Protein AF-A0A484N0S1-F1 (afdb_monomer_lite)

Organism: NCBI:txid132261

Structure (mmCIF, N/CA/C/O backbone):
data_AF-A0A484N0S1-F1
#
_entry.id   AF-A0A484N0S1-F1
#
loop_
_atom_site.group_PDB
_atom_site.id
_atom_site.type_symbol
_atom_site.label_atom_id
_atom_site.label_alt_id
_atom_site.label_comp_id
_atom_site.label_asym_id
_atom_site.label_entity_id
_atom_site.label_seq_id
_atom_site.pdbx_PDB_ins_code
_atom_site.Cartn_x
_atom_site.Cartn_y
_atom_site.Cartn_z
_atom_site.occupancy
_atom_site.B_iso_or_equiv
_atom_site.auth_seq_id
_atom_site.auth_comp_id
_atom_site.auth_asym_id
_atom_site.auth_atom_id
_atom_site.pdbx_PDB_model_num
ATOM 1 N N . MET A 1 1 ? -60.572 -5.042 1.130 1.00 35.16 1 MET A N 1
ATOM 2 C CA . MET A 1 1 ? -59.957 -5.759 -0.007 1.00 35.16 1 MET A CA 1
ATOM 3 C C . MET A 1 1 ? -59.545 -4.737 -1.060 1.00 35.16 1 MET A C 1
ATOM 5 O O . MET A 1 1 ? -60.266 -4.522 -2.021 1.00 35.16 1 MET A O 1
ATOM 9 N N . LEU A 1 2 ? -58.421 -4.063 -0.826 1.00 28.52 2 LEU A N 1
ATOM 10 C CA . LEU A 1 2 ? -57.696 -3.242 -1.798 1.00 28.52 2 LEU A CA 1
ATOM 11 C C . LEU A 1 2 ? -56.213 -3.493 -1.515 1.00 28.52 2 LEU A C 1
ATOM 13 O O . LEU A 1 2 ? -55.826 -3.569 -0.350 1.00 28.52 2 LEU A O 1
ATOM 17 N N . THR A 1 3 ? -55.429 -3.720 -2.561 1.00 32.03 3 THR A N 1
ATOM 18 C CA . THR A 1 3 ? -54.045 -4.206 -2.485 1.00 32.03 3 THR A CA 1
ATOM 19 C C . THR A 1 3 ? -53.160 -3.449 -3.461 1.00 32.03 3 THR A C 1
ATOM 21 O O . THR A 1 3 ? -53.638 -3.068 -4.527 1.00 32.03 3 THR A O 1
ATOM 24 N N . ALA A 1 4 ? -51.865 -3.418 -3.135 1.00 35.06 4 ALA A N 1
ATOM 25 C CA . ALA A 1 4 ? -50.739 -3.065 -4.000 1.00 35.06 4 ALA A CA 1
ATOM 26 C C . ALA A 1 4 ? -50.532 -1.567 -4.292 1.00 35.06 4 ALA A C 1
ATOM 28 O O . ALA A 1 4 ? -50.816 -1.084 -5.387 1.00 35.06 4 ALA A O 1
ATOM 29 N N . ASP A 1 5 ? -49.875 -0.891 -3.346 1.00 33.44 5 ASP A N 1
ATOM 30 C CA . ASP A 1 5 ? -48.803 0.035 -3.718 1.00 33.44 5 ASP A CA 1
ATOM 31 C C . ASP A 1 5 ? -47.587 -0.770 -4.207 1.00 33.44 5 ASP A C 1
ATOM 33 O O . ASP A 1 5 ? -47.314 -1.872 -3.721 1.00 33.44 5 ASP A O 1
ATOM 37 N N . GLY A 1 6 ? -46.888 -0.255 -5.220 1.00 31.33 6 GLY A N 1
ATOM 38 C CA . GLY A 1 6 ? -45.812 -0.974 -5.902 1.00 31.33 6 GLY A CA 1
ATOM 39 C C . GLY A 1 6 ? -44.418 -0.618 -5.389 1.00 31.33 6 GLY A C 1
ATOM 40 O O . GLY A 1 6 ? -43.901 0.454 -5.701 1.00 31.33 6 GLY A O 1
ATOM 41 N N . GLU A 1 7 ? -43.757 -1.555 -4.711 1.00 33.75 7 GLU A N 1
ATOM 42 C CA . GLU A 1 7 ? -42.317 -1.473 -4.456 1.00 33.75 7 GLU A CA 1
ATOM 43 C C . GLU A 1 7 ? -41.521 -1.933 -5.687 1.00 33.75 7 GLU A C 1
ATOM 45 O O . GLU A 1 7 ? -41.416 -3.124 -5.983 1.00 33.75 7 GLU A O 1
ATOM 50 N N . ASN A 1 8 ? -40.890 -0.987 -6.391 1.00 32.06 8 ASN A N 1
ATOM 51 C CA . ASN A 1 8 ? -39.856 -1.286 -7.388 1.00 32.06 8 ASN A CA 1
ATOM 52 C C . ASN A 1 8 ? -38.530 -1.661 -6.696 1.00 32.06 8 ASN A C 1
ATOM 54 O O . ASN A 1 8 ? -37.524 -0.954 -6.791 1.00 32.06 8 ASN A O 1
ATOM 58 N N . GLY A 1 9 ? -38.527 -2.799 -5.999 1.00 29.77 9 GLY A N 1
ATOM 59 C CA . GLY A 1 9 ? -37.316 -3.419 -5.477 1.00 29.77 9 GLY A CA 1
ATOM 60 C C . GLY A 1 9 ? -36.470 -3.986 -6.616 1.00 29.77 9 GLY A C 1
ATOM 61 O O . GLY A 1 9 ? -36.723 -5.091 -7.094 1.00 29.77 9 GLY A O 1
ATOM 62 N N . VAL A 1 10 ? -35.444 -3.248 -7.051 1.00 32.44 10 VAL A N 1
ATOM 63 C CA . VAL A 1 10 ? -34.430 -3.781 -7.973 1.00 32.44 10 VAL A CA 1
ATOM 64 C C . VAL A 1 10 ? -33.647 -4.865 -7.234 1.00 32.44 10 VAL A C 1
ATOM 66 O O . VAL A 1 10 ? -32.763 -4.565 -6.433 1.00 32.44 10 VAL A O 1
ATOM 69 N N . ALA A 1 11 ? -33.983 -6.130 -7.493 1.00 33.28 11 ALA A N 1
ATOM 70 C CA . ALA A 1 11 ? -33.307 -7.274 -6.894 1.00 33.28 11 ALA A CA 1
ATOM 71 C C . ALA A 1 11 ? -31.812 -7.252 -7.252 1.00 33.28 11 ALA A C 1
ATOM 73 O O . ALA A 1 11 ? -31.423 -7.494 -8.396 1.00 33.28 11 ALA A O 1
ATOM 74 N N . ALA A 1 12 ? -30.965 -6.943 -6.269 1.00 36.75 12 ALA A N 1
ATOM 75 C CA . ALA A 1 12 ? -29.524 -6.912 -6.458 1.00 36.75 12 ALA A CA 1
ATOM 76 C C . ALA A 1 12 ? -29.008 -8.324 -6.770 1.00 36.75 12 ALA A C 1
ATOM 78 O O . ALA A 1 12 ? -29.146 -9.239 -5.955 1.00 36.75 12 ALA A O 1
ATOM 79 N N . HIS A 1 13 ? -28.386 -8.506 -7.938 1.00 43.44 13 HIS A N 1
ATOM 80 C CA . HIS A 1 13 ? -27.721 -9.766 -8.264 1.00 43.44 13 HIS A CA 1
ATOM 81 C C . HIS A 1 13 ? -26.657 -10.089 -7.197 1.00 43.44 13 HIS A C 1
ATOM 83 O O . HIS A 1 13 ? -25.870 -9.204 -6.839 1.00 43.44 13 HIS A O 1
ATOM 89 N N . PRO A 1 14 ? -26.592 -11.333 -6.685 1.00 52.97 14 PRO A N 1
ATOM 90 C CA . PRO A 1 14 ? -25.640 -11.691 -5.642 1.00 52.97 14 PRO A CA 1
ATOM 91 C C . PRO A 1 14 ? -24.204 -11.488 -6.139 1.00 52.97 14 PRO A C 1
ATOM 93 O O . PRO A 1 14 ? -23.797 -12.051 -7.157 1.00 52.97 14 PRO A O 1
ATOM 96 N N . LYS A 1 15 ? -23.422 -10.677 -5.412 1.00 61.97 15 LYS A N 1
ATOM 97 C CA . LYS A 1 15 ? -22.009 -10.427 -5.730 1.00 61.97 15 LYS A CA 1
ATOM 98 C C . LYS A 1 15 ? -21.208 -11.731 -5.648 1.00 61.97 15 LYS A C 1
ATOM 100 O O . LYS A 1 15 ? -20.877 -12.181 -4.550 1.00 61.97 15 LYS A O 1
ATOM 105 N N . LEU A 1 16 ? -20.872 -12.291 -6.810 1.00 76.25 16 LEU A N 1
ATOM 106 C CA . LEU A 1 16 ? -19.982 -13.442 -6.985 1.00 76.25 16 LEU A CA 1
ATOM 107 C C . LEU A 1 16 ? -18.540 -13.056 -6.623 1.00 76.25 16 LEU A C 1
ATOM 109 O O . LEU A 1 16 ? -17.747 -12.652 -7.473 1.00 76.25 16 LEU A O 1
ATOM 113 N N . LEU A 1 17 ? -18.213 -13.158 -5.336 1.00 87.00 17 LEU A N 1
ATOM 114 C CA . LEU A 1 17 ? -16.843 -13.021 -4.853 1.00 87.00 17 LEU A CA 1
ATOM 115 C C . LEU A 1 17 ? -15.998 -14.238 -5.277 1.00 87.00 17 LEU A C 1
ATOM 117 O O . LEU A 1 17 ? -16.516 -15.357 -5.308 1.00 87.00 17 LEU A O 1
ATOM 121 N N . PRO A 1 18 ? -14.692 -14.060 -5.550 1.00 91.25 18 PRO A N 1
ATOM 122 C CA . PRO A 1 18 ? -13.758 -15.178 -5.599 1.00 91.25 18 PRO A CA 1
ATOM 123 C C . PRO A 1 18 ? -13.844 -16.030 -4.326 1.00 91.25 18 PRO A C 1
ATOM 125 O O . PRO A 1 18 ? -13.942 -15.506 -3.220 1.00 91.25 18 PRO A O 1
ATOM 128 N N . LYS A 1 19 ? -13.753 -17.355 -4.455 1.00 91.50 19 LYS A N 1
ATOM 129 C CA . LYS A 1 19 ? -13.682 -18.246 -3.290 1.00 91.50 19 LYS A CA 1
ATOM 130 C C . LYS A 1 19 ? -12.336 -18.124 -2.577 1.00 91.50 19 LYS A C 1
ATOM 132 O O . LYS A 1 19 ? -12.269 -18.290 -1.363 1.00 91.50 19 LYS A O 1
ATOM 137 N N . ARG A 1 20 ? -11.255 -17.868 -3.323 1.00 94.69 20 ARG A N 1
ATOM 138 C CA . ARG A 1 20 ? -9.886 -17.763 -2.794 1.00 94.69 20 ARG A CA 1
ATOM 139 C C . ARG A 1 20 ? -9.115 -16.633 -3.462 1.00 94.69 20 ARG A C 1
ATOM 141 O O . ARG A 1 20 ? -9.211 -16.453 -4.677 1.00 94.69 20 ARG A O 1
ATOM 148 N N . ILE A 1 21 ? -8.292 -15.950 -2.676 1.00 97.06 21 ILE A N 1
ATOM 149 C CA . ILE A 1 21 ? -7.228 -15.051 -3.120 1.00 97.06 21 ILE A CA 1
ATOM 150 C C . ILE A 1 21 ? -5.919 -15.637 -2.584 1.00 97.06 21 ILE A C 1
ATOM 152 O O . ILE A 1 21 ? -5.727 -15.753 -1.378 1.00 97.06 21 ILE A O 1
ATOM 156 N N . ILE A 1 22 ? -5.035 -16.068 -3.479 1.00 98.25 22 ILE A N 1
ATOM 157 C CA . ILE A 1 22 ? -3.785 -16.752 -3.138 1.00 98.25 22 ILE A CA 1
ATOM 158 C C . ILE A 1 22 ? -2.625 -15.804 -3.415 1.00 98.25 22 ILE A C 1
ATOM 160 O O . ILE A 1 22 ? -2.339 -15.478 -4.566 1.00 98.25 22 ILE A O 1
ATOM 164 N N . LEU A 1 23 ? -1.960 -15.367 -2.355 1.00 98.56 23 LEU A N 1
ATOM 165 C CA . LEU A 1 23 ? -0.808 -14.474 -2.404 1.00 98.56 23 LEU A CA 1
ATOM 166 C C . LEU A 1 23 ? 0.464 -15.317 -2.464 1.00 98.56 23 LEU A C 1
ATOM 168 O O . LEU A 1 23 ? 0.637 -16.169 -1.601 1.00 98.56 23 LEU A O 1
ATOM 172 N N . ILE A 1 24 ? 1.345 -15.108 -3.445 1.00 98.38 24 ILE A N 1
ATOM 173 C CA . ILE A 1 24 ? 2.599 -15.869 -3.583 1.00 98.38 24 ILE A CA 1
ATOM 174 C C . ILE A 1 24 ? 3.792 -14.961 -3.896 1.00 98.38 24 ILE A C 1
ATOM 176 O O . ILE A 1 24 ? 3.758 -14.161 -4.839 1.00 98.38 24 ILE A O 1
ATOM 180 N N . ARG A 1 25 ? 4.870 -15.112 -3.117 1.00 98.31 25 ARG A N 1
ATOM 181 C CA . ARG A 1 25 ? 6.158 -14.460 -3.389 1.00 98.31 25 ARG A CA 1
ATOM 182 C C . ARG A 1 25 ? 6.869 -15.170 -4.544 1.00 98.31 25 ARG A C 1
ATOM 184 O O . ARG A 1 25 ? 6.789 -16.389 -4.677 1.00 98.31 25 ARG A O 1
ATOM 191 N N . HIS A 1 26 ? 7.601 -14.420 -5.365 1.00 98.31 26 HIS A N 1
ATOM 192 C CA . HIS A 1 26 ? 8.487 -14.985 -6.389 1.00 98.31 26 HIS A CA 1
ATOM 193 C C . HIS A 1 26 ? 9.460 -16.060 -5.845 1.00 98.31 26 HIS A C 1
ATOM 195 O O . HIS A 1 26 ? 9.826 -16.065 -4.665 1.00 98.31 26 HIS A O 1
ATOM 201 N N . GLY A 1 27 ? 9.913 -16.957 -6.725 1.00 97.50 27 GLY A N 1
ATOM 202 C CA . GLY A 1 27 ? 11.003 -17.897 -6.427 1.00 97.50 27 GLY A CA 1
ATOM 203 C C . GLY A 1 27 ? 12.335 -17.192 -6.163 1.00 97.50 27 GLY A C 1
ATOM 204 O O . GLY A 1 27 ? 12.449 -15.978 -6.350 1.00 97.50 27 GLY A O 1
ATOM 205 N N . GLU A 1 28 ? 13.336 -17.941 -5.713 1.00 97.81 28 GLU A N 1
ATOM 206 C CA . GLU A 1 28 ? 14.693 -17.441 -5.480 1.00 97.81 28 GLU A CA 1
ATOM 207 C C . GLU A 1 28 ? 15.208 -16.678 -6.710 1.00 97.81 28 GLU A C 1
ATOM 209 O O . GLU A 1 28 ? 15.213 -17.177 -7.839 1.00 97.81 28 GLU A O 1
ATOM 214 N N . SER A 1 29 ? 15.596 -15.425 -6.491 1.00 96.81 29 SER A N 1
ATOM 215 C CA . SER A 1 29 ? 16.150 -14.558 -7.526 1.00 96.81 29 SER A CA 1
ATOM 216 C C . SER A 1 29 ? 17.647 -14.376 -7.329 1.00 96.81 29 SER A C 1
ATOM 218 O O . SER A 1 29 ? 18.163 -14.618 -6.239 1.00 96.81 29 SER A O 1
ATOM 220 N N . GLN A 1 30 ? 18.366 -13.945 -8.365 1.00 94.44 30 GLN A N 1
ATOM 221 C CA . GLN A 1 30 ? 19.818 -13.799 -8.241 1.00 94.44 30 GLN A CA 1
ATOM 222 C C . GLN A 1 30 ? 20.206 -12.746 -7.184 1.00 94.44 30 GLN A C 1
ATOM 224 O O . GLN A 1 30 ? 21.197 -12.939 -6.494 1.00 94.44 30 GLN A O 1
ATOM 229 N N . GLY A 1 31 ? 19.363 -11.729 -6.961 1.00 88.88 31 GLY A N 1
ATOM 230 C CA . GLY A 1 31 ? 19.468 -10.786 -5.838 1.00 88.88 31 GLY A CA 1
ATOM 231 C C . GLY A 1 31 ? 18.924 -11.300 -4.492 1.00 88.88 31 GLY A C 1
ATOM 232 O O . GLY A 1 31 ? 18.730 -10.524 -3.567 1.00 88.88 31 GLY A O 1
ATOM 233 N N . ASN A 1 32 ? 18.587 -12.585 -4.366 1.00 90.12 32 ASN A N 1
ATOM 234 C CA . ASN A 1 32 ? 18.449 -13.253 -3.062 1.00 90.12 32 ASN A CA 1
ATOM 235 C C . ASN A 1 32 ? 19.666 -14.126 -2.749 1.00 90.12 32 ASN A C 1
ATOM 237 O O . ASN A 1 32 ? 19.928 -14.397 -1.588 1.00 90.12 32 ASN A O 1
ATOM 241 N N . LYS A 1 33 ? 20.393 -14.558 -3.784 1.00 89.56 33 LYS A N 1
ATOM 242 C CA . LYS A 1 33 ? 21.631 -15.323 -3.655 1.00 89.56 33 LYS A CA 1
ATOM 243 C C . LYS A 1 33 ? 22.867 -14.431 -3.495 1.00 89.56 33 LYS A C 1
ATOM 245 O O . LYS A 1 33 ? 23.847 -14.856 -2.896 1.00 89.56 33 LYS A O 1
ATOM 250 N N . ASP A 1 34 ? 22.837 -13.238 -4.081 1.00 87.94 34 ASP A N 1
ATOM 251 C CA . ASP A 1 34 ? 23.945 -12.286 -4.086 1.00 87.94 34 ASP A CA 1
ATOM 252 C C . ASP A 1 34 ? 23.405 -10.844 -4.128 1.00 87.94 34 ASP A C 1
ATOM 254 O O . ASP A 1 34 ? 22.925 -10.381 -5.168 1.00 87.94 34 ASP A O 1
ATOM 258 N N . ASP A 1 35 ? 23.488 -10.127 -3.001 1.00 83.44 35 ASP A N 1
ATOM 259 C CA . ASP A 1 35 ? 23.082 -8.714 -2.884 1.00 83.44 35 ASP A CA 1
ATOM 260 C C . ASP A 1 35 ? 23.850 -7.813 -3.881 1.00 83.44 35 ASP A C 1
ATOM 262 O O . ASP A 1 35 ? 23.319 -6.791 -4.327 1.00 83.44 35 ASP A O 1
ATOM 266 N N . ALA A 1 36 ? 25.054 -8.204 -4.331 1.00 86.69 36 ALA A N 1
ATOM 267 C CA . ALA A 1 36 ? 25.802 -7.443 -5.332 1.00 86.69 36 ALA A CA 1
ATOM 268 C C . ALA A 1 36 ? 25.098 -7.401 -6.701 1.00 86.69 36 ALA A C 1
ATOM 270 O O . ALA A 1 36 ? 25.385 -6.510 -7.506 1.00 86.69 36 ALA A O 1
ATOM 271 N N . ALA A 1 37 ? 24.125 -8.280 -6.976 1.00 86.81 37 ALA A N 1
ATOM 272 C CA . ALA A 1 37 ? 23.341 -8.242 -8.211 1.00 86.81 37 ALA A CA 1
ATOM 273 C C . ALA A 1 37 ? 22.623 -6.889 -8.419 1.00 86.81 37 ALA A C 1
ATOM 275 O O . ALA A 1 37 ? 22.527 -6.420 -9.559 1.00 86.81 37 ALA A O 1
ATOM 276 N N . TYR A 1 38 ? 22.194 -6.225 -7.336 1.00 86.69 38 TYR A N 1
ATOM 277 C CA . TYR A 1 38 ? 21.531 -4.912 -7.372 1.00 86.69 38 TYR A CA 1
ATOM 278 C C . TYR A 1 38 ? 22.485 -3.727 -7.633 1.00 86.69 38 TYR A C 1
ATOM 280 O O . TYR A 1 38 ? 22.023 -2.607 -7.863 1.00 86.69 38 TYR A O 1
ATOM 288 N N . THR A 1 39 ? 23.807 -3.949 -7.633 1.00 87.12 39 THR A N 1
ATOM 289 C CA . THR A 1 39 ? 24.800 -2.920 -8.008 1.00 87.12 39 THR A CA 1
ATOM 290 C C . THR A 1 39 ? 24.886 -2.728 -9.526 1.00 87.12 39 THR A C 1
ATOM 292 O O . THR A 1 39 ? 25.184 -1.633 -9.998 1.00 87.12 39 THR A O 1
ATOM 295 N N . VAL A 1 40 ? 24.614 -3.789 -10.300 1.00 88.06 40 VAL A N 1
ATOM 296 C CA . VAL A 1 40 ? 24.803 -3.841 -11.764 1.00 88.06 40 VAL A CA 1
ATOM 297 C C . VAL A 1 40 ? 23.509 -4.063 -12.545 1.00 88.06 40 VAL A C 1
ATOM 299 O O . VAL A 1 40 ? 23.412 -3.655 -13.703 1.00 88.06 40 VAL A O 1
ATOM 302 N N . THR A 1 41 ? 22.504 -4.699 -11.938 1.00 89.81 41 THR A N 1
ATOM 303 C CA . THR A 1 41 ? 21.221 -5.009 -12.579 1.00 89.81 41 THR A CA 1
ATOM 304 C C . THR A 1 41 ? 20.093 -4.259 -11.867 1.00 89.81 41 THR A C 1
ATOM 306 O O . THR A 1 41 ? 19.909 -4.463 -10.670 1.00 89.81 41 THR A O 1
ATOM 309 N N . PRO A 1 42 ? 19.296 -3.431 -12.574 1.00 91.62 42 PRO A N 1
ATOM 310 C CA . PRO A 1 42 ? 18.128 -2.776 -11.984 1.00 91.62 42 PRO A CA 1
ATOM 311 C C . PRO A 1 42 ? 17.145 -3.797 -11.405 1.00 91.62 42 PRO A C 1
ATOM 313 O O . PRO A 1 42 ? 16.866 -4.800 -12.067 1.00 91.62 42 PRO A O 1
ATOM 316 N N . ASP A 1 43 ? 16.570 -3.523 -10.230 1.00 91.44 43 ASP A N 1
ATOM 317 C CA . ASP A 1 43 ? 15.778 -4.496 -9.457 1.00 91.44 43 ASP A CA 1
ATOM 318 C C . ASP A 1 43 ? 14.703 -5.220 -10.296 1.00 91.44 43 ASP A C 1
ATOM 320 O O . ASP A 1 43 ? 14.640 -6.452 -10.334 1.00 91.44 43 ASP A O 1
ATOM 324 N N . TYR A 1 44 ? 13.924 -4.473 -11.085 1.00 94.06 44 TYR A N 1
ATOM 325 C CA . TYR A 1 44 ? 12.862 -5.032 -11.932 1.00 94.06 44 TYR A CA 1
ATOM 326 C C . TYR A 1 44 ? 13.342 -6.041 -12.998 1.00 94.06 44 TYR A C 1
ATOM 328 O O . TYR A 1 44 ? 12.522 -6.793 -13.534 1.00 94.06 44 TYR A O 1
ATOM 336 N N . LYS A 1 45 ? 14.645 -6.072 -13.315 1.00 96.25 45 LYS A N 1
ATOM 337 C CA . LYS A 1 45 ? 15.281 -6.996 -14.274 1.00 96.25 45 LYS A CA 1
ATOM 338 C C . LYS A 1 45 ? 15.967 -8.197 -13.624 1.00 96.25 45 LYS A C 1
ATOM 340 O O . LYS A 1 45 ? 16.409 -9.075 -14.362 1.00 96.25 45 LYS A O 1
ATOM 345 N N . ILE A 1 46 ? 16.071 -8.254 -12.294 1.00 95.56 46 ILE A N 1
ATOM 346 C CA . ILE A 1 46 ? 16.752 -9.352 -11.595 1.00 95.56 46 ILE A CA 1
ATOM 347 C C . ILE A 1 46 ? 16.061 -10.690 -11.943 1.00 95.56 46 ILE A C 1
ATOM 349 O O . ILE A 1 46 ? 14.856 -10.835 -11.696 1.00 95.56 46 ILE A O 1
ATOM 353 N N . PRO A 1 47 ? 16.784 -11.666 -12.531 1.00 97.19 47 PRO A N 1
ATOM 354 C CA . PRO A 1 47 ? 16.215 -12.941 -12.956 1.00 97.19 47 PRO A CA 1
ATOM 355 C C . PRO A 1 47 ? 16.066 -13.929 -11.789 1.00 97.19 47 PRO A C 1
ATOM 357 O O . PRO A 1 47 ? 16.651 -13.752 -10.718 1.00 97.19 47 PRO A O 1
ATOM 360 N N . LEU A 1 48 ? 15.305 -15.004 -12.018 1.00 97.69 48 LEU A N 1
ATOM 361 C CA . LEU A 1 48 ? 15.287 -16.169 -11.129 1.00 97.69 48 LEU A CA 1
ATOM 362 C C . LEU A 1 48 ? 16.577 -16.987 -11.240 1.00 97.69 48 LEU A C 1
ATOM 364 O O . LEU A 1 48 ? 17.191 -17.047 -12.307 1.00 97.69 48 LEU A O 1
ATOM 368 N N . THR A 1 49 ? 16.935 -17.673 -10.157 1.00 97.75 49 THR A N 1
ATOM 369 C CA . THR A 1 49 ? 17.947 -18.735 -10.185 1.00 97.75 49 THR A CA 1
ATOM 370 C C . THR A 1 49 ? 17.355 -20.033 -10.753 1.00 97.75 49 THR A C 1
ATOM 372 O O . THR A 1 49 ? 16.145 -20.155 -10.973 1.00 97.75 49 THR A O 1
ATOM 375 N N . ALA A 1 50 ? 18.202 -21.041 -10.983 1.00 97.62 50 ALA A N 1
ATOM 376 C CA . ALA A 1 50 ? 17.740 -22.374 -11.375 1.00 97.62 50 ALA A CA 1
ATOM 377 C C . ALA A 1 50 ? 16.837 -23.019 -10.303 1.00 97.62 50 ALA A C 1
ATOM 379 O O . ALA A 1 50 ? 15.858 -23.680 -10.651 1.00 97.62 50 ALA A O 1
ATOM 380 N N . GLU A 1 51 ? 17.117 -22.773 -9.019 1.00 97.88 51 GLU A N 1
ATOM 381 C CA . GLU A 1 51 ? 16.275 -23.239 -7.915 1.00 97.88 51 GLU A CA 1
ATOM 382 C C . GLU A 1 51 ? 14.964 -22.444 -7.851 1.00 97.88 51 GLU A C 1
ATOM 384 O O . GLU A 1 51 ? 13.896 -23.043 -7.765 1.00 97.88 51 GLU A O 1
ATOM 389 N N . GLY A 1 52 ? 14.993 -21.117 -8.025 1.00 97.50 52 GLY A N 1
ATOM 390 C CA . GLY A 1 52 ? 13.778 -20.293 -8.092 1.00 97.50 52 GLY A CA 1
ATOM 391 C C . GLY A 1 52 ? 12.809 -20.696 -9.211 1.00 97.50 52 GLY A C 1
ATOM 392 O O . GLY A 1 52 ? 11.588 -20.619 -9.049 1.00 97.50 52 GLY A O 1
ATOM 393 N N . ILE A 1 53 ? 13.340 -21.189 -10.333 1.00 98.00 53 ILE A N 1
ATOM 394 C CA . ILE A 1 53 ? 12.564 -21.792 -11.426 1.00 98.00 53 ILE A CA 1
ATOM 395 C C . ILE A 1 53 ? 11.852 -23.076 -10.965 1.00 98.00 53 ILE A C 1
ATOM 397 O O . ILE A 1 53 ? 10.659 -23.244 -11.234 1.00 98.00 53 ILE A O 1
ATOM 401 N N . GLU A 1 54 ? 12.544 -23.971 -10.255 1.00 98.12 54 GLU A N 1
ATOM 402 C CA . GLU A 1 54 ? 11.960 -25.231 -9.777 1.00 98.12 54 GLU A CA 1
ATOM 403 C C . GLU A 1 54 ? 10.989 -25.012 -8.606 1.00 98.12 54 GLU A C 1
ATOM 405 O O . GLU A 1 54 ? 9.896 -25.582 -8.589 1.00 98.12 54 GLU A O 1
ATOM 410 N N . GLN A 1 55 ? 11.308 -24.100 -7.684 1.00 98.25 55 GLN A N 1
ATOM 411 C CA . GLN A 1 55 ? 10.382 -23.584 -6.672 1.00 98.25 55 GLN A CA 1
ATOM 412 C C . GLN A 1 55 ? 9.053 -23.136 -7.303 1.00 98.25 55 GLN A C 1
ATOM 414 O O . GLN A 1 55 ? 7.988 -23.537 -6.828 1.00 98.25 55 GLN A O 1
ATOM 419 N N . GLY A 1 56 ? 9.097 -22.401 -8.423 1.00 98.00 56 GLY A N 1
ATOM 420 C CA . GLY A 1 56 ? 7.906 -21.984 -9.171 1.00 98.00 56 GLY A CA 1
ATOM 421 C C . GLY A 1 56 ? 7.054 -23.156 -9.678 1.00 98.00 56 GLY A C 1
ATOM 422 O O . GLY A 1 56 ? 5.826 -23.135 -9.548 1.00 98.00 56 GLY A O 1
ATOM 423 N N . ARG A 1 57 ? 7.675 -24.228 -10.191 1.00 97.81 57 ARG A N 1
ATOM 424 C CA . ARG A 1 57 ? 6.958 -25.446 -10.635 1.00 97.81 57 ARG A CA 1
ATOM 425 C C . ARG A 1 57 ? 6.327 -26.201 -9.469 1.00 97.81 57 ARG A C 1
ATOM 427 O O . ARG A 1 57 ? 5.160 -26.614 -9.546 1.00 97.81 57 ARG A O 1
ATOM 434 N N . ARG A 1 58 ? 7.074 -26.348 -8.369 1.00 98.25 58 ARG A N 1
ATOM 435 C CA . ARG A 1 58 ? 6.600 -26.970 -7.123 1.00 98.25 58 ARG A CA 1
ATOM 436 C C . ARG A 1 58 ? 5.421 -26.183 -6.540 1.00 98.25 58 ARG A C 1
ATOM 438 O O . ARG A 1 58 ? 4.400 -26.783 -6.196 1.00 98.25 58 ARG A O 1
ATOM 445 N N . ALA A 1 59 ? 5.501 -24.854 -6.509 1.00 97.94 59 ALA A N 1
ATOM 446 C CA . ALA A 1 59 ? 4.428 -23.980 -6.040 1.00 97.94 59 ALA A CA 1
ATOM 447 C C . ALA A 1 59 ? 3.182 -24.018 -6.935 1.00 97.94 59 ALA A C 1
ATOM 449 O O . ALA A 1 59 ? 2.078 -24.184 -6.419 1.00 97.94 59 ALA A O 1
ATOM 450 N N . GLY A 1 60 ? 3.336 -23.972 -8.265 1.00 97.19 60 GLY A N 1
ATOM 451 C CA . GLY A 1 60 ? 2.214 -24.135 -9.199 1.00 97.19 60 GLY A CA 1
ATOM 452 C C . GLY A 1 60 ? 1.467 -25.456 -8.984 1.00 97.19 60 GLY A C 1
ATOM 453 O O . GLY A 1 60 ? 0.237 -25.484 -8.939 1.00 97.19 60 GLY A O 1
ATOM 454 N N . SER A 1 61 ? 2.209 -26.541 -8.745 1.00 97.00 61 SER A N 1
ATOM 455 C CA . SER A 1 61 ? 1.646 -27.863 -8.442 1.00 97.00 61 SER A CA 1
ATOM 456 C C . SER A 1 61 ? 0.921 -27.913 -7.088 1.00 97.00 61 SER A C 1
ATOM 458 O O . SER A 1 61 ? -0.158 -28.505 -6.995 1.00 97.00 61 SER A O 1
ATOM 460 N N . ARG A 1 62 ? 1.469 -27.265 -6.046 1.00 96.94 62 ARG A N 1
ATOM 461 C CA . ARG A 1 62 ? 0.820 -27.121 -4.726 1.00 96.94 62 ARG A CA 1
ATOM 462 C C . ARG A 1 62 ? -0.474 -26.310 -4.826 1.00 96.94 62 ARG A C 1
ATOM 464 O O . ARG A 1 62 ? -1.515 -26.789 -4.388 1.00 96.94 62 ARG A O 1
ATOM 471 N N . ILE A 1 63 ? -0.440 -25.139 -5.464 1.00 96.56 63 ILE A N 1
ATOM 472 C CA . ILE A 1 63 ? -1.613 -24.265 -5.627 1.00 96.56 63 ILE A CA 1
ATOM 473 C C . ILE A 1 63 ? -2.700 -24.963 -6.452 1.00 96.56 63 ILE A C 1
ATOM 475 O O . ILE A 1 63 ? -3.860 -24.972 -6.049 1.00 96.56 63 ILE A O 1
ATOM 479 N N . ARG A 1 64 ? -2.347 -25.648 -7.550 1.00 95.19 64 ARG A N 1
ATOM 480 C CA . ARG A 1 64 ? -3.306 -26.463 -8.319 1.00 95.19 64 ARG A CA 1
ATOM 481 C C . ARG A 1 64 ? -4.005 -27.513 -7.441 1.00 95.19 64 ARG A C 1
ATOM 483 O O . ARG A 1 64 ? -5.199 -27.749 -7.631 1.00 95.19 64 ARG A O 1
ATOM 490 N N . ARG A 1 65 ? -3.295 -28.138 -6.490 1.00 94.31 65 ARG A N 1
ATOM 491 C CA . ARG A 1 65 ? -3.885 -29.097 -5.538 1.00 94.31 65 ARG A CA 1
ATOM 492 C C . ARG A 1 65 ? -4.892 -28.415 -4.608 1.00 94.31 65 ARG A C 1
ATOM 494 O O . ARG A 1 65 ? -5.986 -28.946 -4.463 1.00 94.31 65 ARG A O 1
ATOM 501 N N . VAL A 1 66 ? -4.569 -27.233 -4.073 1.00 93.06 66 VAL A N 1
ATOM 502 C CA . VAL A 1 66 ? -5.500 -26.413 -3.268 1.00 93.06 66 VAL A CA 1
ATOM 503 C C . VAL A 1 66 ? -6.774 -26.086 -4.055 1.00 93.06 66 VAL A C 1
ATOM 505 O O . VAL A 1 66 ? -7.872 -26.275 -3.540 1.00 93.06 66 VAL A O 1
ATOM 508 N N . LEU A 1 67 ? -6.651 -25.675 -5.324 1.00 91.69 67 LEU A N 1
ATOM 509 C CA . LEU A 1 67 ? -7.820 -25.378 -6.167 1.00 91.69 67 LEU A CA 1
ATOM 510 C C . LEU A 1 67 ? -8.644 -26.629 -6.511 1.00 91.69 67 LEU A C 1
ATOM 512 O O . LEU A 1 67 ? -9.865 -26.567 -6.581 1.00 91.69 67 LEU A O 1
ATOM 516 N N . SER A 1 68 ? -7.985 -27.773 -6.722 1.00 87.12 68 SER A N 1
ATOM 517 C CA . SER A 1 68 ? -8.653 -29.020 -7.131 1.00 87.12 68 SER A CA 1
ATOM 518 C C . SER A 1 68 ? -9.252 -29.814 -5.963 1.00 87.12 68 SER A C 1
ATOM 520 O O . SER A 1 68 ? -10.082 -30.688 -6.197 1.00 87.12 68 SER A O 1
ATOM 522 N N . GLY A 1 69 ? -8.844 -29.537 -4.719 1.00 74.81 69 GLY A N 1
ATOM 523 C CA . GLY A 1 69 ? -9.276 -30.284 -3.532 1.00 74.81 69 GLY A CA 1
ATOM 524 C C . GLY A 1 69 ? -10.759 -30.132 -3.177 1.00 74.81 69 GLY A C 1
ATOM 525 O O . GLY A 1 69 ? -11.287 -30.958 -2.444 1.00 74.81 69 GLY A O 1
ATOM 526 N N . GLY A 1 70 ? -11.443 -29.115 -3.715 1.00 65.75 70 GLY A N 1
ATOM 527 C CA . GLY A 1 70 ? -12.870 -28.873 -3.470 1.00 65.75 70 GLY A CA 1
ATOM 528 C C . GLY A 1 70 ? -13.839 -29.742 -4.282 1.00 65.75 70 GLY A C 1
ATOM 529 O O . GLY A 1 70 ? -15.043 -29.605 -4.105 1.00 65.75 70 GLY A O 1
ATOM 530 N N . GLY A 1 71 ? -13.356 -30.586 -5.203 1.00 61.03 71 GLY A N 1
ATOM 531 C CA . GLY A 1 71 ? -14.184 -31.468 -6.047 1.00 61.03 71 GLY A CA 1
ATOM 532 C C . GLY A 1 71 ? -15.032 -30.773 -7.128 1.00 61.03 71 GLY A C 1
ATOM 533 O O . GLY A 1 71 ? -15.404 -31.417 -8.106 1.00 61.03 71 GLY A O 1
ATOM 534 N N . GLY A 1 72 ? -15.307 -29.474 -6.983 1.00 67.06 72 GLY A N 1
ATOM 535 C CA . GLY A 1 72 ? -16.072 -28.667 -7.932 1.00 67.06 72 GLY A CA 1
ATOM 536 C C . GLY A 1 72 ? -15.302 -28.239 -9.184 1.00 67.06 72 GLY A C 1
ATOM 537 O O . GLY A 1 72 ? -14.080 -28.385 -9.300 1.00 67.06 72 GLY A O 1
ATOM 538 N N . ASP A 1 73 ? -16.042 -27.661 -10.130 1.00 83.25 73 ASP A N 1
ATOM 539 C CA . ASP A 1 73 ? -15.450 -26.971 -11.268 1.00 83.25 73 ASP A CA 1
ATOM 540 C C . ASP A 1 73 ? -14.772 -25.682 -10.779 1.00 83.25 73 ASP A C 1
ATOM 542 O O . ASP A 1 73 ? -15.349 -24.938 -9.991 1.00 83.25 73 ASP A O 1
ATOM 546 N N . TRP A 1 74 ? -13.531 -25.423 -11.193 1.00 89.81 74 TRP A N 1
ATOM 547 C CA . TRP A 1 74 ? -12.767 -24.259 -10.735 1.00 89.81 74 TRP A CA 1
ATOM 548 C C . TRP A 1 74 ? -12.165 -23.485 -11.898 1.00 89.81 74 TRP A C 1
ATOM 550 O O . TRP A 1 74 ? -11.872 -24.032 -12.964 1.00 89.81 74 TRP A O 1
ATOM 560 N N . SER A 1 75 ? -11.934 -22.200 -11.678 1.00 90.88 75 SER A N 1
ATOM 561 C CA . SER A 1 75 ? -11.287 -21.296 -12.617 1.00 90.88 75 SER A CA 1
ATOM 562 C C . SER A 1 75 ? -10.283 -20.409 -11.876 1.00 90.88 75 SER A C 1
ATOM 564 O O . SER A 1 75 ? -10.380 -20.204 -10.661 1.00 90.88 75 SER A O 1
ATOM 566 N N . VAL A 1 76 ? -9.255 -19.943 -12.589 1.00 93.38 76 VAL A N 1
ATOM 567 C CA . VAL A 1 76 ? -8.180 -19.128 -12.013 1.00 93.38 76 VAL A CA 1
ATOM 568 C C . VAL A 1 76 ? -7.846 -17.917 -12.878 1.00 93.38 76 VAL A C 1
ATOM 570 O O . VAL A 1 76 ? -7.705 -18.025 -14.099 1.00 93.38 76 VAL A O 1
ATOM 573 N N . TYR A 1 77 ? -7.687 -16.766 -12.230 1.00 95.00 77 TYR A N 1
ATOM 574 C CA . TYR A 1 77 ? -7.187 -15.532 -12.829 1.00 95.00 77 TYR A CA 1
ATOM 575 C C . TYR A 1 77 ? -5.911 -15.087 -12.106 1.00 95.00 77 TYR A C 1
ATOM 577 O O . TYR A 1 77 ? -5.850 -15.115 -10.874 1.00 95.00 77 TYR A O 1
ATOM 585 N N . PHE A 1 78 ? -4.893 -14.672 -12.860 1.00 97.19 78 PHE A N 1
ATOM 586 C CA . PHE A 1 78 ? -3.598 -14.282 -12.299 1.00 97.19 78 PHE A CA 1
ATOM 587 C C . PHE A 1 78 ? -3.376 -12.768 -12.357 1.00 97.19 78 PHE A C 1
ATOM 589 O O . PHE A 1 78 ? -3.468 -12.166 -13.426 1.00 97.19 78 PHE A O 1
ATOM 596 N N . TYR A 1 79 ? -2.985 -12.179 -11.230 1.00 97.88 79 TYR A N 1
ATOM 597 C CA . TYR A 1 79 ? -2.323 -10.875 -11.181 1.00 97.88 79 TYR A CA 1
ATOM 598 C C . TYR A 1 79 ? -0.819 -11.088 -10.980 1.00 97.88 79 TYR A C 1
ATOM 600 O O . TYR A 1 79 ? -0.411 -11.969 -10.222 1.00 97.88 79 TYR A O 1
ATOM 608 N N . VAL A 1 80 ? 0.019 -10.300 -11.652 1.00 98.38 80 VAL A N 1
ATOM 609 C CA . VAL A 1 80 ? 1.482 -10.421 -11.549 1.00 98.38 80 VAL A CA 1
ATOM 610 C C . VAL A 1 80 ? 2.164 -9.060 -11.548 1.00 98.38 80 VAL A C 1
ATOM 612 O O . VAL A 1 80 ? 1.795 -8.166 -12.307 1.00 98.38 80 VAL A O 1
ATOM 615 N N . SER A 1 81 ? 3.171 -8.896 -10.694 1.00 98.38 81 SER A N 1
ATOM 616 C CA . SER A 1 81 ? 4.046 -7.724 -10.734 1.00 98.38 81 SER A CA 1
ATOM 617 C C . SER A 1 81 ? 4.885 -7.703 -12.026 1.00 98.38 81 SER A C 1
ATOM 619 O O . SER A 1 81 ? 5.351 -8.768 -12.445 1.00 98.38 81 SER A O 1
ATOM 621 N N . PRO A 1 82 ? 5.153 -6.528 -12.633 1.00 97.94 82 PRO A N 1
ATOM 622 C CA . PRO A 1 82 ? 5.899 -6.404 -13.895 1.00 97.94 82 PRO A CA 1
ATOM 623 C C . PRO A 1 82 ? 7.367 -6.864 -13.856 1.00 97.94 82 PRO A C 1
ATOM 625 O O . PRO A 1 82 ? 8.015 -6.908 -14.903 1.00 97.94 82 PRO A O 1
ATOM 628 N N . TYR A 1 83 ? 7.916 -7.186 -12.682 1.00 97.62 83 TYR A N 1
ATOM 629 C CA . TYR A 1 83 ? 9.323 -7.560 -12.525 1.00 97.62 83 TYR A CA 1
ATOM 630 C C . TYR A 1 83 ? 9.616 -8.941 -13.135 1.00 97.62 83 TYR A C 1
ATOM 632 O O . TYR A 1 83 ? 8.776 -9.847 -13.102 1.00 97.62 83 TYR A O 1
ATOM 640 N N . GLU A 1 84 ? 10.824 -9.148 -13.667 1.00 97.75 84 GLU A N 1
ATOM 641 C CA . GLU A 1 84 ? 11.134 -10.396 -14.380 1.00 97.75 84 GLU A CA 1
ATOM 642 C C . GLU A 1 84 ? 11.083 -11.622 -13.454 1.00 97.75 84 GLU A C 1
ATOM 644 O O . GLU A 1 84 ? 10.544 -12.654 -13.852 1.00 97.75 84 GLU A O 1
ATOM 649 N N . ARG A 1 85 ? 11.525 -11.509 -12.192 1.00 97.69 85 ARG A N 1
ATOM 650 C CA . ARG A 1 85 ? 11.408 -12.597 -11.200 1.00 97.69 85 ARG A CA 1
ATOM 651 C C . ARG A 1 85 ? 9.964 -13.062 -10.966 1.00 97.69 85 ARG A C 1
ATOM 653 O O . ARG A 1 85 ? 9.704 -14.267 -10.946 1.00 97.69 85 ARG A O 1
ATOM 660 N N . THR A 1 86 ? 8.998 -12.147 -10.862 1.00 98.38 86 THR A N 1
ATOM 661 C CA . THR A 1 86 ? 7.574 -12.490 -10.680 1.00 98.38 86 THR A CA 1
ATOM 662 C C . THR A 1 86 ? 6.953 -13.034 -11.963 1.00 98.38 86 THR A C 1
ATOM 664 O O . THR A 1 86 ? 6.244 -14.040 -11.920 1.00 98.38 86 THR A O 1
ATOM 667 N N . ARG A 1 87 ? 7.279 -12.451 -13.122 1.00 98.38 87 ARG A N 1
ATOM 668 C CA . ARG A 1 87 ? 6.816 -12.933 -14.435 1.00 98.38 87 ARG A CA 1
ATOM 669 C C . ARG A 1 87 ? 7.359 -14.321 -14.772 1.00 98.38 87 ARG A C 1
ATOM 671 O O . ARG A 1 87 ? 6.606 -15.170 -15.248 1.00 98.38 87 ARG A O 1
ATOM 678 N N . SER A 1 88 ? 8.631 -14.582 -14.478 1.00 98.06 88 SER A N 1
ATOM 679 C CA . SER A 1 88 ? 9.249 -15.903 -14.613 1.00 98.06 88 SER A CA 1
ATOM 680 C C . SER A 1 88 ? 8.673 -16.918 -13.623 1.00 98.06 88 SER A C 1
ATOM 682 O O . SER A 1 88 ? 8.388 -18.043 -14.031 1.00 98.06 88 SER A O 1
ATOM 684 N N . THR A 1 89 ? 8.393 -16.521 -12.373 1.00 98.50 89 THR A N 1
ATOM 685 C CA . THR A 1 89 ? 7.722 -17.406 -11.397 1.00 98.50 89 THR A CA 1
ATOM 686 C C . THR A 1 89 ? 6.344 -17.820 -11.919 1.00 98.50 89 THR A C 1
ATOM 688 O O . THR A 1 89 ? 6.042 -19.012 -11.983 1.00 98.50 89 THR A O 1
ATOM 691 N N . LEU A 1 90 ? 5.534 -16.860 -12.392 1.00 98.38 90 LEU A N 1
ATOM 692 C CA . LEU A 1 90 ? 4.228 -17.150 -12.988 1.00 98.38 90 LEU A CA 1
ATOM 693 C C . LEU A 1 90 ? 4.340 -18.054 -14.227 1.00 98.38 90 LEU A C 1
ATOM 695 O O . LEU A 1 90 ? 3.512 -18.946 -14.403 1.00 98.38 90 LEU A O 1
ATOM 699 N N . ARG A 1 91 ? 5.351 -17.850 -15.081 1.00 97.94 91 ARG A N 1
ATOM 700 C CA . ARG A 1 91 ? 5.570 -18.658 -16.293 1.00 97.94 91 ARG A CA 1
ATOM 701 C C . ARG A 1 91 ? 5.764 -20.140 -15.961 1.00 97.94 91 ARG A C 1
ATOM 703 O O . ARG A 1 91 ? 5.181 -20.992 -16.629 1.00 97.94 91 ARG A O 1
ATOM 710 N N . GLU A 1 92 ? 6.530 -20.442 -14.915 1.00 98.06 92 GLU A N 1
ATOM 711 C CA . GLU A 1 92 ? 6.788 -21.818 -14.478 1.00 98.06 92 GLU A CA 1
ATOM 712 C C . GLU A 1 92 ? 5.631 -22.406 -13.660 1.00 98.06 92 GLU A C 1
ATOM 714 O O . GLU A 1 92 ? 5.244 -23.550 -13.905 1.00 98.06 92 GLU A O 1
ATOM 719 N N . MET A 1 93 ? 4.995 -21.616 -12.785 1.00 97.69 93 MET A N 1
ATOM 720 C CA . MET A 1 93 ? 3.750 -22.009 -12.109 1.00 97.69 93 MET A CA 1
ATOM 721 C C . MET A 1 93 ? 2.642 -22.361 -13.108 1.00 97.69 93 MET A C 1
ATOM 723 O O . MET A 1 93 ? 1.949 -23.366 -12.944 1.00 97.69 93 MET A O 1
ATOM 727 N N . GLY A 1 94 ? 2.482 -21.541 -14.152 1.00 94.62 94 GLY A N 1
ATOM 728 C CA . GLY A 1 94 ? 1.436 -21.647 -15.170 1.00 94.62 94 GLY A CA 1
ATOM 729 C C . GLY A 1 94 ? 1.416 -22.996 -15.887 1.00 94.62 94 GLY A C 1
ATOM 730 O O . GLY A 1 94 ? 0.348 -23.457 -16.283 1.00 94.62 94 GLY A O 1
ATOM 731 N N . ARG A 1 95 ? 2.565 -23.684 -15.967 1.00 95.25 95 ARG A N 1
ATOM 732 C CA . ARG A 1 95 ? 2.693 -25.035 -16.545 1.00 95.25 95 ARG A CA 1
ATOM 733 C C . ARG A 1 95 ? 1.840 -26.083 -15.823 1.00 95.25 95 ARG A C 1
ATOM 735 O O . ARG A 1 95 ? 1.449 -27.068 -16.442 1.00 95.25 95 ARG A O 1
ATOM 742 N N . ALA A 1 96 ? 1.534 -25.881 -14.539 1.00 95.12 96 ALA A N 1
ATOM 743 C CA . ALA A 1 96 ? 0.685 -26.787 -13.767 1.00 95.12 96 ALA A CA 1
ATOM 744 C C . ALA A 1 96 ? -0.818 -26.641 -14.090 1.00 95.12 96 ALA A C 1
ATOM 746 O O . ALA A 1 96 ? -1.600 -27.541 -13.772 1.00 95.12 96 ALA A O 1
ATOM 747 N N . PHE A 1 97 ? -1.243 -25.531 -14.706 1.00 93.81 97 PHE A N 1
ATOM 748 C CA . PHE A 1 97 ? -2.654 -25.196 -14.903 1.00 93.81 97 PHE A CA 1
ATOM 749 C C . PHE A 1 97 ? -3.114 -25.521 -16.336 1.00 93.81 97 PHE A C 1
ATOM 751 O O . PHE A 1 97 ? -2.546 -25.005 -17.300 1.00 93.81 97 PHE A O 1
ATOM 758 N N . PRO A 1 98 ? -4.176 -26.330 -16.527 1.00 91.38 98 PRO A N 1
ATOM 759 C CA . PRO A 1 98 ? -4.749 -26.554 -17.854 1.00 91.38 98 PRO A CA 1
ATOM 760 C C . PRO A 1 98 ? -5.247 -25.237 -18.463 1.00 91.38 98 PRO A C 1
ATOM 762 O O . PRO A 1 98 ? -5.974 -24.502 -17.799 1.00 91.38 98 PRO A O 1
ATOM 765 N N . ARG A 1 99 ? -4.947 -24.957 -19.740 1.00 89.19 99 ARG A N 1
ATOM 766 C CA . ARG A 1 99 ? -5.305 -23.675 -20.389 1.00 89.19 99 ARG A CA 1
ATOM 767 C C . ARG A 1 99 ? -6.790 -23.306 -20.261 1.00 89.19 99 ARG A C 1
ATOM 769 O O . ARG A 1 99 ? -7.083 -22.127 -20.097 1.00 89.19 99 ARG A O 1
ATOM 776 N N . LYS A 1 100 ? -7.692 -24.298 -20.280 1.00 87.75 100 LYS A N 1
ATOM 777 C CA . LYS A 1 100 ? -9.149 -24.131 -20.093 1.00 87.75 100 LYS A CA 1
ATOM 778 C C . LYS A 1 100 ? -9.570 -23.647 -18.696 1.00 87.75 100 LYS A C 1
ATOM 780 O O . LYS A 1 100 ? -10.655 -23.114 -18.540 1.00 87.75 100 LYS A O 1
ATOM 785 N N . ARG A 1 101 ? -8.722 -23.844 -17.680 1.00 89.94 101 ARG A N 1
ATOM 786 C CA . ARG A 1 101 ? -8.948 -23.392 -16.297 1.00 89.94 101 ARG A CA 1
ATOM 787 C C . ARG A 1 101 ? -8.485 -21.951 -16.067 1.00 89.94 101 ARG A C 1
ATOM 789 O O . ARG A 1 101 ? -8.880 -21.341 -15.080 1.00 89.94 101 ARG A O 1
ATOM 796 N N . VAL A 1 102 ? -7.633 -21.421 -16.948 1.00 92.19 102 VAL A N 1
ATOM 797 C CA . VAL A 1 102 ? -7.037 -20.086 -16.819 1.00 92.19 102 VAL A CA 1
ATOM 798 C C . VAL A 1 102 ? -7.889 -19.068 -17.569 1.00 92.19 102 VAL A C 1
ATOM 800 O O . VAL A 1 102 ? -7.920 -19.060 -18.800 1.00 92.19 102 VAL A O 1
ATOM 803 N N . ILE A 1 103 ? -8.552 -18.190 -16.823 1.00 91.12 103 ILE A N 1
ATOM 804 C CA . ILE A 1 103 ? -9.418 -17.133 -17.360 1.00 91.12 103 ILE A CA 1
ATOM 805 C C . ILE A 1 103 ? -8.559 -16.073 -18.054 1.00 91.12 103 ILE A C 1
ATOM 807 O O . ILE A 1 103 ? -8.773 -15.739 -19.217 1.00 91.12 103 ILE A O 1
ATOM 811 N N . GLY A 1 104 ? -7.532 -15.593 -17.351 1.00 91.56 104 GLY A N 1
ATOM 812 C CA . GLY A 1 104 ? -6.646 -14.546 -17.834 1.00 91.56 104 GLY A CA 1
ATOM 813 C C . GLY A 1 104 ? -5.449 -14.308 -16.920 1.00 91.56 104 GLY A C 1
ATOM 814 O O . GLY A 1 104 ? -5.321 -14.898 -15.844 1.00 91.56 104 GLY A O 1
ATOM 815 N N . VAL A 1 105 ? -4.567 -13.432 -17.392 1.00 95.06 105 VAL A N 1
ATOM 816 C CA . VAL A 1 105 ? -3.395 -12.928 -16.676 1.00 95.06 105 VAL A CA 1
ATOM 817 C C . VAL A 1 105 ? -3.357 -11.418 -16.876 1.00 95.06 105 VAL A C 1
ATOM 819 O O . VAL A 1 105 ? -3.508 -10.955 -18.009 1.00 95.06 105 VAL A O 1
ATOM 822 N N . ARG A 1 106 ? -3.120 -10.656 -15.808 1.00 95.25 106 ARG A N 1
ATOM 823 C CA . ARG A 1 106 ? -2.924 -9.206 -15.860 1.00 95.25 106 ARG A CA 1
ATOM 824 C C . ARG A 1 106 ? -1.664 -8.800 -15.112 1.00 95.25 106 ARG A C 1
ATOM 826 O O . ARG A 1 106 ? -1.477 -9.137 -13.945 1.00 95.25 106 ARG A O 1
ATOM 833 N N . GLU A 1 107 ? -0.818 -8.043 -15.796 1.00 97.25 107 GLU A N 1
ATOM 834 C CA . GLU A 1 107 ? 0.301 -7.348 -15.170 1.00 97.25 107 GLU A CA 1
ATOM 835 C C . GLU A 1 107 ? -0.225 -6.120 -14.410 1.00 97.25 107 GLU A C 1
ATOM 837 O O . GLU A 1 107 ? -1.100 -5.401 -14.903 1.00 97.25 107 GLU A O 1
ATOM 842 N N . GLU A 1 108 ? 0.263 -5.901 -13.192 1.00 96.81 108 GLU A N 1
ATOM 843 C CA . GLU A 1 108 ? -0.179 -4.815 -12.319 1.00 96.81 108 GLU A CA 1
ATOM 844 C C . GLU A 1 108 ? 1.024 -4.145 -11.640 1.00 96.81 108 GLU A C 1
ATOM 846 O O . GLU A 1 108 ? 1.699 -4.713 -10.779 1.00 96.81 108 GLU A O 1
ATOM 851 N N . CYS A 1 109 ? 1.295 -2.900 -12.031 1.00 96.38 109 CYS A N 1
ATOM 852 C CA . CYS A 1 109 ? 2.459 -2.142 -11.578 1.00 96.38 109 CYS A CA 1
ATOM 853 C C . CYS A 1 109 ? 2.384 -1.710 -10.108 1.00 96.38 109 CYS A C 1
ATOM 855 O O . CYS A 1 109 ? 3.408 -1.330 -9.540 1.00 96.38 109 CYS A O 1
ATOM 857 N N . ARG A 1 110 ? 1.198 -1.736 -9.486 1.00 97.31 110 ARG A N 1
ATOM 858 C CA . ARG A 1 110 ? 1.008 -1.329 -8.083 1.00 97.31 110 ARG A CA 1
ATOM 859 C C . ARG A 1 110 ? 1.400 -2.405 -7.072 1.00 97.31 110 ARG A C 1
ATOM 861 O O . ARG A 1 110 ? 1.777 -2.060 -5.961 1.00 97.31 110 ARG A O 1
ATOM 868 N N . ILE A 1 111 ? 1.409 -3.676 -7.479 1.00 96.88 111 ILE A N 1
ATOM 869 C CA . ILE A 1 111 ? 1.848 -4.820 -6.655 1.00 96.88 111 ILE A CA 1
ATOM 870 C C . ILE A 1 111 ? 3.338 -5.165 -6.863 1.00 96.88 111 ILE A C 1
ATOM 872 O O . ILE A 1 111 ? 3.749 -6.316 -6.703 1.00 96.88 111 ILE A O 1
ATOM 876 N N . ARG A 1 112 ? 4.153 -4.184 -7.273 1.00 96.88 112 ARG A N 1
ATOM 877 C CA . ARG A 1 112 ? 5.626 -4.267 -7.280 1.00 96.88 112 ARG A CA 1
ATOM 878 C C . ARG A 1 112 ? 6.199 -4.143 -5.866 1.00 96.88 112 ARG A C 1
ATOM 880 O O . ARG A 1 112 ? 5.533 -3.583 -4.995 1.00 96.88 112 ARG A O 1
ATOM 887 N N . GLU A 1 113 ? 7.420 -4.642 -5.671 1.00 95.38 113 GLU A N 1
ATOM 888 C CA . GLU A 1 113 ? 8.139 -4.510 -4.396 1.00 95.38 113 GLU A CA 1
ATOM 889 C C . GLU A 1 113 ? 8.351 -3.034 -4.022 1.00 95.38 113 GLU A C 1
ATOM 891 O O . GLU A 1 113 ? 8.185 -2.151 -4.866 1.00 95.38 113 GLU A O 1
ATOM 896 N N . GLN A 1 114 ? 8.682 -2.771 -2.758 1.00 94.81 114 GLN A N 1
ATOM 897 C CA . GLN A 1 114 ? 9.214 -1.475 -2.325 1.00 94.81 114 GLN A CA 1
ATOM 898 C C . GLN A 1 114 ? 10.390 -1.050 -3.211 1.00 94.81 114 GLN A C 1
ATOM 900 O O . GLN A 1 114 ? 11.294 -1.847 -3.457 1.00 94.81 114 GLN A O 1
ATOM 905 N N . ASP A 1 115 ? 10.374 0.193 -3.684 1.00 90.44 115 ASP A N 1
ATOM 906 C CA . ASP A 1 115 ? 11.534 0.779 -4.348 1.00 90.44 115 ASP A CA 1
ATOM 907 C C . ASP A 1 115 ? 12.604 1.147 -3.306 1.00 90.44 115 ASP A C 1
ATOM 909 O O . ASP A 1 115 ? 12.311 1.794 -2.297 1.00 90.44 115 ASP A O 1
ATOM 913 N N . PHE A 1 116 ? 13.843 0.729 -3.555 1.00 85.56 116 PHE A N 1
ATOM 914 C CA . PHE A 1 116 ? 15.010 0.981 -2.703 1.00 85.56 116 PHE A CA 1
ATOM 915 C C . PHE A 1 116 ? 15.966 2.018 -3.325 1.00 85.56 116 PHE A C 1
ATOM 917 O O . PHE A 1 116 ? 17.086 2.183 -2.843 1.00 85.56 116 PHE A O 1
ATOM 924 N N . GLY A 1 117 ? 15.543 2.688 -4.402 1.00 85.75 117 GLY A N 1
ATOM 925 C CA . GLY A 1 117 ? 16.377 3.572 -5.209 1.00 85.75 117 GLY A CA 1
ATOM 926 C C . GLY A 1 117 ? 17.065 2.846 -6.372 1.00 85.75 117 GLY A C 1
ATOM 927 O O . GLY A 1 117 ? 16.976 1.629 -6.541 1.00 85.75 117 GLY A O 1
ATOM 928 N N . ASN A 1 118 ? 17.768 3.620 -7.204 1.00 82.94 118 ASN A N 1
ATOM 929 C CA . ASN A 1 118 ? 18.215 3.195 -8.538 1.00 82.94 118 ASN A CA 1
ATOM 930 C C . ASN A 1 118 ? 19.202 2.008 -8.557 1.00 82.94 118 ASN A C 1
ATOM 932 O O . ASN A 1 118 ? 18.976 1.022 -9.260 1.00 82.94 118 ASN A O 1
ATOM 936 N N . PHE A 1 119 ? 20.314 2.128 -7.827 1.00 79.81 119 PHE A N 1
ATOM 937 C CA . PHE A 1 119 ? 21.360 1.108 -7.717 1.00 79.81 119 PHE A CA 1
ATOM 938 C C . PHE A 1 119 ? 21.819 1.016 -6.265 1.00 79.81 119 PHE A C 1
ATOM 940 O O . PHE A 1 119 ? 22.153 2.024 -5.638 1.00 79.81 119 PHE A O 1
ATOM 947 N N . GLN A 1 120 ? 21.849 -0.202 -5.737 1.00 76.81 120 GLN A N 1
ATOM 948 C CA . GLN A 1 120 ? 22.113 -0.452 -4.326 1.00 76.81 120 GLN A CA 1
ATOM 949 C C . GLN A 1 120 ? 23.604 -0.709 -4.110 1.00 76.81 120 GLN A C 1
ATOM 951 O O . GLN A 1 120 ? 24.104 -1.784 -4.422 1.00 76.81 120 GLN A O 1
ATOM 956 N N . VAL A 1 121 ? 24.326 0.285 -3.585 1.00 79.12 121 VAL A N 1
ATOM 957 C CA . VAL A 1 121 ? 25.728 0.123 -3.160 1.00 79.12 121 VAL A CA 1
ATOM 958 C C . VAL A 1 121 ? 25.751 -0.605 -1.816 1.00 79.12 121 VAL A C 1
ATOM 960 O O . VAL A 1 121 ? 25.177 -0.102 -0.849 1.00 79.12 121 VAL A O 1
ATOM 963 N N . THR A 1 122 ? 26.413 -1.760 -1.752 1.00 76.62 122 THR A N 1
ATOM 964 C CA . THR A 1 122 ? 26.355 -2.712 -0.629 1.00 76.62 122 THR A CA 1
ATOM 965 C C . THR A 1 122 ? 26.649 -2.070 0.730 1.00 76.62 122 THR A C 1
ATOM 967 O O . THR A 1 122 ? 25.868 -2.223 1.670 1.00 76.62 122 THR A O 1
ATOM 970 N N . GLU A 1 123 ? 27.718 -1.278 0.836 1.00 78.62 123 GLU A N 1
ATOM 971 C CA . GLU A 1 123 ? 28.141 -0.636 2.087 1.00 78.62 123 GLU A CA 1
ATOM 972 C C . GLU A 1 123 ? 27.131 0.418 2.557 1.00 78.62 123 GLU A C 1
ATOM 974 O O . GLU A 1 123 ? 26.811 0.492 3.743 1.00 78.62 123 GLU A O 1
ATOM 979 N N . ARG A 1 124 ? 26.569 1.204 1.625 1.00 80.19 124 ARG A N 1
ATOM 980 C CA . ARG A 1 124 ? 25.477 2.139 1.941 1.00 80.19 124 ARG A CA 1
ATOM 981 C C . ARG A 1 124 ? 24.224 1.390 2.366 1.00 80.19 124 ARG A C 1
ATOM 983 O O . ARG A 1 124 ? 23.584 1.802 3.329 1.00 80.19 124 ARG A O 1
ATOM 990 N N . MET A 1 125 ? 23.881 0.300 1.680 1.00 79.56 125 MET A N 1
ATOM 991 C CA . MET A 1 125 ? 22.694 -0.476 2.020 1.00 79.56 125 MET A CA 1
ATOM 992 C C . MET A 1 125 ? 22.790 -1.128 3.392 1.00 79.56 125 MET A C 1
ATOM 994 O O . MET A 1 125 ? 21.763 -1.213 4.057 1.00 79.56 125 MET A O 1
ATOM 998 N N . LYS A 1 126 ? 23.982 -1.515 3.858 1.00 82.44 126 LYS A N 1
ATOM 999 C CA . LYS A 1 126 ? 24.159 -1.992 5.234 1.00 82.44 126 LYS A CA 1
ATOM 1000 C C . LYS A 1 126 ? 23.773 -0.914 6.258 1.00 82.44 126 LYS A C 1
ATOM 1002 O O . LYS A 1 126 ? 22.875 -1.142 7.061 1.00 82.44 126 LYS A O 1
ATOM 1007 N N . VAL A 1 127 ? 24.339 0.291 6.143 1.00 84.75 127 VAL A N 1
ATOM 1008 C CA . VAL A 1 127 ? 24.019 1.430 7.032 1.00 84.75 127 VAL A CA 1
ATOM 1009 C C . VAL A 1 127 ? 22.533 1.820 6.956 1.00 84.75 127 VAL A C 1
ATOM 1011 O O . VAL A 1 127 ? 21.905 2.126 7.969 1.00 84.75 127 VAL A O 1
ATOM 1014 N N . ILE A 1 128 ? 21.939 1.781 5.761 1.00 85.25 128 ILE A N 1
ATOM 1015 C CA . ILE A 1 128 ? 20.511 2.058 5.546 1.00 85.25 128 ILE A CA 1
ATOM 1016 C C . ILE A 1 128 ? 19.625 0.978 6.198 1.00 85.25 128 ILE A C 1
ATOM 1018 O O . ILE A 1 128 ? 18.631 1.328 6.832 1.00 85.25 128 ILE A O 1
ATOM 1022 N N . LYS A 1 129 ? 19.980 -0.315 6.091 1.00 80.19 129 LYS A N 1
ATOM 1023 C CA . LYS A 1 129 ? 19.278 -1.427 6.766 1.00 80.19 129 LYS A CA 1
ATOM 1024 C C . LYS A 1 129 ? 19.321 -1.246 8.297 1.00 80.19 129 LYS A C 1
ATOM 1026 O O . LYS A 1 129 ? 18.266 -1.258 8.922 1.00 80.19 129 LYS A O 1
ATOM 1031 N N . GLU A 1 130 ? 20.494 -0.956 8.866 1.00 85.38 130 GLU A N 1
ATOM 1032 C CA . GLU A 1 130 ? 20.675 -0.682 10.306 1.00 85.38 130 GLU A CA 1
ATOM 1033 C C . GLU A 1 130 ? 19.880 0.553 10.781 1.00 85.38 130 GLU A C 1
ATOM 1035 O O . GLU A 1 130 ? 19.276 0.546 11.853 1.00 85.38 130 GLU A O 1
ATOM 1040 N N . THR A 1 131 ? 19.841 1.623 9.978 1.00 87.31 131 THR A N 1
ATOM 1041 C CA . THR A 1 131 ? 19.057 2.832 10.300 1.00 87.31 131 THR A CA 1
ATOM 1042 C C . THR A 1 131 ? 17.553 2.547 10.259 1.00 87.31 131 THR A C 1
ATOM 1044 O O . THR A 1 131 ? 16.805 3.037 11.102 1.00 87.31 131 THR A O 1
ATOM 1047 N N . ARG A 1 132 ? 17.102 1.731 9.300 1.00 87.06 132 ARG A N 1
ATOM 1048 C CA . ARG A 1 132 ? 15.698 1.327 9.167 1.00 87.06 132 ARG A CA 1
ATOM 1049 C C . ARG A 1 132 ? 15.207 0.508 10.355 1.00 87.06 132 ARG A C 1
ATOM 1051 O O . ARG A 1 132 ? 14.073 0.706 10.776 1.00 87.06 132 ARG A O 1
ATOM 1058 N N . GLU A 1 133 ? 16.017 -0.414 10.868 1.00 82.50 133 GLU A N 1
ATOM 1059 C CA . GLU A 1 133 ? 15.635 -1.223 12.033 1.00 82.50 133 GLU A CA 1
ATOM 1060 C C . GLU A 1 133 ? 15.416 -0.357 13.275 1.00 82.50 133 GLU A C 1
ATOM 1062 O O . GLU A 1 133 ? 14.453 -0.583 13.998 1.00 82.50 133 GLU A O 1
ATOM 1067 N N . LYS A 1 134 ? 16.219 0.698 13.457 1.00 85.75 134 LYS A N 1
ATOM 1068 C CA . LYS A 1 134 ? 16.046 1.671 14.549 1.00 85.75 134 LYS A CA 1
ATOM 1069 C C . LYS A 1 134 ? 14.852 2.614 14.367 1.00 85.75 134 LYS A C 1
ATOM 1071 O O . LYS A 1 134 ? 14.317 3.094 15.354 1.00 85.75 134 LYS A O 1
ATOM 1076 N N . PHE A 1 135 ? 14.463 2.920 13.127 1.00 87.69 135 PHE A N 1
ATOM 1077 C CA . PHE A 1 135 ? 13.381 3.871 12.826 1.00 87.69 135 PHE A CA 1
ATOM 1078 C C . PHE A 1 135 ? 11.984 3.225 12.756 1.00 87.69 135 PHE A C 1
ATOM 1080 O O . PHE A 1 135 ? 10.977 3.923 12.834 1.00 87.69 135 PHE A O 1
ATOM 1087 N N . GLY A 1 136 ? 11.907 1.911 12.544 1.00 85.38 136 GLY A N 1
ATOM 1088 C CA . GLY A 1 136 ? 10.658 1.210 12.241 1.00 85.38 136 GLY A CA 1
ATOM 1089 C C . GLY A 1 136 ? 10.512 0.902 10.748 1.00 85.38 136 GLY A C 1
ATOM 1090 O O . GLY A 1 136 ? 10.874 1.673 9.851 1.00 85.38 136 GLY A O 1
ATOM 1091 N N . ARG A 1 137 ? 9.984 -0.284 10.446 1.00 86.88 137 ARG A N 1
ATOM 1092 C CA . ARG A 1 137 ? 9.997 -0.891 9.103 1.00 86.88 137 ARG A CA 1
ATOM 1093 C C . ARG A 1 137 ? 8.963 -0.276 8.160 1.00 86.88 137 ARG A C 1
ATOM 1095 O O . ARG A 1 137 ? 9.160 -0.385 6.941 1.00 86.88 137 ARG A O 1
ATOM 1102 N N . PHE A 1 138 ? 7.882 0.293 8.702 1.00 93.25 138 PHE A N 1
ATOM 1103 C CA . PHE A 1 138 ? 6.729 0.794 7.954 1.00 93.25 138 PHE A CA 1
ATOM 1104 C C . PHE A 1 138 ? 6.929 2.220 7.423 1.00 93.25 138 PHE A C 1
ATOM 1106 O O . PHE A 1 138 ? 6.776 2.460 6.221 1.00 93.25 138 PHE A O 1
ATOM 1113 N N . PHE A 1 139 ? 7.312 3.154 8.299 1.00 93.88 139 PHE A N 1
ATOM 1114 C CA . PHE A 1 139 ? 7.450 4.574 7.954 1.00 93.88 139 PHE A CA 1
ATOM 1115 C C . PHE A 1 139 ? 8.819 4.950 7.371 1.00 93.88 139 PHE A C 1
ATOM 1117 O O . PHE A 1 139 ? 8.916 5.968 6.686 1.00 93.88 139 PHE A O 1
ATOM 1124 N N . TYR A 1 140 ? 9.866 4.138 7.568 1.00 93.00 140 TYR A N 1
ATOM 1125 C CA . TYR A 1 140 ? 11.182 4.417 6.986 1.00 93.00 140 TYR A CA 1
ATOM 1126 C C . TYR A 1 140 ? 11.122 4.488 5.453 1.00 93.00 140 TYR A C 1
ATOM 1128 O O . TYR A 1 140 ? 10.779 3.504 4.786 1.00 93.00 140 TYR A O 1
ATOM 1136 N N . ARG A 1 141 ? 11.498 5.641 4.889 1.00 92.88 141 ARG A N 1
ATOM 1137 C CA . ARG A 1 141 ? 11.623 5.859 3.442 1.00 92.88 141 ARG A CA 1
ATOM 1138 C C . ARG A 1 141 ? 13.082 5.722 3.012 1.00 92.88 141 ARG A C 1
ATOM 1140 O O . ARG A 1 141 ? 13.955 6.409 3.535 1.00 92.88 141 ARG A O 1
ATOM 1147 N N . PHE A 1 142 ? 13.332 4.873 2.019 1.00 89.06 142 PHE A N 1
ATOM 1148 C CA . PHE A 1 142 ? 14.666 4.720 1.439 1.00 89.06 142 PHE A CA 1
ATOM 1149 C C . PHE A 1 142 ? 15.090 5.976 0.649 1.00 89.06 142 PHE A C 1
ATOM 1151 O O . PHE A 1 142 ? 14.246 6.591 -0.008 1.00 89.06 142 PHE A O 1
ATOM 1158 N N . PRO A 1 143 ? 16.382 6.364 0.658 1.00 87.06 143 PRO A N 1
ATOM 1159 C CA . PRO A 1 143 ? 16.891 7.429 -0.206 1.00 87.06 143 PRO A CA 1
ATOM 1160 C C . PRO A 1 143 ? 16.620 7.120 -1.685 1.00 87.06 143 PRO A C 1
ATOM 1162 O O . PRO A 1 143 ? 16.946 6.034 -2.152 1.00 87.06 143 PRO A O 1
ATOM 1165 N N . GLU A 1 144 ? 16.015 8.064 -2.413 1.00 86.25 144 GLU A N 1
ATOM 1166 C CA . GLU A 1 144 ? 15.517 7.878 -3.795 1.00 86.25 144 GLU A CA 1
ATOM 1167 C C . GLU A 1 144 ? 14.483 6.743 -3.984 1.00 86.25 144 GLU A C 1
ATOM 1169 O O . GLU A 1 144 ? 14.145 6.415 -5.120 1.00 86.25 144 GLU A O 1
ATOM 1174 N N . GLY A 1 145 ? 13.957 6.166 -2.899 1.00 90.94 145 GLY A N 1
ATOM 1175 C CA . GLY A 1 145 ? 13.012 5.050 -2.911 1.00 90.94 145 GLY A CA 1
ATOM 1176 C C . GLY A 1 145 ? 11.688 5.358 -2.207 1.00 90.94 145 GLY A C 1
ATOM 1177 O O . GLY A 1 145 ? 11.261 6.506 -2.068 1.00 90.94 145 GLY A O 1
ATOM 1178 N N . GLU A 1 146 ? 11.022 4.300 -1.757 1.00 94.25 146 GLU A N 1
ATOM 1179 C CA . GLU A 1 146 ? 9.683 4.318 -1.160 1.00 94.25 146 GLU A CA 1
ATOM 1180 C C . GLU A 1 146 ? 9.730 3.892 0.321 1.00 94.25 146 GLU A C 1
ATOM 1182 O O . GLU A 1 146 ? 10.640 3.188 0.753 1.00 94.25 146 GLU A O 1
ATOM 1187 N N . SER A 1 147 ? 8.732 4.271 1.120 1.00 95.06 147 SER A N 1
ATOM 1188 C CA . SER A 1 147 ? 8.423 3.662 2.429 1.00 95.06 147 SER A CA 1
ATOM 1189 C C . SER A 1 147 ? 7.400 2.523 2.291 1.00 95.06 147 SER A C 1
ATOM 1191 O O . SER A 1 147 ? 6.815 2.333 1.220 1.00 95.06 147 SER A O 1
ATOM 1193 N N . ALA A 1 148 ? 7.126 1.765 3.360 1.00 94.88 148 ALA A N 1
ATOM 1194 C CA . ALA A 1 148 ? 6.017 0.805 3.323 1.00 94.88 148 ALA A CA 1
ATOM 1195 C C . ALA A 1 148 ? 4.648 1.510 3.316 1.00 94.88 148 ALA A C 1
ATOM 1197 O O . ALA A 1 148 ? 3.703 0.977 2.736 1.00 94.88 148 ALA A O 1
ATOM 1198 N N . ALA A 1 149 ? 4.553 2.724 3.870 1.00 96.38 149 ALA A N 1
ATOM 1199 C CA . ALA A 1 149 ? 3.380 3.587 3.725 1.00 96.38 149 ALA A CA 1
ATOM 1200 C C . ALA A 1 149 ? 3.134 3.977 2.248 1.00 96.38 149 ALA A C 1
ATOM 1202 O O . ALA A 1 149 ? 2.024 3.818 1.742 1.00 96.38 149 ALA A O 1
ATOM 1203 N N . ASP A 1 150 ? 4.184 4.333 1.496 1.00 97.00 150 ASP A N 1
ATOM 1204 C CA . ASP A 1 150 ? 4.087 4.578 0.042 1.00 97.00 150 ASP A CA 1
ATOM 1205 C C . ASP A 1 150 ? 3.658 3.310 -0.739 1.00 97.00 150 ASP A C 1
ATOM 1207 O O . ASP A 1 150 ? 3.023 3.379 -1.800 1.00 97.00 150 ASP A O 1
ATOM 1211 N N . VAL A 1 151 ? 3.983 2.118 -0.216 1.00 96.88 151 VAL A N 1
ATOM 1212 C CA . VAL A 1 151 ? 3.485 0.829 -0.733 1.00 96.88 151 VAL A CA 1
ATOM 1213 C C . VAL A 1 151 ? 2.003 0.641 -0.394 1.00 96.88 151 VAL A C 1
ATOM 1215 O O . VAL A 1 151 ? 1.227 0.231 -1.262 1.00 96.88 151 VAL A O 1
ATOM 1218 N N . PHE A 1 152 ? 1.586 0.989 0.822 1.00 97.00 152 PHE A N 1
ATOM 1219 C CA . PHE A 1 152 ? 0.200 0.900 1.285 1.00 97.00 152 PHE A CA 1
ATOM 1220 C C . PHE A 1 152 ? -0.744 1.766 0.449 1.00 97.00 152 PHE A C 1
ATOM 1222 O O . PHE A 1 152 ? -1.812 1.287 0.056 1.00 97.00 152 PHE A O 1
ATOM 1229 N N . ASP A 1 153 ? -0.346 2.979 0.075 1.00 96.25 153 ASP A N 1
ATOM 1230 C CA . ASP A 1 153 ? -1.184 3.876 -0.730 1.00 96.25 153 ASP A CA 1
ATOM 1231 C C . ASP A 1 153 ? -1.373 3.377 -2.168 1.00 96.25 153 ASP A C 1
ATOM 1233 O O . ASP A 1 153 ? -2.506 3.272 -2.661 1.00 96.25 153 ASP A O 1
ATOM 1237 N N . ARG A 1 154 ? -0.299 2.953 -2.850 1.00 96.06 154 ARG A N 1
ATOM 1238 C CA . ARG A 1 154 ? -0.452 2.392 -4.206 1.00 96.06 154 ARG A CA 1
ATOM 1239 C C . ARG A 1 154 ? -1.252 1.089 -4.202 1.00 96.06 154 ARG A C 1
ATOM 1241 O O . ARG A 1 154 ? -2.070 0.891 -5.105 1.00 96.06 154 ARG A O 1
ATOM 1248 N N . VAL A 1 155 ? -1.067 0.234 -3.191 1.00 96.25 155 VAL A N 1
ATOM 1249 C CA . VAL A 1 155 ? -1.836 -1.008 -3.021 1.00 96.25 155 VAL A CA 1
ATOM 1250 C C . VAL A 1 155 ? -3.300 -0.679 -2.716 1.00 96.25 155 VAL A C 1
ATOM 1252 O O . VAL A 1 155 ? -4.184 -1.300 -3.300 1.00 96.25 155 VAL A O 1
ATOM 1255 N N . SER A 1 156 ? -3.585 0.365 -1.935 1.00 94.75 156 SER A N 1
ATOM 1256 C CA . SER A 1 156 ? -4.951 0.862 -1.708 1.00 94.75 156 SER A C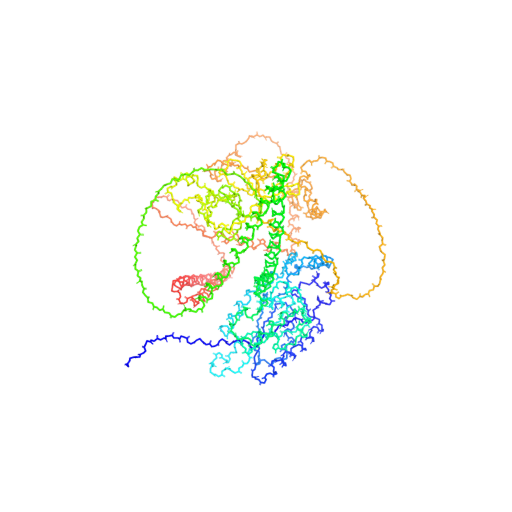A 1
ATOM 1257 C C . SER A 1 156 ? -5.662 1.203 -3.023 1.00 94.75 156 SER A C 1
ATOM 1259 O O . SER A 1 156 ? -6.776 0.734 -3.251 1.00 94.75 156 SER A O 1
ATOM 1261 N N . SER A 1 157 ? -5.000 1.911 -3.945 1.00 94.88 157 SER A N 1
ATOM 1262 C CA . SER A 1 157 ? -5.591 2.202 -5.266 1.00 94.88 157 SER A CA 1
ATOM 1263 C C . SER A 1 157 ? -5.797 0.944 -6.134 1.00 94.88 157 SER A C 1
ATOM 1265 O O . SER A 1 157 ? -6.687 0.904 -6.992 1.00 94.88 157 SER A O 1
ATOM 1267 N N . PHE A 1 158 ? -4.990 -0.109 -5.937 1.00 95.50 158 PHE A N 1
ATOM 1268 C CA . PHE A 1 158 ? -5.200 -1.393 -6.611 1.00 95.50 158 PHE A CA 1
ATOM 1269 C C . PHE A 1 158 ? -6.486 -2.077 -6.137 1.00 95.50 158 PHE A C 1
ATOM 1271 O O . PHE A 1 158 ? -7.216 -2.602 -6.979 1.00 95.50 158 PHE A O 1
ATOM 1278 N N . PHE A 1 159 ? -6.820 -2.004 -4.843 1.00 94.50 159 PHE A N 1
ATOM 1279 C CA . PHE A 1 159 ? -8.067 -2.575 -4.319 1.00 94.50 159 PHE A CA 1
ATOM 1280 C C . PHE A 1 159 ? -9.293 -1.996 -5.036 1.00 94.50 159 PHE A C 1
ATOM 1282 O O . PHE A 1 159 ? -10.174 -2.757 -5.418 1.00 94.50 159 PHE A O 1
ATOM 1289 N N . GLU A 1 160 ? -9.339 -0.689 -5.313 1.00 91.25 160 GLU A N 1
ATOM 1290 C CA . GLU A 1 160 ? -10.438 -0.089 -6.091 1.00 91.25 160 GLU A CA 1
ATOM 1291 C C . GLU A 1 160 ? -10.594 -0.718 -7.482 1.00 91.25 160 GLU A C 1
ATOM 1293 O O . GLU A 1 160 ? -11.705 -0.901 -7.979 1.00 91.25 160 GLU A O 1
ATOM 1298 N N . SER A 1 161 ? -9.474 -1.055 -8.128 1.00 90.81 161 SER A N 1
ATOM 1299 C CA . SER A 1 161 ? -9.476 -1.704 -9.444 1.00 90.81 161 SER A CA 1
ATOM 1300 C C . SER A 1 161 ? -9.917 -3.163 -9.347 1.00 90.81 161 SER A C 1
ATOM 1302 O O . SER A 1 161 ? -10.708 -3.609 -10.173 1.00 90.81 161 SER A O 1
ATOM 1304 N N . LEU A 1 162 ? -9.449 -3.877 -8.321 1.00 91.94 162 LEU A N 1
ATOM 1305 C CA . LEU A 1 162 ? -9.821 -5.259 -8.032 1.00 91.94 162 LEU A CA 1
ATOM 1306 C C . LEU A 1 162 ? -11.322 -5.386 -7.735 1.00 91.94 162 LEU A C 1
ATOM 1308 O O . LEU A 1 162 ? -11.999 -6.202 -8.356 1.00 91.94 162 LEU A O 1
ATOM 1312 N N . TRP A 1 163 ? -11.863 -4.537 -6.855 1.00 89.56 163 TRP A N 1
ATOM 1313 C CA . TRP A 1 163 ? -13.293 -4.507 -6.544 1.00 89.56 163 TRP A CA 1
ATOM 1314 C C . TRP A 1 163 ? -14.140 -4.169 -7.771 1.00 89.56 163 TRP A C 1
ATOM 1316 O O . TRP A 1 163 ? -15.145 -4.831 -8.003 1.00 89.56 163 TRP A O 1
ATOM 1326 N N . ARG A 1 164 ? -13.709 -3.216 -8.613 1.00 88.19 164 ARG A N 1
ATOM 1327 C CA . ARG A 1 164 ? -14.388 -2.919 -9.887 1.00 88.19 164 ARG A CA 1
ATOM 1328 C C . ARG A 1 164 ? -14.338 -4.088 -10.872 1.00 88.19 164 ARG A C 1
ATOM 1330 O O . ARG A 1 164 ? -15.326 -4.316 -11.560 1.00 88.19 164 ARG A O 1
ATOM 1337 N N . ASP A 1 165 ? -13.232 -4.824 -10.966 1.00 86.25 165 ASP A N 1
ATOM 1338 C CA . ASP A 1 165 ? -13.139 -5.985 -11.861 1.00 86.25 165 ASP A CA 1
ATOM 1339 C C . ASP A 1 165 ? -14.009 -7.166 -11.375 1.00 86.25 165 ASP A C 1
ATOM 1341 O O . ASP A 1 165 ? -14.592 -7.866 -12.208 1.00 86.25 165 ASP A O 1
ATOM 1345 N N . ILE A 1 166 ? -14.159 -7.338 -10.052 1.00 85.31 166 ILE A N 1
ATOM 1346 C CA . ILE A 1 166 ? -15.094 -8.290 -9.423 1.00 85.31 166 ILE A CA 1
ATOM 1347 C C . ILE A 1 166 ? -16.553 -7.861 -9.661 1.00 85.31 166 ILE A C 1
ATOM 1349 O O . ILE A 1 166 ? -17.331 -8.634 -10.216 1.00 85.31 166 ILE A O 1
ATOM 1353 N N . ASP A 1 167 ? -16.918 -6.627 -9.298 1.00 82.62 167 ASP A N 1
ATOM 1354 C CA . ASP A 1 167 ? -18.294 -6.112 -9.398 1.00 82.62 167 ASP A CA 1
ATOM 1355 C C . ASP A 1 167 ? -18.795 -6.054 -10.851 1.00 82.62 167 ASP A C 1
ATOM 1357 O O . ASP A 1 167 ? -19.954 -6.360 -11.121 1.00 82.62 167 ASP A O 1
ATOM 1361 N N . MET A 1 168 ? -17.916 -5.726 -11.806 1.00 81.44 168 MET A N 1
ATOM 1362 C CA . MET A 1 168 ? -18.224 -5.728 -13.244 1.00 81.44 168 MET A CA 1
ATOM 1363 C C . MET A 1 168 ? -18.127 -7.125 -13.887 1.00 81.44 168 MET A C 1
ATOM 1365 O O . MET A 1 168 ? -18.167 -7.222 -15.113 1.00 81.44 168 MET A O 1
ATOM 1369 N N . GLN A 1 169 ? -17.935 -8.190 -13.097 1.00 74.88 169 GLN A N 1
ATOM 1370 C CA . GLN A 1 169 ? -17.839 -9.590 -13.541 1.00 74.88 169 GLN A CA 1
ATOM 1371 C C . GLN A 1 169 ? -16.791 -9.853 -14.647 1.00 74.88 169 GLN A C 1
ATOM 1373 O O . GLN A 1 169 ? -16.834 -10.858 -15.357 1.00 74.88 169 GLN A O 1
ATOM 1378 N N . ARG A 1 170 ? -15.771 -8.990 -14.759 1.00 76.31 170 ARG A N 1
ATOM 1379 C CA . ARG A 1 170 ? -14.702 -9.083 -15.778 1.00 76.31 170 ARG A CA 1
ATOM 1380 C C . ARG A 1 170 ? -13.794 -10.297 -15.600 1.00 76.31 170 ARG A C 1
ATOM 1382 O O . ARG A 1 170 ? -13.028 -10.632 -16.498 1.00 76.31 170 ARG A O 1
ATOM 1389 N N . LEU A 1 171 ? -13.866 -10.914 -14.427 1.00 75.69 171 LEU A N 1
ATOM 1390 C CA . LEU A 1 171 ? -13.096 -12.082 -14.021 1.00 75.69 171 LEU A CA 1
ATOM 1391 C C . LEU A 1 171 ? -13.833 -13.403 -14.318 1.00 75.69 171 LEU A C 1
ATOM 1393 O O . LEU A 1 171 ? -13.379 -14.447 -13.869 1.00 75.69 171 LEU A O 1
ATOM 1397 N N . GLN A 1 172 ? -14.948 -13.379 -15.059 1.00 69.88 172 GLN A N 1
ATOM 1398 C CA . GLN A 1 172 ? -15.625 -14.576 -15.577 1.00 69.88 172 GLN A CA 1
ATOM 1399 C C . GLN A 1 172 ? -15.057 -15.016 -16.937 1.00 69.88 172 GLN A C 1
ATOM 1401 O O . GLN A 1 172 ? -14.490 -14.215 -17.684 1.00 69.88 172 GLN A O 1
ATOM 1406 N N . GLY A 1 173 ? -15.210 -16.301 -17.272 1.00 62.03 173 GLY A N 1
ATOM 1407 C CA . GLY A 1 173 ? -14.773 -16.852 -18.557 1.00 62.03 173 GLY A CA 1
ATOM 1408 C C . GLY A 1 173 ? -15.599 -16.343 -19.744 1.00 62.03 173 GLY A C 1
ATOM 1409 O O . GLY A 1 173 ? -16.783 -16.047 -19.609 1.00 62.03 173 GLY A O 1
ATOM 1410 N N . ALA A 1 174 ? -14.996 -16.302 -20.937 1.00 54.91 174 ALA A N 1
ATOM 1411 C CA . ALA A 1 174 ? -15.675 -15.856 -22.161 1.00 54.91 174 ALA A CA 1
ATOM 1412 C C . ALA A 1 174 ? -16.922 -16.697 -22.518 1.00 54.91 174 ALA A C 1
ATOM 1414 O O . ALA A 1 174 ? -17.858 -16.177 -23.114 1.00 54.91 174 ALA A O 1
ATOM 1415 N N . GLU A 1 175 ? -16.951 -17.972 -22.116 1.00 52.62 175 GLU A N 1
ATOM 1416 C CA . GLU A 1 175 ? -18.110 -18.864 -22.267 1.00 52.62 175 GLU A CA 1
ATOM 1417 C C . GLU A 1 175 ? -19.252 -18.489 -21.296 1.00 52.62 175 GLU A C 1
ATOM 1419 O O . GLU A 1 175 ? -20.416 -18.486 -21.684 1.00 52.62 175 GLU A O 1
ATOM 1424 N N . GLN A 1 176 ? -18.932 -18.064 -20.065 1.00 54.59 176 GLN A N 1
ATOM 1425 C CA . GLN A 1 176 ? -19.919 -17.620 -19.064 1.00 54.59 176 GLN A CA 1
ATOM 1426 C C . GLN A 1 176 ? -20.554 -16.265 -19.423 1.00 54.59 176 GLN A C 1
ATOM 1428 O O . GLN A 1 176 ? -21.699 -16.007 -19.067 1.00 54.59 176 GLN A O 1
ATOM 1433 N N . GLN A 1 177 ? -19.846 -15.416 -20.176 1.00 53.84 177 GLN A N 1
ATOM 1434 C CA . GLN A 1 177 ? -20.387 -14.146 -20.682 1.00 53.84 177 GLN A CA 1
ATOM 1435 C C . GLN A 1 177 ? -21.429 -14.326 -21.802 1.00 53.84 177 GLN A C 1
ATOM 1437 O O . GLN A 1 177 ? -22.135 -13.370 -22.120 1.00 53.84 177 GLN A O 1
ATOM 1442 N N . GLN A 1 178 ? -21.521 -15.512 -22.416 1.00 51.19 178 GLN A N 1
ATOM 1443 C CA . GLN A 1 178 ? -22.479 -15.799 -23.493 1.00 51.19 178 GLN A CA 1
ATOM 1444 C C . GLN A 1 178 ? -23.763 -16.479 -22.996 1.00 51.19 178 GLN A C 1
ATOM 1446 O O . GLN A 1 178 ? -24.807 -16.292 -23.617 1.00 51.19 178 GLN A O 1
ATOM 1451 N N . ASP A 1 179 ? -23.715 -17.200 -21.871 1.00 48.91 179 ASP A N 1
ATOM 1452 C CA . ASP A 1 179 ? -24.897 -17.781 -21.223 1.00 48.91 179 ASP A CA 1
ATOM 1453 C C . ASP A 1 179 ? -24.831 -17.630 -19.684 1.00 48.91 179 ASP A C 1
ATOM 1455 O O . ASP A 1 179 ? -24.213 -18.451 -18.994 1.00 48.91 179 ASP A O 1
ATOM 1459 N N . PRO A 1 180 ? -25.496 -16.599 -19.121 1.00 50.06 180 PRO A N 1
ATOM 1460 C CA . PRO A 1 180 ? -25.557 -16.373 -17.676 1.00 50.06 180 PRO A CA 1
ATOM 1461 C C . PRO A 1 180 ? -26.286 -17.469 -16.882 1.00 50.06 180 PRO A C 1
ATOM 1463 O O . PRO A 1 180 ? -26.110 -17.542 -15.666 1.00 50.06 180 PRO A O 1
ATOM 1466 N N . MET A 1 181 ? -27.105 -18.308 -17.530 1.00 45.09 181 MET A N 1
ATOM 1467 C CA . MET A 1 181 ? -27.853 -19.393 -16.880 1.00 45.09 181 MET A CA 1
ATOM 1468 C C . MET A 1 181 ? -27.088 -20.723 -16.884 1.00 45.09 181 MET A C 1
ATOM 1470 O O . MET A 1 181 ? -27.260 -21.523 -15.966 1.00 45.09 181 MET A O 1
ATOM 1474 N N . ALA A 1 182 ? -26.203 -20.956 -17.856 1.00 43.59 182 ALA A N 1
ATOM 1475 C CA . ALA A 1 182 ? -25.385 -22.174 -17.916 1.00 43.59 182 ALA A CA 1
ATOM 1476 C C . ALA A 1 182 ? -24.161 -22.168 -16.969 1.00 43.59 182 ALA A C 1
ATOM 1478 O O . ALA A 1 182 ? -23.523 -23.204 -16.779 1.00 43.59 182 ALA A O 1
ATOM 1479 N N . GLY A 1 183 ? -23.796 -21.012 -16.397 1.00 42.44 183 GLY A N 1
ATOM 1480 C CA . GLY A 1 183 ? -22.455 -20.770 -15.840 1.00 42.44 183 GLY A CA 1
ATOM 1481 C C . GLY A 1 183 ? -22.292 -20.701 -14.313 1.00 42.44 183 GLY A C 1
ATOM 1482 O O . GLY A 1 183 ? -21.170 -20.467 -13.859 1.00 42.44 183 GLY A O 1
ATOM 1483 N N . ALA A 1 184 ? -23.349 -20.884 -13.514 1.00 44.03 184 ALA A N 1
ATOM 1484 C CA . ALA A 1 184 ? -23.367 -20.546 -12.077 1.00 44.03 184 ALA A CA 1
ATOM 1485 C C . ALA A 1 184 ? -22.534 -21.453 -11.131 1.00 44.03 184 ALA A C 1
ATOM 1487 O O . ALA A 1 184 ? -22.548 -21.243 -9.921 1.00 44.03 184 ALA A O 1
ATOM 1488 N N . ALA A 1 185 ? -21.824 -22.463 -11.647 1.00 50.84 185 ALA A N 1
ATOM 1489 C CA . ALA A 1 185 ? -21.291 -23.586 -10.858 1.00 50.84 185 ALA A CA 1
ATOM 1490 C C . ALA A 1 185 ? -19.748 -23.652 -10.719 1.00 50.84 185 ALA A C 1
ATOM 1492 O O . ALA A 1 185 ? -19.222 -24.678 -10.289 1.00 50.84 185 ALA A O 1
ATOM 1493 N N . GLY A 1 186 ? -19.013 -22.598 -11.100 1.00 64.62 186 GLY A N 1
ATOM 1494 C CA . GLY A 1 186 ? -17.541 -22.581 -11.084 1.00 64.62 186 GLY A CA 1
ATOM 1495 C C . GLY A 1 186 ? -16.924 -21.765 -9.939 1.00 64.62 186 GLY A C 1
ATOM 1496 O O . GLY A 1 186 ? -17.191 -20.571 -9.814 1.00 64.62 186 GLY A O 1
ATOM 1497 N N . GLU A 1 187 ? -16.030 -22.366 -9.148 1.00 85.69 187 GLU A N 1
ATOM 1498 C CA . GLU A 1 187 ? -15.229 -21.667 -8.133 1.00 85.69 187 GLU A CA 1
ATOM 1499 C C . GLU A 1 187 ? -14.212 -20.719 -8.796 1.00 85.69 187 GLU A C 1
ATOM 1501 O O . GLU A 1 187 ? -13.191 -21.170 -9.322 1.00 85.69 187 GLU A O 1
ATOM 1506 N N . LEU A 1 188 ? -14.442 -19.404 -8.726 1.00 89.06 188 LEU A N 1
ATOM 1507 C CA . LEU A 1 188 ? -13.452 -18.394 -9.118 1.00 89.06 188 LEU A CA 1
ATOM 1508 C C . LEU A 1 188 ? -12.340 -18.291 -8.065 1.00 89.06 188 LEU A C 1
ATOM 1510 O O . LEU A 1 188 ? -12.614 -18.112 -6.878 1.00 89.06 188 LEU A O 1
ATOM 1514 N N . ASN A 1 189 ? -11.079 -18.339 -8.493 1.00 93.56 189 ASN A N 1
ATOM 1515 C CA . ASN A 1 189 ? -9.914 -18.156 -7.627 1.00 93.56 189 ASN A CA 1
ATOM 1516 C C . ASN A 1 189 ? -8.962 -17.115 -8.232 1.00 93.56 189 ASN A C 1
ATOM 1518 O O . ASN A 1 189 ? -8.698 -17.126 -9.435 1.00 93.56 189 ASN A O 1
ATOM 1522 N N . LEU A 1 190 ? -8.411 -16.234 -7.400 1.00 95.81 190 LEU A N 1
ATOM 1523 C CA . LEU A 1 190 ? -7.384 -15.273 -7.801 1.00 95.81 190 LEU A CA 1
ATOM 1524 C C . LEU A 1 190 ? -6.022 -15.724 -7.277 1.00 95.81 190 LEU A C 1
ATOM 1526 O O . LEU A 1 190 ? -5.914 -16.173 -6.138 1.00 95.81 190 LEU A O 1
ATOM 1530 N N . VAL A 1 191 ? -4.977 -15.579 -8.088 1.00 98.00 191 VAL A N 1
ATOM 1531 C CA . VAL A 1 191 ? -3.586 -15.816 -7.675 1.00 98.00 191 VAL A CA 1
ATOM 1532 C C . VAL A 1 191 ? -2.774 -14.557 -7.962 1.00 98.00 191 VAL A C 1
ATOM 1534 O O . VAL A 1 191 ? -2.766 -14.071 -9.092 1.00 98.00 191 VAL A O 1
ATOM 1537 N N . MET A 1 192 ? -2.087 -14.026 -6.954 1.00 98.19 192 MET A N 1
ATOM 1538 C CA . MET A 1 192 ? -1.267 -12.822 -7.054 1.00 98.19 192 MET A CA 1
ATOM 1539 C C . MET A 1 192 ? 0.212 -13.163 -6.880 1.00 98.19 192 MET A C 1
ATOM 1541 O O . MET A 1 192 ? 0.648 -13.494 -5.779 1.00 98.19 192 MET A O 1
ATOM 1545 N N . VAL A 1 193 ? 0.984 -13.047 -7.963 1.00 98.62 193 VAL A N 1
ATOM 1546 C CA . VAL A 1 193 ? 2.434 -13.283 -7.971 1.00 98.62 193 VAL A CA 1
ATOM 1547 C C . VAL A 1 193 ? 3.171 -11.956 -7.787 1.00 98.62 193 VAL A C 1
ATOM 1549 O O . VAL A 1 193 ? 3.218 -11.117 -8.692 1.00 98.62 193 VAL A O 1
ATOM 1552 N N . SER A 1 194 ? 3.719 -11.753 -6.592 1.00 98.38 194 SER A N 1
ATOM 1553 C CA . SER A 1 194 ? 4.275 -10.476 -6.131 1.00 98.38 194 SER A CA 1
ATOM 1554 C C . SER A 1 194 ? 5.504 -10.718 -5.230 1.00 98.38 194 SER A C 1
ATOM 1556 O O . SER A 1 194 ? 6.248 -11.685 -5.423 1.00 98.38 194 SER A O 1
ATOM 1558 N N . HIS A 1 195 ? 5.764 -9.810 -4.292 1.00 97.62 195 HIS A N 1
ATOM 1559 C CA . HIS A 1 195 ? 6.997 -9.701 -3.517 1.00 97.62 195 HIS A CA 1
ATOM 1560 C C . HIS A 1 195 ? 6.715 -9.621 -2.012 1.00 97.62 195 HIS A C 1
ATOM 1562 O O . HIS A 1 195 ? 5.561 -9.627 -1.583 1.00 97.62 195 HIS A O 1
ATOM 1568 N N . GLY A 1 196 ? 7.770 -9.599 -1.202 1.00 95.00 196 GLY A N 1
ATOM 1569 C CA . GLY A 1 196 ? 7.677 -9.848 0.233 1.00 95.00 196 GLY A CA 1
ATOM 1570 C C . GLY A 1 196 ? 6.932 -8.758 1.002 1.00 95.00 196 GLY A C 1
ATOM 1571 O O . GLY A 1 196 ? 5.971 -9.045 1.723 1.00 95.00 196 GLY A O 1
ATOM 1572 N N . LEU A 1 197 ? 7.334 -7.493 0.831 1.00 95.12 197 LEU A N 1
ATOM 1573 C CA . LEU A 1 197 ? 6.661 -6.381 1.506 1.00 95.12 197 LEU A CA 1
ATOM 1574 C C . LEU A 1 197 ? 5.282 -6.128 0.893 1.00 95.12 197 LEU A C 1
ATOM 1576 O O . LEU A 1 197 ? 4.303 -6.007 1.626 1.00 95.12 197 LEU A O 1
ATOM 1580 N N . ALA A 1 198 ? 5.198 -6.110 -0.440 1.00 97.00 198 ALA A N 1
ATOM 1581 C CA . ALA A 1 198 ? 3.956 -5.850 -1.169 1.00 97.00 198 ALA A CA 1
ATOM 1582 C C . ALA A 1 198 ? 2.797 -6.777 -0.743 1.00 97.00 198 ALA A C 1
ATOM 1584 O O . ALA A 1 198 ? 1.668 -6.312 -0.583 1.00 97.00 198 ALA A O 1
ATOM 1585 N N . LEU A 1 199 ? 3.066 -8.066 -0.496 1.00 97.62 199 LEU A N 1
ATOM 1586 C CA . LEU A 1 199 ? 2.047 -9.016 -0.035 1.00 97.62 199 LEU A CA 1
ATOM 1587 C C . LEU A 1 199 ? 1.677 -8.848 1.445 1.00 97.62 199 LEU A C 1
ATOM 1589 O O . LEU A 1 199 ? 0.503 -8.992 1.788 1.00 97.62 199 LEU A O 1
ATOM 1593 N N . ARG A 1 200 ? 2.627 -8.490 2.321 1.00 96.94 200 ARG A N 1
ATOM 1594 C CA . ARG A 1 200 ? 2.311 -8.142 3.720 1.00 96.94 200 ARG A CA 1
ATOM 1595 C C . ARG A 1 200 ? 1.452 -6.880 3.801 1.00 96.94 200 ARG A C 1
ATOM 1597 O O . ARG A 1 200 ? 0.455 -6.869 4.515 1.00 96.94 200 ARG A O 1
ATOM 1604 N N . VAL A 1 201 ? 1.776 -5.864 3.000 1.00 97.25 201 VAL A N 1
ATOM 1605 C CA . VAL A 1 201 ? 0.996 -4.623 2.880 1.00 97.25 201 VAL A CA 1
ATOM 1606 C C . VAL A 1 201 ? -0.396 -4.893 2.295 1.00 97.25 201 VAL A C 1
ATOM 1608 O O . VAL A 1 201 ? -1.379 -4.314 2.757 1.00 97.25 201 VAL A O 1
ATOM 1611 N N . PHE A 1 202 ? -0.519 -5.814 1.332 1.00 97.69 202 PHE A N 1
ATOM 1612 C CA . PHE A 1 202 ? -1.822 -6.266 0.837 1.00 97.69 202 PHE A CA 1
ATOM 1613 C C . PHE A 1 202 ? -2.676 -6.880 1.958 1.00 97.69 202 PHE A C 1
ATOM 1615 O O . PHE A 1 202 ? -3.833 -6.490 2.111 1.00 97.69 202 PHE A O 1
ATOM 1622 N N . MET A 1 203 ? -2.120 -7.789 2.770 1.00 97.00 203 MET A N 1
ATOM 1623 C CA . MET A 1 203 ? -2.849 -8.390 3.900 1.00 97.00 203 MET A CA 1
ATOM 1624 C C . MET A 1 203 ? -3.231 -7.345 4.956 1.00 97.00 203 MET A C 1
ATOM 1626 O O . MET A 1 203 ? -4.395 -7.290 5.343 1.00 97.00 203 MET A O 1
ATOM 1630 N N . MET A 1 204 ? -2.307 -6.455 5.334 1.00 95.31 204 MET A N 1
ATOM 1631 C CA . MET A 1 204 ? -2.575 -5.327 6.238 1.00 95.31 204 MET A CA 1
ATOM 1632 C C . MET A 1 204 ? -3.746 -4.468 5.737 1.00 95.31 204 MET A C 1
ATOM 1634 O O . MET A 1 204 ? -4.701 -4.219 6.474 1.00 95.31 204 MET A O 1
ATOM 1638 N N . LYS A 1 205 ? -3.737 -4.071 4.454 1.00 95.00 205 LYS A N 1
ATOM 1639 C CA . LYS A 1 205 ? -4.821 -3.273 3.861 1.00 95.00 205 LYS A CA 1
ATOM 1640 C C . LYS A 1 205 ? -6.148 -4.030 3.789 1.00 95.00 205 LYS A C 1
ATOM 1642 O O . LYS A 1 205 ? -7.211 -3.404 3.897 1.00 95.00 205 LYS A O 1
ATOM 1647 N N . TRP A 1 206 ? -6.103 -5.348 3.593 1.00 94.12 206 TRP A N 1
ATOM 1648 C CA . TRP A 1 206 ? -7.289 -6.197 3.536 1.00 94.12 206 TRP A CA 1
ATOM 1649 C C . TRP A 1 206 ? -7.939 -6.346 4.911 1.00 94.12 206 TRP A C 1
ATOM 1651 O O . TRP A 1 206 ? -9.099 -5.969 5.070 1.00 94.12 206 TRP A O 1
ATOM 1661 N N . PHE A 1 207 ? -7.178 -6.824 5.895 1.00 93.31 207 PHE A N 1
ATOM 1662 C CA . PHE A 1 207 ? -7.658 -7.158 7.239 1.00 93.31 207 PHE A CA 1
ATOM 1663 C C . PHE A 1 207 ? -7.718 -5.973 8.213 1.00 93.31 207 PHE A C 1
ATOM 1665 O O . PHE A 1 207 ? -8.222 -6.136 9.316 1.00 93.31 207 PHE A O 1
ATOM 1672 N N . LYS A 1 208 ? -7.269 -4.779 7.796 1.00 91.62 208 LYS A N 1
ATOM 1673 C CA . LYS A 1 208 ? -7.229 -3.552 8.622 1.00 91.62 208 LYS A CA 1
ATOM 1674 C C . LYS A 1 208 ? -6.299 -3.672 9.831 1.00 91.62 208 LYS A C 1
ATOM 1676 O O . LYS A 1 208 ? -6.569 -3.098 10.878 1.00 91.62 208 LYS A O 1
ATOM 1681 N N . TRP A 1 209 ? -5.202 -4.408 9.667 1.00 92.12 209 TRP A N 1
ATOM 1682 C CA . TRP A 1 209 ? -4.190 -4.541 10.709 1.00 92.12 209 TRP A CA 1
ATOM 1683 C C . TRP A 1 209 ? -3.482 -3.210 10.980 1.00 92.12 209 TRP A C 1
ATOM 1685 O O . TRP A 1 209 ? -3.264 -2.417 10.056 1.00 92.12 209 TRP A O 1
ATOM 1695 N N . THR A 1 210 ? -3.118 -2.991 12.243 1.00 91.44 210 THR A N 1
ATOM 1696 C CA . THR A 1 210 ? -2.379 -1.802 12.692 1.00 91.44 210 THR A CA 1
ATOM 1697 C C . THR A 1 210 ? -0.940 -1.805 12.163 1.00 91.44 210 THR A C 1
ATOM 1699 O O . THR A 1 210 ? -0.458 -2.802 11.614 1.00 91.44 210 THR A O 1
ATOM 1702 N N . VAL A 1 211 ? -0.232 -0.679 12.309 1.00 92.19 211 VAL A N 1
ATOM 1703 C CA . VAL A 1 211 ? 1.183 -0.586 11.910 1.00 92.19 211 VAL A CA 1
ATOM 1704 C C . VAL A 1 211 ? 2.033 -1.564 12.723 1.00 92.19 211 VAL A C 1
ATOM 1706 O O . VAL A 1 211 ? 2.762 -2.355 12.134 1.00 92.19 211 VAL A O 1
ATOM 1709 N N . GLU A 1 212 ? 1.868 -1.601 14.045 1.00 90.50 212 GLU A N 1
ATOM 1710 C CA . GLU A 1 212 ? 2.562 -2.540 14.938 1.00 90.50 212 GLU A CA 1
ATOM 1711 C C . GLU A 1 212 ? 2.300 -4.006 14.571 1.00 90.50 212 GLU A C 1
ATOM 1713 O O . GLU A 1 212 ? 3.229 -4.809 14.473 1.00 90.50 212 GLU A O 1
ATOM 1718 N N . GLN A 1 213 ? 1.033 -4.359 14.313 1.00 91.44 213 GLN A N 1
ATOM 1719 C CA . GLN A 1 213 ? 0.652 -5.693 13.847 1.00 91.44 213 GLN A CA 1
ATOM 1720 C C . GLN A 1 213 ? 1.360 -6.050 12.535 1.00 91.44 213 GLN A C 1
ATOM 1722 O O . GLN A 1 213 ? 1.785 -7.189 12.360 1.00 91.44 213 GLN A O 1
ATOM 1727 N N . PHE A 1 214 ? 1.523 -5.089 11.620 1.00 93.38 214 PHE A N 1
ATOM 1728 C CA . PHE A 1 214 ? 2.283 -5.276 10.385 1.00 93.38 214 PHE A CA 1
ATOM 1729 C C . PHE A 1 214 ? 3.797 -5.412 10.621 1.00 93.38 214 PHE A C 1
ATOM 1731 O O . PHE A 1 214 ? 4.445 -6.207 9.932 1.00 93.38 214 PHE A O 1
ATOM 1738 N N . GLU A 1 215 ? 4.376 -4.667 11.565 1.00 90.88 215 GLU A N 1
ATOM 1739 C CA . GLU A 1 215 ? 5.821 -4.695 11.831 1.00 90.88 215 GLU A CA 1
ATOM 1740 C C . GLU A 1 215 ? 6.277 -6.069 12.340 1.00 90.88 215 GLU A C 1
ATOM 1742 O O . GLU A 1 215 ? 7.327 -6.552 11.896 1.00 90.88 215 GLU A O 1
ATOM 1747 N N . ARG A 1 216 ? 5.430 -6.729 13.149 1.00 91.62 216 ARG A N 1
ATOM 1748 C CA . ARG A 1 216 ? 5.594 -8.115 13.631 1.00 91.62 216 ARG A CA 1
ATOM 1749 C C . ARG A 1 216 ? 5.546 -9.178 12.525 1.00 91.62 216 ARG A C 1
ATOM 1751 O O . ARG A 1 216 ? 6.039 -10.283 12.728 1.00 91.62 216 ARG A O 1
ATOM 1758 N N . LEU A 1 217 ? 4.988 -8.883 11.344 1.00 93.25 217 LEU A N 1
ATOM 1759 C CA . LEU A 1 217 ? 4.815 -9.893 10.293 1.00 93.25 217 LEU A CA 1
ATOM 1760 C C . LEU A 1 217 ? 6.143 -10.331 9.664 1.00 93.25 217 LEU A C 1
ATOM 1762 O O . LEU A 1 217 ? 6.854 -9.539 9.025 1.00 93.25 217 LEU A O 1
ATOM 1766 N N . ASN A 1 218 ? 6.381 -11.639 9.699 1.00 92.62 218 ASN A N 1
ATOM 1767 C CA . ASN A 1 218 ? 7.482 -12.299 9.011 1.00 92.62 218 ASN A CA 1
ATOM 1768 C C . ASN A 1 218 ? 7.258 -12.323 7.498 1.00 92.62 218 ASN A C 1
ATOM 1770 O O . ASN A 1 218 ? 6.143 -12.513 6.988 1.00 92.62 218 ASN A O 1
ATOM 1774 N N . ASN A 1 219 ? 8.352 -12.113 6.767 1.00 89.25 219 ASN A N 1
ATOM 1775 C CA . ASN A 1 219 ? 8.341 -12.077 5.313 1.00 89.25 219 ASN A CA 1
ATOM 1776 C C . ASN A 1 219 ? 7.990 -13.458 4.737 1.00 89.25 219 ASN A C 1
ATOM 1778 O O . ASN A 1 219 ? 8.350 -14.476 5.316 1.00 89.25 219 ASN A O 1
ATOM 1782 N N . LEU A 1 220 ? 7.315 -13.503 3.587 1.00 94.25 220 LEU A N 1
ATOM 1783 C CA . LEU A 1 220 ? 7.058 -14.775 2.906 1.00 94.25 220 LEU A CA 1
ATOM 1784 C C . LEU A 1 220 ? 8.386 -15.353 2.389 1.00 94.25 220 LEU A C 1
ATOM 1786 O O . LEU A 1 220 ? 9.176 -14.619 1.789 1.00 94.25 220 LEU A O 1
ATOM 1790 N N . GLY A 1 221 ? 8.613 -16.655 2.545 1.00 95.19 221 GLY A N 1
ATOM 1791 C CA . GLY A 1 221 ? 9.701 -17.380 1.886 1.00 95.19 221 GLY A CA 1
ATOM 1792 C C . GLY A 1 221 ? 9.563 -17.391 0.356 1.00 95.19 221 GLY A C 1
ATOM 1793 O O . GLY A 1 221 ? 8.508 -17.075 -0.205 1.00 95.19 221 GLY A O 1
ATOM 1794 N N . ASN A 1 222 ? 10.629 -17.748 -0.363 1.00 96.94 222 ASN A N 1
ATOM 1795 C CA . ASN A 1 222 ? 10.578 -17.831 -1.824 1.00 96.94 222 ASN A CA 1
ATOM 1796 C C . ASN A 1 222 ? 9.586 -18.913 -2.287 1.00 96.94 222 ASN A C 1
ATOM 1798 O O . ASN A 1 222 ? 9.656 -20.062 -1.854 1.00 96.94 222 ASN A O 1
ATOM 1802 N N . CYS A 1 223 ? 8.642 -18.542 -3.161 1.00 97.75 223 CYS A N 1
ATOM 1803 C CA . CYS A 1 223 ? 7.503 -19.389 -3.547 1.00 97.75 223 CYS A CA 1
ATOM 1804 C C . CYS A 1 223 ? 6.630 -19.912 -2.381 1.00 97.75 223 CYS A C 1
ATOM 1806 O O . CYS A 1 223 ? 5.825 -20.833 -2.575 1.00 97.75 223 CYS A O 1
ATOM 1808 N N . GLU A 1 224 ? 6.725 -19.317 -1.186 1.00 97.12 224 GLU A N 1
ATOM 1809 C CA . GLU A 1 224 ? 5.688 -19.446 -0.162 1.00 97.12 224 GLU A CA 1
ATOM 1810 C C . GLU A 1 224 ? 4.416 -18.749 -0.655 1.00 97.12 224 GLU A C 1
ATOM 1812 O O . GLU A 1 224 ? 4.471 -17.690 -1.294 1.00 97.12 224 GLU A O 1
ATOM 1817 N N . PHE A 1 225 ? 3.262 -19.345 -0.354 1.00 97.69 225 PHE A N 1
ATOM 1818 C CA . PHE A 1 225 ? 1.971 -18.750 -0.644 1.00 97.69 225 PHE A CA 1
ATOM 1819 C C . PHE A 1 225 ? 1.036 -18.805 0.559 1.00 97.69 225 PHE A C 1
ATOM 1821 O O . PHE A 1 225 ? 0.982 -19.810 1.266 1.00 97.69 225 PHE A O 1
ATOM 1828 N N . ARG A 1 226 ? 0.248 -17.742 0.733 1.00 97.69 226 ARG A N 1
ATOM 1829 C CA . ARG A 1 226 ? -0.800 -17.634 1.751 1.00 97.69 226 ARG A CA 1
ATOM 1830 C C . ARG A 1 226 ? -2.152 -17.520 1.049 1.00 97.69 226 ARG A C 1
ATOM 1832 O O . ARG A 1 226 ? -2.371 -16.663 0.195 1.00 97.69 226 ARG A O 1
ATOM 1839 N N . VAL A 1 227 ? -3.041 -18.454 1.366 1.00 97.75 227 VAL A N 1
ATOM 1840 C CA . VAL A 1 227 ? -4.419 -18.540 0.860 1.00 97.75 227 VAL A CA 1
ATOM 1841 C C . VAL A 1 227 ? -5.343 -17.748 1.779 1.00 97.75 227 VAL A C 1
ATOM 1843 O O . VAL A 1 227 ? -5.507 -18.117 2.934 1.00 97.75 227 VAL A O 1
ATOM 1846 N N . MET A 1 228 ? -5.976 -16.702 1.267 1.00 97.44 228 MET A N 1
ATOM 1847 C CA . MET A 1 228 ? -7.134 -16.068 1.895 1.00 97.44 228 MET A CA 1
ATOM 1848 C C . MET A 1 228 ? -8.375 -16.710 1.274 1.00 97.44 228 MET A C 1
ATOM 1850 O O . MET A 1 228 ? -8.572 -16.607 0.060 1.00 97.44 228 MET A O 1
ATOM 1854 N N . GLN A 1 229 ? -9.194 -17.402 2.060 1.00 95.06 229 GLN A N 1
ATOM 1855 C CA . GLN A 1 229 ? -10.392 -18.085 1.563 1.00 95.06 229 GLN A CA 1
ATOM 1856 C C . GLN A 1 229 ? -11.651 -17.441 2.148 1.00 95.06 229 GLN A C 1
ATOM 1858 O O . GLN A 1 229 ? -11.663 -17.013 3.300 1.00 95.06 229 GLN A O 1
ATOM 1863 N N . LEU A 1 230 ? -12.701 -17.362 1.332 1.00 92.06 230 LEU A N 1
ATOM 1864 C CA . LEU A 1 230 ? -14.019 -16.906 1.751 1.00 92.06 230 LEU A CA 1
ATOM 1865 C C . LEU A 1 230 ? -14.608 -17.922 2.747 1.00 92.06 230 LEU A C 1
ATOM 1867 O O . LEU A 1 230 ? -14.765 -19.101 2.413 1.00 92.06 230 LEU A O 1
ATOM 1871 N N . GLY A 1 231 ? -14.873 -17.466 3.968 1.00 89.12 231 GLY A N 1
ATOM 1872 C CA . GLY A 1 231 ? -15.506 -18.227 5.041 1.00 89.12 231 GLY A CA 1
ATOM 1873 C C . GLY A 1 231 ? -16.997 -18.460 4.797 1.00 89.12 231 GLY A C 1
ATOM 1874 O O . GLY A 1 231 ? -17.592 -17.890 3.879 1.00 89.12 231 GLY A O 1
ATOM 1875 N N . SER A 1 232 ? -17.623 -19.289 5.635 1.00 86.75 232 SER A N 1
ATOM 1876 C CA . SER A 1 232 ? -19.050 -19.631 5.500 1.00 86.75 232 SER A CA 1
ATOM 1877 C C . SER A 1 232 ? -19.968 -18.420 5.678 1.00 86.75 232 SER A C 1
ATOM 1879 O O . SER A 1 232 ? -21.004 -18.336 5.021 1.00 86.75 232 SER A O 1
ATOM 1881 N N . GLY A 1 233 ? -19.569 -17.471 6.527 1.00 81.12 233 GLY A N 1
ATOM 1882 C CA . GLY A 1 233 ? -20.302 -16.233 6.761 1.00 81.12 233 GLY A CA 1
ATOM 1883 C C . GLY A 1 233 ? -20.132 -15.169 5.669 1.00 81.12 233 GLY A C 1
ATOM 1884 O O . GLY A 1 233 ? -20.931 -14.240 5.623 1.00 81.12 233 GLY A O 1
ATOM 1885 N N . GLY A 1 234 ? -19.182 -15.326 4.735 1.00 85.94 234 GLY A N 1
ATOM 1886 C CA . GLY A 1 234 ? -19.043 -14.464 3.552 1.00 85.94 234 GLY A CA 1
ATOM 1887 C C . GLY A 1 234 ? -17.957 -13.382 3.610 1.00 85.94 234 GLY A C 1
ATOM 1888 O O . GLY A 1 234 ? -17.920 -12.544 2.708 1.00 85.94 234 GLY A O 1
ATOM 1889 N N . ASP A 1 235 ? -17.073 -13.423 4.609 1.00 89.00 235 ASP A N 1
ATOM 1890 C CA . ASP A 1 235 ? -15.829 -12.643 4.673 1.00 89.00 235 ASP A CA 1
ATOM 1891 C C . ASP A 1 235 ? -14.589 -13.519 4.427 1.00 89.00 235 ASP A C 1
ATOM 1893 O O . ASP A 1 235 ? -14.648 -14.746 4.486 1.00 89.00 235 ASP A O 1
ATOM 1897 N N . TYR A 1 236 ? -13.454 -12.905 4.081 1.00 93.56 236 TYR A N 1
ATOM 1898 C CA . TYR A 1 236 ? -12.203 -13.638 3.846 1.00 93.56 236 TYR A CA 1
ATOM 1899 C C . TYR A 1 236 ? -11.419 -13.848 5.141 1.00 93.56 236 TYR A C 1
ATOM 1901 O O . TYR A 1 236 ? -11.309 -12.937 5.959 1.00 93.56 236 TYR A O 1
ATOM 1909 N N . SER A 1 237 ? -10.792 -15.017 5.262 1.00 95.44 237 SER A N 1
ATOM 1910 C CA . SER A 1 237 ? -9.940 -15.390 6.391 1.00 95.44 237 SER A CA 1
ATOM 1911 C C . SER A 1 237 ? -8.768 -16.279 5.951 1.00 95.44 237 SER A C 1
ATOM 1913 O O . SER A 1 237 ? -8.861 -17.036 4.978 1.00 95.44 237 SER A O 1
ATOM 1915 N N . LEU A 1 238 ? -7.652 -16.182 6.678 1.00 96.69 238 LEU A N 1
ATOM 1916 C CA . LEU A 1 238 ? -6.515 -17.105 6.610 1.00 96.69 238 LEU A CA 1
ATOM 1917 C C . LEU A 1 238 ? -6.801 -18.433 7.343 1.00 96.69 238 LEU A C 1
ATOM 1919 O O . LEU A 1 238 ? -6.422 -19.497 6.850 1.00 96.69 238 LEU A O 1
ATOM 1923 N N . ALA A 1 239 ? -7.529 -18.392 8.464 1.00 95.19 239 ALA A N 1
ATOM 1924 C CA . ALA A 1 239 ? -7.818 -19.545 9.330 1.00 95.19 239 ALA A CA 1
ATOM 1925 C C . ALA A 1 239 ? -8.703 -20.626 8.671 1.00 95.19 239 ALA A C 1
ATOM 1927 O O . ALA A 1 239 ? -8.818 -21.739 9.170 1.00 95.19 239 ALA A O 1
ATOM 1928 N N . VAL A 1 240 ? -9.325 -20.317 7.528 1.00 93.38 240 VAL A N 1
ATOM 1929 C CA . VAL A 1 240 ? -10.098 -21.281 6.724 1.00 93.38 240 VAL A CA 1
ATOM 1930 C C . VAL A 1 240 ? -9.190 -22.303 6.014 1.00 93.38 240 VAL A C 1
ATOM 1932 O O . VAL A 1 240 ? -9.655 -23.383 5.647 1.00 93.38 240 VAL A O 1
ATOM 1935 N N . HIS A 1 241 ? -7.915 -21.970 5.779 1.00 93.38 241 HIS A N 1
ATOM 1936 C CA . HIS A 1 241 ? -6.959 -22.838 5.077 1.00 93.38 241 HIS A CA 1
ATOM 1937 C C . HIS A 1 241 ? -5.718 -23.183 5.913 1.00 93.38 241 HIS A C 1
ATOM 1939 O O . HIS A 1 241 ? -5.192 -24.284 5.758 1.00 93.38 241 HIS A O 1
ATOM 1945 N N . HIS A 1 242 ? -5.231 -22.263 6.750 1.00 96.12 242 HIS A N 1
ATOM 1946 C CA . HIS A 1 242 ? -3.968 -22.422 7.487 1.00 96.12 242 HIS A CA 1
ATOM 1947 C C . HIS A 1 242 ? -4.210 -22.654 8.969 1.00 96.12 242 HIS A C 1
ATOM 1949 O O . HIS A 1 242 ? -5.196 -22.162 9.525 1.00 96.12 242 HIS A O 1
ATOM 1955 N N . SER A 1 243 ? -3.293 -23.366 9.616 1.00 96.38 243 SER A N 1
ATOM 1956 C CA . SER A 1 243 ? -3.385 -23.609 11.053 1.00 96.38 243 SER A CA 1
ATOM 1957 C C . SER A 1 243 ? -2.960 -22.377 11.876 1.00 96.38 243 SER A C 1
ATOM 1959 O O . SER A 1 243 ? -2.226 -21.508 11.386 1.00 96.38 243 SER A O 1
ATOM 1961 N N . PRO A 1 244 ? -3.378 -22.285 13.153 1.00 95.00 244 PRO A N 1
ATOM 1962 C CA . PRO A 1 244 ? -2.871 -21.274 14.077 1.00 95.00 244 PRO A CA 1
ATOM 1963 C C . PRO A 1 244 ? -1.341 -21.283 14.209 1.00 95.00 244 PRO A C 1
ATOM 1965 O O . PRO A 1 244 ? -0.737 -20.229 14.367 1.00 95.00 244 PRO A O 1
ATOM 1968 N N . GLU A 1 245 ? -0.697 -22.445 14.103 1.00 96.38 245 GLU A N 1
ATOM 1969 C CA . GLU A 1 245 ? 0.760 -22.615 14.190 1.00 96.38 245 GLU A CA 1
ATOM 1970 C C . GLU A 1 245 ? 1.465 -21.969 12.995 1.00 96.38 245 GLU A C 1
ATOM 1972 O O . GLU A 1 245 ? 2.434 -21.235 13.189 1.00 96.38 245 GLU A O 1
ATOM 1977 N N . GLU A 1 246 ? 0.946 -22.175 11.780 1.00 95.62 246 GLU A N 1
ATOM 1978 C CA . GLU A 1 246 ? 1.442 -21.505 10.571 1.00 95.62 246 GLU A CA 1
ATOM 1979 C C . GLU A 1 246 ? 1.298 -19.981 10.698 1.00 95.62 246 GLU A C 1
ATOM 1981 O O . GLU A 1 246 ? 2.239 -19.239 10.417 1.00 95.62 246 GLU A O 1
ATOM 1986 N N . MET A 1 247 ? 0.156 -19.504 11.207 1.00 96.50 247 MET A N 1
ATOM 1987 C CA . MET A 1 247 ? -0.076 -18.072 11.419 1.00 96.50 247 MET A CA 1
ATOM 1988 C C . MET A 1 247 ? 0.843 -17.462 12.492 1.00 96.50 247 MET A C 1
ATOM 1990 O O . MET A 1 247 ? 1.384 -16.379 12.261 1.00 96.50 247 MET A O 1
ATOM 1994 N N . ARG A 1 248 ? 1.103 -18.154 13.613 1.00 95.88 248 ARG A N 1
ATOM 1995 C CA . ARG A 1 248 ? 2.093 -17.711 14.620 1.00 95.88 248 ARG A CA 1
ATOM 1996 C C . ARG A 1 248 ? 3.501 -17.641 14.025 1.00 95.88 248 ARG A C 1
ATOM 1998 O O . ARG A 1 248 ? 4.190 -16.647 14.225 1.00 95.88 248 ARG A O 1
ATOM 2005 N N . ALA A 1 249 ? 3.911 -18.640 13.238 1.00 95.12 249 ALA A N 1
ATOM 2006 C CA . ALA A 1 249 ? 5.213 -18.643 12.560 1.00 95.12 249 ALA A CA 1
ATOM 2007 C C . ALA A 1 249 ? 5.374 -17.473 11.563 1.00 95.12 249 ALA A C 1
ATOM 2009 O O . ALA A 1 249 ? 6.487 -17.020 11.287 1.00 95.12 249 ALA A O 1
ATOM 2010 N N . TRP A 1 250 ? 4.266 -16.930 11.053 1.00 95.88 250 TRP A N 1
ATOM 2011 C CA . TRP A 1 250 ? 4.246 -15.725 10.223 1.00 95.88 250 TRP A CA 1
ATOM 2012 C C . TRP A 1 250 ? 4.245 -14.402 11.001 1.00 95.88 250 TRP A C 1
ATOM 2014 O O . TRP A 1 250 ? 4.191 -13.346 10.365 1.00 95.88 250 TRP A O 1
ATOM 2024 N N . GLY A 1 251 ? 4.307 -14.436 12.333 1.00 94.44 251 GLY A N 1
ATOM 2025 C CA . GLY A 1 251 ? 4.305 -13.248 13.189 1.00 94.44 251 GLY A CA 1
ATOM 2026 C C . GLY A 1 251 ? 2.919 -12.646 13.445 1.00 94.44 251 GLY A C 1
ATOM 2027 O O . GLY A 1 251 ? 2.833 -11.486 13.842 1.00 94.44 251 GLY A O 1
ATOM 2028 N N . LEU A 1 252 ? 1.828 -13.392 13.213 1.00 95.44 252 LEU A N 1
ATOM 2029 C CA . LEU A 1 252 ? 0.501 -12.958 13.662 1.00 95.44 252 LEU A CA 1
ATOM 2030 C C . LEU A 1 252 ? 0.407 -13.141 15.184 1.00 95.44 252 LEU A C 1
ATOM 2032 O O . LEU A 1 252 ? 0.648 -14.239 15.691 1.00 95.44 252 LEU A O 1
ATOM 2036 N N . SER A 1 253 ? 0.033 -12.079 15.901 1.00 93.19 253 SER A N 1
ATOM 2037 C CA . SER A 1 253 ? -0.205 -12.141 17.347 1.00 93.19 253 SER A CA 1
ATOM 2038 C C . SER A 1 253 ? -1.523 -12.880 17.670 1.00 93.19 253 SER A C 1
ATOM 2040 O O . SER A 1 253 ? -2.344 -13.088 16.764 1.00 93.19 253 SER A O 1
ATOM 2042 N N . PRO A 1 254 ? -1.740 -13.337 18.920 1.00 91.94 254 PRO A N 1
ATOM 2043 C CA . PRO A 1 254 ? -2.921 -14.124 19.293 1.00 91.94 254 PRO A CA 1
ATOM 2044 C C . PRO A 1 254 ? -4.251 -13.471 18.891 1.00 91.94 254 PRO A C 1
ATOM 2046 O O . PRO A 1 254 ? -5.127 -14.145 18.350 1.00 91.94 254 PRO A O 1
ATOM 2049 N N . GLU A 1 255 ? -4.354 -12.154 19.044 1.00 88.31 255 GLU A N 1
ATOM 2050 C CA . GLU A 1 255 ? -5.530 -11.334 18.712 1.00 88.31 255 GLU A CA 1
ATOM 2051 C C . GLU A 1 255 ? -5.789 -11.330 17.195 1.00 88.31 255 GLU A C 1
ATOM 2053 O O . GLU A 1 255 ? -6.924 -11.476 16.739 1.00 88.31 255 GLU A O 1
ATOM 2058 N N . MET A 1 256 ? -4.725 -11.252 16.383 1.00 92.31 256 MET A N 1
ATOM 2059 C CA . MET A 1 256 ? -4.823 -11.361 14.921 1.00 92.31 256 MET A CA 1
ATOM 2060 C C . MET A 1 256 ? -5.317 -12.751 14.507 1.00 92.31 256 MET A C 1
ATOM 2062 O O . MET A 1 256 ? -6.110 -12.877 13.577 1.00 92.31 256 MET A O 1
ATOM 2066 N N . ILE A 1 257 ? -4.874 -13.809 15.190 1.00 94.19 257 ILE A N 1
ATOM 2067 C CA . ILE A 1 257 ? -5.325 -15.184 14.927 1.00 94.19 257 ILE A CA 1
ATOM 2068 C C . ILE A 1 257 ? -6.788 -15.368 15.348 1.00 94.19 257 ILE A C 1
ATOM 2070 O O . ILE A 1 257 ? -7.545 -16.049 14.648 1.00 94.19 257 ILE A O 1
ATOM 2074 N N . GLN A 1 258 ? -7.210 -14.734 16.443 1.00 90.38 258 GLN A N 1
ATOM 2075 C CA . GLN A 1 258 ? -8.597 -14.739 16.903 1.00 90.38 258 GLN A CA 1
ATOM 2076 C C . GLN A 1 258 ? -9.519 -14.014 15.908 1.00 90.38 258 GLN A C 1
ATOM 2078 O O . GLN A 1 258 ? -10.537 -14.584 15.514 1.00 90.38 258 GLN A O 1
ATOM 2083 N N . ASP A 1 259 ? -9.113 -12.846 15.394 1.00 89.69 259 ASP A N 1
ATOM 2084 C CA . ASP A 1 259 ? -9.771 -12.141 14.280 1.00 89.69 259 ASP A CA 1
ATOM 2085 C C . ASP A 1 259 ? -9.912 -13.028 13.037 1.00 89.69 259 ASP A C 1
ATOM 2087 O O . ASP A 1 259 ? -11.011 -13.171 12.499 1.00 89.69 259 ASP A O 1
ATOM 2091 N N . GLN A 1 260 ? -8.839 -13.693 12.601 1.00 93.62 260 GLN A N 1
ATOM 2092 C CA . GLN A 1 260 ? -8.918 -14.590 11.446 1.00 93.62 260 GLN A CA 1
ATOM 2093 C C . GLN A 1 260 ? -9.849 -15.783 11.705 1.00 93.62 260 GLN A C 1
ATOM 2095 O O . GLN A 1 260 ? -10.607 -16.173 10.813 1.00 93.62 260 GLN A O 1
ATOM 2100 N N . THR A 1 261 ? -9.837 -16.343 12.914 1.00 92.06 261 THR A N 1
ATOM 2101 C CA . THR A 1 261 ? -10.711 -17.462 13.301 1.00 92.06 261 THR A CA 1
ATOM 2102 C C . THR A 1 261 ? -12.179 -17.036 13.332 1.00 92.06 261 THR A C 1
ATOM 2104 O O . THR A 1 261 ? -13.033 -17.750 12.812 1.00 92.06 261 THR A O 1
ATOM 2107 N N . TRP A 1 262 ? -12.476 -15.840 13.844 1.00 88.69 262 TRP A N 1
ATOM 2108 C CA . TRP A 1 262 ? -13.813 -15.247 13.819 1.00 88.69 262 TRP A CA 1
ATOM 2109 C C . TRP A 1 262 ? -14.287 -14.976 12.382 1.00 88.69 262 TRP A C 1
ATOM 2111 O O . TRP A 1 262 ? -15.346 -15.460 11.981 1.00 88.69 262 TRP A O 1
ATOM 2121 N N . ARG A 1 263 ? -13.466 -14.325 11.543 1.00 89.56 263 ARG A N 1
ATOM 2122 C CA . ARG A 1 263 ? -13.768 -14.060 10.116 1.00 89.56 263 ARG A CA 1
ATOM 2123 C C . ARG A 1 263 ? -14.052 -15.317 9.287 1.00 89.56 263 ARG A C 1
ATOM 2125 O O . ARG A 1 263 ? -14.681 -15.221 8.237 1.00 89.56 263 ARG A O 1
ATOM 2132 N N . ALA A 1 264 ? -13.595 -16.495 9.719 1.00 90.12 264 ALA A N 1
ATOM 2133 C CA . ALA A 1 264 ? -13.875 -17.756 9.030 1.00 90.12 264 ALA A CA 1
ATOM 2134 C C . ALA A 1 264 ? -15.368 -18.150 9.069 1.00 90.12 264 ALA A C 1
ATOM 2136 O O . ALA A 1 264 ? -15.832 -18.864 8.173 1.00 90.12 264 ALA A O 1
ATOM 2137 N N . SER A 1 265 ? -16.114 -17.683 10.077 1.00 86.38 265 SER A N 1
ATOM 2138 C CA . SER A 1 265 ? -17.526 -18.019 10.315 1.00 86.38 265 SER A CA 1
ATOM 2139 C C . SER A 1 265 ? -18.456 -16.807 10.488 1.00 86.38 265 SER A C 1
ATOM 2141 O O . SER A 1 265 ? -19.670 -16.969 10.354 1.00 86.38 265 SER A O 1
ATOM 2143 N N . ALA A 1 266 ? -17.922 -15.608 10.745 1.00 79.44 266 ALA A N 1
ATOM 2144 C CA . ALA A 1 266 ? -18.694 -14.394 11.015 1.00 79.44 266 ALA A CA 1
ATOM 2145 C C . ALA A 1 266 ? -19.592 -13.960 9.832 1.00 79.44 266 ALA A C 1
ATOM 2147 O O . ALA A 1 266 ? -19.127 -13.926 8.689 1.00 79.44 266 ALA A O 1
ATOM 2148 N N . PRO A 1 267 ? -20.877 -13.625 10.076 1.00 75.25 267 PRO A N 1
ATOM 2149 C CA . PRO A 1 267 ? -21.830 -13.286 9.024 1.00 75.25 267 PRO A CA 1
ATOM 2150 C C . PRO A 1 267 ? -21.538 -11.917 8.397 1.00 75.25 267 PRO A C 1
ATOM 2152 O O . PRO A 1 267 ? -21.423 -10.905 9.085 1.00 75.25 267 PRO A O 1
ATOM 2155 N N . ARG A 1 268 ? -21.495 -11.885 7.063 1.00 65.62 268 ARG A N 1
ATOM 2156 C CA . ARG A 1 268 ? -21.139 -10.726 6.235 1.00 65.62 268 ARG A CA 1
ATOM 2157 C C . ARG A 1 268 ? -21.851 -9.443 6.669 1.00 65.62 268 ARG A C 1
ATOM 2159 O O . ARG A 1 268 ? -23.075 -9.348 6.598 1.00 65.62 268 ARG A O 1
ATOM 2166 N N . GLY A 1 269 ? -21.063 -8.433 7.030 1.00 59.44 269 GLY A N 1
ATOM 2167 C CA . GLY A 1 269 ? -21.567 -7.147 7.523 1.00 59.44 269 GLY A CA 1
ATOM 2168 C C . GLY A 1 269 ? -21.647 -7.035 9.049 1.00 59.44 269 GLY A C 1
ATOM 2169 O O . GLY A 1 269 ? -22.044 -5.983 9.544 1.00 59.44 269 GLY A O 1
ATOM 2170 N N . SER A 1 270 ? -21.232 -8.057 9.807 1.00 60.88 270 SER A N 1
ATOM 2171 C CA . SER A 1 270 ? -20.871 -7.871 11.214 1.00 60.88 270 SER A CA 1
ATOM 2172 C C . SER A 1 270 ? -19.672 -6.925 11.314 1.00 60.88 270 SER A C 1
ATOM 2174 O O . SER A 1 270 ? -18.576 -7.259 10.861 1.00 60.88 270 SER A O 1
ATOM 2176 N N . TRP A 1 271 ? -19.884 -5.745 11.892 1.00 50.28 271 TRP A N 1
ATOM 2177 C CA . TRP A 1 271 ? -18.829 -4.761 12.123 1.00 50.28 271 TRP A CA 1
ATOM 2178 C C . TRP A 1 271 ? -17.790 -5.272 13.133 1.00 50.28 271 TRP A C 1
ATOM 2180 O O . TRP A 1 271 ? -18.089 -6.129 13.969 1.00 50.28 271 TRP A O 1
ATOM 2190 N N . ASN A 1 272 ? -16.575 -4.711 13.069 1.00 51.19 272 ASN A N 1
ATOM 2191 C CA . ASN A 1 272 ? -15.469 -5.029 13.984 1.00 51.19 272 ASN A CA 1
ATOM 2192 C C . ASN A 1 272 ? -15.810 -4.769 15.470 1.00 51.19 272 ASN A C 1
ATOM 2194 O O . ASN A 1 272 ? -15.090 -5.258 16.323 1.00 51.19 272 ASN A O 1
ATOM 2198 N N . GLU A 1 273 ? -16.912 -4.082 15.791 1.00 46.78 273 GLU A N 1
ATOM 2199 C CA . GLU A 1 273 ? -17.475 -3.949 17.150 1.00 46.78 273 GLU A CA 1
ATOM 2200 C C . GLU A 1 273 ? -17.740 -5.305 17.838 1.00 46.78 273 GLU A C 1
ATOM 2202 O O . GLU A 1 273 ? -17.798 -5.380 19.059 1.00 46.78 273 GLU A O 1
ATOM 2207 N N . LYS A 1 274 ? -17.891 -6.396 17.068 1.00 45.66 274 LYS A N 1
ATOM 2208 C CA . LYS A 1 274 ? -18.017 -7.770 17.596 1.00 45.66 274 LYS A CA 1
ATOM 2209 C C . LYS A 1 274 ? -16.691 -8.547 17.662 1.00 45.66 274 LYS A C 1
ATOM 2211 O O . LYS A 1 274 ? -16.710 -9.733 17.988 1.00 45.66 274 LYS A O 1
ATOM 2216 N N . CYS A 1 275 ? -15.568 -7.890 17.374 1.00 49.69 275 CYS A N 1
ATOM 2217 C CA . CYS A 1 275 ? -14.224 -8.304 17.775 1.00 49.69 275 CYS A CA 1
ATOM 2218 C C . CYS A 1 275 ? -13.819 -7.433 18.978 1.00 49.69 275 CYS A C 1
ATOM 2220 O O . CYS A 1 275 ? -13.400 -6.301 18.735 1.00 49.69 275 CYS A O 1
ATOM 2222 N N . PRO A 1 276 ? -13.924 -7.926 20.231 1.00 45.72 276 PRO A N 1
ATOM 2223 C CA . PRO A 1 276 ? -13.646 -7.143 21.444 1.00 45.72 276 PRO A CA 1
ATOM 2224 C C . PRO A 1 276 ? -12.391 -6.255 21.332 1.00 45.72 276 PRO A C 1
ATOM 2226 O O . PRO A 1 276 ? -12.461 -5.032 21.376 1.00 45.72 276 PRO A O 1
ATOM 2229 N N . TRP A 1 277 ? -11.274 -6.875 20.952 1.00 52.44 277 TRP A N 1
ATOM 2230 C CA . TRP A 1 277 ? -9.944 -6.268 20.854 1.00 52.44 277 TRP A CA 1
ATOM 2231 C C . TRP A 1 277 ? -9.757 -5.145 19.813 1.00 52.44 277 TRP A C 1
ATOM 2233 O O . TRP A 1 277 ? -8.666 -4.585 19.753 1.00 52.44 277 TRP A O 1
ATOM 2243 N N . TYR A 1 278 ? -10.722 -4.827 18.935 1.00 48.69 278 TYR A N 1
ATOM 2244 C CA . TYR A 1 278 ? -10.517 -3.742 17.951 1.00 48.69 278 TYR A CA 1
ATOM 2245 C C . TYR A 1 278 ? -10.812 -2.345 18.519 1.00 48.69 278 TYR A C 1
ATOM 2247 O O . TYR A 1 278 ? -10.267 -1.369 18.009 1.00 48.69 278 TYR A O 1
ATOM 2255 N N . LEU A 1 279 ? -11.660 -2.229 19.546 1.00 53.94 279 LEU A N 1
ATOM 2256 C CA . LEU A 1 279 ? -11.903 -0.955 20.237 1.00 53.94 279 LEU A CA 1
ATOM 2257 C C . LEU A 1 279 ? -10.893 -0.764 21.376 1.00 53.94 279 LEU A C 1
ATOM 2259 O O . LEU A 1 279 ? -10.223 0.269 21.418 1.00 53.94 279 LEU A O 1
ATOM 2263 N N . ASP A 1 280 ? -10.707 -1.813 22.180 1.00 55.09 280 ASP A N 1
ATOM 2264 C CA . ASP A 1 280 ? -9.829 -1.890 23.361 1.00 55.09 280 ASP A CA 1
ATOM 2265 C C . ASP A 1 280 ? -8.324 -1.687 23.066 1.00 55.09 280 ASP A C 1
ATOM 2267 O O . ASP A 1 280 ? -7.510 -1.629 23.981 1.00 55.09 280 ASP A O 1
ATOM 2271 N N . ALA A 1 281 ? -7.932 -1.631 21.787 1.00 54.59 281 ALA A N 1
ATOM 2272 C CA . ALA A 1 281 ? -6.553 -1.405 21.341 1.00 54.59 281 ALA A CA 1
ATOM 2273 C C . ALA A 1 281 ? -6.280 0.031 20.842 1.00 54.59 281 ALA A C 1
ATOM 2275 O O . ALA A 1 281 ? -5.161 0.330 20.430 1.00 54.59 281 ALA A O 1
ATOM 2276 N N . PHE A 1 282 ? -7.297 0.899 20.799 1.00 56.72 282 PHE A N 1
ATOM 2277 C CA . PHE A 1 282 ? -7.182 2.294 20.334 1.00 56.72 282 PHE A CA 1
ATOM 2278 C C . PHE A 1 282 ? -7.718 3.301 21.338 1.00 56.72 282 PHE A C 1
ATOM 2280 O O . PHE A 1 282 ? -7.218 4.421 21.428 1.00 56.72 282 PHE A O 1
ATOM 2287 N N . PHE A 1 283 ? -8.755 2.906 22.061 1.00 63.94 283 PHE A N 1
ATOM 2288 C CA . PHE A 1 283 ? -9.010 3.445 23.374 1.00 63.94 283 PHE A CA 1
ATOM 2289 C C . PHE A 1 283 ? -8.307 2.488 24.314 1.00 63.94 283 PHE A C 1
ATOM 2291 O O . PHE A 1 283 ? -8.577 1.288 24.242 1.00 63.94 283 PHE A O 1
ATOM 2298 N N . ASP A 1 284 ? -7.452 3.001 25.199 1.00 49.59 284 ASP A N 1
ATOM 2299 C CA . ASP A 1 284 ? -7.247 2.287 26.449 1.00 49.59 284 ASP A CA 1
ATOM 2300 C C . ASP A 1 284 ? -8.635 1.947 26.971 1.00 49.59 284 ASP A C 1
ATOM 2302 O O . ASP A 1 284 ? -9.520 2.816 27.021 1.00 49.59 284 ASP A O 1
ATOM 2306 N N . THR A 1 285 ? -8.830 0.708 27.406 1.00 42.50 285 THR A N 1
ATOM 2307 C CA . THR A 1 285 ? -9.852 0.476 28.407 1.00 42.50 285 THR A CA 1
ATOM 2308 C C . THR A 1 285 ? -9.404 1.209 29.674 1.00 42.50 285 THR A C 1
ATOM 2310 O O . THR A 1 285 ? -8.987 0.602 30.658 1.00 42.50 285 THR A O 1
ATOM 2313 N N . HIS A 1 286 ? -9.703 2.511 29.718 1.00 40.38 286 HIS A N 1
ATOM 2314 C CA . HIS A 1 286 ? -10.760 2.924 30.621 1.00 40.38 286 HIS A CA 1
ATOM 2315 C C . HIS A 1 286 ? -11.886 1.882 30.527 1.00 40.38 286 HIS A C 1
ATOM 2317 O O . HIS A 1 286 ? -12.906 2.061 29.863 1.00 40.38 286 HIS A O 1
ATOM 2323 N N . HIS A 1 287 ? -11.715 0.807 31.295 1.00 35.19 287 HIS A N 1
ATOM 2324 C CA . HIS A 1 287 ? -12.690 0.502 32.312 1.00 35.19 287 HIS A CA 1
ATOM 2325 C C . HIS A 1 287 ? -13.022 1.834 33.016 1.00 35.19 287 HIS A C 1
ATOM 2327 O O . HIS A 1 287 ? -12.488 2.154 34.070 1.00 35.19 287 HIS A O 1
ATOM 2333 N N . ALA A 1 288 ? -13.906 2.628 32.392 1.00 38.56 288 ALA A N 1
ATOM 2334 C CA . ALA A 1 288 ? -15.051 3.153 33.106 1.00 38.56 288 ALA A CA 1
ATOM 2335 C C . ALA A 1 288 ? -15.614 1.905 33.788 1.00 38.56 288 ALA A C 1
ATOM 2337 O O . ALA A 1 288 ? -16.085 1.028 33.058 1.00 38.56 288 ALA A O 1
ATOM 2338 N N . PRO A 1 289 ? -15.356 1.709 35.093 1.00 36.44 289 PRO A N 1
ATOM 2339 C CA . PRO A 1 289 ? -15.335 0.361 35.626 1.00 36.44 289 PRO A CA 1
ATOM 2340 C C . PRO A 1 289 ? -16.694 -0.280 35.421 1.00 36.44 289 PRO A C 1
ATOM 2342 O O . PRO A 1 289 ? -17.703 0.296 35.833 1.00 36.44 289 PRO A O 1
ATOM 2345 N N . GLU A 1 290 ? -16.724 -1.440 34.760 1.00 36.72 290 GLU A N 1
ATOM 2346 C CA . GLU A 1 290 ? -17.941 -2.237 34.637 1.00 36.72 290 GLU A CA 1
ATOM 2347 C C . GLU A 1 290 ? -18.263 -2.804 36.025 1.00 36.72 290 GLU A C 1
ATOM 2349 O O . GLU A 1 290 ? -17.899 -3.919 36.380 1.00 36.72 290 GLU A O 1
ATOM 2354 N N . GLU A 1 291 ? -18.886 -1.945 36.832 1.00 45.38 291 GLU A N 1
ATOM 2355 C CA . GLU A 1 291 ? -19.576 -2.225 38.088 1.00 45.38 291 GLU A CA 1
ATOM 2356 C C . GLU A 1 291 ? -18.769 -3.042 39.117 1.00 45.38 291 GLU A C 1
ATOM 2358 O O . GLU A 1 291 ? -19.301 -3.935 39.770 1.00 45.38 291 GLU A O 1
ATOM 2363 N N . GLN A 1 292 ? -17.494 -2.677 39.317 1.00 36.53 292 GLN A N 1
ATOM 2364 C CA . GLN A 1 292 ? -16.696 -3.095 40.487 1.00 36.53 292 GLN A CA 1
ATOM 2365 C C . GLN A 1 292 ? -16.337 -1.938 41.440 1.00 36.53 292 GLN A C 1
ATOM 2367 O O . GLN A 1 292 ? -16.308 -2.145 42.650 1.00 36.53 292 GLN A O 1
ATOM 2372 N N . PHE A 1 293 ? -16.224 -0.696 40.948 1.00 37.09 293 PHE A N 1
ATOM 2373 C CA . PHE A 1 293 ? -16.120 0.520 41.783 1.00 37.09 293 PHE A CA 1
ATOM 2374 C C . PHE A 1 293 ? -17.493 0.932 42.330 1.00 37.09 293 PHE A C 1
ATOM 2376 O O . PHE A 1 293 ? -18.036 2.003 42.053 1.00 37.09 293 PHE A O 1
ATOM 2383 N N . GLN A 1 294 ? -18.117 0.007 43.046 1.00 44.59 294 GLN A N 1
ATOM 2384 C CA . GLN A 1 294 ? -19.271 0.304 43.871 1.00 44.59 294 GLN A CA 1
ATOM 2385 C C . GLN A 1 294 ? -19.243 -0.415 45.209 1.00 44.59 294 GLN A C 1
ATOM 2387 O O . GLN A 1 294 ? -20.032 -0.013 46.049 1.00 44.59 294 GLN A O 1
ATOM 2392 N N . ASP A 1 295 ? -18.385 -1.408 45.443 1.00 46.88 295 ASP A N 1
ATOM 2393 C CA . ASP A 1 295 ? -18.274 -2.015 46.774 1.00 46.88 295 ASP A CA 1
ATOM 2394 C C . ASP A 1 295 ? -17.011 -1.532 47.507 1.00 46.88 295 ASP A C 1
ATOM 2396 O O . ASP A 1 295 ? -17.162 -1.059 48.626 1.00 46.88 295 ASP A O 1
ATOM 2400 N N . ASP A 1 296 ? -15.839 -1.455 46.861 1.00 50.47 296 ASP A N 1
ATOM 2401 C CA . ASP A 1 296 ? -14.609 -0.927 47.494 1.00 50.47 296 ASP A CA 1
ATOM 2402 C C . ASP A 1 296 ? -14.787 0.521 48.016 1.00 50.47 296 ASP A C 1
ATOM 2404 O O . ASP A 1 296 ? -14.637 0.769 49.211 1.00 50.47 296 ASP A O 1
ATOM 2408 N N . ASP A 1 297 ? -15.243 1.460 47.169 1.00 56.59 297 ASP A N 1
ATOM 2409 C CA . ASP A 1 297 ? -15.530 2.852 47.580 1.00 56.59 297 ASP A CA 1
ATOM 2410 C C . ASP A 1 297 ? -16.614 2.945 48.679 1.00 56.59 297 ASP A C 1
ATOM 2412 O O . ASP A 1 297 ? -16.646 3.913 49.438 1.00 56.59 297 ASP A O 1
ATOM 2416 N N . LYS A 1 298 ? -17.537 1.970 48.765 1.00 60.81 298 LYS A N 1
ATOM 2417 C CA . LYS A 1 298 ? -18.570 1.936 49.819 1.00 60.81 298 LYS A CA 1
ATOM 2418 C C . LYS A 1 298 ? -18.030 1.361 51.126 1.00 60.81 298 LYS A C 1
ATOM 2420 O O . LYS A 1 298 ? -18.469 1.813 52.180 1.00 60.81 298 LYS A O 1
ATOM 2425 N N . GLU A 1 299 ? -17.148 0.365 51.075 1.00 66.62 299 GLU A N 1
ATOM 2426 C CA . GLU A 1 299 ? -16.504 -0.186 52.269 1.00 66.62 299 GLU A CA 1
ATOM 2427 C C . GLU A 1 299 ? -15.550 0.849 52.877 1.00 66.62 299 GLU A C 1
ATOM 2429 O O . GLU A 1 299 ? -15.665 1.126 54.071 1.00 66.62 299 GLU A O 1
ATOM 2434 N N . GLU A 1 300 ? -14.709 1.513 52.075 1.00 71.44 300 GLU A N 1
ATOM 2435 C CA . GLU A 1 300 ? -13.831 2.587 52.568 1.00 71.44 300 GLU A CA 1
ATOM 2436 C C . GLU A 1 300 ? -14.638 3.738 53.196 1.00 71.44 300 GLU A C 1
ATOM 2438 O O . GLU A 1 300 ? -14.396 4.118 54.344 1.00 71.44 300 GLU A O 1
ATOM 2443 N N . GLU A 1 301 ? -15.669 4.240 52.511 1.00 75.00 301 GLU A N 1
ATOM 2444 C CA . GLU A 1 301 ? -16.521 5.312 53.039 1.00 75.00 301 GLU A CA 1
ATOM 2445 C C . GLU A 1 301 ? -17.298 4.900 54.303 1.00 75.00 301 GLU A C 1
ATOM 2447 O O . GLU A 1 301 ? -17.443 5.709 55.218 1.00 75.00 301 GLU A O 1
ATOM 2452 N N . ALA A 1 302 ? -17.752 3.644 54.402 1.00 78.06 302 ALA A N 1
ATOM 2453 C CA . ALA A 1 302 ? -18.404 3.129 55.607 1.00 78.06 302 ALA A CA 1
ATOM 2454 C C . ALA A 1 302 ? -17.427 2.978 56.787 1.00 78.06 302 ALA A C 1
ATOM 2456 O O . ALA A 1 302 ? -17.808 3.252 57.925 1.00 78.06 302 ALA A O 1
ATOM 2457 N N . THR A 1 303 ? -16.169 2.594 56.537 1.00 82.75 303 THR A N 1
ATOM 2458 C CA . THR A 1 303 ? -15.138 2.557 57.591 1.00 82.75 303 THR A CA 1
ATOM 2459 C C . THR A 1 303 ? -14.778 3.955 58.095 1.00 82.75 303 THR A C 1
ATOM 2461 O O . THR A 1 303 ? -14.650 4.144 59.303 1.00 82.75 303 THR A O 1
ATOM 2464 N N . LEU A 1 304 ? -14.722 4.952 57.204 1.00 84.38 304 LEU A N 1
ATOM 2465 C CA . LEU A 1 304 ? -14.544 6.362 57.569 1.00 84.38 304 LEU A CA 1
ATOM 2466 C C . LEU A 1 304 ? -15.757 6.918 58.341 1.00 84.38 304 LEU A C 1
ATOM 2468 O O . LEU A 1 304 ? -15.582 7.687 59.285 1.00 84.38 304 LEU A O 1
ATOM 2472 N N . GLU A 1 305 ? -16.981 6.511 57.982 1.00 86.19 305 GLU A N 1
ATOM 2473 C CA . GLU A 1 305 ? -18.210 6.844 58.722 1.00 86.19 305 GLU A CA 1
ATOM 2474 C C . GLU A 1 305 ? -18.150 6.290 60.164 1.00 86.19 305 GLU A C 1
ATOM 2476 O O . GLU A 1 305 ? -18.424 7.026 61.114 1.00 86.19 305 GLU A O 1
ATOM 2481 N N . GLU A 1 306 ? -17.728 5.031 60.349 1.00 86.94 306 GLU A N 1
ATOM 2482 C CA . GLU A 1 306 ? -17.590 4.398 61.674 1.00 86.94 306 GLU A CA 1
ATOM 2483 C C . GLU A 1 306 ? -16.443 4.997 62.514 1.00 86.94 306 GLU A C 1
ATOM 2485 O O . GLU A 1 306 ? -16.613 5.200 63.722 1.00 86.94 306 GLU A O 1
ATOM 2490 N N . GLU A 1 307 ? -15.302 5.331 61.897 1.00 88.38 307 GLU A N 1
ATOM 2491 C CA . GLU A 1 307 ? -14.158 5.967 62.569 1.00 88.38 307 GLU A CA 1
ATOM 2492 C C . GLU A 1 307 ? -14.508 7.381 63.067 1.00 88.38 307 GLU A C 1
ATOM 2494 O O . GLU A 1 307 ? -14.279 7.697 64.238 1.00 88.38 307 GLU A O 1
ATOM 2499 N N . LEU A 1 308 ? -15.165 8.201 62.237 1.00 88.31 308 LEU A N 1
ATOM 2500 C CA . LEU A 1 308 ? -15.645 9.528 62.641 1.00 88.31 308 LEU A CA 1
ATOM 2501 C C . LEU A 1 308 ? -16.734 9.444 63.724 1.00 88.31 308 LEU A C 1
ATOM 2503 O O . LEU A 1 308 ? -16.729 10.244 64.661 1.00 88.31 308 LEU A O 1
ATOM 2507 N N . GLU A 1 309 ? -17.638 8.459 63.666 1.00 90.00 309 GLU A N 1
ATOM 2508 C CA . GLU A 1 309 ? -18.611 8.223 64.742 1.00 90.00 309 GLU A CA 1
ATOM 2509 C C . GLU A 1 309 ? -17.964 7.741 66.049 1.00 90.00 309 GLU A C 1
ATOM 2511 O O . GLU A 1 309 ? -18.502 7.991 67.132 1.00 90.00 309 GLU A O 1
ATOM 2516 N N . LEU A 1 310 ? -16.836 7.027 65.993 1.00 90.62 310 LEU A N 1
ATOM 2517 C CA . LEU A 1 310 ? -16.058 6.665 67.180 1.00 90.62 310 LEU A CA 1
ATOM 2518 C C . LEU A 1 310 ? -15.366 7.898 67.776 1.00 90.62 310 LEU A C 1
ATOM 2520 O O . LEU A 1 310 ? -15.567 8.183 68.957 1.00 90.62 310 LEU A O 1
ATOM 2524 N N . GLN A 1 311 ? -14.656 8.674 66.954 1.00 91.38 311 GLN A N 1
ATOM 2525 C CA . GLN A 1 311 ? -13.995 9.912 67.373 1.00 91.38 311 GLN A CA 1
ATOM 2526 C C . GLN A 1 311 ? -14.993 10.902 67.995 1.00 91.38 311 GLN A C 1
ATOM 2528 O O . GLN A 1 311 ? -14.743 11.445 69.073 1.00 91.38 311 GLN A O 1
ATOM 2533 N N . LEU A 1 312 ? -16.166 11.082 67.377 1.00 93.12 312 LEU A N 1
ATOM 2534 C CA . LEU A 1 312 ? -17.224 11.951 67.892 1.00 93.12 312 LEU A CA 1
ATOM 2535 C C . LEU A 1 312 ? -17.727 11.508 69.277 1.00 93.12 312 LEU A C 1
ATOM 2537 O O . LEU A 1 312 ? -18.045 12.354 70.116 1.00 93.12 312 LEU A O 1
ATOM 2541 N N . ARG A 1 313 ? -17.791 10.196 69.549 1.00 91.06 313 ARG A N 1
ATOM 2542 C CA . ARG A 1 313 ? -18.157 9.664 70.874 1.00 91.06 313 ARG A CA 1
ATOM 2543 C C . ARG A 1 313 ? -17.075 9.956 71.912 1.00 91.06 313 ARG A C 1
ATOM 2545 O O . ARG A 1 313 ? -17.401 10.482 72.973 1.00 91.06 313 ARG A O 1
ATOM 2552 N N . GLU A 1 314 ? -15.810 9.689 71.594 1.00 90.94 314 GLU A N 1
ATOM 2553 C CA . GLU A 1 314 ? -14.678 9.936 72.502 1.00 90.94 314 GLU A CA 1
ATOM 2554 C C . GLU A 1 314 ? -14.526 11.423 72.856 1.00 90.94 314 GLU A C 1
ATOM 2556 O O . GLU A 1 314 ? -14.310 11.772 74.021 1.00 90.94 314 GLU A O 1
ATOM 2561 N N . GLN A 1 315 ? -14.711 12.317 71.880 1.00 91.75 315 GLN A N 1
ATOM 2562 C CA . GLN A 1 315 ? -14.693 13.762 72.108 1.00 91.75 315 GLN A CA 1
ATOM 2563 C C . GLN A 1 315 ? -15.896 14.238 72.942 1.00 91.75 315 GLN A C 1
ATOM 2565 O O . GLN A 1 315 ? -15.725 15.067 73.835 1.00 91.75 315 GLN A O 1
ATOM 2570 N N . ASN A 1 316 ? -17.098 13.690 72.726 1.00 91.25 316 ASN A N 1
ATOM 2571 C CA . ASN A 1 316 ? -18.282 14.024 73.531 1.00 91.25 316 ASN A CA 1
ATOM 2572 C C . ASN A 1 316 ? -18.214 13.494 74.974 1.00 91.25 316 ASN A C 1
ATOM 2574 O O . ASN A 1 316 ? -18.706 14.154 75.894 1.00 91.25 316 ASN A O 1
ATOM 2578 N N . ASP A 1 317 ? -17.610 12.326 75.198 1.00 90.75 317 ASP A N 1
ATOM 2579 C CA . ASP A 1 317 ? -17.336 11.825 76.549 1.00 90.75 317 ASP A CA 1
ATOM 2580 C C . ASP A 1 317 ? -16.252 12.684 77.231 1.00 90.75 317 ASP A C 1
ATOM 2582 O O . ASP A 1 317 ? -16.445 13.123 78.364 1.00 90.75 317 ASP A O 1
ATOM 2586 N N . SER A 1 318 ? -15.197 13.072 76.506 1.00 90.38 318 SER A N 1
ATOM 2587 C CA . SER A 1 318 ? -14.167 14.002 77.002 1.00 90.38 318 SER A CA 1
ATOM 2588 C C . SER A 1 318 ? -14.731 15.393 77.345 1.00 90.38 318 SER A C 1
ATOM 2590 O O . SER A 1 318 ? -14.364 15.978 78.365 1.00 90.38 318 SER A O 1
ATOM 2592 N N . LEU A 1 319 ? -15.675 15.918 76.550 1.00 91.00 319 LEU A N 1
ATOM 2593 C CA . LEU A 1 319 ? -16.413 17.147 76.877 1.00 91.00 319 LEU A CA 1
ATOM 2594 C C . LEU A 1 319 ? -17.262 16.994 78.141 1.00 91.00 319 LEU A C 1
ATOM 2596 O O . LEU A 1 319 ? -17.393 17.958 78.899 1.00 91.00 319 LEU A O 1
ATOM 2600 N N . ARG A 1 320 ? -17.840 15.813 78.390 1.00 89.25 320 ARG A N 1
ATOM 2601 C CA . ARG A 1 320 ? -18.617 15.544 79.608 1.00 89.25 320 ARG A CA 1
ATOM 2602 C C . ARG A 1 320 ? -17.722 15.587 80.842 1.00 89.25 320 ARG A C 1
ATOM 2604 O O . ARG A 1 320 ? -18.057 16.300 81.786 1.00 89.25 320 ARG A O 1
ATOM 2611 N N . ASP A 1 321 ? -16.571 14.923 80.787 1.00 88.06 321 ASP A N 1
ATOM 2612 C CA . ASP A 1 321 ? -15.586 14.895 81.872 1.00 88.06 321 ASP A CA 1
ATOM 2613 C C . ASP A 1 321 ? -15.011 16.298 82.154 1.00 88.06 321 ASP A C 1
ATOM 2615 O O . ASP A 1 321 ? -14.927 16.721 83.310 1.00 88.06 321 ASP A O 1
ATOM 2619 N N . LEU A 1 322 ? -14.697 17.075 81.107 1.00 86.25 322 LEU A N 1
ATOM 2620 C CA . LEU A 1 322 ? -14.280 18.479 81.241 1.00 86.25 322 LEU A CA 1
ATOM 2621 C C . LEU A 1 322 ? -15.389 19.365 81.825 1.00 86.25 322 LEU A C 1
ATOM 2623 O O . LEU A 1 322 ? -15.110 20.231 82.653 1.00 86.25 322 LEU A O 1
ATOM 2627 N N . THR A 1 323 ? -16.648 19.137 81.446 1.00 85.94 323 THR A N 1
ATOM 2628 C CA . THR A 1 323 ? -17.800 19.873 81.995 1.00 85.94 323 THR A CA 1
ATOM 2629 C C . THR A 1 323 ? -18.026 19.535 83.473 1.00 85.94 323 THR A C 1
ATOM 2631 O O . THR A 1 323 ? -18.335 20.426 84.266 1.00 85.94 323 THR A O 1
ATOM 2634 N N . GLU A 1 324 ? -17.818 18.280 83.886 1.00 86.75 324 GLU A N 1
ATOM 2635 C CA . GLU A 1 324 ? -17.859 17.876 85.297 1.00 86.75 324 GLU A CA 1
ATOM 2636 C C . GLU A 1 324 ? -16.695 18.495 86.096 1.00 86.75 324 GLU A C 1
ATOM 2638 O O . GLU A 1 324 ? -16.916 19.050 87.179 1.00 86.75 324 GLU A O 1
ATOM 2643 N N . ALA A 1 325 ? -15.481 18.519 85.534 1.00 84.19 325 ALA A N 1
ATOM 2644 C CA . ALA A 1 325 ? -14.326 19.185 86.138 1.00 84.19 325 ALA A CA 1
ATOM 2645 C C . ALA A 1 325 ? -14.543 20.704 86.305 1.00 84.19 325 ALA A C 1
ATOM 2647 O O . ALA A 1 325 ? -14.330 21.245 87.393 1.00 84.19 325 ALA A O 1
ATOM 2648 N N . LEU A 1 326 ? -15.053 21.385 85.274 1.00 84.38 326 LEU A N 1
ATOM 2649 C CA . LEU A 1 326 ? -15.407 22.811 85.310 1.00 84.38 326 LEU A CA 1
ATOM 2650 C C . LEU A 1 326 ? -16.574 23.118 86.260 1.00 84.38 326 LEU A C 1
ATOM 2652 O O . LEU A 1 326 ? -16.640 24.215 86.811 1.00 84.38 326 LEU A O 1
ATOM 2656 N N . SER A 1 327 ? -17.468 22.157 86.521 1.00 83.25 327 SER A N 1
ATOM 2657 C CA . SER A 1 327 ? -18.494 22.308 87.565 1.00 83.25 327 SER A CA 1
ATOM 2658 C C . SER A 1 327 ? -17.902 22.329 88.985 1.00 83.25 327 SER A C 1
ATOM 2660 O O . SER A 1 327 ? -18.506 22.900 89.895 1.00 83.25 327 SER A O 1
ATOM 2662 N N . SER A 1 328 ? -16.704 21.755 89.162 1.00 82.94 328 SER A N 1
ATOM 2663 C CA . SER A 1 328 ? -15.965 21.724 90.431 1.00 82.94 328 SER A CA 1
ATOM 2664 C C . SER A 1 328 ? -15.003 22.907 90.599 1.00 82.94 328 SER A C 1
ATOM 2666 O O . SER A 1 328 ? -14.846 23.395 91.718 1.00 82.94 328 SER A O 1
ATOM 2668 N N . ASP A 1 329 ? -14.395 23.398 89.511 1.00 83.31 329 ASP A N 1
ATOM 2669 C CA . ASP A 1 329 ? -13.617 24.647 89.485 1.00 83.31 329 ASP A CA 1
ATOM 2670 C C . ASP A 1 329 ? -13.983 25.529 88.270 1.00 83.31 329 ASP A C 1
ATOM 2672 O O . ASP A 1 329 ? -13.330 25.462 87.224 1.00 83.31 329 ASP A O 1
ATOM 2676 N N . PRO A 1 330 ? -14.992 26.413 88.409 1.00 79.31 330 PRO A N 1
ATOM 2677 C CA . PRO A 1 330 ? -15.443 27.289 87.324 1.00 79.31 330 PRO A CA 1
ATOM 2678 C C . PRO A 1 330 ? -14.466 28.415 86.949 1.00 79.31 330 PRO A C 1
ATOM 2680 O O . PRO A 1 330 ? -14.790 29.234 86.091 1.00 79.31 330 PRO A O 1
ATOM 2683 N N . SER A 1 331 ? -13.319 28.529 87.632 1.00 81.69 331 SER A N 1
ATOM 2684 C CA . SER A 1 331 ? -12.360 29.633 87.447 1.00 81.69 331 SER A CA 1
ATOM 2685 C C . SER A 1 331 ? -11.135 29.229 86.622 1.00 81.69 331 SER A C 1
ATOM 2687 O O . SER A 1 331 ? -10.258 30.061 86.375 1.00 81.69 331 SER A O 1
ATOM 2689 N N . ASN A 1 332 ? -11.041 27.957 86.228 1.00 84.38 332 ASN A N 1
ATOM 2690 C CA . ASN A 1 332 ? -9.866 27.403 85.573 1.00 84.38 332 ASN A CA 1
ATOM 2691 C C . ASN A 1 332 ? -9.841 27.744 84.072 1.00 84.38 332 ASN A C 1
ATOM 2693 O O . ASN A 1 332 ? -10.453 27.069 83.245 1.00 84.38 332 ASN A O 1
ATOM 2697 N N . LEU A 1 333 ? -9.094 28.797 83.732 1.00 80.50 333 LEU A N 1
ATOM 2698 C CA . LEU A 1 333 ? -8.960 29.310 82.365 1.00 80.50 333 LEU A CA 1
ATOM 2699 C C . LEU A 1 333 ? -8.367 28.293 81.373 1.00 80.50 333 LEU A C 1
ATOM 2701 O O . LEU A 1 333 ? -8.708 28.348 80.195 1.00 80.50 333 LEU A O 1
ATOM 2705 N N . GLU A 1 334 ? -7.515 27.363 81.821 1.00 82.38 334 GLU A N 1
ATOM 2706 C CA . GLU A 1 334 ? -6.941 26.335 80.938 1.00 82.38 334 GLU A CA 1
ATOM 2707 C C . GLU A 1 334 ? -8.002 25.298 80.544 1.00 82.38 334 GLU A C 1
ATOM 2709 O O . GLU A 1 334 ? -8.121 24.957 79.369 1.00 82.38 334 GLU A O 1
ATOM 2714 N N . LEU A 1 335 ? -8.837 24.861 81.495 1.00 84.44 335 LEU A N 1
ATOM 2715 C CA . LEU A 1 335 ? -9.942 23.936 81.212 1.00 84.44 335 LEU A CA 1
ATOM 2716 C C . LEU A 1 335 ? -11.020 24.565 80.317 1.00 84.44 335 LEU A C 1
ATOM 2718 O O . LEU A 1 335 ? -11.580 23.865 79.478 1.00 84.44 335 LEU A O 1
ATOM 2722 N N . ILE A 1 336 ? -11.285 25.870 80.456 1.00 84.12 336 ILE A N 1
ATOM 2723 C CA . ILE A 1 336 ? -12.209 26.601 79.570 1.00 84.12 336 ILE A CA 1
ATOM 2724 C C . ILE A 1 336 ? -11.650 26.649 78.138 1.00 84.12 336 ILE A C 1
ATOM 2726 O O . ILE A 1 336 ? -12.367 26.308 77.204 1.00 84.12 336 ILE A O 1
ATOM 2730 N N . SER A 1 337 ? -10.365 26.985 77.964 1.00 87.44 337 SER A N 1
ATOM 2731 C CA . SER A 1 337 ? -9.717 27.017 76.640 1.00 87.44 337 SER A CA 1
ATOM 2732 C C . SER A 1 337 ? -9.771 25.654 75.940 1.00 87.44 337 SER A C 1
ATOM 2734 O O . SER A 1 337 ? -10.127 25.573 74.769 1.00 87.44 337 SER A O 1
ATOM 2736 N N . VAL A 1 338 ? -9.477 24.569 76.668 1.00 87.44 338 VAL A N 1
ATOM 2737 C CA . VAL A 1 338 ? -9.541 23.200 76.124 1.00 87.44 338 VAL A CA 1
ATOM 2738 C C . VAL A 1 338 ? -10.986 22.781 75.817 1.00 87.44 338 VAL A C 1
ATOM 2740 O O . VAL A 1 338 ? -11.219 22.077 74.837 1.00 87.44 338 VAL A O 1
ATOM 2743 N N . GLN A 1 339 ? -11.971 23.225 76.606 1.00 87.69 339 GLN A N 1
ATOM 2744 C CA . GLN A 1 339 ? -13.386 22.983 76.309 1.00 87.69 339 GLN A CA 1
ATOM 2745 C C . GLN A 1 339 ? -13.825 23.703 75.022 1.00 87.69 339 GLN A C 1
ATOM 2747 O O . GLN A 1 339 ? -14.520 23.098 74.208 1.00 87.69 339 GLN A O 1
ATOM 2752 N N . GLU A 1 340 ? -13.412 24.956 74.809 1.00 87.56 340 GLU A N 1
ATOM 2753 C CA . GLU A 1 340 ? -13.719 25.719 73.588 1.00 87.56 340 GLU A CA 1
ATOM 2754 C C . GLU A 1 340 ? -13.083 25.083 72.337 1.00 87.56 340 GLU A C 1
ATOM 2756 O O . GLU A 1 340 ? -13.775 24.882 71.336 1.00 87.56 340 GLU A O 1
ATOM 2761 N N . GLU A 1 341 ? -11.808 24.683 72.408 1.00 89.12 341 GLU A N 1
ATOM 2762 C CA . GLU A 1 341 ? -11.119 23.956 71.328 1.00 89.12 341 GLU A CA 1
ATOM 2763 C C . GLU A 1 341 ? -11.794 22.610 71.011 1.00 89.12 341 GLU A C 1
ATOM 2765 O O . GLU A 1 341 ? -12.006 22.271 69.844 1.00 89.12 341 GLU A O 1
ATOM 2770 N N . LEU A 1 342 ? -12.188 21.850 72.038 1.00 90.06 342 LEU A N 1
ATOM 2771 C CA . LEU A 1 342 ? -12.817 20.542 71.852 1.00 90.06 342 LEU A CA 1
ATOM 2772 C C . LEU A 1 342 ? -14.259 20.655 71.320 1.00 90.06 342 LEU A C 1
ATOM 2774 O O . LEU A 1 342 ? -14.659 19.826 70.505 1.00 90.06 342 LEU A O 1
ATOM 2778 N N . ILE A 1 343 ? -15.018 21.695 71.695 1.00 89.69 343 ILE A N 1
ATOM 2779 C CA . ILE A 1 343 ? -16.328 22.008 71.087 1.00 89.69 343 ILE A CA 1
ATOM 2780 C C . ILE A 1 343 ? -16.172 22.314 69.591 1.00 89.69 343 ILE A C 1
ATOM 2782 O O . ILE A 1 343 ? -16.966 21.833 68.781 1.00 89.69 343 ILE A O 1
ATOM 2786 N N . GLN A 1 344 ? -15.150 23.088 69.214 1.00 87.62 344 GLN A N 1
ATOM 2787 C CA . GLN A 1 344 ? -14.885 23.406 67.811 1.00 87.62 344 GLN A CA 1
ATOM 2788 C C . GLN A 1 344 ? -14.486 22.150 67.015 1.00 87.62 344 GLN A C 1
ATOM 2790 O O . GLN A 1 344 ? -15.015 21.934 65.926 1.00 87.62 344 GLN A O 1
ATOM 2795 N N . SER A 1 345 ? -13.648 21.274 67.582 1.00 88.50 345 SER A N 1
ATOM 2796 C CA . SER A 1 345 ? -13.278 20.004 66.938 1.00 88.50 345 SER A CA 1
ATOM 2797 C C . SER A 1 345 ? -14.466 19.043 66.781 1.00 88.50 345 SER A C 1
ATOM 2799 O O . SER A 1 345 ? -14.630 18.463 65.710 1.00 88.50 345 SER A O 1
ATOM 2801 N N . VAL A 1 346 ? -15.341 18.926 67.791 1.00 91.00 346 VAL A N 1
ATOM 2802 C CA . VAL A 1 346 ? -16.590 18.143 67.688 1.00 91.00 346 VAL A CA 1
ATOM 2803 C C . VAL A 1 346 ? -17.445 18.637 66.524 1.00 91.00 346 VAL A C 1
ATOM 2805 O O . VAL A 1 346 ? -17.923 17.833 65.727 1.00 91.00 346 VAL A O 1
ATOM 2808 N N . LYS A 1 347 ? -17.592 19.957 66.382 1.00 90.19 347 LYS A N 1
ATOM 2809 C CA . LYS A 1 347 ? -18.372 20.561 65.301 1.00 90.19 347 LYS A CA 1
ATOM 2810 C C . LYS A 1 347 ? -17.795 20.246 63.911 1.00 90.19 347 LYS A C 1
ATOM 2812 O O . LYS A 1 347 ? -18.555 19.956 62.992 1.00 90.19 347 LYS A O 1
ATOM 2817 N N . GLU A 1 348 ? -16.473 20.268 63.755 1.00 88.62 348 GLU A N 1
ATOM 2818 C CA . GLU A 1 348 ? -15.799 19.911 62.495 1.00 88.62 348 GLU A CA 1
ATOM 2819 C C . GLU A 1 348 ? -16.011 18.430 62.127 1.00 88.62 348 GLU A C 1
ATOM 2821 O O . GLU A 1 348 ? -16.273 18.110 60.965 1.00 88.62 348 GLU A O 1
ATOM 2826 N N . VAL A 1 349 ? -15.983 17.529 63.118 1.00 89.31 349 VAL A N 1
ATOM 2827 C CA . VAL A 1 349 ? -16.296 16.099 62.932 1.00 89.31 349 VAL A CA 1
ATOM 2828 C C . VAL A 1 349 ? -17.777 15.890 62.575 1.00 89.31 349 VAL A C 1
ATOM 2830 O O . VAL A 1 349 ? -18.082 15.102 61.677 1.00 89.31 349 VAL A O 1
ATOM 2833 N N . GLU A 1 350 ? -18.705 16.617 63.209 1.00 88.38 350 GLU A N 1
ATOM 2834 C CA . GLU A 1 350 ? -20.138 16.581 62.869 1.00 88.38 350 GLU A CA 1
ATOM 2835 C C . GLU A 1 350 ? -20.418 17.074 61.440 1.00 88.38 350 GLU A C 1
ATOM 2837 O O . GLU A 1 350 ? -21.193 16.443 60.715 1.00 88.38 350 GLU A O 1
ATOM 2842 N N . GLU A 1 351 ? -19.779 18.167 61.006 1.00 87.56 351 GLU A N 1
ATOM 2843 C CA . GLU A 1 351 ? -19.908 18.697 59.641 1.00 87.56 351 GLU A CA 1
ATOM 2844 C C . GLU A 1 351 ? -19.344 17.710 58.598 1.00 87.56 351 GLU A C 1
ATOM 2846 O O . GLU A 1 351 ? -20.009 17.431 57.593 1.00 87.56 351 GLU A O 1
ATOM 2851 N N . GLY A 1 352 ? -18.183 17.096 58.859 1.00 83.81 352 GLY A N 1
ATOM 2852 C CA . GLY A 1 352 ? -17.608 16.050 58.001 1.00 83.81 352 GLY A CA 1
ATOM 2853 C C . GLY A 1 352 ? -18.506 14.812 57.869 1.00 83.81 352 GLY A C 1
ATOM 2854 O O . GLY A 1 352 ? -18.787 14.354 56.756 1.00 83.81 352 GLY A O 1
ATOM 2855 N N . LEU A 1 353 ? -19.037 14.314 58.990 1.00 89.12 353 LEU A N 1
ATOM 2856 C CA . LEU A 1 353 ? -19.955 13.170 59.020 1.00 89.12 353 LEU A CA 1
ATOM 2857 C C . LEU A 1 353 ? -21.280 13.469 58.293 1.00 89.12 353 LEU A C 1
ATOM 2859 O O . LEU A 1 353 ? -21.837 12.596 57.617 1.00 89.12 353 LEU A O 1
ATOM 2863 N N . LEU A 1 354 ? -21.785 14.704 58.393 1.00 85.88 354 LEU A N 1
ATOM 2864 C CA . LEU A 1 354 ? -22.984 15.151 57.679 1.00 85.88 354 LEU A CA 1
ATOM 2865 C C . LEU A 1 354 ? -22.759 15.176 56.162 1.00 85.88 354 LEU A C 1
ATOM 2867 O O . LEU A 1 354 ? -23.631 14.720 55.416 1.00 85.88 354 LEU A O 1
ATOM 2871 N N . HIS A 1 355 ? -21.597 15.647 55.699 1.00 81.75 355 HIS A N 1
ATOM 2872 C CA . HIS A 1 355 ? -21.248 15.651 54.276 1.00 81.75 355 HIS A CA 1
ATOM 2873 C C . HIS A 1 355 ? -21.179 14.237 53.676 1.00 81.75 355 HIS A C 1
ATOM 2875 O O . HIS A 1 355 ? -21.766 14.010 52.613 1.00 81.75 355 HIS A O 1
ATOM 2881 N N . LEU A 1 356 ? -20.552 13.278 54.368 1.00 84.31 356 LEU A N 1
ATOM 2882 C CA . LEU A 1 356 ? -20.504 11.868 53.945 1.00 84.31 356 LEU A CA 1
ATOM 2883 C C . LEU A 1 356 ? -21.917 11.268 53.833 1.00 84.31 356 LEU A C 1
ATOM 2885 O O . LEU A 1 356 ? -22.333 10.797 52.768 1.00 84.31 356 LEU A O 1
ATOM 2889 N N . LYS A 1 357 ? -22.727 11.398 54.892 1.00 86.25 357 LYS A N 1
ATOM 2890 C CA . LYS A 1 357 ? -24.118 10.905 54.911 1.00 86.25 357 LYS A CA 1
ATOM 2891 C C . LYS A 1 357 ? -24.985 11.545 53.822 1.00 86.25 357 LYS A C 1
ATOM 2893 O O . LYS A 1 357 ? -25.808 10.863 53.204 1.00 86.25 357 LYS A O 1
ATOM 2898 N N . GLN A 1 358 ? -24.783 12.829 53.524 1.00 82.19 358 GLN A N 1
ATOM 2899 C CA . GLN A 1 358 ? -25.469 13.513 52.426 1.00 82.19 358 GLN A CA 1
ATOM 2900 C C . GLN A 1 358 ? -25.045 12.966 51.050 1.00 82.19 358 GLN A C 1
ATOM 2902 O O . GLN A 1 358 ? -25.907 12.702 50.207 1.00 82.19 358 GLN A O 1
ATOM 2907 N N . ALA A 1 359 ? -23.745 12.756 50.818 1.00 78.12 359 ALA A N 1
ATOM 2908 C CA . ALA A 1 359 ? -23.217 12.212 49.563 1.00 78.12 359 ALA A CA 1
ATOM 2909 C C . ALA A 1 359 ? -23.697 10.773 49.297 1.00 78.12 359 ALA A C 1
ATOM 2911 O O . ALA A 1 359 ? -23.983 10.400 48.152 1.00 78.12 359 ALA A O 1
ATOM 2912 N N . ARG A 1 360 ? -23.832 9.964 50.352 1.00 84.12 360 ARG A N 1
ATOM 2913 C CA . ARG A 1 360 ? -24.440 8.627 50.309 1.00 84.12 360 ARG A CA 1
ATOM 2914 C C . ARG A 1 360 ? -25.919 8.668 49.925 1.00 84.12 360 ARG A C 1
ATOM 2916 O O . ARG A 1 360 ? -26.301 8.060 48.925 1.00 84.12 360 ARG A O 1
ATOM 2923 N N . LEU A 1 361 ? -26.737 9.443 50.641 1.00 81.56 361 LEU A N 1
ATOM 2924 C CA . LEU A 1 361 ? -28.173 9.568 50.349 1.00 81.56 361 LEU A CA 1
ATOM 2925 C C . LEU A 1 361 ? -28.435 10.070 48.919 1.00 81.56 361 LEU A C 1
ATOM 2927 O O . LEU A 1 361 ? -29.332 9.573 48.238 1.00 81.56 361 LEU A O 1
ATOM 2931 N N . LEU A 1 362 ? -27.622 11.006 48.416 1.00 75.56 362 LEU A N 1
ATOM 2932 C CA . LEU A 1 362 ? -27.716 11.479 47.031 1.00 75.56 362 LEU A CA 1
ATOM 2933 C C . LEU A 1 362 ? -27.408 10.376 46.001 1.00 75.56 362 LEU A C 1
ATOM 2935 O O . LEU A 1 362 ? -28.046 10.342 44.945 1.00 75.56 362 LEU A O 1
ATOM 2939 N N . ARG A 1 363 ? -26.481 9.449 46.281 1.00 75.69 363 ARG A N 1
ATOM 2940 C CA . ARG A 1 363 ? -26.230 8.277 45.419 1.00 75.69 363 ARG A CA 1
ATOM 2941 C C . ARG A 1 363 ? -27.384 7.276 45.465 1.00 75.69 363 ARG A C 1
ATOM 2943 O O . ARG A 1 363 ? -27.843 6.861 44.402 1.00 75.69 363 ARG A O 1
ATOM 2950 N N . GLU A 1 364 ? -27.909 6.956 46.647 1.00 77.31 364 GLU A N 1
ATOM 2951 C CA . GLU A 1 364 ? -29.059 6.049 46.818 1.00 77.31 364 GLU A CA 1
ATOM 2952 C C . GLU A 1 364 ? -30.324 6.577 46.099 1.00 77.31 364 GLU A C 1
ATOM 2954 O O . GLU A 1 364 ? -31.020 5.833 45.396 1.00 77.31 364 GLU A O 1
ATOM 2959 N N . VAL A 1 365 ? -30.578 7.890 46.172 1.00 77.44 365 VAL A N 1
ATOM 2960 C CA . VAL A 1 365 ? -31.658 8.561 45.424 1.00 77.44 365 VAL A CA 1
ATOM 2961 C C . VAL A 1 365 ? -31.416 8.505 43.911 1.00 77.44 365 VAL A C 1
ATOM 2963 O O . VAL A 1 365 ? -32.324 8.147 43.159 1.00 77.44 365 VAL A O 1
ATOM 2966 N N . ASN A 1 366 ? -30.198 8.787 43.437 1.00 69.69 366 ASN A N 1
ATOM 2967 C CA . ASN A 1 366 ? -29.872 8.711 42.007 1.00 69.69 366 ASN A CA 1
ATOM 2968 C C . ASN A 1 366 ? -29.980 7.281 41.444 1.00 69.69 366 ASN A C 1
ATOM 2970 O O . ASN A 1 366 ? -30.460 7.102 40.321 1.00 69.69 366 ASN A O 1
ATOM 2974 N N . ALA A 1 367 ? -29.598 6.258 42.214 1.00 72.06 367 ALA A N 1
ATOM 2975 C CA . ALA A 1 367 ? -29.795 4.854 41.850 1.00 72.06 367 ALA A CA 1
ATOM 2976 C C . ALA A 1 367 ? -31.292 4.506 41.738 1.00 72.06 367 ALA A C 1
ATOM 2978 O O . ALA A 1 367 ? -31.723 3.902 40.752 1.00 72.06 367 ALA A O 1
ATOM 2979 N N . SER A 1 368 ? -32.107 4.983 42.683 1.00 73.19 368 SER A N 1
ATOM 2980 C CA . SER A 1 368 ? -33.569 4.812 42.674 1.00 73.19 368 SER A CA 1
ATOM 2981 C C . SER A 1 368 ? -34.241 5.496 41.468 1.00 73.19 368 SER A C 1
ATOM 2983 O O . SER A 1 368 ? -35.162 4.945 40.858 1.00 73.19 368 SER A O 1
ATOM 2985 N N . ILE A 1 369 ? -33.744 6.671 41.059 1.00 71.06 369 ILE A N 1
ATOM 2986 C CA . ILE A 1 369 ? -34.204 7.400 39.861 1.00 71.06 369 ILE A CA 1
ATOM 2987 C C . ILE A 1 369 ? -33.774 6.695 38.560 1.00 71.06 369 ILE A C 1
ATOM 2989 O O . ILE A 1 369 ? -34.513 6.720 37.574 1.00 71.06 369 ILE A O 1
ATOM 2993 N N . LYS A 1 370 ? -32.607 6.037 38.528 1.00 57.41 370 LYS A N 1
ATOM 2994 C CA . LYS A 1 370 ? -32.191 5.213 37.376 1.00 57.41 370 LYS A CA 1
ATOM 2995 C C . LYS A 1 370 ? -33.039 3.942 37.252 1.00 57.41 370 LYS A C 1
ATOM 2997 O O . LYS A 1 370 ? -33.505 3.641 36.157 1.00 57.41 370 LYS A O 1
ATOM 3002 N N . CYS A 1 371 ? -33.306 3.249 38.361 1.00 47.53 371 CYS A N 1
ATOM 3003 C CA . CYS A 1 371 ? -34.120 2.027 38.385 1.00 47.53 371 CYS A CA 1
ATOM 3004 C C . CYS A 1 371 ? -35.590 2.273 37.984 1.00 47.53 371 CYS A C 1
ATOM 3006 O O . CYS A 1 371 ? -36.211 1.445 37.326 1.00 47.53 371 CYS A O 1
ATOM 3008 N N . SER A 1 372 ? -36.144 3.447 38.297 1.00 49.16 372 SER A N 1
ATOM 3009 C CA . SER A 1 372 ? -37.502 3.819 37.866 1.00 49.16 372 SER A CA 1
ATOM 3010 C C . SER A 1 372 ? -37.608 4.218 36.385 1.00 49.16 372 SER A C 1
ATOM 3012 O O . SER A 1 372 ? -38.712 4.234 35.848 1.00 49.16 372 SER A O 1
ATOM 3014 N N . LYS A 1 373 ? -36.489 4.480 35.690 1.00 43.84 373 LYS A N 1
ATOM 3015 C CA . LYS A 1 373 ? -36.470 4.783 34.244 1.00 43.84 373 LYS A CA 1
ATOM 3016 C C . LYS A 1 373 ? -36.308 3.561 33.334 1.00 43.84 373 LYS A C 1
ATOM 3018 O O . LYS A 1 373 ? -36.546 3.688 32.139 1.00 43.84 373 LYS A O 1
ATOM 3023 N N . SER A 1 374 ? -35.954 2.387 33.860 1.00 36.62 374 SER A N 1
ATOM 3024 C CA . SER A 1 374 ? -35.865 1.144 33.072 1.00 36.62 374 SER A CA 1
ATOM 3025 C C . SER A 1 374 ? -37.199 0.391 32.931 1.00 36.62 374 SER A C 1
ATOM 3027 O O . SER A 1 374 ? -37.240 -0.654 32.286 1.00 36.62 374 SER A O 1
ATOM 3029 N N . PHE A 1 375 ? -38.299 0.926 33.481 1.00 34.72 375 PHE A N 1
ATOM 3030 C CA . PHE A 1 375 ? -39.640 0.325 33.439 1.00 34.72 375 PHE A CA 1
ATOM 3031 C C . PHE A 1 375 ? -40.753 1.307 33.010 1.00 34.72 375 PHE A C 1
ATOM 3033 O O . PHE A 1 375 ? -41.801 1.356 33.646 1.00 34.72 375 PHE A O 1
ATOM 3040 N N . SER A 1 376 ? -40.573 2.052 31.908 1.00 32.28 376 SER A N 1
ATOM 3041 C CA . SER A 1 376 ? -41.708 2.605 31.131 1.00 32.28 376 SER A CA 1
ATOM 3042 C C . SER A 1 376 ? -41.297 3.244 29.789 1.00 32.28 376 SER A C 1
ATOM 3044 O O . SER A 1 376 ? -41.234 4.467 29.679 1.00 32.28 376 SER A O 1
ATOM 3046 N N . GLU A 1 377 ? -41.119 2.437 28.741 1.00 34.25 377 GLU A N 1
ATOM 3047 C CA . GLU A 1 377 ? -41.316 2.886 27.349 1.00 34.25 377 GLU A CA 1
ATOM 3048 C C . GLU A 1 377 ? -42.498 2.124 26.733 1.00 34.25 377 GLU A C 1
ATOM 3050 O O . GLU A 1 377 ? -42.318 1.256 25.890 1.00 34.25 377 GLU A O 1
ATOM 3055 N N . ASP A 1 378 ? -43.716 2.422 27.206 1.00 31.58 378 ASP A N 1
ATOM 3056 C CA . ASP A 1 378 ? -44.965 2.077 26.505 1.00 31.58 378 ASP A CA 1
ATOM 3057 C C . ASP A 1 378 ? -46.177 2.824 27.111 1.00 31.58 378 ASP A C 1
ATOM 3059 O O . ASP A 1 378 ? -46.957 2.272 27.885 1.00 31.58 378 ASP A O 1
ATOM 3063 N N . ALA A 1 379 ? -46.332 4.115 26.784 1.00 29.69 379 ALA A N 1
ATOM 3064 C CA . ALA A 1 379 ? -47.619 4.827 26.845 1.00 29.69 379 ALA A CA 1
ATOM 3065 C C . ALA A 1 379 ? -47.555 6.187 26.125 1.00 29.69 379 ALA A C 1
ATOM 3067 O O . ALA A 1 379 ? -46.849 7.105 26.536 1.00 29.69 379 ALA A O 1
ATOM 3068 N N . VAL A 1 380 ? -48.372 6.346 25.084 1.00 34.12 380 VAL A N 1
ATOM 3069 C CA . VAL A 1 380 ? -48.798 7.663 24.582 1.00 34.12 380 VAL A CA 1
ATOM 3070 C C . VAL A 1 380 ? -49.899 8.189 25.512 1.00 34.12 380 VAL A C 1
ATOM 3072 O O . VAL A 1 380 ? -50.749 7.386 25.886 1.00 34.12 380 VAL A O 1
ATOM 3075 N N . VAL A 1 381 ? -49.925 9.497 25.824 1.00 28.81 381 VAL A N 1
ATOM 3076 C CA . VAL A 1 381 ? -51.118 10.395 25.822 1.00 28.81 381 VAL A CA 1
ATOM 3077 C C . VAL A 1 381 ? -50.898 11.682 26.648 1.00 28.81 381 VAL A C 1
ATOM 3079 O O . VAL A 1 381 ? -50.644 11.641 27.843 1.00 28.81 381 VAL A O 1
ATOM 3082 N N . GLU A 1 382 ? -51.072 12.802 25.940 1.00 26.86 382 GLU A N 1
ATOM 3083 C CA . GLU A 1 382 ? -51.578 14.139 26.319 1.00 26.86 382 GLU A CA 1
ATOM 3084 C C . GLU A 1 382 ? -50.989 15.017 27.449 1.00 26.86 382 GLU A C 1
ATOM 3086 O O . GLU A 1 382 ? -50.572 14.621 28.531 1.00 26.86 382 GLU A O 1
ATOM 3091 N N . SER A 1 383 ? -51.039 16.309 27.116 1.00 34.16 383 SER A N 1
ATOM 3092 C CA . SER A 1 383 ? -50.751 17.516 27.887 1.00 34.16 383 SER A CA 1
ATOM 3093 C C . SER A 1 383 ? -51.734 17.806 29.022 1.00 34.16 383 SER A C 1
ATOM 3095 O O . SER A 1 383 ? -52.926 17.557 28.859 1.00 34.16 383 SER A O 1
ATOM 3097 N N . LEU A 1 384 ? -51.292 18.584 30.018 1.00 28.06 384 LEU A N 1
ATOM 3098 C CA . LEU A 1 384 ? -52.128 19.618 30.645 1.00 28.06 384 LEU A CA 1
ATOM 3099 C C . LEU A 1 384 ? -51.296 20.855 31.033 1.00 28.06 384 LEU A C 1
ATOM 3101 O O . LEU A 1 384 ? -50.217 20.735 31.608 1.00 28.06 384 LEU A O 1
ATOM 3105 N N . ASP A 1 385 ? -51.825 22.041 30.725 1.00 28.64 385 ASP A N 1
ATOM 3106 C CA . ASP A 1 385 ? -51.354 23.332 31.242 1.00 28.64 385 ASP A CA 1
ATOM 3107 C C . ASP A 1 385 ? -51.655 23.470 32.745 1.00 28.64 385 ASP A C 1
ATOM 3109 O O . ASP A 1 385 ? -52.715 23.053 33.205 1.00 28.64 385 ASP A O 1
ATOM 3113 N N . THR A 1 386 ? -50.823 24.210 33.484 1.00 27.53 386 THR A N 1
ATOM 3114 C CA . THR A 1 386 ? -51.282 25.448 34.155 1.00 27.53 386 THR A CA 1
ATOM 3115 C C . THR A 1 386 ? -50.103 26.348 34.519 1.00 27.53 386 THR A C 1
ATOM 3117 O O . THR A 1 386 ? -49.025 25.887 34.879 1.00 27.53 386 THR A O 1
ATOM 3120 N N . LYS A 1 387 ? -50.329 27.657 34.404 1.00 28.28 387 LYS A N 1
ATOM 3121 C CA . LYS A 1 387 ? -49.437 28.718 34.886 1.00 28.28 387 LYS A CA 1
ATOM 3122 C C . LYS A 1 387 ? -49.744 28.986 36.356 1.00 28.28 387 LYS A C 1
ATOM 3124 O O . LYS A 1 387 ? -50.918 28.925 36.698 1.00 28.28 387 LYS A O 1
ATOM 3129 N N . ASP A 1 388 ? -48.763 29.451 37.128 1.00 28.72 388 ASP A N 1
ATOM 3130 C CA . ASP A 1 388 ? -49.020 30.501 38.122 1.00 28.72 388 ASP A CA 1
ATOM 3131 C C . ASP A 1 388 ? -47.754 31.270 38.549 1.00 28.72 388 ASP A C 1
ATOM 3133 O O . ASP A 1 388 ? -46.662 30.714 38.610 1.00 28.72 388 ASP A O 1
ATOM 3137 N N . ALA A 1 389 ? -47.971 32.558 38.841 1.00 27.36 389 ALA A N 1
ATOM 3138 C CA . ALA A 1 389 ? -47.146 33.510 39.603 1.00 27.36 389 ALA A CA 1
ATOM 3139 C C . ALA A 1 389 ? -45.659 33.762 39.231 1.00 27.36 389 ALA A C 1
ATOM 3141 O O . ALA A 1 389 ? -44.739 33.075 39.668 1.00 27.36 389 ALA A O 1
ATOM 3142 N N . GLU A 1 390 ? -45.420 34.911 38.584 1.00 24.61 390 GLU A N 1
ATOM 3143 C CA . GLU A 1 390 ? -44.193 35.702 38.775 1.00 24.61 390 GLU A CA 1
ATOM 3144 C C . GLU A 1 390 ? -44.238 36.514 40.094 1.00 24.61 390 GLU A C 1
ATOM 3146 O O . GLU A 1 390 ? -45.306 36.737 40.662 1.00 24.61 390 GLU A O 1
ATOM 3151 N N . ALA A 1 391 ? -43.073 37.071 40.459 1.00 26.89 391 ALA A N 1
ATOM 3152 C CA . ALA A 1 391 ? -42.834 38.200 41.373 1.00 26.89 391 ALA A CA 1
ATOM 3153 C C . ALA A 1 391 ? -42.856 37.954 42.900 1.00 26.89 391 ALA A C 1
ATOM 3155 O O . ALA A 1 391 ? -43.901 37.984 43.544 1.00 26.89 391 ALA A O 1
ATOM 3156 N N . LEU A 1 392 ? -41.660 37.987 43.508 1.00 26.42 392 LEU A N 1
ATOM 3157 C CA . LEU A 1 392 ? -41.163 39.248 44.091 1.00 26.42 392 LEU A CA 1
ATOM 3158 C C . LEU A 1 392 ? -39.643 39.238 44.369 1.00 26.42 392 LEU A C 1
ATOM 3160 O O . LEU A 1 392 ? -39.111 38.338 45.010 1.00 26.42 392 LEU A O 1
ATOM 3164 N N . SER A 1 393 ? -38.971 40.291 43.891 1.00 24.12 393 SER A N 1
ATOM 3165 C CA . SER A 1 393 ? -37.725 40.860 44.440 1.00 24.12 393 SER A CA 1
ATOM 3166 C C . SER A 1 393 ? -37.944 41.282 45.910 1.00 24.12 393 SER A C 1
ATOM 3168 O O . SER A 1 393 ? -39.089 41.422 46.328 1.00 24.12 393 SER A O 1
ATOM 3170 N N . ASP A 1 394 ? -36.977 41.559 46.782 1.00 24.11 394 ASP A N 1
ATOM 3171 C CA . ASP A 1 394 ? -35.683 42.264 46.701 1.00 24.11 394 ASP A CA 1
ATOM 3172 C C . ASP A 1 394 ? -35.065 42.090 48.124 1.00 24.11 394 ASP A C 1
ATOM 3174 O O . ASP A 1 394 ? -35.830 41.970 49.083 1.00 24.11 394 ASP A O 1
ATOM 3178 N N . VAL A 1 395 ? -33.766 41.917 48.384 1.00 26.97 395 VAL A N 1
ATOM 3179 C CA . VAL A 1 395 ? -32.697 42.930 48.584 1.00 26.97 395 VAL A CA 1
ATOM 3180 C C . VAL A 1 395 ? -31.458 42.087 48.976 1.00 26.97 395 VAL A C 1
ATOM 3182 O O . VAL A 1 395 ? -31.587 41.197 49.812 1.00 26.97 395 VAL A O 1
ATOM 3185 N N . GLY A 1 396 ? -30.296 42.169 48.317 1.00 25.14 396 GLY A N 1
ATOM 3186 C CA . GLY A 1 396 ? -29.218 43.134 48.602 1.00 25.14 396 GLY A CA 1
ATOM 3187 C C . GLY A 1 396 ? -28.310 42.638 49.756 1.00 25.14 396 GLY A C 1
ATOM 3188 O O . GLY A 1 396 ? -28.747 42.705 50.895 1.00 25.14 396 GLY A O 1
ATOM 3189 N N . GLN A 1 397 ? -27.124 42.027 49.589 1.00 26.08 397 GLN A N 1
ATOM 3190 C CA . GLN A 1 397 ? -25.901 42.319 48.797 1.00 26.08 397 GLN A CA 1
ATOM 3191 C C . GLN A 1 397 ? -24.731 42.732 49.728 1.00 26.08 397 GLN A C 1
ATOM 3193 O O . GLN A 1 397 ? -24.977 43.373 50.744 1.00 26.08 397 GLN A O 1
ATOM 3198 N N . HIS A 1 398 ? -23.491 42.406 49.314 1.00 24.20 398 HIS A N 1
ATOM 3199 C CA . HIS A 1 398 ? -22.178 42.540 49.989 1.00 24.20 398 HIS A CA 1
ATOM 3200 C C . HIS A 1 398 ? -21.789 41.410 50.968 1.00 24.20 398 HIS A C 1
ATOM 3202 O O . HIS A 1 398 ? -22.627 40.957 51.738 1.00 24.20 398 HIS A O 1
ATOM 3208 N N . ASP A 1 399 ? -20.521 40.978 51.054 1.00 26.58 399 ASP A N 1
ATOM 3209 C CA . ASP A 1 399 ? -19.400 40.948 50.078 1.00 26.58 399 ASP A CA 1
ATOM 3210 C C . ASP A 1 399 ? -18.202 40.190 50.710 1.00 26.58 399 ASP A C 1
ATOM 3212 O O . ASP A 1 399 ? -18.190 39.995 51.923 1.00 26.58 399 ASP A O 1
ATOM 3216 N N . LEU A 1 400 ? -17.165 39.910 49.906 1.00 26.55 400 LEU A N 1
ATOM 3217 C CA . LEU A 1 400 ? -15.799 39.474 50.285 1.00 26.55 400 LEU A CA 1
ATOM 3218 C C . LEU A 1 400 ? -15.586 37.996 50.710 1.00 26.55 400 LEU A C 1
ATOM 3220 O O . LEU A 1 400 ? -15.991 37.574 51.786 1.00 26.55 400 LEU A O 1
ATOM 3224 N N . ASN A 1 401 ? -14.888 37.245 49.840 1.00 25.55 401 ASN A N 1
ATOM 3225 C CA . ASN A 1 401 ? -13.451 36.900 49.964 1.00 25.55 401 ASN A CA 1
ATOM 3226 C C . ASN A 1 401 ? -12.897 36.467 51.354 1.00 25.55 401 ASN A C 1
ATOM 3228 O O . ASN A 1 401 ? -13.192 37.106 52.357 1.00 25.55 401 ASN A O 1
ATOM 3232 N N . ASP A 1 402 ? -11.999 35.477 51.492 1.00 29.14 402 ASP A N 1
ATOM 3233 C CA . ASP A 1 402 ? -11.040 34.885 50.529 1.00 29.14 402 ASP A CA 1
ATOM 3234 C C . ASP A 1 402 ? -10.565 33.464 50.944 1.00 29.14 402 ASP A C 1
ATOM 3236 O O . ASP A 1 402 ? -10.551 33.161 52.132 1.00 29.14 402 ASP A O 1
ATOM 3240 N N . GLU A 1 403 ? -10.080 32.692 49.951 1.00 33.47 403 GLU A N 1
ATOM 3241 C CA . GLU A 1 403 ? -9.054 31.608 50.016 1.00 33.47 403 GLU A CA 1
ATOM 3242 C C . GLU A 1 403 ? -9.345 30.324 50.860 1.00 33.47 403 GLU A C 1
ATOM 3244 O O . GLU A 1 403 ? -10.027 30.354 51.874 1.00 33.47 403 GLU A O 1
ATOM 3249 N N . VAL A 1 404 ? -8.911 29.101 50.492 1.00 31.84 404 VAL A N 1
ATOM 3250 C CA . VAL A 1 404 ? -7.734 28.649 49.705 1.00 31.84 404 VAL A CA 1
ATOM 3251 C C . VAL A 1 404 ? -8.093 27.536 48.682 1.00 31.84 404 VAL A C 1
ATOM 3253 O O . VAL A 1 404 ? -8.989 26.729 48.913 1.00 31.84 404 VAL A O 1
ATOM 3256 N N . GLU A 1 405 ? -7.375 27.490 47.548 1.00 30.52 405 GLU A N 1
ATOM 3257 C CA . GLU A 1 405 ? -7.481 26.488 46.458 1.00 30.52 405 GLU A CA 1
ATOM 3258 C C . GLU A 1 405 ? -6.928 25.088 46.841 1.00 30.52 405 GLU A C 1
ATOM 3260 O O . GLU A 1 405 ? -6.337 24.911 47.900 1.00 30.52 405 GLU A O 1
ATOM 3265 N N . LEU A 1 406 ? -7.137 24.013 46.068 1.00 32.59 406 LEU A N 1
ATOM 3266 C CA . LEU A 1 406 ? -6.376 23.538 44.881 1.00 32.59 406 LEU A CA 1
ATOM 3267 C C . LEU A 1 406 ? -7.069 22.223 44.413 1.00 32.59 406 LEU A C 1
ATOM 3269 O O . LEU A 1 406 ? -7.689 21.573 45.247 1.00 32.59 406 LEU A O 1
ATOM 3273 N N . LEU A 1 407 ? -7.011 21.656 43.195 1.00 39.84 407 LEU A N 1
ATOM 3274 C CA . LEU A 1 407 ? -6.564 21.962 41.814 1.00 39.84 407 LEU A CA 1
ATOM 3275 C C . LEU A 1 407 ? -7.201 20.844 40.925 1.00 39.84 407 LEU A C 1
ATOM 3277 O O . LEU A 1 407 ? -7.419 19.750 41.430 1.00 39.84 407 LEU A O 1
ATOM 3281 N N . VAL A 1 408 ? -7.517 20.949 39.625 1.00 37.03 408 VAL A N 1
ATOM 3282 C CA . VAL A 1 408 ? -7.390 22.006 38.603 1.00 37.03 408 VAL A CA 1
ATOM 3283 C C . VAL A 1 408 ? -8.707 22.064 37.801 1.00 37.03 408 VAL A C 1
ATOM 3285 O O . VAL A 1 408 ? -9.227 21.023 37.415 1.00 37.03 408 VAL A O 1
ATOM 3288 N N . ASP A 1 409 ? -9.185 23.256 37.438 1.00 40.16 409 ASP A N 1
ATOM 3289 C CA . ASP A 1 409 ? -10.333 23.466 36.536 1.00 40.16 409 ASP A CA 1
ATOM 3290 C C . ASP A 1 409 ? -9.865 24.375 35.373 1.00 40.16 409 ASP A C 1
ATOM 3292 O O . ASP A 1 409 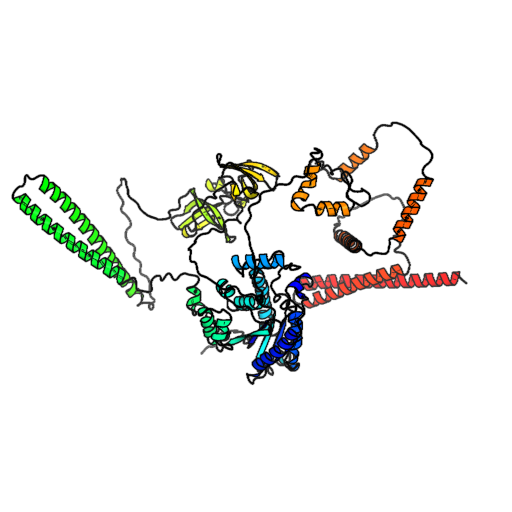? -9.456 25.516 35.609 1.00 40.16 409 ASP A O 1
ATOM 3296 N N . GLN A 1 410 ? -9.823 23.896 34.117 1.00 52.38 410 GLN A N 1
ATOM 3297 C CA . GLN A 1 410 ? -9.230 24.659 32.992 1.00 52.38 410 GLN A CA 1
ATOM 3298 C C . GLN A 1 410 ? -10.151 25.786 32.484 1.00 52.38 410 GLN A C 1
ATOM 3300 O O . GLN A 1 410 ? -10.805 25.678 31.445 1.00 52.38 410 GLN A O 1
ATOM 3305 N N . LYS A 1 411 ? -10.165 26.915 33.198 1.00 66.19 411 LYS A N 1
ATOM 3306 C CA . LYS A 1 411 ? -10.943 28.112 32.840 1.00 66.19 411 LYS A CA 1
ATOM 3307 C C . LYS A 1 411 ? -10.202 28.995 31.831 1.00 66.19 411 LYS A C 1
ATOM 3309 O O . LYS A 1 411 ? -9.361 29.816 32.190 1.00 66.19 411 LYS A O 1
ATOM 3314 N N . TYR A 1 412 ? -10.554 28.859 30.552 1.00 80.50 412 TYR A N 1
ATOM 3315 C CA . TYR A 1 412 ? -10.170 29.818 29.512 1.00 80.50 412 TYR A CA 1
ATOM 3316 C C . TYR A 1 412 ? -10.867 31.172 29.724 1.00 80.50 412 TYR A C 1
ATOM 3318 O O . TYR A 1 412 ? -12.061 31.220 30.012 1.00 80.50 412 TYR A O 1
ATOM 3326 N N . SER A 1 413 ? -10.147 32.278 29.517 1.00 86.00 413 SER A N 1
ATOM 3327 C CA . SER A 1 413 ? -10.681 33.646 29.619 1.00 86.00 413 SER A CA 1
ATOM 3328 C C . SER A 1 413 ? -10.512 34.434 28.314 1.00 86.00 413 SER A C 1
ATOM 3330 O O . SER A 1 413 ? -9.638 34.134 27.494 1.00 86.00 413 SER A O 1
ATOM 3332 N N . THR A 1 414 ? -11.326 35.473 28.111 1.00 85.94 414 THR A N 1
ATOM 3333 C CA . THR A 1 414 ? -11.153 36.422 26.998 1.00 85.94 414 THR A CA 1
ATOM 3334 C C . THR A 1 414 ? -9.751 37.041 27.041 1.00 85.94 414 THR A C 1
ATOM 3336 O O . THR A 1 414 ? -9.346 37.597 28.057 1.00 85.94 414 THR A O 1
ATOM 3339 N N . GLY A 1 415 ? -9.011 36.951 25.934 1.00 83.25 415 GLY A N 1
ATOM 3340 C CA . GLY A 1 415 ? -7.599 37.330 25.835 1.00 83.25 415 GLY A CA 1
ATOM 3341 C C . GLY A 1 415 ? -6.601 36.183 26.043 1.00 83.25 415 GLY A C 1
ATOM 3342 O O . GLY A 1 415 ? -5.405 36.389 25.848 1.00 83.25 415 GLY A O 1
ATOM 3343 N N . SER A 1 416 ? -7.048 34.969 26.382 1.00 87.88 416 SER A N 1
ATOM 3344 C CA . SER A 1 416 ? -6.162 33.800 26.475 1.00 87.88 416 SER A CA 1
ATOM 3345 C C . SER A 1 416 ? -5.661 33.344 25.096 1.00 87.88 416 SER A C 1
ATOM 3347 O O . SER A 1 416 ? -6.435 33.262 24.135 1.00 87.88 416 SER A O 1
ATOM 3349 N N . LYS A 1 417 ? -4.369 32.993 25.004 1.00 89.81 417 LYS A N 1
ATOM 3350 C CA . LYS A 1 417 ? -3.800 32.261 23.857 1.00 89.81 417 LYS A CA 1
ATOM 3351 C C . LYS A 1 417 ? -4.225 30.784 23.946 1.00 89.81 417 LYS A C 1
ATOM 3353 O O . LYS A 1 417 ? -4.137 30.174 25.009 1.00 89.81 417 LYS A O 1
ATOM 3358 N N . CYS A 1 418 ? -4.658 30.202 22.834 1.00 89.25 418 CYS A N 1
ATOM 3359 C CA . CYS A 1 418 ? -5.105 28.812 22.714 1.00 89.25 418 CYS A CA 1
ATOM 3360 C C . CYS A 1 418 ? -4.632 28.200 21.384 1.00 89.25 418 CYS A C 1
ATOM 3362 O O . CYS A 1 418 ? -4.131 28.904 20.505 1.00 89.25 418 CYS A O 1
ATOM 3364 N N . ARG A 1 419 ? -4.802 26.888 21.220 1.00 88.81 419 ARG A N 1
ATOM 3365 C CA . ARG A 1 419 ? -4.620 26.175 19.951 1.00 88.81 419 ARG A CA 1
ATOM 3366 C C . ARG A 1 419 ? -5.966 25.571 19.551 1.00 88.81 419 ARG A C 1
ATOM 3368 O O . ARG A 1 419 ? -6.602 24.896 20.359 1.00 88.81 419 ARG A O 1
ATOM 3375 N N . PHE A 1 420 ? -6.417 25.839 18.329 1.00 88.69 420 PHE A N 1
ATOM 3376 C CA . PHE A 1 420 ? -7.748 25.464 17.838 1.00 88.69 420 PHE A CA 1
ATOM 3377 C C . PHE A 1 420 ? -7.662 24.797 16.462 1.00 88.69 420 PHE A C 1
ATOM 3379 O O . PHE A 1 420 ? -6.683 24.977 15.735 1.00 88.69 420 PHE A O 1
ATOM 3386 N N . ARG A 1 421 ? -8.681 24.015 16.093 1.00 85.31 421 ARG A N 1
ATOM 3387 C CA . ARG A 1 421 ? -8.745 23.342 14.791 1.00 85.31 421 ARG A CA 1
ATOM 3388 C C . ARG A 1 421 ? -9.592 24.151 13.809 1.00 85.31 421 ARG A C 1
ATOM 3390 O O . ARG A 1 421 ? -10.729 24.487 14.125 1.00 85.31 421 ARG A O 1
ATOM 3397 N N . PHE A 1 422 ? -9.055 24.459 12.630 1.00 83.31 422 PHE A N 1
ATOM 3398 C CA . PHE A 1 422 ? -9.774 25.203 11.590 1.00 83.31 422 PHE A CA 1
ATOM 3399 C C . PHE A 1 422 ? -10.500 24.270 10.600 1.00 83.31 422 PHE A C 1
ATOM 3401 O O . PHE A 1 422 ? -10.364 23.046 10.652 1.00 83.31 422 PHE A O 1
ATOM 3408 N N . THR A 1 423 ? -11.305 24.846 9.702 1.00 78.94 423 THR A N 1
ATOM 3409 C CA . THR A 1 423 ? -12.177 24.128 8.753 1.00 78.94 423 THR A CA 1
ATOM 3410 C C . THR A 1 423 ? -11.424 23.309 7.703 1.00 78.94 423 THR A C 1
ATOM 3412 O O . THR A 1 423 ? -12.005 22.410 7.100 1.00 78.94 423 THR A O 1
ATOM 3415 N N . ASP A 1 424 ? -10.132 23.571 7.506 1.00 76.81 424 ASP A N 1
ATOM 3416 C CA . ASP A 1 424 ? -9.221 22.764 6.687 1.00 76.81 424 ASP A CA 1
ATOM 3417 C C . ASP A 1 424 ? -8.652 21.539 7.434 1.00 76.81 424 ASP A C 1
ATOM 3419 O O . ASP A 1 424 ? -7.876 20.760 6.877 1.00 76.81 424 ASP A O 1
ATOM 3423 N N . GLY A 1 425 ? -9.033 21.366 8.702 1.00 74.69 425 GLY A N 1
ATOM 3424 C CA . GLY A 1 425 ? -8.612 20.275 9.564 1.00 74.69 425 GLY A CA 1
ATOM 3425 C C . GLY A 1 425 ? -7.247 20.470 10.226 1.00 74.69 425 GLY A C 1
ATOM 3426 O O . GLY A 1 425 ? -6.820 19.538 10.915 1.00 74.69 425 GLY A O 1
ATOM 3427 N N . ARG A 1 426 ? -6.580 21.622 10.065 1.00 80.69 426 ARG A N 1
ATOM 3428 C CA . ARG A 1 426 ? -5.272 21.920 10.681 1.00 80.69 426 ARG A CA 1
ATOM 3429 C C . ARG A 1 426 ? -5.414 22.584 12.050 1.00 80.69 426 ARG A C 1
ATOM 3431 O O . ARG A 1 426 ? -6.454 23.156 12.373 1.00 80.69 426 ARG A O 1
ATOM 3438 N N . TRP A 1 427 ? -4.358 22.488 12.857 1.00 83.00 427 TRP A N 1
ATOM 3439 C CA . TRP A 1 427 ? -4.261 23.153 14.156 1.00 83.00 427 TRP A CA 1
ATOM 3440 C C . TRP A 1 427 ? -3.554 24.496 14.022 1.00 83.00 427 TRP A C 1
ATOM 3442 O O . TRP A 1 427 ? -2.391 24.524 13.635 1.00 83.00 427 TRP A O 1
ATOM 3452 N N . TYR A 1 428 ? -4.226 25.565 14.438 1.00 86.56 428 TYR A N 1
ATOM 3453 C CA . TYR A 1 428 ? -3.710 26.928 14.441 1.00 86.56 428 TYR A CA 1
ATOM 3454 C C . TYR A 1 428 ? -3.567 27.468 15.861 1.00 86.56 428 TYR A C 1
ATOM 3456 O O . TYR A 1 428 ? -4.354 27.145 16.755 1.00 86.56 428 TYR A O 1
ATOM 3464 N N . ASN A 1 429 ? -2.585 28.344 16.052 1.00 89.31 429 ASN A N 1
ATOM 3465 C CA . ASN A 1 429 ? -2.463 29.152 17.259 1.00 89.31 429 ASN A CA 1
ATOM 3466 C C . ASN A 1 429 ? -3.436 30.339 17.174 1.00 89.31 429 ASN A C 1
ATOM 3468 O O . ASN A 1 429 ? -3.496 31.040 16.158 1.00 89.31 429 ASN A O 1
ATOM 3472 N N . GLY A 1 430 ? -4.204 30.569 18.238 1.00 89.38 430 GLY A N 1
ATOM 3473 C CA . GLY A 1 430 ? -5.253 31.579 18.271 1.00 89.38 430 GLY A CA 1
ATOM 3474 C C . GLY A 1 430 ? -5.409 32.310 19.599 1.00 89.38 430 GLY A C 1
ATOM 3475 O O . GLY A 1 430 ? -4.852 31.927 20.624 1.00 89.38 430 GLY A O 1
ATOM 3476 N N . LEU A 1 431 ? -6.169 33.400 19.564 1.00 90.06 431 LEU A N 1
ATOM 3477 C CA . LEU A 1 431 ? -6.464 34.270 20.699 1.00 90.06 431 LEU A CA 1
ATOM 3478 C C . LEU A 1 431 ? -7.980 34.357 20.880 1.00 90.06 431 LEU A C 1
ATOM 3480 O O . LEU A 1 431 ? -8.691 34.698 19.927 1.00 90.06 431 LEU A O 1
ATOM 3484 N N . ILE A 1 432 ? -8.467 34.068 22.087 1.00 90.81 432 ILE A N 1
ATOM 3485 C CA . ILE A 1 432 ? -9.892 34.153 22.429 1.00 90.81 432 ILE A CA 1
ATOM 3486 C C . ILE A 1 432 ? -10.309 35.628 22.463 1.00 90.81 432 ILE A C 1
ATOM 3488 O O . ILE A 1 432 ? -9.835 36.397 23.297 1.00 90.81 432 ILE A O 1
ATOM 3492 N N . VAL A 1 433 ? -11.195 36.023 21.551 1.00 88.81 433 VAL A N 1
ATOM 3493 C CA . VAL A 1 433 ? -11.695 37.398 21.381 1.00 88.81 433 VAL A CA 1
ATOM 3494 C C . VAL A 1 433 ? -12.922 37.661 22.250 1.00 88.81 433 VAL A C 1
ATOM 3496 O O . VAL A 1 433 ? -13.085 38.760 22.774 1.00 88.81 433 VAL A O 1
ATOM 3499 N N . GLN A 1 434 ? -13.792 36.661 22.384 1.00 86.31 434 GLN A N 1
ATOM 3500 C CA . GLN A 1 434 ? -15.021 36.718 23.171 1.00 86.31 434 GLN A CA 1
ATOM 3501 C C . GLN A 1 434 ? -15.393 35.296 23.612 1.00 86.31 434 GLN A C 1
ATOM 3503 O O . GLN A 1 434 ? -15.139 34.339 22.882 1.00 86.31 434 GLN A O 1
ATOM 3508 N N . LEU A 1 435 ? -16.010 35.162 24.783 1.00 84.94 435 LEU A N 1
ATOM 3509 C CA . LEU A 1 435 ? -16.663 33.933 25.233 1.00 84.94 435 LEU A CA 1
ATOM 3510 C C . LEU A 1 435 ? -18.179 34.118 25.129 1.00 84.94 435 LEU A C 1
ATOM 3512 O O . LEU A 1 435 ? -18.706 35.136 25.585 1.00 84.94 435 LEU A O 1
ATOM 3516 N N . GLU A 1 436 ? -18.874 33.158 24.526 1.00 77.69 436 GLU A N 1
ATOM 3517 C CA . GLU A 1 436 ? -20.337 33.125 24.460 1.00 77.69 436 GLU A CA 1
ATOM 3518 C C . GLU A 1 436 ? -20.858 32.071 25.446 1.00 77.69 436 GLU A C 1
ATOM 3520 O O . GLU A 1 436 ? -21.072 30.900 25.129 1.00 77.69 436 GLU A O 1
ATOM 3525 N N . GLY A 1 437 ? -21.009 32.508 26.699 1.00 71.75 437 GLY A N 1
ATOM 3526 C CA . GLY A 1 437 ? -21.394 31.646 27.815 1.00 71.75 437 GLY A CA 1
ATOM 3527 C C . GLY A 1 437 ? -20.326 30.601 28.156 1.00 71.75 437 GLY A C 1
ATOM 3528 O O . GLY A 1 437 ? -19.128 30.853 28.052 1.00 71.75 437 GLY A O 1
ATOM 3529 N N . SER A 1 438 ? -20.780 29.424 28.582 1.00 69.06 438 SER A N 1
ATOM 3530 C CA . SER A 1 438 ? -19.960 28.288 29.027 1.00 69.06 438 SER A CA 1
ATOM 3531 C C . SER A 1 438 ? -19.589 27.293 27.919 1.00 69.06 438 SER A C 1
ATOM 3533 O O . SER A 1 438 ? -18.967 26.274 28.212 1.00 69.06 438 SER A O 1
ATOM 3535 N N . HIS A 1 439 ? -19.988 27.531 26.663 1.00 76.12 439 HIS A N 1
ATOM 3536 C CA . HIS A 1 439 ? -19.944 26.495 25.619 1.00 76.12 439 HIS A CA 1
ATOM 3537 C C . HIS A 1 439 ? -19.078 26.840 24.402 1.00 76.12 439 HIS A C 1
ATOM 3539 O O . HIS A 1 439 ? -18.405 25.944 23.887 1.00 76.12 439 HIS A O 1
ATOM 3545 N N . SER A 1 440 ? -19.029 28.101 23.960 1.00 87.56 440 SER A N 1
ATOM 3546 C CA . SER A 1 440 ? -18.262 28.518 22.776 1.00 87.56 440 SER A CA 1
ATOM 3547 C C . SER A 1 440 ? -17.357 29.724 23.031 1.00 87.56 440 SER A C 1
ATOM 3549 O O . SER A 1 440 ? -17.661 30.633 23.804 1.00 87.56 440 SER A O 1
ATOM 3551 N N . ALA A 1 441 ? -16.223 29.727 22.336 1.00 90.19 441 ALA A N 1
ATOM 3552 C CA . ALA A 1 441 ? -15.252 30.805 22.294 1.00 90.19 441 ALA A CA 1
ATOM 3553 C C . ALA A 1 441 ? -15.086 31.289 20.851 1.00 90.19 441 ALA A C 1
ATOM 3555 O O . ALA A 1 441 ? -14.832 30.491 19.948 1.00 90.19 441 ALA A O 1
ATOM 3556 N N . LEU A 1 442 ? -15.163 32.601 20.644 1.00 91.25 442 LEU A N 1
ATOM 3557 C CA . LEU A 1 442 ? -14.828 33.234 19.376 1.00 91.25 442 LEU A CA 1
ATOM 3558 C C . LEU A 1 442 ? -13.310 33.434 19.316 1.00 91.25 442 LEU A C 1
ATOM 3560 O O . LEU A 1 442 ? -12.754 34.266 20.039 1.00 91.25 442 LEU A O 1
ATOM 3564 N N . VAL A 1 443 ? -12.629 32.675 18.461 1.00 91.75 443 VAL A N 1
ATOM 3565 C CA . VAL A 1 443 ? -11.163 32.639 18.362 1.00 91.75 443 VAL A CA 1
ATOM 3566 C C . VAL A 1 443 ? -10.672 33.364 17.109 1.00 91.75 443 VAL A C 1
ATOM 3568 O O . VAL A 1 443 ? -11.241 33.255 16.025 1.00 91.75 443 VAL A O 1
ATOM 3571 N N . SER A 1 444 ? -9.581 34.111 17.256 1.00 91.88 444 SER A N 1
ATOM 3572 C CA . SER A 1 444 ? -8.850 34.769 16.167 1.00 91.88 444 SER A CA 1
ATOM 3573 C C . SER A 1 444 ? -7.509 34.086 15.902 1.00 91.88 444 SER A C 1
ATOM 3575 O O . SER A 1 444 ? -6.930 33.517 16.820 1.00 91.88 444 SER A O 1
ATOM 3577 N N . PHE A 1 445 ? -6.982 34.156 14.677 1.00 90.00 445 PHE A N 1
ATOM 3578 C CA . PHE A 1 445 ? -5.637 33.652 14.368 1.00 90.00 445 PHE A CA 1
ATOM 3579 C C . PHE A 1 445 ? -4.556 34.538 15.011 1.00 90.00 445 PHE A C 1
ATOM 3581 O O . PHE A 1 445 ? -4.570 35.753 14.816 1.00 90.00 445 PHE A O 1
ATOM 3588 N N . LEU A 1 446 ? -3.583 33.935 15.706 1.00 86.62 446 LEU A N 1
ATOM 3589 C CA . LEU A 1 446 ? -2.381 34.642 16.180 1.00 86.62 446 LEU A CA 1
ATOM 3590 C C . LEU A 1 446 ? -1.397 34.934 15.035 1.00 86.62 446 LEU A C 1
ATOM 3592 O O . LEU A 1 446 ? -0.699 35.946 15.058 1.00 86.62 446 LEU A O 1
ATOM 3596 N N . THR A 1 447 ? -1.363 34.064 14.023 1.00 87.38 447 THR A N 1
ATOM 3597 C CA . THR A 1 447 ? -0.367 34.058 12.938 1.00 87.38 447 THR A CA 1
ATOM 3598 C C . THR A 1 447 ? -1.010 34.198 11.545 1.00 87.38 447 THR A C 1
ATOM 3600 O O . THR A 1 447 ? -0.857 33.325 10.690 1.00 87.38 447 THR A O 1
ATOM 3603 N N . PRO A 1 448 ? -1.775 35.277 11.272 1.00 86.94 448 PRO A N 1
ATOM 3604 C CA . PRO A 1 448 ? -2.477 35.454 10.002 1.00 86.94 448 PRO A CA 1
ATOM 3605 C C . PRO A 1 448 ? -1.507 35.603 8.817 1.00 86.94 448 PRO A C 1
ATOM 3607 O O . PRO A 1 448 ? -0.792 36.598 8.683 1.00 86.94 448 PRO A O 1
ATOM 3610 N N . THR A 1 449 ? -1.536 34.624 7.912 1.00 85.56 449 THR A N 1
ATOM 3611 C CA . THR A 1 449 ? -0.758 34.602 6.656 1.00 85.56 449 THR A CA 1
ATOM 3612 C C . THR A 1 449 ? -1.517 35.206 5.468 1.00 85.56 449 THR A C 1
ATOM 3614 O O . THR A 1 449 ? -0.931 35.497 4.426 1.00 85.56 449 THR A O 1
ATOM 3617 N N . SER A 1 450 ? -2.827 35.434 5.614 1.00 84.56 450 SER A N 1
ATOM 3618 C CA . SER A 1 450 ? -3.701 36.018 4.590 1.00 84.56 450 SER A CA 1
ATOM 3619 C C . SER A 1 450 ? -4.605 37.107 5.171 1.00 84.56 450 SER A C 1
ATOM 3621 O O . SER A 1 450 ? -4.948 37.087 6.352 1.00 84.56 450 SER A O 1
ATOM 3623 N N . GLU A 1 451 ? -5.043 38.057 4.341 1.00 84.19 451 GLU A N 1
ATOM 3624 C CA . GLU A 1 451 ? -5.933 39.135 4.800 1.00 84.19 451 GLU A CA 1
ATOM 3625 C C . GLU A 1 451 ? -7.286 38.621 5.315 1.00 84.19 451 GLU A C 1
ATOM 3627 O O . GLU A 1 451 ? -7.851 39.206 6.232 1.00 84.19 451 GLU A O 1
ATOM 3632 N N . SER A 1 452 ? -7.772 37.495 4.789 1.00 84.50 452 SER A N 1
ATOM 3633 C CA . SER A 1 452 ? -8.975 36.808 5.275 1.00 84.50 452 SER A CA 1
ATOM 3634 C C . SER A 1 452 ? -8.831 36.220 6.682 1.00 84.50 452 SER A C 1
ATOM 3636 O O . SER A 1 452 ? -9.842 35.920 7.306 1.00 84.50 452 SER A O 1
ATOM 3638 N N . MET A 1 453 ? -7.604 36.064 7.195 1.00 87.75 453 MET A N 1
ATOM 3639 C CA . MET A 1 453 ? -7.328 35.639 8.576 1.00 87.75 453 MET A CA 1
ATOM 3640 C C . MET A 1 453 ? -7.145 36.827 9.534 1.00 87.75 453 MET A C 1
ATOM 3642 O O . MET A 1 453 ? -7.290 36.653 10.743 1.00 87.75 453 MET A O 1
ATOM 3646 N N . LEU A 1 454 ? -6.848 38.031 9.025 1.00 87.69 454 LEU A N 1
ATOM 3647 C CA . LEU A 1 454 ? -6.710 39.239 9.846 1.00 87.69 454 LEU A CA 1
ATOM 3648 C C . LEU A 1 454 ? -8.053 39.621 10.470 1.00 87.69 454 LEU A C 1
ATOM 3650 O O . LEU A 1 454 ? -9.059 39.720 9.769 1.00 87.69 454 LEU A O 1
ATOM 3654 N N . MET A 1 455 ? -8.060 39.917 11.768 1.00 87.88 455 MET A N 1
ATOM 3655 C CA . MET A 1 455 ? -9.276 40.339 12.462 1.00 87.88 455 MET A CA 1
ATOM 3656 C C . MET A 1 455 ? -9.767 41.715 12.009 1.00 87.88 455 MET A C 1
ATOM 3658 O O . MET A 1 455 ? -9.029 42.702 11.961 1.00 87.88 455 MET A O 1
ATOM 3662 N N . CYS A 1 456 ? -11.062 41.793 11.723 1.00 88.06 456 CYS A N 1
ATOM 3663 C CA . CYS A 1 456 ? -11.739 43.014 11.328 1.00 88.06 456 CYS A CA 1
ATOM 3664 C C . CYS A 1 456 ? -11.854 43.980 12.518 1.00 88.06 456 CYS A C 1
ATOM 3666 O O . CYS A 1 456 ? -12.697 43.818 13.400 1.00 88.06 456 CYS A O 1
ATOM 3668 N N . GLN A 1 457 ? -11.058 45.050 12.509 1.00 86.31 457 GLN A N 1
ATOM 3669 C CA . GLN A 1 457 ? -11.090 46.094 13.544 1.00 86.31 457 GLN A CA 1
ATOM 3670 C C . GLN A 1 457 ? -12.488 46.718 13.722 1.00 86.31 457 GLN A C 1
ATOM 3672 O O . GLN A 1 457 ? -12.911 47.016 14.837 1.00 86.31 457 GLN A O 1
ATOM 3677 N N . PHE A 1 458 ? -13.260 46.857 12.638 1.00 86.94 458 PHE A N 1
ATOM 3678 C CA . PHE A 1 458 ? -14.642 47.339 12.719 1.00 86.94 458 PHE A CA 1
ATOM 3679 C C . PHE A 1 458 ? -15.597 46.319 13.349 1.00 86.94 458 PHE A C 1
ATOM 3681 O O . PHE A 1 458 ? -16.601 46.725 13.928 1.00 86.94 458 PHE A O 1
ATOM 3688 N N . PHE A 1 459 ? -15.319 45.017 13.253 1.00 87.06 459 PHE A N 1
ATOM 3689 C CA . PHE A 1 459 ? -16.108 43.980 13.922 1.00 87.06 459 PHE A CA 1
ATOM 3690 C C . PHE A 1 459 ? -15.849 43.987 15.431 1.00 87.06 459 PHE A C 1
ATOM 3692 O O . PHE A 1 459 ? -16.807 44.058 16.195 1.00 87.06 459 PHE A O 1
ATOM 3699 N N . LEU A 1 460 ? -14.579 44.067 15.852 1.00 83.88 460 LEU A N 1
ATOM 3700 C CA . LEU A 1 460 ? -14.198 44.228 17.265 1.00 83.88 460 LEU A CA 1
ATOM 3701 C C . LEU A 1 460 ? -14.864 45.463 17.905 1.00 83.88 460 LEU A C 1
ATOM 3703 O O . LEU A 1 460 ? -15.311 45.422 19.046 1.00 83.88 460 LEU A O 1
ATOM 3707 N N . GLN A 1 461 ? -15.013 46.550 17.142 1.00 85.81 461 GLN A N 1
ATOM 3708 C CA . GLN A 1 461 ? -15.717 47.767 17.570 1.00 85.81 461 GLN A CA 1
ATOM 3709 C C . GLN A 1 461 ? -17.256 47.702 17.437 1.00 85.81 461 GLN A C 1
ATOM 3711 O O . GLN A 1 461 ? -17.916 48.727 17.616 1.00 85.81 461 GLN A O 1
ATOM 3716 N N . LYS A 1 462 ? -17.839 46.549 17.072 1.00 83.69 462 LYS A N 1
ATOM 3717 C CA . LYS A 1 462 ? -19.279 46.341 16.794 1.00 83.69 462 LYS A CA 1
ATOM 3718 C C . LYS A 1 462 ? -19.868 47.321 15.755 1.00 83.69 462 LYS A C 1
ATOM 3720 O O . LYS A 1 462 ? -21.019 47.737 15.836 1.00 83.69 462 LYS A O 1
ATOM 3725 N N . ARG A 1 463 ? -19.057 47.703 14.759 1.00 86.00 463 ARG A N 1
ATOM 3726 C CA . ARG A 1 463 ? -19.350 48.694 13.696 1.00 86.00 463 ARG A CA 1
ATOM 3727 C C . ARG A 1 463 ? -19.243 48.143 12.266 1.00 86.00 463 ARG A C 1
ATOM 3729 O O . ARG A 1 463 ? -19.469 48.892 11.313 1.00 86.00 463 ARG A O 1
ATOM 3736 N N . CYS A 1 464 ? -18.888 46.869 12.080 1.00 87.06 464 CYS A N 1
ATOM 3737 C CA . CYS A 1 464 ? -18.782 46.264 10.750 1.00 87.06 464 CYS A CA 1
ATOM 3738 C C . CYS A 1 464 ? -20.159 46.166 10.075 1.00 87.06 464 CYS A C 1
ATOM 3740 O O . CYS A 1 464 ? -21.085 45.573 10.617 1.00 87.06 464 CYS A O 1
ATOM 3742 N N . ARG A 1 465 ? -20.281 46.718 8.861 1.00 83.31 465 ARG A N 1
ATOM 3743 C CA . ARG A 1 465 ? -21.523 46.700 8.063 1.00 83.31 465 ARG A CA 1
ATOM 3744 C C . ARG A 1 465 ? -21.609 45.543 7.062 1.00 83.31 465 ARG A C 1
ATOM 3746 O O . ARG A 1 465 ? -22.611 45.426 6.370 1.00 83.31 465 ARG A O 1
ATOM 3753 N N . PHE A 1 466 ? -20.561 44.726 6.954 1.00 82.38 466 PHE A N 1
ATOM 3754 C CA . PHE A 1 466 ? -20.424 43.724 5.890 1.00 82.38 466 PHE A CA 1
ATOM 3755 C C . PHE A 1 466 ? -20.846 42.304 6.305 1.00 82.38 466 PHE A C 1
ATOM 3757 O O . PHE A 1 466 ? -20.991 41.447 5.436 1.00 82.38 466 PHE A O 1
ATOM 3764 N N . GLY A 1 467 ? -21.078 42.045 7.600 1.00 79.19 467 GLY A N 1
ATOM 3765 C CA . GLY A 1 467 ? -21.484 40.722 8.093 1.00 79.19 467 GLY A CA 1
ATOM 3766 C C . GLY A 1 467 ? -20.556 39.609 7.591 1.00 79.19 467 GLY A C 1
ATOM 3767 O O . GLY A 1 467 ? -19.342 39.788 7.543 1.00 79.19 467 GLY A O 1
ATOM 3768 N N . SER A 1 468 ? -21.130 38.497 7.136 1.00 75.94 468 SER A N 1
ATOM 3769 C CA . SER A 1 468 ? -20.406 37.366 6.534 1.00 75.94 468 SER A CA 1
ATOM 3770 C C . SER A 1 468 ? -19.734 37.663 5.180 1.00 75.94 468 SER A C 1
ATOM 3772 O O . SER A 1 468 ? -19.020 36.810 4.664 1.00 75.94 468 SER A O 1
ATOM 3774 N N . SER A 1 469 ? -19.923 38.857 4.601 1.00 81.50 469 SER A N 1
ATOM 3775 C CA . SER A 1 469 ? -19.257 39.296 3.360 1.00 81.50 469 SER A CA 1
ATOM 3776 C C . SER A 1 469 ? -18.033 40.198 3.594 1.00 81.50 469 SER A C 1
ATOM 3778 O O . SER A 1 469 ? -17.536 40.835 2.663 1.00 81.50 469 SER A O 1
ATOM 3780 N N . CYS A 1 470 ? -17.534 40.288 4.834 1.00 84.50 470 CYS A N 1
ATOM 3781 C CA . CYS A 1 470 ? -16.317 41.044 5.127 1.00 84.50 470 CYS A CA 1
ATOM 3782 C C . CYS A 1 470 ? -15.072 40.389 4.494 1.00 84.50 470 CYS A C 1
ATOM 3784 O O . CYS A 1 470 ? -14.930 39.172 4.491 1.00 84.50 470 CYS A O 1
ATOM 3786 N N . ARG A 1 471 ? -14.133 41.206 3.994 1.00 85.06 471 ARG A N 1
ATOM 3787 C CA . ARG A 1 471 ? -12.820 40.742 3.487 1.00 85.06 471 ARG A CA 1
ATOM 3788 C C . ARG A 1 471 ? -11.873 40.287 4.609 1.00 85.06 471 ARG A C 1
ATOM 3790 O O . ARG A 1 471 ? -10.901 39.596 4.330 1.00 85.06 471 ARG A O 1
ATOM 3797 N N . LEU A 1 472 ? -12.141 40.719 5.839 1.00 85.50 472 LEU A N 1
ATOM 3798 C CA . LEU A 1 472 ? -11.360 40.442 7.043 1.00 85.50 472 LEU A CA 1
ATOM 3799 C C . LEU A 1 472 ? -12.138 39.474 7.947 1.00 85.50 472 LEU A C 1
ATOM 3801 O O . LEU A 1 472 ? -13.369 39.496 7.951 1.00 85.50 472 LEU A O 1
ATOM 3805 N N . SER A 1 473 ? -11.427 38.678 8.742 1.00 88.44 473 SER A N 1
ATOM 3806 C CA . SER A 1 473 ? -12.019 37.713 9.672 1.00 88.44 473 SER A CA 1
ATOM 3807 C C . SER A 1 473 ? -12.879 38.391 10.742 1.00 88.44 473 SER A C 1
ATOM 3809 O O . SER A 1 473 ? -12.523 39.442 11.282 1.00 88.44 473 SER A O 1
ATOM 3811 N N . HIS A 1 474 ? -13.999 37.762 11.091 1.00 89.00 474 HIS A N 1
ATOM 3812 C CA . HIS A 1 474 ? -14.788 38.093 12.283 1.00 89.00 474 HIS A CA 1
ATOM 3813 C C . HIS A 1 474 ? -14.457 37.175 13.475 1.00 89.00 474 HIS A C 1
ATOM 3815 O O . HIS A 1 474 ? -15.056 37.312 14.533 1.00 89.00 474 HIS A O 1
ATOM 3821 N N . GLY A 1 475 ? -13.466 36.291 13.334 1.00 86.19 475 GLY A N 1
ATOM 3822 C CA . GLY A 1 475 ? -13.204 35.202 14.271 1.00 86.19 475 GLY A CA 1
ATOM 3823 C C . GLY A 1 475 ? -13.941 33.927 13.865 1.00 86.19 475 GLY A C 1
ATOM 3824 O O . GLY A 1 475 ? -14.683 33.908 12.881 1.00 86.19 475 GLY A O 1
ATOM 3825 N N . ILE A 1 476 ? -13.671 32.850 14.595 1.00 88.12 476 ILE A N 1
ATOM 3826 C CA . ILE A 1 476 ? -14.220 31.511 14.373 1.00 88.12 476 ILE A CA 1
ATOM 3827 C C . ILE A 1 476 ? -14.771 31.013 15.702 1.00 88.12 476 ILE A C 1
ATOM 3829 O O . ILE A 1 476 ? -14.042 30.995 16.692 1.00 88.12 476 ILE A O 1
ATOM 3833 N N . ASP A 1 477 ? -16.031 30.595 15.718 1.00 88.81 477 ASP A N 1
ATOM 3834 C CA . ASP A 1 477 ? -16.648 30.002 16.900 1.00 88.81 477 ASP A CA 1
ATOM 3835 C C . ASP A 1 477 ? -16.161 28.562 17.080 1.00 88.81 477 ASP A C 1
ATOM 3837 O O . ASP A 1 477 ? -16.344 27.707 16.210 1.00 88.81 477 ASP A O 1
ATOM 3841 N N . VAL A 1 478 ? -15.513 28.298 18.214 1.00 89.00 478 VAL A N 1
ATOM 3842 C CA . VAL A 1 478 ? -14.948 26.994 18.576 1.00 89.00 478 VAL A CA 1
ATOM 3843 C C . VAL A 1 478 ? -15.497 26.587 19.948 1.00 89.00 478 VAL A C 1
ATOM 3845 O O . VAL A 1 478 ? -15.476 27.409 20.867 1.00 89.00 478 VAL A O 1
ATOM 3848 N N . PRO A 1 479 ? -15.982 25.345 20.141 1.00 88.31 479 PRO A N 1
ATOM 3849 C CA . PRO A 1 479 ? -16.387 24.874 21.463 1.00 88.31 479 PRO A CA 1
ATOM 3850 C C . PRO A 1 479 ? -15.220 24.938 22.452 1.00 88.31 479 PRO A C 1
ATOM 3852 O O . PRO A 1 479 ? -14.104 24.546 22.106 1.00 88.31 479 PRO A O 1
ATOM 3855 N N . ILE A 1 480 ? -15.463 25.378 23.690 1.00 86.19 480 ILE A N 1
ATOM 3856 C CA . ILE A 1 480 ? -14.393 25.540 24.698 1.00 86.19 480 ILE A CA 1
ATOM 3857 C C . ILE A 1 480 ? -13.693 24.195 24.977 1.00 86.19 480 ILE A C 1
ATOM 3859 O O . ILE A 1 480 ? -12.471 24.143 25.074 1.00 86.19 480 ILE A O 1
ATOM 3863 N N . SER A 1 481 ? -14.446 23.090 24.969 1.00 83.38 481 SER A N 1
ATOM 3864 C CA . SER A 1 481 ? -13.936 21.713 25.079 1.00 83.38 481 SER A CA 1
ATOM 3865 C C . SER A 1 481 ? -13.039 21.256 23.918 1.00 83.38 481 SER A C 1
ATOM 3867 O O . SER A 1 481 ? -12.363 20.238 24.029 1.00 83.38 481 SER A O 1
ATOM 3869 N N . SER A 1 482 ? -13.031 21.977 22.792 1.00 86.75 482 SER A N 1
ATOM 3870 C CA . SER A 1 482 ? -12.182 21.695 21.624 1.00 86.75 482 SER A CA 1
ATOM 3871 C C . SER A 1 482 ? -10.897 22.535 21.591 1.00 86.75 482 SER A C 1
ATOM 3873 O O . SER A 1 482 ? -10.075 22.358 20.686 1.00 86.75 482 SER A O 1
ATOM 3875 N N . LEU A 1 483 ? -10.715 23.455 22.545 1.00 86.56 483 LEU A N 1
ATOM 3876 C CA . LEU A 1 483 ? -9.506 24.266 22.667 1.00 86.56 483 LEU A CA 1
ATOM 3877 C C . LEU A 1 483 ? -8.412 23.506 23.417 1.00 86.56 483 LEU A C 1
ATOM 3879 O O . LEU A 1 483 ? -8.648 22.920 24.473 1.00 86.56 483 LEU A O 1
ATOM 3883 N N . LYS A 1 484 ? -7.186 23.579 22.897 1.00 86.88 484 LYS A N 1
ATOM 3884 C CA . LYS A 1 484 ? -5.977 23.130 23.596 1.00 86.88 484 LYS A CA 1
ATOM 3885 C C . LYS A 1 484 ? -5.196 24.324 24.149 1.00 86.88 484 LYS A C 1
ATOM 3887 O O . LYS A 1 484 ? -5.225 25.422 23.583 1.00 86.88 484 LYS A O 1
ATOM 3892 N N . LYS A 1 485 ? -4.441 24.089 25.224 1.00 85.12 485 LYS A N 1
ATOM 3893 C CA . LYS A 1 485 ? -3.499 25.058 25.798 1.00 85.12 485 LYS A CA 1
ATOM 3894 C C . LYS A 1 485 ? -2.470 25.482 24.742 1.00 85.12 485 LYS A C 1
ATOM 3896 O O . LYS A 1 485 ? -1.936 24.645 24.017 1.00 85.12 485 LYS A O 1
ATOM 3901 N N . PHE A 1 486 ? -2.193 26.781 24.648 1.00 84.00 486 PHE A N 1
ATOM 3902 C CA . PHE A 1 486 ? -1.099 27.290 23.821 1.00 84.00 486 PHE A CA 1
ATOM 3903 C C . PHE A 1 486 ? 0.248 26.987 24.490 1.00 84.00 486 PHE A C 1
ATOM 3905 O O . PHE A 1 486 ? 0.453 27.347 25.651 1.00 84.00 486 PHE A O 1
ATOM 3912 N N . VAL A 1 487 ? 1.160 26.356 23.750 1.00 79.12 487 VAL A N 1
ATOM 3913 C CA . VAL A 1 487 ? 2.546 26.112 24.169 1.00 79.12 487 VAL A CA 1
ATOM 3914 C C . VAL A 1 487 ? 3.442 27.099 23.409 1.00 79.12 487 VAL A C 1
ATOM 3916 O O . VAL A 1 487 ? 3.456 27.063 22.179 1.00 79.12 487 VAL A O 1
ATOM 3919 N N . PRO A 1 488 ? 4.151 28.020 24.088 1.00 76.81 488 PRO A N 1
ATOM 3920 C CA . PRO A 1 488 ? 5.090 28.919 23.423 1.00 76.81 488 PRO A CA 1
ATOM 3921 C C . PRO A 1 488 ? 6.336 28.163 22.944 1.00 76.81 488 PRO A C 1
ATOM 3923 O O . PRO A 1 488 ? 6.959 27.449 23.727 1.00 76.81 488 PRO A O 1
ATOM 3926 N N . THR A 1 489 ? 6.754 28.378 21.695 1.00 82.25 489 THR A N 1
ATOM 3927 C CA . THR A 1 489 ? 8.023 27.846 21.175 1.00 82.25 489 THR A CA 1
ATOM 3928 C C . THR A 1 489 ? 9.219 28.398 21.964 1.00 82.25 489 THR A C 1
ATOM 3930 O O . THR A 1 489 ? 9.362 29.616 22.120 1.00 82.25 489 THR A O 1
ATOM 3933 N N . VAL A 1 490 ? 10.113 27.513 22.413 1.00 81.19 490 VAL A N 1
ATOM 3934 C CA . VAL A 1 490 ? 11.389 27.880 23.046 1.00 81.19 490 VAL A CA 1
ATOM 3935 C C . VAL A 1 490 ? 12.452 28.066 21.964 1.00 81.19 490 VAL A C 1
ATOM 3937 O O . VAL A 1 490 ? 12.724 27.150 21.197 1.00 81.19 490 VAL A O 1
ATOM 3940 N N . TRP A 1 491 ? 13.054 29.255 21.900 1.00 82.19 491 TRP A N 1
ATOM 3941 C CA . TRP A 1 491 ? 14.042 29.622 20.881 1.00 82.19 491 TRP A CA 1
ATOM 3942 C C . TRP A 1 491 ? 15.477 29.525 21.401 1.00 82.19 491 TRP A C 1
ATOM 3944 O O . TRP A 1 491 ? 15.774 30.026 22.487 1.00 82.19 491 TRP A O 1
ATOM 3954 N N . GLY A 1 492 ? 16.377 28.956 20.594 1.00 81.12 492 GLY A N 1
ATOM 3955 C CA . GLY A 1 492 ? 17.798 28.838 20.924 1.00 81.12 492 GLY A CA 1
ATOM 3956 C C . GLY A 1 492 ? 18.728 28.810 19.698 1.00 81.12 492 GLY A C 1
ATOM 3957 O O . GLY A 1 492 ? 18.256 28.712 18.562 1.00 81.12 492 GLY A O 1
ATOM 3958 N N . PRO A 1 493 ? 20.060 28.861 19.901 1.00 78.31 493 PRO A N 1
ATOM 3959 C CA . PRO A 1 493 ? 21.060 28.897 18.826 1.00 78.31 493 PRO A CA 1
ATOM 3960 C C . PRO A 1 493 ? 21.040 27.673 17.900 1.00 78.31 493 PRO A C 1
ATOM 3962 O O . PRO A 1 493 ? 21.432 27.772 16.740 1.00 78.31 493 PRO A O 1
ATOM 3965 N N . SER A 1 494 ? 20.547 26.530 18.385 1.00 79.19 494 SER A N 1
ATOM 3966 C CA . SER A 1 494 ? 20.336 25.302 17.604 1.00 79.19 494 SER A CA 1
ATOM 3967 C C . SER A 1 494 ? 19.290 25.442 16.491 1.00 79.19 494 SER A C 1
ATOM 3969 O O . SER A 1 494 ? 19.262 24.616 15.581 1.00 79.19 494 SER A O 1
ATOM 3971 N N . MET A 1 495 ? 18.448 26.481 16.540 1.00 79.06 495 MET A N 1
ATOM 3972 C CA . MET A 1 495 ? 17.381 26.742 15.565 1.00 79.06 495 MET A CA 1
ATOM 3973 C C . MET A 1 495 ? 17.820 27.670 14.420 1.00 79.06 495 MET A C 1
ATOM 3975 O O . MET A 1 495 ? 17.018 28.031 13.557 1.00 79.06 495 MET A O 1
ATOM 3979 N N . VAL A 1 496 ? 19.090 28.077 14.385 1.00 84.56 496 VAL A N 1
ATOM 3980 C CA . VAL A 1 496 ? 19.648 28.853 13.272 1.00 84.56 496 VAL A CA 1
ATOM 3981 C C . VAL A 1 496 ? 19.656 28.004 11.991 1.00 84.56 496 VAL A C 1
ATOM 3983 O O . VAL A 1 496 ? 20.058 26.843 12.000 1.00 84.56 496 VAL A O 1
ATOM 3986 N N . GLY A 1 497 ? 19.184 28.584 10.886 1.00 81.00 497 GLY A N 1
ATOM 3987 C CA . GLY A 1 497 ? 18.941 27.918 9.601 1.00 81.00 497 GLY A CA 1
ATOM 3988 C C . GLY A 1 497 ? 17.528 27.341 9.431 1.00 81.00 497 GLY A C 1
ATOM 3989 O O . GLY A 1 497 ? 17.212 26.820 8.361 1.00 81.00 497 GLY A O 1
ATOM 3990 N N . TYR A 1 498 ? 16.656 27.426 10.443 1.00 84.19 498 TYR A N 1
ATOM 3991 C CA . TYR A 1 498 ? 15.282 26.924 10.336 1.00 84.19 498 TYR A CA 1
ATOM 3992 C C . TYR A 1 498 ? 14.366 27.895 9.582 1.00 84.19 498 TYR A C 1
ATOM 3994 O O . TYR A 1 498 ? 14.494 29.120 9.672 1.00 84.19 498 TYR A O 1
ATOM 4002 N N . SER A 1 499 ? 13.392 27.319 8.872 1.00 87.12 499 SER A N 1
ATOM 4003 C CA . SER A 1 499 ? 12.322 28.052 8.196 1.00 87.12 499 SER A CA 1
ATOM 4004 C C . SER A 1 499 ? 11.204 28.387 9.185 1.00 87.12 499 SER A C 1
ATOM 4006 O O . SER A 1 499 ? 10.607 27.497 9.792 1.00 87.12 499 SER A O 1
ATOM 4008 N N . ILE A 1 500 ? 10.902 29.672 9.321 1.00 90.00 500 ILE A N 1
ATOM 4009 C CA . ILE A 1 500 ? 10.006 30.235 10.334 1.00 90.00 500 ILE A CA 1
ATOM 4010 C C . ILE A 1 500 ? 8.970 31.160 9.685 1.00 90.00 500 ILE A C 1
ATOM 4012 O O . ILE A 1 500 ? 9.157 31.622 8.557 1.00 90.00 500 ILE A O 1
ATOM 4016 N N . TRP A 1 501 ? 7.894 31.475 10.402 1.00 88.62 501 TRP A N 1
ATOM 4017 C CA . TRP A 1 501 ? 7.059 32.634 10.085 1.00 88.62 501 TRP A CA 1
ATOM 4018 C C . TRP A 1 501 ? 7.521 33.828 10.913 1.00 88.62 501 TRP A C 1
ATOM 4020 O O . TRP A 1 501 ? 7.756 33.712 12.114 1.00 88.62 501 TRP A O 1
ATOM 4030 N N . ALA A 1 502 ? 7.619 34.986 10.270 1.00 89.00 502 ALA A N 1
ATOM 4031 C CA . ALA A 1 502 ? 8.063 36.234 10.870 1.00 89.00 502 ALA A CA 1
ATOM 4032 C C . ALA A 1 502 ? 7.115 37.386 10.507 1.00 89.00 502 ALA A C 1
ATOM 4034 O O . ALA A 1 502 ? 6.563 37.431 9.402 1.00 89.00 502 ALA A O 1
ATOM 4035 N N . LEU A 1 503 ? 6.943 38.339 11.422 1.00 87.38 503 LEU A N 1
ATOM 4036 C CA . LEU A 1 503 ? 6.144 39.541 11.190 1.00 87.38 503 LEU A CA 1
ATOM 4037 C C . LEU A 1 503 ? 6.985 40.629 10.502 1.00 87.38 503 LEU A C 1
ATOM 4039 O O . LEU A 1 503 ? 8.003 41.074 11.031 1.00 87.38 503 LEU A O 1
ATOM 4043 N N . GLU A 1 504 ? 6.565 41.095 9.323 1.00 81.44 504 GLU A N 1
ATOM 4044 C CA . GLU A 1 504 ? 7.280 42.160 8.609 1.00 81.44 504 GLU A CA 1
ATOM 4045 C C . GLU A 1 504 ? 6.838 43.554 9.087 1.00 81.44 504 GLU A C 1
ATOM 4047 O O . GLU A 1 504 ? 5.714 43.997 8.824 1.00 81.44 504 GLU A O 1
ATOM 4052 N N . GLU A 1 505 ? 7.746 44.284 9.743 1.00 68.69 505 GLU A N 1
ATOM 4053 C CA . GLU A 1 505 ? 7.500 45.666 10.168 1.00 68.69 505 GLU A CA 1
ATOM 4054 C C . GLU A 1 505 ? 7.069 46.556 8.988 1.00 68.69 505 GLU A C 1
ATOM 4056 O O . GLU A 1 505 ? 7.810 46.765 8.022 1.00 68.69 505 GLU A O 1
ATOM 4061 N N . GLY A 1 506 ? 5.851 47.101 9.090 1.00 63.16 506 GLY A N 1
ATOM 4062 C CA . GLY A 1 506 ? 5.268 48.030 8.119 1.00 63.16 506 GLY A CA 1
ATOM 4063 C C . GLY A 1 506 ? 4.201 47.453 7.177 1.00 63.16 506 GLY A C 1
ATOM 4064 O O . GLY A 1 506 ? 3.606 48.236 6.436 1.00 63.16 506 GLY A O 1
ATOM 4065 N N . LYS A 1 507 ? 3.899 46.141 7.195 1.00 60.56 507 LYS A N 1
ATOM 4066 C CA . LYS A 1 507 ? 2.832 45.544 6.352 1.00 60.56 507 LYS A CA 1
ATOM 4067 C C . LYS A 1 507 ? 1.714 44.868 7.156 1.00 60.56 507 LYS A C 1
ATOM 4069 O O . LYS A 1 507 ? 1.788 43.678 7.437 1.00 60.56 507 LYS A O 1
ATOM 4074 N N . ASN A 1 508 ? 0.633 45.607 7.427 1.00 66.69 508 ASN A N 1
ATOM 4075 C CA . ASN A 1 508 ? -0.730 45.131 7.758 1.00 66.69 508 ASN A CA 1
ATOM 4076 C C . ASN A 1 508 ? -0.905 43.984 8.791 1.00 66.69 508 ASN A C 1
ATOM 4078 O O . ASN A 1 508 ? -1.987 43.410 8.858 1.00 66.69 508 ASN A O 1
ATOM 4082 N N . GLY A 1 509 ? 0.103 43.648 9.600 1.00 74.25 509 GLY A N 1
ATOM 4083 C CA . GLY A 1 509 ? 0.038 42.528 10.545 1.00 74.25 509 GLY A CA 1
ATOM 4084 C C . GLY A 1 509 ? 0.137 41.133 9.907 1.00 74.25 509 GLY A C 1
ATOM 4085 O O . GLY A 1 509 ? -0.271 40.164 10.539 1.00 74.25 509 GLY A O 1
ATOM 4086 N N . LEU A 1 510 ? 0.626 41.016 8.664 1.00 85.25 510 LEU A N 1
ATOM 4087 C CA . LEU A 1 510 ? 0.734 39.729 7.963 1.00 85.25 510 LEU A CA 1
ATOM 4088 C C . LEU A 1 510 ? 2.075 39.039 8.223 1.00 85.25 510 LEU A C 1
ATOM 4090 O O . LEU A 1 510 ? 3.139 39.644 8.071 1.00 85.25 510 LEU A O 1
ATOM 4094 N N . TRP A 1 511 ? 2.006 37.747 8.530 1.00 89.00 511 TRP A N 1
ATOM 4095 C CA . TRP A 1 511 ? 3.168 36.885 8.733 1.00 89.00 511 TRP A CA 1
ATOM 4096 C C . TRP A 1 511 ? 3.707 36.361 7.393 1.00 89.00 511 TRP A C 1
ATOM 4098 O O . TRP A 1 511 ? 2.935 36.016 6.494 1.00 89.00 511 TRP A O 1
ATOM 4108 N N . ARG A 1 512 ? 5.037 36.306 7.248 1.00 86.88 512 ARG A N 1
ATOM 4109 C CA . ARG A 1 512 ? 5.748 35.853 6.037 1.00 86.88 512 ARG A CA 1
ATOM 4110 C C . ARG A 1 512 ? 6.799 34.797 6.351 1.00 86.88 512 ARG A C 1
ATOM 4112 O O . ARG A 1 512 ? 7.351 34.780 7.445 1.00 86.88 512 ARG A O 1
ATOM 4119 N N . GLU A 1 513 ? 7.089 33.953 5.368 1.00 88.94 513 GLU A N 1
ATOM 4120 C CA . GLU A 1 513 ? 8.126 32.930 5.470 1.00 88.94 513 GLU A CA 1
ATOM 4121 C C . GLU A 1 513 ? 9.521 33.580 5.494 1.00 88.94 513 GLU A C 1
ATOM 4123 O O . GLU A 1 513 ? 9.877 34.388 4.625 1.00 88.94 513 GLU A O 1
ATOM 4128 N N . ALA A 1 514 ? 10.311 33.229 6.501 1.00 89.56 514 ALA A N 1
ATOM 4129 C CA . ALA A 1 514 ? 11.656 33.730 6.731 1.00 89.56 514 ALA A CA 1
ATOM 4130 C C . ALA A 1 514 ? 12.581 32.605 7.212 1.00 89.56 514 ALA A C 1
ATOM 4132 O O . ALA A 1 514 ? 12.136 31.513 7.560 1.00 89.56 514 ALA A O 1
ATOM 4133 N N . GLU A 1 515 ? 13.879 32.878 7.236 1.00 91.00 515 GLU A N 1
ATOM 4134 C CA . GLU A 1 515 ? 14.906 31.982 7.767 1.00 91.00 515 GLU A CA 1
ATOM 4135 C C . GLU A 1 515 ? 15.618 32.653 8.946 1.00 91.00 515 GLU A C 1
ATOM 4137 O O . GLU A 1 515 ? 15.928 33.846 8.877 1.00 91.00 515 GLU A O 1
ATOM 4142 N N . LEU A 1 516 ? 15.845 31.914 10.035 1.00 90.12 516 LEU A N 1
ATOM 4143 C CA . LEU A 1 516 ? 16.536 32.427 11.223 1.00 90.12 516 LEU A CA 1
ATOM 4144 C C . LEU A 1 516 ? 18.059 32.371 11.012 1.00 90.12 516 LEU A C 1
ATOM 4146 O O . LEU A 1 516 ? 18.654 31.305 11.101 1.00 90.12 516 LEU A O 1
ATOM 4150 N N . GLU A 1 517 ? 18.703 33.505 10.742 1.00 89.31 517 GLU A N 1
ATOM 4151 C CA . GLU A 1 517 ? 20.144 33.587 10.441 1.00 89.31 517 GLU A CA 1
ATOM 4152 C C . GLU A 1 517 ? 21.022 33.629 11.704 1.00 89.31 517 GLU A C 1
ATOM 4154 O O . GLU A 1 517 ? 22.149 33.139 11.699 1.00 89.31 517 GLU A O 1
ATOM 4159 N N . SER A 1 518 ? 20.532 34.213 12.800 1.00 87.94 518 SER A N 1
ATOM 4160 C CA . SER A 1 518 ? 21.189 34.136 14.115 1.00 87.94 518 SER A CA 1
ATOM 4161 C C . SER A 1 518 ? 20.199 34.378 15.255 1.00 87.94 518 SER A C 1
ATOM 4163 O O . SER A 1 518 ? 19.157 35.002 15.054 1.00 87.94 518 SER A O 1
ATOM 4165 N N . TRP A 1 519 ? 20.530 33.892 16.452 1.00 89.75 519 TRP A N 1
ATOM 4166 C CA . TRP A 1 519 ? 19.743 34.065 17.675 1.00 89.75 519 TRP A CA 1
ATOM 4167 C C . TRP A 1 519 ? 20.614 34.661 18.785 1.00 89.75 519 TRP A C 1
ATOM 4169 O O . TRP A 1 519 ? 21.706 34.158 19.047 1.00 89.75 519 TRP A O 1
ATOM 4179 N N . ASP A 1 520 ? 20.134 35.723 19.430 1.00 86.69 520 ASP A N 1
ATOM 4180 C CA . ASP A 1 520 ? 20.751 36.329 20.613 1.00 86.69 520 ASP A CA 1
ATOM 4181 C C . ASP A 1 520 ? 19.952 35.923 21.860 1.00 86.69 520 ASP A C 1
ATOM 4183 O O . ASP A 1 520 ? 18.847 36.421 22.087 1.00 86.69 520 ASP A O 1
ATOM 4187 N N . GLU A 1 521 ? 20.504 35.012 22.666 1.00 83.44 521 GLU A N 1
ATOM 4188 C CA . GLU A 1 521 ? 19.862 34.513 23.892 1.00 83.44 521 GLU A CA 1
ATOM 4189 C C . GLU A 1 521 ? 19.670 35.604 24.956 1.00 83.44 521 GLU A C 1
ATOM 4191 O O . GLU A 1 521 ? 18.671 35.589 25.677 1.00 83.44 521 GLU A O 1
ATOM 4196 N N . ASN A 1 522 ? 20.594 36.569 25.039 1.00 80.31 522 ASN A N 1
ATOM 4197 C CA . ASN A 1 522 ? 20.565 37.621 26.058 1.00 80.31 522 ASN A CA 1
ATOM 4198 C C . ASN A 1 522 ? 19.485 38.662 25.752 1.00 80.31 522 ASN A C 1
ATOM 4200 O O . ASN A 1 522 ? 18.820 39.158 26.661 1.00 80.31 522 ASN A O 1
ATOM 4204 N N . LEU A 1 523 ? 19.312 38.997 24.470 1.00 82.12 523 LEU A N 1
ATOM 4205 C CA . LEU A 1 523 ? 18.304 39.958 24.015 1.00 82.12 523 LEU A CA 1
ATOM 4206 C C . LEU A 1 523 ? 16.971 39.303 23.616 1.00 82.12 523 LEU A C 1
ATOM 4208 O O . LEU A 1 523 ? 15.985 40.015 23.431 1.00 82.12 523 LEU A O 1
ATOM 4212 N N . LYS A 1 524 ? 16.929 37.969 23.477 1.00 85.06 524 LYS A N 1
ATOM 4213 C CA . LYS A 1 524 ? 15.809 37.189 22.910 1.00 85.06 524 LYS A CA 1
ATOM 4214 C C . LYS A 1 524 ? 15.369 37.702 21.531 1.00 85.06 524 LYS A C 1
ATOM 4216 O O . LYS A 1 524 ? 14.176 37.813 21.237 1.00 85.06 524 LYS A O 1
ATOM 4221 N N . LEU A 1 525 ? 16.357 38.043 20.699 1.00 87.62 525 LEU A N 1
ATOM 4222 C CA . LEU A 1 525 ? 16.171 38.575 19.348 1.00 87.62 525 LEU A CA 1
ATOM 4223 C C . LEU A 1 525 ? 16.731 37.608 18.302 1.00 87.62 525 LEU A C 1
ATOM 4225 O O . LEU A 1 525 ? 17.912 37.260 18.331 1.00 87.62 525 LEU A O 1
ATOM 4229 N N . GLY A 1 526 ? 15.902 37.252 17.325 1.00 87.31 526 GLY A N 1
ATOM 4230 C CA . GLY A 1 526 ? 16.315 36.548 16.117 1.00 87.31 526 GLY A CA 1
ATOM 4231 C C . GLY A 1 526 ? 16.627 37.528 14.991 1.00 87.31 526 GLY A C 1
ATOM 4232 O O . GLY A 1 526 ? 15.832 38.428 14.710 1.00 87.31 526 GLY A O 1
ATOM 4233 N N . HIS A 1 527 ? 17.764 37.356 14.317 1.00 89.38 527 HIS A N 1
ATOM 4234 C CA . HIS A 1 527 ? 17.992 37.969 13.009 1.00 89.38 527 HIS A CA 1
ATOM 4235 C C . HIS A 1 527 ? 17.352 37.077 11.949 1.00 89.38 527 HIS A C 1
ATOM 4237 O O . HIS A 1 527 ? 17.765 35.931 11.776 1.00 89.38 527 HIS A O 1
ATOM 4243 N N . VAL A 1 528 ? 16.333 37.588 11.266 1.00 90.69 528 VAL A N 1
ATOM 4244 C CA . VAL A 1 528 ? 15.544 36.833 10.288 1.00 90.69 528 VAL A CA 1
ATOM 4245 C C . VAL A 1 528 ? 15.736 37.407 8.893 1.00 90.69 528 VAL A C 1
ATOM 4247 O O . VAL A 1 528 ? 15.840 38.626 8.743 1.00 90.69 528 VAL A O 1
ATOM 4250 N N . VAL A 1 529 ? 15.731 36.552 7.872 1.00 90.31 529 VAL A N 1
ATOM 4251 C CA . VAL A 1 529 ? 15.779 36.948 6.456 1.00 90.31 529 VAL A CA 1
ATOM 4252 C C . VAL A 1 529 ? 14.504 36.481 5.759 1.00 90.31 529 VAL A C 1
ATOM 4254 O O . VAL A 1 529 ? 14.243 35.283 5.670 1.00 90.31 529 VAL A O 1
ATOM 4257 N N . PHE A 1 530 ? 13.696 37.418 5.263 1.00 89.00 530 PHE A N 1
ATOM 4258 C CA . PHE A 1 530 ? 12.438 37.111 4.574 1.00 89.00 530 PHE A CA 1
ATOM 4259 C C . PHE A 1 530 ? 12.701 36.498 3.193 1.00 89.00 530 PHE A C 1
ATOM 4261 O O . PHE A 1 530 ? 13.397 37.094 2.367 1.00 89.00 530 PHE A O 1
ATOM 4268 N N . ARG A 1 531 ? 12.117 35.327 2.910 1.00 84.81 531 ARG A N 1
ATOM 4269 C CA . ARG A 1 531 ? 12.411 34.552 1.686 1.00 84.81 531 ARG A CA 1
ATOM 4270 C C . ARG A 1 531 ? 11.878 35.187 0.402 1.00 84.81 531 ARG A C 1
ATOM 4272 O O . ARG A 1 531 ? 12.434 34.967 -0.669 1.00 84.81 531 ARG A O 1
ATOM 4279 N N . ASP A 1 532 ? 10.824 35.993 0.501 1.00 79.56 532 ASP A N 1
ATOM 4280 C CA . ASP A 1 532 ? 10.170 36.641 -0.642 1.00 79.56 532 ASP A CA 1
ATOM 4281 C C . ASP A 1 532 ? 10.858 37.939 -1.104 1.00 79.56 532 ASP A C 1
ATOM 4283 O O . ASP A 1 532 ? 10.718 38.347 -2.257 1.00 79.56 532 ASP A O 1
ATOM 4287 N N . THR A 1 533 ? 11.585 38.599 -0.202 1.00 80.44 533 THR A N 1
ATOM 4288 C CA . THR A 1 533 ? 12.135 39.950 -0.391 1.00 80.44 533 THR A CA 1
ATOM 4289 C C . THR A 1 533 ? 13.643 40.030 -0.166 1.00 80.44 533 THR A C 1
ATOM 4291 O O . THR A 1 533 ? 14.253 41.017 -0.575 1.00 80.44 533 THR A O 1
ATOM 4294 N N . GLY A 1 534 ? 14.253 39.037 0.490 1.00 78.75 534 GLY A N 1
ATOM 4295 C CA . GLY A 1 534 ? 15.669 39.042 0.876 1.00 78.75 534 GLY A CA 1
ATOM 4296 C C . GLY A 1 534 ? 16.034 40.111 1.914 1.00 78.75 534 GLY A C 1
ATOM 4297 O O . GLY A 1 534 ? 17.213 40.335 2.178 1.00 78.75 534 GLY A O 1
ATOM 4298 N N . LYS A 1 535 ? 15.042 40.804 2.488 1.00 85.31 535 LYS A N 1
ATOM 4299 C CA . LYS A 1 535 ? 15.246 41.813 3.531 1.00 85.31 535 LYS A CA 1
ATOM 4300 C C . LYS A 1 535 ? 15.509 41.103 4.858 1.00 85.31 535 LYS A C 1
ATOM 4302 O O . LYS A 1 535 ? 14.787 40.164 5.189 1.00 85.31 535 LYS A O 1
ATOM 4307 N N . SER A 1 536 ? 16.480 41.580 5.635 1.00 88.31 536 SER A N 1
ATOM 4308 C CA . SER A 1 536 ? 16.669 41.125 7.012 1.00 88.31 536 SER A CA 1
ATOM 4309 C C . SER A 1 536 ? 16.013 42.055 8.039 1.00 88.31 536 SER A C 1
ATOM 4311 O O . SER A 1 536 ? 15.804 43.246 7.783 1.00 88.31 536 SER A O 1
ATOM 4313 N N . SER A 1 537 ? 15.659 41.504 9.200 1.00 89.19 537 SER A N 1
ATOM 4314 C CA . SER A 1 537 ? 15.169 42.250 10.364 1.00 89.19 537 SER A CA 1
ATOM 4315 C C . SER A 1 537 ? 15.610 41.581 11.667 1.00 89.19 537 SER A C 1
ATOM 4317 O O . SER A 1 537 ? 15.923 40.392 11.680 1.00 89.19 537 SER A O 1
ATOM 4319 N N . LYS A 1 538 ? 15.613 42.329 12.775 1.00 89.69 538 LYS A N 1
ATOM 4320 C CA . LYS A 1 538 ? 15.767 41.776 14.129 1.00 89.69 538 LYS A CA 1
ATOM 4321 C C . LYS A 1 538 ? 14.400 41.744 14.797 1.00 89.69 538 LYS A C 1
ATOM 4323 O O . LYS A 1 538 ? 13.813 42.800 15.005 1.00 89.69 538 LYS A O 1
ATOM 4328 N N . LEU A 1 539 ? 13.904 40.554 15.115 1.00 88.31 539 LEU A N 1
ATOM 4329 C CA . LEU A 1 539 ? 12.572 40.342 15.679 1.00 88.31 539 LEU A CA 1
ATOM 4330 C C . LEU A 1 539 ? 12.664 39.624 17.028 1.00 88.31 539 LEU A C 1
ATOM 4332 O O . LEU A 1 539 ? 13.490 38.733 17.207 1.00 88.31 539 LEU A O 1
ATOM 4336 N N . GLY A 1 540 ? 11.810 40.015 17.974 1.00 84.50 540 GLY A N 1
ATOM 4337 C CA . GLY A 1 540 ? 11.668 39.319 19.255 1.00 84.50 540 GLY A CA 1
ATOM 4338 C C . GLY A 1 540 ? 10.758 38.096 19.165 1.00 84.50 540 GLY A C 1
ATOM 4339 O O . GLY A 1 540 ? 10.032 37.928 18.187 1.00 84.50 540 GLY A O 1
ATOM 4340 N N . THR A 1 541 ? 10.754 37.280 20.222 1.00 82.69 541 THR A N 1
ATOM 4341 C CA . THR A 1 541 ? 9.990 36.020 20.334 1.00 82.69 541 THR A CA 1
ATOM 4342 C C . THR A 1 541 ? 8.512 36.111 19.925 1.00 82.69 541 THR A C 1
ATOM 4344 O O . THR A 1 541 ? 8.001 35.178 19.325 1.00 82.69 541 THR A O 1
ATOM 4347 N N . GLU A 1 542 ? 7.818 37.220 20.199 1.00 80.12 542 GLU A N 1
ATOM 4348 C CA . GLU A 1 542 ? 6.394 37.404 19.842 1.00 80.12 542 GLU A CA 1
ATOM 4349 C C . GLU A 1 542 ? 6.160 37.741 18.351 1.00 80.12 542 GLU A C 1
ATOM 4351 O O . GLU A 1 542 ? 5.021 37.764 17.889 1.00 80.12 542 GLU A O 1
ATOM 4356 N N . ALA A 1 543 ? 7.223 38.014 17.586 1.00 84.69 543 ALA A N 1
ATOM 4357 C CA . ALA A 1 543 ? 7.186 38.351 16.159 1.00 84.69 543 ALA A CA 1
ATOM 4358 C C . ALA A 1 543 ? 7.792 37.251 15.262 1.00 84.69 543 ALA A C 1
ATOM 4360 O O . ALA A 1 543 ? 7.958 37.463 14.057 1.00 84.69 543 ALA A O 1
ATOM 4361 N N . ILE A 1 544 ? 8.105 36.085 15.842 1.00 86.69 544 ILE A N 1
ATOM 4362 C CA . ILE A 1 544 ? 8.563 34.871 15.156 1.00 86.69 544 ILE A CA 1
ATOM 4363 C C . ILE A 1 544 ? 7.798 33.644 15.677 1.00 86.69 544 ILE A C 1
ATOM 4365 O O . ILE A 1 544 ? 7.472 33.547 16.856 1.00 86.69 544 ILE A O 1
ATOM 4369 N N . THR A 1 545 ? 7.504 32.684 14.807 1.00 85.81 545 THR A N 1
ATOM 4370 C CA . THR A 1 545 ? 6.932 31.378 15.172 1.00 85.81 545 THR A CA 1
ATOM 4371 C C . THR A 1 545 ? 7.470 30.311 14.220 1.00 85.81 545 THR A C 1
ATOM 4373 O O . THR A 1 545 ? 7.941 30.641 13.127 1.00 85.81 545 THR A O 1
ATOM 4376 N N . LEU A 1 546 ? 7.430 29.035 14.597 1.00 80.88 546 LEU A N 1
ATOM 4377 C CA . LEU A 1 546 ? 7.838 27.968 13.685 1.00 80.88 546 LEU A CA 1
ATOM 4378 C C . LEU A 1 546 ? 6.903 27.892 12.476 1.00 80.88 546 LEU A C 1
ATOM 4380 O O . LEU A 1 546 ? 5.696 28.110 12.579 1.00 80.88 546 LEU A O 1
ATOM 4384 N N . SER A 1 547 ? 7.459 27.550 11.312 1.00 72.94 547 SER A N 1
ATOM 4385 C CA . SER A 1 547 ? 6.623 27.064 10.215 1.00 72.94 547 SER A CA 1
ATOM 4386 C C . SER A 1 547 ? 6.004 25.727 10.631 1.00 72.94 547 SER A C 1
ATOM 4388 O O . SER A 1 547 ? 6.701 24.910 11.228 1.00 72.94 547 SER A O 1
ATOM 4390 N N . GLU A 1 548 ? 4.704 25.526 10.368 1.00 57.12 548 GLU A N 1
ATOM 4391 C CA . GLU A 1 548 ? 3.800 24.522 10.984 1.00 57.12 548 GLU A CA 1
ATOM 4392 C C . GLU A 1 548 ? 4.104 23.038 10.640 1.00 57.12 548 GLU A C 1
ATOM 4394 O O . GLU A 1 548 ? 3.202 22.238 10.380 1.00 57.12 548 GLU A O 1
ATOM 4399 N N . HIS A 1 549 ? 5.379 22.650 10.587 1.00 47.75 549 HIS A N 1
ATOM 4400 C CA . HIS A 1 549 ? 5.882 21.339 10.163 1.00 47.75 549 HIS A CA 1
ATOM 4401 C C . HIS A 1 549 ? 6.930 20.742 11.128 1.00 47.75 549 HIS A C 1
ATOM 4403 O O . HIS A 1 549 ? 7.549 19.739 10.786 1.00 47.75 549 HIS A O 1
ATOM 4409 N N . ALA A 1 550 ? 7.142 21.341 12.309 1.00 35.50 550 ALA A N 1
ATOM 4410 C CA . ALA A 1 550 ? 8.217 20.974 13.244 1.00 35.50 550 ALA A CA 1
ATOM 4411 C C . ALA A 1 550 ? 7.767 20.775 14.712 1.00 35.50 550 ALA A C 1
ATOM 4413 O O . ALA A 1 550 ? 8.588 20.857 15.615 1.00 35.50 550 ALA A O 1
ATOM 4414 N N . GLU A 1 551 ? 6.481 20.500 14.954 1.00 35.03 551 GLU A N 1
ATOM 4415 C CA . GLU A 1 551 ? 5.961 20.100 16.273 1.00 35.03 551 GLU A CA 1
ATOM 4416 C C . GLU A 1 551 ? 5.099 18.831 16.135 1.00 35.03 551 GLU A C 1
ATOM 4418 O O . GLU A 1 551 ? 3.867 18.872 16.186 1.00 35.03 551 GLU A O 1
ATOM 4423 N N . LEU A 1 552 ? 5.772 17.696 15.926 1.00 28.86 552 LEU A N 1
ATOM 4424 C CA . LEU A 1 552 ? 5.362 16.451 16.575 1.00 28.86 552 LEU A CA 1
ATOM 4425 C C . LEU A 1 552 ? 5.911 16.564 17.997 1.00 28.86 552 LEU A C 1
ATOM 4427 O O . LEU A 1 552 ? 7.125 16.613 18.161 1.00 28.86 552 LEU A O 1
ATOM 4431 N N . SER A 1 553 ? 5.037 16.719 18.985 1.00 28.62 553 SER A N 1
ATOM 4432 C CA . SER A 1 553 ? 5.446 16.726 20.385 1.00 28.62 553 SER A CA 1
ATOM 4433 C C . SER A 1 553 ? 5.519 15.292 20.894 1.00 28.62 553 SER A C 1
ATOM 4435 O O . SER A 1 553 ? 4.511 14.581 20.835 1.00 28.62 553 SER A O 1
ATOM 4437 N N . ASP A 1 554 ? 6.680 14.934 21.433 1.00 30.44 554 ASP A N 1
ATOM 4438 C CA . ASP A 1 554 ? 6.839 13.942 22.502 1.00 30.44 554 ASP A CA 1
ATOM 4439 C C . ASP A 1 554 ? 5.863 14.298 23.670 1.00 30.44 554 ASP A C 1
ATOM 4441 O O . ASP A 1 554 ? 5.289 15.392 23.695 1.00 30.44 554 ASP A O 1
ATOM 4445 N N . GLU A 1 555 ? 5.526 13.436 24.626 1.00 33.78 555 GLU A N 1
ATOM 4446 C CA . GLU A 1 555 ? 6.365 12.500 25.382 1.00 33.78 555 GLU A CA 1
ATOM 4447 C C . GLU A 1 555 ? 5.602 11.198 25.692 1.00 33.78 555 GLU A C 1
ATOM 4449 O O . GLU A 1 555 ? 4.375 11.195 25.753 1.00 33.78 555 GLU A O 1
ATOM 4454 N N . ASP A 1 556 ? 6.339 10.094 25.839 1.00 29.53 556 ASP A N 1
ATOM 4455 C CA . ASP A 1 556 ? 6.439 9.365 27.115 1.00 29.53 556 ASP A CA 1
ATOM 4456 C C . ASP A 1 556 ? 7.573 8.325 26.996 1.00 29.53 556 ASP A C 1
ATOM 4458 O O . ASP A 1 556 ? 7.455 7.304 26.312 1.00 29.53 556 ASP A O 1
ATOM 4462 N N . GLU A 1 557 ? 8.720 8.617 27.620 1.00 27.52 557 GLU A N 1
ATOM 4463 C CA . GLU A 1 557 ? 9.827 7.665 27.767 1.00 27.52 557 GLU A CA 1
ATOM 4464 C C . GLU A 1 557 ? 9.609 6.814 29.025 1.00 27.52 557 GLU A C 1
ATOM 4466 O O . GLU A 1 557 ? 9.729 7.319 30.138 1.00 27.52 557 GLU A O 1
ATOM 4471 N N . GLU A 1 558 ? 9.397 5.506 28.865 1.00 27.05 558 GLU A N 1
ATOM 4472 C CA . GLU A 1 558 ? 9.575 4.537 29.953 1.00 27.05 558 GLU A CA 1
ATOM 4473 C C . GLU A 1 558 ? 10.616 3.488 29.557 1.00 27.05 558 GLU A C 1
ATOM 4475 O O . GLU A 1 558 ? 10.537 2.826 28.516 1.00 27.05 558 GLU A O 1
ATOM 4480 N N . THR A 1 559 ? 11.653 3.369 30.381 1.00 25.95 559 THR A N 1
ATOM 4481 C CA . THR A 1 559 ? 12.832 2.558 30.077 1.00 25.95 559 THR A CA 1
ATOM 4482 C C . THR A 1 559 ? 12.632 1.108 30.491 1.00 25.95 559 THR A C 1
ATOM 4484 O O . THR A 1 559 ? 12.520 0.812 31.680 1.00 25.95 559 THR A O 1
ATOM 4487 N N . SER A 1 560 ? 12.728 0.172 29.544 1.00 25.11 560 SER A N 1
ATOM 4488 C CA . SER A 1 560 ? 12.930 -1.240 29.877 1.00 25.11 560 SER A CA 1
ATOM 4489 C C . SER A 1 560 ? 13.893 -1.922 28.913 1.00 25.11 560 SER A C 1
ATOM 4491 O O . SER A 1 560 ? 13.731 -1.887 27.694 1.00 25.11 560 SER A O 1
ATOM 4493 N N . SER A 1 561 ? 14.929 -2.531 29.483 1.00 29.22 561 SER A N 1
ATOM 4494 C CA . SER A 1 561 ? 15.952 -3.282 28.768 1.00 29.22 561 SER A CA 1
ATOM 4495 C C . SER A 1 561 ? 15.643 -4.779 28.785 1.00 29.22 561 SER A C 1
ATOM 4497 O O . SER A 1 561 ? 15.772 -5.400 29.839 1.00 29.22 561 SER A O 1
ATOM 4499 N N . ASP A 1 562 ? 15.371 -5.379 27.624 1.00 23.80 562 ASP A N 1
ATOM 4500 C CA . ASP A 1 562 ? 15.826 -6.748 27.351 1.00 23.80 562 ASP A CA 1
ATOM 4501 C C . ASP A 1 562 ? 16.014 -7.009 25.840 1.00 23.80 562 ASP A C 1
ATOM 4503 O O . ASP A 1 562 ? 15.926 -6.100 25.012 1.00 23.80 562 ASP A O 1
ATOM 4507 N N . SER A 1 563 ? 16.394 -8.237 25.493 1.00 28.81 563 SER A N 1
ATOM 4508 C CA . SER A 1 563 ? 17.394 -8.501 24.463 1.00 28.81 563 SER A CA 1
ATOM 4509 C C . SER A 1 563 ? 16.886 -9.330 23.275 1.00 28.81 563 SER A C 1
ATOM 4511 O O . SER A 1 563 ? 15.960 -10.126 23.383 1.00 28.81 563 SER A O 1
ATOM 4513 N N . THR A 1 564 ? 17.648 -9.261 22.176 1.00 27.53 564 THR A N 1
ATOM 4514 C CA . THR A 1 564 ? 17.692 -10.199 21.028 1.00 27.53 564 THR A CA 1
ATOM 4515 C C . THR A 1 564 ? 16.509 -10.247 20.045 1.00 27.53 564 THR A C 1
ATOM 4517 O O . THR A 1 564 ? 15.393 -10.607 20.391 1.00 27.53 564 THR A O 1
ATOM 4520 N N . SER A 1 565 ? 16.806 -10.011 18.758 1.00 32.03 565 SER A N 1
ATOM 4521 C CA . SER A 1 565 ? 16.706 -11.022 17.681 1.00 32.03 565 SER A CA 1
ATOM 4522 C C . SER A 1 565 ? 16.897 -10.356 16.305 1.00 32.03 565 SER A C 1
ATOM 4524 O O . SER A 1 565 ? 15.981 -9.731 15.773 1.00 32.03 565 SER A O 1
ATOM 4526 N N . SER A 1 566 ? 18.099 -10.458 15.731 1.00 30.75 566 SER A N 1
ATOM 4527 C CA . SER A 1 566 ? 18.420 -9.969 14.381 1.00 30.75 566 SER A CA 1
ATOM 4528 C C . SER A 1 566 ? 18.577 -11.146 13.422 1.00 30.75 566 SER A C 1
ATOM 4530 O O . SER A 1 566 ? 19.389 -12.023 13.709 1.00 30.75 566 SER A O 1
ATOM 4532 N N . ASP A 1 567 ? 17.879 -11.133 12.283 1.00 30.53 567 ASP A N 1
ATOM 4533 C CA . ASP A 1 567 ? 17.896 -12.250 11.329 1.00 30.53 567 ASP A CA 1
ATOM 4534 C C . ASP A 1 567 ? 18.055 -11.761 9.873 1.00 30.53 567 ASP A C 1
ATOM 4536 O O . ASP A 1 567 ? 17.108 -11.304 9.225 1.00 30.53 567 ASP A O 1
ATOM 4540 N N . TYR A 1 568 ? 19.286 -11.862 9.366 1.00 37.97 568 TYR A N 1
ATOM 4541 C CA . TYR A 1 568 ? 19.621 -11.952 7.941 1.00 37.97 568 TYR A CA 1
ATOM 4542 C C . TYR A 1 568 ? 20.801 -12.918 7.798 1.00 37.97 568 TYR A C 1
ATOM 4544 O O . TYR A 1 568 ? 21.814 -12.754 8.477 1.00 37.97 568 TYR A O 1
ATOM 4552 N N . ASP A 1 569 ? 20.676 -13.895 6.902 1.00 33.09 569 ASP A N 1
ATOM 4553 C CA . ASP A 1 569 ? 21.644 -14.980 6.732 1.00 33.09 569 ASP A CA 1
ATOM 4554 C C . ASP A 1 569 ? 23.055 -14.492 6.346 1.00 33.09 569 ASP A C 1
ATOM 4556 O O . ASP A 1 569 ? 23.257 -13.893 5.285 1.00 33.09 569 ASP A O 1
ATOM 4560 N N . GLN A 1 570 ? 24.061 -14.835 7.155 1.00 33.72 570 GLN A N 1
ATOM 4561 C CA 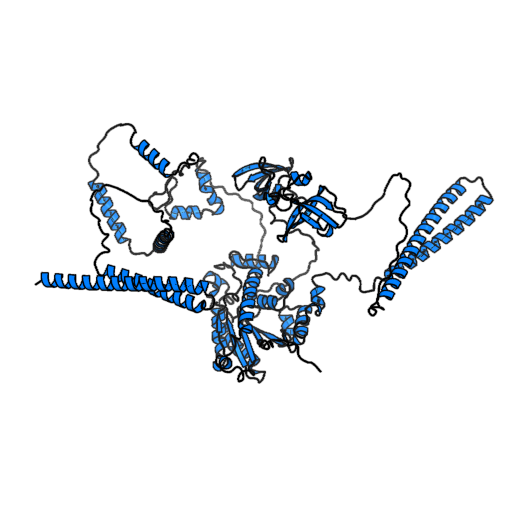. GLN A 1 570 ? 25.470 -14.833 6.757 1.00 33.72 570 GLN A CA 1
ATOM 4562 C C . GLN A 1 570 ? 26.222 -15.912 7.558 1.00 33.72 570 GLN A C 1
ATOM 4564 O O . GLN A 1 570 ? 26.187 -15.899 8.782 1.00 33.72 570 GLN A O 1
ATOM 4569 N N . GLU A 1 571 ? 26.881 -16.851 6.873 1.00 29.23 571 GLU A N 1
ATOM 4570 C CA . GLU A 1 571 ? 27.647 -17.938 7.509 1.00 29.23 571 GLU A CA 1
ATOM 4571 C C . GLU A 1 571 ? 28.936 -17.428 8.192 1.00 29.23 571 GLU A C 1
ATOM 4573 O O . GLU A 1 571 ? 29.614 -16.535 7.674 1.00 29.23 571 GLU A O 1
ATOM 4578 N N . ASP A 1 572 ? 29.291 -18.027 9.335 1.00 31.28 572 ASP A N 1
ATOM 4579 C CA . ASP A 1 572 ? 30.433 -17.646 10.180 1.00 31.28 572 ASP A CA 1
ATOM 4580 C C . ASP A 1 572 ? 31.815 -17.968 9.579 1.00 31.28 572 ASP A C 1
ATOM 4582 O O . ASP A 1 572 ? 32.078 -19.102 9.172 1.00 31.28 572 ASP A O 1
ATOM 4586 N N . VAL A 1 573 ? 32.762 -17.020 9.684 1.00 30.53 573 VAL A N 1
ATOM 4587 C CA . VAL A 1 573 ? 34.205 -17.310 9.826 1.00 30.53 573 VAL A CA 1
ATOM 4588 C C . VAL A 1 573 ? 34.845 -16.321 10.812 1.00 30.53 573 VAL A C 1
ATOM 4590 O O . VAL A 1 573 ? 34.541 -15.131 10.824 1.00 30.53 573 VAL A O 1
ATOM 4593 N N . ASP A 1 574 ? 35.743 -16.848 11.638 1.00 28.59 574 ASP A N 1
ATOM 4594 C CA . ASP A 1 574 ? 36.204 -16.294 12.911 1.00 28.59 574 ASP A CA 1
ATOM 4595 C C . ASP A 1 574 ? 37.213 -15.115 12.868 1.00 28.59 574 ASP A C 1
ATOM 4597 O O . ASP A 1 574 ? 38.129 -15.078 12.047 1.00 28.59 574 ASP A O 1
ATOM 4601 N N . SER A 1 575 ? 37.098 -14.247 13.885 1.00 27.59 575 SER A N 1
ATOM 4602 C CA . SER A 1 575 ? 38.171 -13.546 14.630 1.00 27.59 575 SER A CA 1
ATOM 4603 C C . SER A 1 575 ? 39.291 -12.747 13.916 1.00 27.59 575 SER A C 1
ATOM 4605 O O . SER A 1 575 ? 40.229 -13.317 13.366 1.00 27.59 575 SER A O 1
ATOM 4607 N N . ALA A 1 576 ? 39.370 -11.425 14.182 1.00 24.83 576 ALA A N 1
ATOM 4608 C CA . ALA A 1 576 ? 40.248 -10.873 15.249 1.00 24.83 576 ALA A CA 1
ATOM 4609 C C . ALA A 1 576 ? 40.474 -9.330 15.210 1.00 24.83 576 ALA A C 1
ATOM 4611 O O . ALA A 1 576 ? 40.601 -8.725 14.152 1.00 24.83 576 ALA A O 1
ATOM 4612 N N . ALA A 1 577 ? 40.684 -8.758 16.408 1.00 26.34 577 ALA A N 1
ATOM 4613 C CA . ALA A 1 577 ? 41.400 -7.503 16.727 1.00 26.34 577 ALA A CA 1
ATOM 4614 C C . ALA A 1 577 ? 40.787 -6.117 16.379 1.00 26.34 577 ALA A C 1
ATOM 4616 O O . ALA A 1 577 ? 41.013 -5.542 15.316 1.00 26.34 577 ALA A O 1
ATOM 4617 N N . LEU A 1 578 ? 40.195 -5.486 17.406 1.00 25.92 578 LEU A N 1
ATOM 4618 C CA . LEU A 1 578 ? 40.324 -4.037 17.659 1.00 25.92 578 LEU A CA 1
ATOM 4619 C C . LEU A 1 578 ? 41.772 -3.694 18.079 1.00 25.92 578 LEU A C 1
ATOM 4621 O O . LEU A 1 578 ? 42.485 -4.568 18.582 1.00 25.92 578 LEU A O 1
ATOM 4625 N N . PRO A 1 579 ? 42.203 -2.423 17.945 1.00 32.25 579 PRO A N 1
ATOM 4626 C CA . PRO A 1 579 ? 42.303 -1.603 19.164 1.00 32.25 579 PRO A CA 1
ATOM 4627 C C . PRO A 1 579 ? 41.909 -0.115 19.018 1.00 32.25 579 PRO A C 1
ATOM 4629 O O . PRO A 1 579 ? 41.921 0.461 17.932 1.00 32.25 579 PRO A O 1
ATOM 4632 N N . GLN A 1 580 ? 41.614 0.512 20.167 1.00 25.36 580 GLN A N 1
ATOM 4633 C CA . GLN A 1 580 ? 41.474 1.964 20.383 1.00 25.36 580 GLN A CA 1
ATOM 4634 C C . GLN A 1 580 ? 42.582 2.831 19.748 1.00 25.36 580 GLN A C 1
ATOM 4636 O O . GLN A 1 580 ? 43.745 2.436 19.701 1.00 25.36 580 GLN A O 1
ATOM 4641 N N . GLY A 1 581 ? 42.259 4.106 19.475 1.00 22.69 581 GLY A N 1
ATOM 4642 C CA . GLY A 1 581 ? 43.274 5.163 19.369 1.00 22.69 581 GLY A CA 1
ATOM 4643 C C . GLY A 1 581 ? 42.733 6.564 19.057 1.00 22.69 581 GLY A C 1
ATOM 4644 O O . GLY A 1 581 ? 42.297 6.824 17.942 1.00 22.69 581 GLY A O 1
ATOM 4645 N N . LEU A 1 582 ? 42.811 7.483 20.028 1.00 26.92 582 LEU A N 1
ATOM 4646 C CA . LEU A 1 582 ? 42.654 8.933 19.819 1.00 26.92 582 LEU A CA 1
ATOM 4647 C C . LEU A 1 582 ? 43.677 9.472 18.800 1.00 26.92 582 LEU A C 1
ATOM 4649 O O . LEU A 1 582 ? 44.826 9.035 18.801 1.00 26.92 582 LEU A O 1
ATOM 4653 N N . GLY A 1 583 ? 43.312 10.493 18.014 1.00 23.22 583 GLY A N 1
ATOM 4654 C CA . GLY A 1 583 ? 44.268 11.138 17.105 1.00 23.22 583 GLY A CA 1
ATOM 4655 C C . GLY A 1 583 ? 43.726 12.328 16.314 1.00 23.22 583 GLY A C 1
ATOM 4656 O O . GLY A 1 583 ? 43.458 12.211 15.123 1.00 23.22 583 GLY A O 1
ATOM 4657 N N . PHE A 1 584 ? 43.616 13.493 16.955 1.00 28.20 584 PHE A N 1
ATOM 4658 C CA . PHE A 1 584 ? 43.514 14.774 16.248 1.00 28.20 584 PHE A CA 1
ATOM 4659 C C . PHE A 1 584 ? 44.831 15.035 15.502 1.00 28.20 584 PHE A C 1
ATOM 4661 O O . PHE A 1 584 ? 45.875 15.144 16.145 1.00 28.20 584 PHE A O 1
ATOM 4668 N N . LEU A 1 585 ? 44.801 15.157 14.172 1.00 25.73 585 LEU A N 1
ATOM 4669 C CA . LEU A 1 585 ? 45.922 15.726 13.422 1.00 25.73 585 LEU A CA 1
ATOM 4670 C C . LEU A 1 585 ? 45.457 16.381 12.119 1.00 25.73 585 LEU A C 1
ATOM 4672 O O . LEU A 1 585 ? 45.251 15.758 11.079 1.00 25.73 585 LEU A O 1
ATOM 4676 N N . GLU A 1 586 ? 45.304 17.693 12.226 1.00 30.81 586 GLU A N 1
ATOM 4677 C CA . GLU A 1 586 ? 45.258 18.640 11.125 1.00 30.81 586 GLU A CA 1
ATOM 4678 C C . GLU A 1 586 ? 46.514 18.497 10.244 1.00 30.81 586 GLU A C 1
ATOM 4680 O O . GLU A 1 586 ? 47.635 18.362 10.736 1.00 30.81 586 GLU A O 1
ATOM 4685 N N . SER A 1 587 ? 46.359 18.533 8.922 1.00 28.77 587 SER A N 1
ATOM 4686 C CA . SER A 1 587 ? 47.495 18.687 8.008 1.00 28.77 587 SER A CA 1
ATOM 4687 C C . SER A 1 587 ? 47.123 19.632 6.886 1.00 28.77 587 SER A C 1
ATOM 4689 O O . SER A 1 587 ? 46.368 19.319 5.966 1.00 28.77 587 SER A O 1
ATOM 4691 N N . THR A 1 588 ? 47.657 20.835 7.045 1.00 29.47 588 THR A N 1
ATOM 4692 C CA . THR A 1 588 ? 47.557 21.960 6.131 1.00 29.47 588 THR A CA 1
ATOM 4693 C C . THR A 1 588 ? 48.127 21.621 4.756 1.00 29.47 588 THR A C 1
ATOM 4695 O O . THR A 1 588 ? 49.082 20.858 4.621 1.00 29.47 588 THR A O 1
ATOM 4698 N N . ASN A 1 589 ? 47.601 22.279 3.723 1.00 29.38 589 ASN A N 1
ATOM 4699 C CA . ASN A 1 589 ? 48.390 22.551 2.529 1.00 29.38 589 ASN A CA 1
ATOM 4700 C C . ASN A 1 589 ? 48.229 24.027 2.153 1.00 29.38 589 ASN A C 1
ATOM 4702 O O . ASN A 1 589 ? 47.163 24.617 2.338 1.00 29.38 589 ASN A O 1
ATOM 4706 N N . GLN A 1 590 ? 49.334 24.657 1.768 1.00 32.59 590 GLN A N 1
ATOM 4707 C CA . GLN A 1 590 ? 49.529 26.089 1.989 1.00 32.59 590 GLN A CA 1
ATOM 4708 C C . GLN A 1 590 ? 49.068 26.973 0.820 1.00 32.59 590 GLN A C 1
ATOM 4710 O O . GLN A 1 590 ? 49.388 26.726 -0.336 1.00 32.59 590 GLN A O 1
ATOM 4715 N N . GLN A 1 591 ? 48.379 28.055 1.191 1.00 34.66 591 GLN A N 1
ATOM 4716 C CA . GLN A 1 591 ? 48.485 29.419 0.653 1.00 34.66 591 GLN A CA 1
ATOM 4717 C C . GLN A 1 591 ? 48.814 29.612 -0.842 1.00 34.66 591 GLN A C 1
ATOM 4719 O O . GLN A 1 591 ? 49.965 29.528 -1.268 1.00 34.66 591 GLN A O 1
ATOM 4724 N N . SER A 1 592 ? 47.846 30.163 -1.579 1.00 30.20 592 SER A N 1
ATOM 4725 C CA . SER A 1 592 ? 48.151 31.160 -2.614 1.00 30.20 592 SER A CA 1
ATOM 4726 C C . SER A 1 592 ? 47.056 32.236 -2.693 1.00 30.20 592 SER A C 1
ATOM 4728 O O . SER A 1 592 ? 45.879 31.920 -2.605 1.00 30.20 592 SER A O 1
ATOM 4730 N N . GLY A 1 593 ? 47.479 33.502 -2.819 1.00 29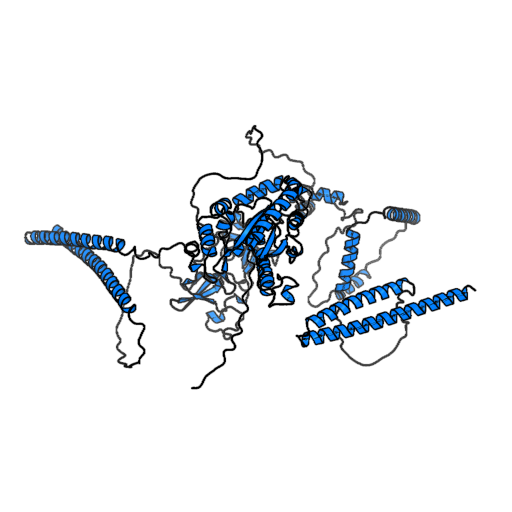.33 593 GLY A N 1
ATOM 4731 C CA . GLY A 1 593 ? 46.718 34.638 -3.369 1.00 29.33 593 GLY A CA 1
ATOM 4732 C C . GLY A 1 593 ? 45.373 35.042 -2.740 1.00 29.33 593 GLY A C 1
ATOM 4733 O O . GLY A 1 593 ? 44.353 34.396 -2.943 1.00 29.33 593 GLY A O 1
ATOM 4734 N N . ILE A 1 594 ? 45.309 36.237 -2.137 1.00 42.28 594 ILE A N 1
ATOM 4735 C CA . ILE A 1 594 ? 44.021 36.921 -1.919 1.00 42.28 594 ILE A CA 1
ATOM 4736 C C . ILE A 1 594 ? 43.471 37.390 -3.279 1.00 42.28 594 ILE A C 1
ATOM 4738 O O . ILE A 1 594 ? 43.943 38.383 -3.834 1.00 42.28 594 ILE A O 1
ATOM 4742 N N . GLN A 1 595 ? 42.436 36.711 -3.776 1.00 32.50 595 GLN A N 1
ATOM 4743 C CA . GLN A 1 595 ? 41.446 37.273 -4.698 1.00 32.50 595 GLN A CA 1
ATOM 4744 C C . GLN A 1 595 ? 40.051 36.977 -4.142 1.00 32.50 595 GLN A C 1
ATOM 4746 O O . GLN A 1 595 ? 39.577 35.843 -4.169 1.00 32.50 595 GLN A O 1
ATOM 4751 N N . THR A 1 596 ? 39.390 38.008 -3.614 1.00 39.94 596 THR A N 1
ATOM 4752 C CA . THR A 1 596 ? 38.117 37.906 -2.874 1.00 39.94 596 THR A CA 1
ATOM 4753 C C . THR A 1 596 ? 36.917 37.455 -3.712 1.00 39.94 596 THR A C 1
ATOM 4755 O O . THR A 1 596 ? 35.879 37.122 -3.150 1.00 39.94 596 THR A O 1
ATOM 4758 N N . GLU A 1 597 ? 37.042 37.430 -5.039 1.00 44.50 597 GLU A N 1
ATOM 4759 C CA . GLU A 1 597 ? 35.971 37.014 -5.954 1.00 44.50 597 GLU A CA 1
ATOM 4760 C C . GLU A 1 597 ? 36.053 35.517 -6.314 1.00 44.50 597 GLU A C 1
ATOM 4762 O O . GLU A 1 597 ? 35.024 34.864 -6.495 1.00 44.50 597 GLU A O 1
ATOM 4767 N N . VAL A 1 598 ? 37.257 34.928 -6.316 1.00 44.06 598 VAL A N 1
ATOM 4768 C CA . VAL A 1 598 ? 37.470 33.504 -6.644 1.00 44.06 598 VAL A CA 1
ATOM 4769 C C . VAL A 1 598 ? 36.955 32.594 -5.523 1.00 44.06 598 VAL A C 1
ATOM 4771 O O . VAL A 1 598 ? 36.299 31.588 -5.787 1.00 44.06 598 VAL A O 1
ATOM 4774 N N . THR A 1 599 ? 37.147 32.984 -4.259 1.00 47.69 599 THR A N 1
ATOM 4775 C CA . THR A 1 599 ? 36.610 32.252 -3.095 1.00 47.69 599 THR A CA 1
ATOM 4776 C C . THR A 1 599 ? 35.083 32.309 -2.991 1.00 47.69 599 THR A C 1
ATOM 4778 O O . THR A 1 599 ? 34.479 31.407 -2.413 1.00 47.69 599 THR A O 1
ATOM 4781 N N . LEU A 1 600 ? 34.439 33.327 -3.574 1.00 50.09 600 LEU A N 1
ATOM 4782 C CA . LEU A 1 600 ? 32.982 33.379 -3.727 1.00 50.09 600 LEU A CA 1
ATOM 4783 C C . LEU A 1 600 ? 32.502 32.432 -4.832 1.00 50.09 600 LEU A C 1
ATOM 4785 O O . LEU A 1 600 ? 31.543 31.691 -4.616 1.00 50.09 600 LEU A O 1
ATOM 4789 N N . PHE A 1 601 ? 33.191 32.412 -5.978 1.00 49.81 601 PHE A N 1
ATOM 4790 C CA . PHE A 1 601 ? 32.865 31.514 -7.087 1.00 49.81 601 PHE A CA 1
ATOM 4791 C C . PHE A 1 601 ? 33.053 30.032 -6.725 1.00 49.81 601 PHE A C 1
ATOM 4793 O O . PHE A 1 601 ? 32.249 29.210 -7.151 1.00 49.81 601 PHE A O 1
ATOM 4800 N N . ALA A 1 602 ? 34.057 29.684 -5.913 1.00 53.22 602 ALA A N 1
ATOM 4801 C CA . ALA A 1 602 ? 34.412 28.300 -5.576 1.00 53.22 602 ALA A CA 1
ATOM 4802 C C . ALA A 1 602 ? 33.681 27.694 -4.352 1.00 53.22 602 ALA A C 1
ATOM 4804 O O . ALA A 1 602 ? 33.986 26.568 -3.962 1.00 53.22 602 ALA A O 1
ATOM 4805 N N . LYS A 1 603 ? 32.692 28.373 -3.740 1.00 57.75 603 LYS A N 1
ATOM 4806 C CA . LYS A 1 603 ? 31.994 27.874 -2.525 1.00 57.75 603 LYS A CA 1
ATOM 4807 C C . LYS A 1 603 ? 31.398 26.457 -2.649 1.00 57.75 603 LYS A C 1
ATOM 4809 O O . LYS A 1 603 ? 31.256 25.771 -1.639 1.00 57.75 603 LYS A O 1
ATOM 4814 N N . TRP A 1 604 ? 31.065 25.999 -3.857 1.00 60.78 604 TRP A N 1
ATOM 4815 C CA . TRP A 1 604 ? 30.544 24.647 -4.121 1.00 60.78 604 TRP A CA 1
ATOM 4816 C C . TRP A 1 604 ? 31.618 23.536 -4.043 1.00 60.78 604 TRP A C 1
ATOM 4818 O O . TRP A 1 604 ? 31.266 22.359 -3.918 1.00 60.78 604 TRP A O 1
ATOM 4828 N N . GLU A 1 605 ? 32.918 23.860 -4.053 1.00 60.69 605 GLU A N 1
ATOM 4829 C CA . GLU A 1 605 ? 33.993 22.865 -3.866 1.00 60.69 605 GLU A CA 1
ATOM 4830 C C . GLU A 1 605 ? 33.989 22.260 -2.463 1.00 60.69 605 GLU A C 1
ATOM 4832 O O . GLU A 1 605 ? 34.203 21.053 -2.309 1.00 60.69 605 GLU A O 1
ATOM 4837 N N . ASN A 1 606 ? 33.641 23.071 -1.459 1.00 60.31 606 ASN A N 1
ATOM 4838 C CA . ASN A 1 606 ? 33.550 22.665 -0.056 1.00 60.31 606 ASN A CA 1
ATOM 4839 C C . ASN A 1 606 ? 32.587 21.480 0.148 1.00 60.31 606 ASN A C 1
ATOM 4841 O O . ASN A 1 606 ? 32.806 20.649 1.026 1.00 60.31 606 ASN A O 1
ATOM 4845 N N . HIS A 1 607 ? 31.560 21.360 -0.701 1.00 56.97 607 HIS A N 1
ATOM 4846 C CA . HIS A 1 607 ? 30.578 20.271 -0.666 1.00 56.97 607 HIS A CA 1
ATOM 4847 C C . HIS A 1 607 ? 30.887 19.116 -1.633 1.00 56.97 607 HIS A C 1
ATOM 4849 O O . HIS A 1 607 ? 30.228 18.081 -1.573 1.00 56.97 607 HIS A O 1
ATOM 4855 N N . THR A 1 608 ? 31.878 19.256 -2.522 1.00 61.09 608 THR A N 1
ATOM 4856 C CA . THR A 1 608 ? 32.161 18.275 -3.591 1.00 61.09 608 THR A CA 1
ATOM 4857 C C . THR A 1 608 ? 33.564 17.663 -3.540 1.00 61.09 608 THR A C 1
ATOM 4859 O O . THR A 1 608 ? 33.903 16.873 -4.421 1.00 61.09 608 THR A O 1
ATOM 4862 N N . ARG A 1 609 ? 34.380 17.971 -2.515 1.00 67.25 609 ARG A N 1
ATOM 4863 C CA . ARG A 1 609 ? 35.708 17.357 -2.261 1.00 67.25 609 ARG A CA 1
ATOM 4864 C C . ARG A 1 609 ? 36.613 17.313 -3.512 1.00 67.25 609 ARG A C 1
ATOM 4866 O O . ARG A 1 609 ? 37.285 16.319 -3.777 1.00 67.25 609 ARG A O 1
ATOM 4873 N N . GLY A 1 610 ? 36.599 18.383 -4.309 1.00 61.91 610 GLY A N 1
ATOM 4874 C CA . GLY A 1 610 ? 37.410 18.516 -5.528 1.00 61.91 610 GLY A CA 1
ATOM 4875 C C . GLY A 1 610 ? 36.887 17.777 -6.773 1.00 61.91 610 GLY A C 1
ATOM 4876 O O . GLY A 1 610 ? 37.521 17.827 -7.830 1.00 61.91 610 GLY A O 1
ATOM 4877 N N . VAL A 1 611 ? 35.744 17.080 -6.696 1.00 67.38 611 VAL A N 1
ATOM 4878 C CA . VAL A 1 611 ? 35.186 16.324 -7.836 1.00 67.38 611 VAL A CA 1
ATOM 4879 C C . VAL A 1 611 ? 34.689 17.263 -8.933 1.00 67.38 611 VAL A C 1
ATOM 4881 O O . VAL A 1 611 ? 35.033 17.073 -10.100 1.00 67.38 611 VAL A O 1
ATOM 4884 N N . ALA A 1 612 ? 33.924 18.299 -8.579 1.00 64.19 612 ALA A N 1
ATOM 4885 C CA . ALA A 1 612 ? 33.385 19.236 -9.561 1.00 64.19 612 ALA A CA 1
ATOM 4886 C C . ALA A 1 612 ? 34.483 20.129 -10.182 1.00 64.19 612 ALA A C 1
ATOM 4888 O O . ALA A 1 612 ? 34.440 20.375 -11.385 1.00 64.19 612 ALA A O 1
ATOM 4889 N N . SER A 1 613 ? 35.544 20.473 -9.440 1.00 69.75 613 SER A N 1
ATOM 4890 C CA . SER A 1 613 ? 36.772 21.111 -9.956 1.00 69.75 613 SER A CA 1
ATOM 4891 C C . SER A 1 613 ? 37.383 20.296 -11.090 1.00 69.75 613 SER A C 1
ATOM 4893 O O . SER A 1 613 ? 37.634 20.785 -12.192 1.00 69.75 613 SER A O 1
ATOM 4895 N N . LYS A 1 614 ? 37.577 19.001 -10.818 1.00 71.19 614 LYS A N 1
ATOM 4896 C CA . LYS A 1 614 ? 38.201 18.041 -11.727 1.00 71.19 614 LYS A CA 1
ATOM 4897 C C . LYS A 1 614 ? 37.308 17.752 -12.934 1.00 71.19 614 LYS A C 1
ATOM 4899 O O . LYS A 1 614 ? 37.810 17.574 -14.040 1.00 71.19 614 LYS A O 1
ATOM 4904 N N . MET A 1 615 ? 35.989 17.772 -12.741 1.00 65.25 615 MET A N 1
ATOM 4905 C CA . MET A 1 615 ? 35.003 17.668 -13.815 1.00 65.25 615 MET A CA 1
ATOM 4906 C C . MET A 1 615 ? 35.019 18.904 -14.724 1.00 65.25 615 MET A C 1
ATOM 4908 O O . MET A 1 615 ? 35.088 18.749 -15.940 1.00 65.25 615 MET A O 1
ATOM 4912 N N . MET A 1 616 ? 35.030 20.121 -14.170 1.00 64.19 616 MET A N 1
ATOM 4913 C CA . MET A 1 616 ? 35.110 21.353 -14.964 1.00 64.19 616 MET A CA 1
ATOM 4914 C C . MET A 1 616 ? 36.437 21.468 -15.720 1.00 64.19 616 MET A C 1
ATOM 4916 O O . MET A 1 616 ? 36.422 21.785 -16.910 1.00 64.19 616 MET A O 1
ATOM 4920 N N . ALA A 1 617 ? 37.566 21.139 -15.083 1.00 69.44 617 ALA A N 1
ATOM 4921 C CA . ALA A 1 617 ? 38.869 21.076 -15.747 1.00 69.44 617 ALA A CA 1
ATOM 4922 C C . ALA A 1 617 ? 38.864 20.067 -16.914 1.00 69.44 617 ALA A C 1
ATOM 4924 O O . ALA A 1 617 ? 39.309 20.392 -18.014 1.00 69.44 617 ALA A O 1
ATOM 4925 N N . ASN A 1 618 ? 38.267 18.882 -16.723 1.00 64.75 618 ASN A N 1
ATOM 4926 C CA . ASN A 1 618 ? 38.080 17.893 -17.793 1.00 64.75 618 ASN A CA 1
ATOM 4927 C C . ASN A 1 618 ? 37.120 18.362 -18.906 1.00 64.75 618 ASN A C 1
ATOM 4929 O O . ASN A 1 618 ? 37.254 17.916 -20.043 1.00 64.75 618 ASN A O 1
ATOM 4933 N N . MET A 1 619 ? 36.184 19.275 -18.619 1.00 55.31 619 MET A N 1
ATOM 4934 C CA . MET A 1 619 ? 35.340 19.944 -19.624 1.00 55.31 619 MET A CA 1
ATOM 4935 C C . MET A 1 619 ? 35.997 21.193 -20.250 1.00 55.31 619 MET A C 1
ATOM 4937 O O . MET A 1 619 ? 35.359 21.909 -21.026 1.00 55.31 619 MET A O 1
ATOM 4941 N N . GLY A 1 620 ? 37.275 21.453 -19.955 1.00 56.50 620 GLY A N 1
ATOM 4942 C CA . GLY A 1 620 ? 38.056 22.536 -20.555 1.00 56.50 620 GLY A CA 1
ATOM 4943 C C . GLY A 1 620 ? 37.901 23.902 -19.883 1.00 56.50 620 GLY A C 1
ATOM 4944 O O . GLY A 1 620 ? 38.260 24.907 -20.493 1.00 56.50 620 GLY A O 1
ATOM 4945 N N . TYR A 1 621 ? 37.381 23.963 -18.653 1.00 63.34 621 TYR A N 1
ATOM 4946 C CA . TYR A 1 621 ? 37.424 25.186 -17.849 1.00 63.34 621 TYR A CA 1
ATOM 4947 C C . TYR A 1 621 ? 38.878 25.575 -17.547 1.00 63.34 621 TYR A C 1
ATOM 4949 O O . TYR A 1 621 ? 39.667 24.756 -17.074 1.00 63.34 621 TYR A O 1
ATOM 4957 N N . GLN A 1 622 ? 39.216 26.835 -17.810 1.00 58.69 622 GLN A N 1
ATOM 4958 C CA . GLN A 1 622 ? 40.466 27.464 -17.394 1.00 58.69 622 GLN A CA 1
ATOM 4959 C C . GLN A 1 622 ? 40.109 28.696 -16.567 1.00 58.69 622 GLN A C 1
ATOM 4961 O O . GLN A 1 622 ? 39.220 29.459 -16.943 1.00 58.69 622 GLN A O 1
ATOM 4966 N N . GLU A 1 623 ? 40.786 28.876 -15.439 1.00 56.69 623 GLU A N 1
ATOM 4967 C CA . GLU A 1 623 ? 40.524 29.973 -14.509 1.00 56.69 623 GLU A CA 1
ATOM 4968 C C . GLU A 1 623 ? 40.690 31.334 -15.217 1.00 56.69 623 GLU A C 1
ATOM 4970 O O . GLU A 1 623 ? 41.689 31.584 -15.893 1.00 56.69 623 GLU A O 1
ATOM 4975 N N . GLY A 1 624 ? 39.665 32.189 -15.134 1.00 59.94 624 GLY A N 1
ATOM 4976 C CA . GLY A 1 624 ? 39.598 33.459 -15.871 1.00 59.94 624 GLY A CA 1
ATOM 4977 C C . GLY A 1 624 ? 39.139 33.370 -17.340 1.00 59.94 624 GLY A C 1
ATOM 4978 O O . GLY A 1 624 ? 39.144 34.388 -18.030 1.00 59.94 624 GLY A O 1
ATOM 4979 N N . MET A 1 625 ? 38.722 32.196 -17.833 1.00 60.00 625 MET A N 1
ATOM 4980 C CA . MET A 1 625 ? 38.140 31.998 -19.173 1.00 60.00 625 MET A CA 1
ATOM 4981 C C . MET A 1 625 ? 36.707 31.446 -19.098 1.00 60.00 625 MET A C 1
ATOM 4983 O O . MET A 1 625 ? 36.321 30.761 -18.152 1.00 60.00 625 MET A O 1
ATOM 4987 N N . GLY A 1 626 ? 35.900 31.738 -20.119 1.00 57.44 626 GLY A N 1
ATOM 4988 C CA . GLY A 1 626 ? 34.510 31.291 -20.182 1.00 57.44 626 GLY A CA 1
ATOM 4989 C C . GLY A 1 626 ? 34.367 29.809 -20.537 1.00 57.44 626 GLY A C 1
ATOM 4990 O O . GLY A 1 626 ? 35.106 29.291 -21.371 1.00 57.44 626 GLY A O 1
ATOM 4991 N N . LEU A 1 627 ? 33.373 29.132 -19.954 1.00 55.75 627 LEU A N 1
ATOM 4992 C CA . LEU A 1 627 ? 33.164 27.685 -20.096 1.00 55.75 627 LEU A CA 1
ATOM 4993 C C . LEU A 1 627 ? 33.087 27.203 -21.565 1.00 55.75 627 LEU A C 1
ATOM 4995 O O . LEU A 1 627 ? 32.428 27.818 -22.406 1.00 55.75 627 LEU A O 1
ATOM 4999 N N . GLY A 1 628 ? 33.731 26.066 -21.852 1.00 55.88 628 GLY A N 1
ATOM 5000 C CA . GLY A 1 628 ? 33.751 25.397 -23.159 1.00 55.88 628 GLY A CA 1
ATOM 5001 C C . GLY A 1 628 ? 35.165 25.236 -23.729 1.00 55.88 628 GLY A C 1
ATOM 5002 O O . GLY A 1 628 ? 36.053 26.035 -23.449 1.00 55.88 628 GLY A O 1
ATOM 5003 N N . SER A 1 629 ? 35.370 24.235 -24.593 1.00 52.88 629 SER A N 1
ATOM 5004 C CA . SER A 1 629 ? 36.687 23.763 -25.082 1.00 52.88 629 SER A CA 1
ATOM 5005 C C . SER A 1 629 ? 37.555 24.774 -25.858 1.00 52.88 629 SER A C 1
ATOM 5007 O O . SER A 1 629 ? 38.665 24.446 -26.274 1.00 52.88 629 SER A O 1
ATOM 5009 N N . ALA A 1 630 ? 37.072 26.001 -26.059 1.00 57.34 630 ALA A N 1
ATOM 5010 C CA . ALA A 1 630 ? 37.809 27.105 -26.670 1.00 57.34 630 ALA A CA 1
ATOM 5011 C C . ALA A 1 630 ? 37.612 28.450 -25.933 1.00 57.34 630 ALA A C 1
ATOM 5013 O O . ALA A 1 630 ? 37.772 29.502 -26.550 1.00 57.34 630 ALA A O 1
ATOM 5014 N N . GLY A 1 631 ? 37.232 28.429 -24.648 1.00 54.81 631 GLY A N 1
ATOM 5015 C CA . GLY A 1 631 ? 37.119 29.633 -23.812 1.00 54.81 631 GLY A CA 1
ATOM 5016 C C . GLY A 1 631 ? 35.930 30.548 -24.142 1.00 54.81 631 GLY A C 1
ATOM 5017 O O . GLY A 1 631 ? 36.006 31.750 -23.908 1.00 54.81 631 GLY A O 1
ATOM 5018 N N . GLN A 1 632 ? 34.871 30.019 -24.769 1.00 57.22 632 GLN A N 1
ATOM 5019 C CA . GLN A 1 632 ? 33.821 30.822 -25.425 1.00 57.22 632 GLN A CA 1
ATOM 5020 C C . GLN A 1 632 ? 32.709 31.327 -24.493 1.00 57.22 632 GLN A C 1
ATOM 5022 O O . GLN A 1 632 ? 31.857 32.097 -24.936 1.00 57.22 632 GLN A O 1
ATOM 5027 N N . GLY A 1 633 ? 32.670 30.870 -23.239 1.00 57.03 633 GLY A N 1
ATOM 5028 C CA . GLY A 1 633 ? 31.642 31.278 -22.284 1.00 57.03 633 GLY A CA 1
ATOM 5029 C C . GLY A 1 633 ? 31.663 32.782 -21.987 1.00 57.03 633 GLY A C 1
ATOM 5030 O O . GLY A 1 633 ? 32.679 33.463 -22.118 1.00 57.03 633 GLY A O 1
ATOM 5031 N N . MET A 1 634 ? 30.515 33.305 -21.576 1.00 56.47 634 MET A N 1
ATOM 5032 C CA . MET A 1 634 ? 30.354 34.718 -21.253 1.00 56.47 634 MET A CA 1
ATOM 5033 C C . MET A 1 634 ? 30.943 35.005 -19.864 1.00 56.47 634 MET A C 1
ATOM 5035 O O . MET A 1 634 ? 30.556 34.353 -18.898 1.00 56.47 634 MET A O 1
ATOM 5039 N N . LEU A 1 635 ? 31.896 35.938 -19.786 1.00 50.94 635 LEU A N 1
ATOM 5040 C CA . LEU A 1 635 ? 32.641 36.248 -18.557 1.00 50.94 635 LEU A CA 1
ATOM 5041 C C . LEU A 1 635 ? 31.935 37.274 -17.659 1.00 50.94 635 LEU A C 1
ATOM 5043 O O . LEU A 1 635 ? 31.977 37.143 -16.440 1.00 50.94 635 LEU A O 1
ATOM 5047 N N . ASP A 1 636 ? 31.270 38.267 -18.252 1.00 46.56 636 ASP A N 1
ATOM 5048 C CA . ASP A 1 636 ? 30.628 39.353 -17.509 1.00 46.56 636 ASP A CA 1
ATOM 5049 C C . ASP A 1 636 ? 29.151 39.031 -17.188 1.00 46.56 636 ASP A C 1
ATOM 5051 O O . ASP A 1 636 ? 28.403 38.617 -18.087 1.00 46.56 636 ASP A O 1
ATOM 5055 N N . PRO A 1 637 ? 28.677 39.254 -15.945 1.00 51.91 637 PRO A N 1
ATOM 5056 C CA . PRO A 1 637 ? 27.266 39.103 -15.595 1.00 51.91 637 PRO A CA 1
ATOM 5057 C C . PRO A 1 637 ? 26.356 40.052 -16.389 1.00 51.91 637 PRO A C 1
ATOM 5059 O O . PRO A 1 637 ? 26.656 41.238 -16.553 1.00 51.91 637 PRO A O 1
ATOM 5062 N N . ILE A 1 638 ? 25.189 39.566 -16.829 1.00 52.03 638 ILE A N 1
ATOM 5063 C CA . ILE A 1 638 ? 24.186 40.418 -17.487 1.00 52.03 638 ILE A CA 1
ATOM 5064 C C . ILE A 1 638 ? 23.611 41.396 -16.454 1.00 52.03 638 ILE A C 1
ATOM 5066 O O . ILE A 1 638 ? 22.834 41.009 -15.582 1.00 52.03 638 ILE A O 1
ATOM 5070 N N . SER A 1 639 ? 23.961 42.678 -16.569 1.00 43.81 639 SER A N 1
ATOM 5071 C CA . SER A 1 639 ? 23.419 43.718 -15.689 1.00 43.81 639 SER A CA 1
ATOM 5072 C C . SER A 1 639 ? 21.944 44.012 -16.000 1.00 43.81 639 SER A C 1
ATOM 5074 O O . SER A 1 639 ? 21.568 44.350 -17.124 1.00 43.81 639 SER A O 1
ATOM 5076 N N . VAL A 1 640 ? 21.090 43.900 -14.981 1.00 45.75 640 VAL A N 1
ATOM 5077 C CA . VAL A 1 640 ? 19.651 44.175 -15.090 1.00 45.75 640 VAL A CA 1
ATOM 5078 C C . VAL A 1 640 ? 19.398 45.671 -14.892 1.00 45.75 640 VAL A C 1
ATOM 5080 O O . VAL A 1 640 ? 19.639 46.213 -13.816 1.00 45.75 640 VAL A O 1
ATOM 5083 N N . ARG A 1 641 ? 18.872 46.350 -15.919 1.00 49.44 641 ARG A N 1
ATOM 5084 C CA . ARG A 1 641 ? 18.338 47.719 -15.803 1.00 49.44 641 ARG A CA 1
ATOM 5085 C C . ARG A 1 641 ? 16.820 47.681 -15.646 1.00 49.44 641 ARG A C 1
ATOM 5087 O O . ARG A 1 641 ? 16.119 47.223 -16.544 1.00 49.44 641 ARG A O 1
ATOM 5094 N N . VAL A 1 642 ? 16.319 48.213 -14.534 1.00 53.94 642 VAL A N 1
ATOM 5095 C CA . VAL A 1 642 ? 14.879 48.405 -14.305 1.00 53.94 642 VAL A CA 1
ATOM 5096 C C . VAL A 1 642 ? 14.400 49.628 -15.093 1.00 53.94 642 VAL A C 1
ATOM 5098 O O . VAL A 1 642 ? 14.991 50.703 -14.992 1.00 53.94 642 VAL A O 1
ATOM 5101 N N . LEU A 1 643 ? 13.338 49.465 -15.887 1.00 53.03 643 LEU A N 1
ATOM 5102 C CA . LEU A 1 643 ? 12.712 50.543 -16.662 1.00 53.03 643 LEU A CA 1
ATOM 5103 C C . LEU A 1 643 ? 11.504 51.141 -15.911 1.00 53.03 643 LEU A C 1
ATOM 5105 O O . LEU A 1 643 ? 10.854 50.425 -15.146 1.00 53.03 643 LEU A O 1
ATOM 5109 N N . PRO A 1 644 ? 11.157 52.426 -16.134 1.00 59.06 644 PRO A N 1
ATOM 5110 C CA . PRO A 1 644 ? 9.961 53.034 -15.553 1.00 59.06 644 PRO A CA 1
ATOM 5111 C C . PRO A 1 644 ? 8.664 52.337 -15.994 1.00 59.06 644 PRO A C 1
ATOM 5113 O O . PRO A 1 644 ? 8.560 51.804 -17.101 1.00 59.06 644 PRO A O 1
ATOM 5116 N N . SER A 1 645 ? 7.636 52.374 -15.141 1.00 50.00 645 SER A N 1
ATOM 5117 C CA . SER A 1 645 ? 6.371 51.678 -15.404 1.00 50.00 645 SER A CA 1
ATOM 5118 C C . SER A 1 645 ? 5.685 52.158 -16.694 1.00 50.00 645 SER A C 1
ATOM 5120 O O . SER A 1 645 ? 5.602 53.363 -16.931 1.00 50.00 645 SER A O 1
ATOM 5122 N N . LYS A 1 646 ? 5.085 51.219 -17.441 1.00 50.59 646 LYS A N 1
ATOM 5123 C CA . LYS A 1 646 ? 4.324 51.419 -18.697 1.00 50.59 646 LYS A CA 1
ATOM 5124 C C . LYS A 1 646 ? 5.138 51.694 -19.978 1.00 50.59 646 LYS A C 1
ATOM 5126 O O . LYS A 1 646 ? 4.536 52.060 -20.983 1.00 50.59 646 LYS A O 1
ATOM 5131 N N . GLN A 1 647 ? 6.451 51.452 -19.998 1.00 59.53 647 GLN A N 1
ATOM 5132 C CA . GLN A 1 647 ? 7.220 51.353 -21.252 1.00 59.53 647 GLN A CA 1
ATOM 5133 C C . GLN A 1 647 ? 7.460 49.886 -21.646 1.00 59.53 647 GLN A C 1
ATOM 5135 O O . GLN A 1 647 ? 7.717 49.045 -20.787 1.00 59.53 647 GLN A O 1
ATOM 5140 N N . SER A 1 648 ? 7.350 49.568 -22.940 1.00 57.44 648 SER A N 1
ATOM 5141 C CA . SER A 1 648 ? 7.617 48.229 -23.482 1.00 57.44 648 SER A CA 1
ATOM 5142 C C . SER A 1 648 ? 9.104 48.025 -23.796 1.00 57.44 648 SER A C 1
ATOM 5144 O O . SER A 1 648 ? 9.830 48.973 -24.097 1.00 57.44 648 SER A O 1
ATOM 5146 N N . LEU A 1 649 ? 9.549 46.762 -23.768 1.00 53.44 649 LEU A N 1
ATOM 5147 C CA . LEU A 1 649 ? 10.933 46.364 -24.064 1.00 53.44 649 LEU A CA 1
ATOM 5148 C C . LEU A 1 649 ? 11.418 46.831 -25.448 1.00 53.44 649 LEU A C 1
ATOM 5150 O O . LEU A 1 649 ? 12.586 47.186 -25.595 1.00 53.44 649 LEU A O 1
ATOM 5154 N N . ASP A 1 650 ? 10.526 46.900 -26.438 1.00 60.25 650 ASP A N 1
ATOM 5155 C CA . ASP A 1 650 ? 10.856 47.336 -27.802 1.00 60.25 650 ASP A CA 1
ATOM 5156 C C . ASP A 1 650 ? 11.413 48.773 -27.834 1.00 60.25 650 ASP A C 1
ATOM 5158 O O . ASP A 1 650 ? 12.387 49.058 -28.532 1.00 60.25 650 ASP A O 1
ATOM 5162 N N . HIS A 1 651 ? 10.869 49.666 -26.999 1.00 55.38 651 HIS A N 1
ATOM 5163 C CA . HIS A 1 651 ? 11.293 51.068 -26.932 1.00 55.38 651 HIS A CA 1
ATOM 5164 C C . HIS A 1 651 ? 12.693 51.233 -26.301 1.00 55.38 651 HIS A C 1
ATOM 5166 O O . HIS A 1 651 ? 13.392 52.216 -26.571 1.00 55.38 651 HIS A O 1
ATOM 5172 N N . ALA A 1 652 ? 13.137 50.266 -25.489 1.00 53.88 652 ALA A N 1
ATOM 5173 C CA . ALA A 1 652 ? 14.497 50.232 -24.953 1.00 53.88 652 ALA A CA 1
ATOM 5174 C C . ALA A 1 652 ? 15.518 49.786 -26.017 1.00 53.88 652 ALA A C 1
ATOM 5176 O O . ALA A 1 652 ? 16.608 50.358 -26.102 1.00 53.88 652 ALA A O 1
ATOM 5177 N N . PHE A 1 653 ? 15.149 48.829 -26.877 1.00 53.38 653 PHE A N 1
ATOM 5178 C CA . PHE A 1 653 ? 15.983 48.402 -28.005 1.00 53.38 653 PHE A CA 1
ATOM 5179 C C . PHE A 1 653 ? 16.169 49.512 -29.052 1.00 53.38 653 PHE A C 1
ATOM 5181 O O . PHE A 1 653 ? 17.277 49.685 -29.563 1.00 53.38 653 PHE A O 1
ATOM 5188 N N . GLU A 1 654 ? 15.132 50.298 -29.356 1.00 51.19 654 GLU A N 1
ATOM 5189 C CA . GLU A 1 654 ? 15.249 51.415 -30.309 1.00 51.19 654 GLU A CA 1
ATOM 5190 C C . GLU A 1 654 ? 16.134 52.559 -29.787 1.00 51.19 654 GLU A C 1
ATOM 5192 O O . GLU A 1 654 ? 16.954 53.092 -30.540 1.00 51.19 654 GLU A O 1
ATOM 5197 N N . ALA A 1 655 ? 16.049 52.890 -28.493 1.00 52.69 655 ALA A N 1
ATOM 5198 C CA . ALA A 1 655 ? 16.929 53.880 -27.869 1.00 52.69 655 ALA A CA 1
ATOM 5199 C C . ALA A 1 655 ? 18.408 53.452 -27.941 1.00 52.69 655 ALA A C 1
ATOM 5201 O O . ALA A 1 655 ? 19.259 54.206 -28.418 1.00 52.69 655 ALA A O 1
ATOM 5202 N N . GLN A 1 656 ? 18.701 52.203 -27.565 1.00 51.41 656 GLN A N 1
ATOM 5203 C CA . GLN A 1 656 ? 20.061 51.653 -27.560 1.00 51.41 656 GLN A CA 1
ATOM 5204 C C . GLN A 1 656 ? 20.668 51.570 -28.975 1.00 51.41 656 GLN A C 1
ATOM 5206 O O . GLN A 1 656 ? 21.871 51.770 -29.165 1.00 51.41 656 GLN A O 1
ATOM 5211 N N . ARG A 1 657 ? 19.828 51.338 -29.992 1.00 49.09 657 ARG A N 1
ATOM 5212 C CA . ARG A 1 657 ? 20.230 51.309 -31.406 1.00 49.09 657 ARG A CA 1
ATOM 5213 C C . ARG A 1 657 ? 20.543 52.701 -31.969 1.00 49.09 657 ARG A C 1
ATOM 5215 O O . ARG A 1 657 ? 21.389 52.802 -32.853 1.00 49.09 657 ARG A O 1
ATOM 5222 N N . ASN A 1 658 ? 19.917 53.757 -31.445 1.00 40.12 658 ASN A N 1
ATOM 5223 C CA . ASN A 1 658 ? 20.216 55.144 -31.819 1.00 40.12 658 ASN A CA 1
ATOM 5224 C C . ASN A 1 658 ? 21.464 55.703 -31.106 1.00 40.12 658 ASN A C 1
ATOM 5226 O O . ASN A 1 658 ? 22.220 56.456 -31.722 1.00 40.12 658 ASN A O 1
ATOM 5230 N N . GLU A 1 659 ? 21.739 55.300 -29.860 1.00 42.28 659 GLU A N 1
ATOM 5231 C CA . GLU A 1 659 ? 22.971 55.696 -29.151 1.00 42.28 659 GLU A CA 1
ATOM 5232 C C . GLU A 1 659 ? 24.239 55.120 -29.810 1.00 42.28 659 GLU A C 1
ATOM 5234 O O . GLU A 1 659 ? 25.232 55.831 -29.968 1.00 42.28 659 GLU A O 1
ATOM 5239 N N . GLN A 1 660 ? 24.205 53.869 -30.288 1.00 42.22 660 GLN A N 1
ATOM 5240 C CA . GLN A 1 660 ? 25.364 53.237 -30.943 1.00 42.22 660 GLN A CA 1
ATOM 5241 C C . GLN A 1 660 ? 25.759 53.860 -32.297 1.00 42.22 660 GLN A C 1
ATOM 5243 O O . GLN A 1 660 ? 26.859 53.603 -32.788 1.00 42.22 660 GLN A O 1
ATOM 5248 N N . VAL A 1 661 ? 24.902 54.686 -32.909 1.00 44.78 661 VAL A N 1
ATOM 5249 C CA . VAL A 1 661 ? 25.173 55.319 -34.214 1.00 44.78 661 VAL A CA 1
ATOM 5250 C C . VAL A 1 661 ? 25.931 56.652 -34.076 1.00 44.78 661 VAL A C 1
ATOM 5252 O O . VAL A 1 661 ? 26.592 57.069 -35.027 1.00 44.78 661 VAL A O 1
ATOM 5255 N N . ASN A 1 662 ? 25.919 57.295 -32.900 1.00 41.78 662 ASN A N 1
ATOM 5256 C CA . ASN A 1 662 ? 26.511 58.623 -32.681 1.00 41.78 662 ASN A CA 1
ATOM 5257 C C . ASN A 1 662 ? 27.571 58.641 -31.556 1.00 41.78 662 ASN A C 1
ATOM 5259 O O . ASN A 1 662 ? 27.397 59.282 -30.523 1.00 41.78 662 ASN A O 1
ATOM 5263 N N . GLY A 1 663 ? 28.718 57.989 -31.797 1.00 29.81 663 GLY A N 1
ATOM 5264 C CA . GLY A 1 663 ? 29.928 58.038 -30.954 1.00 29.81 663 GLY A CA 1
ATOM 5265 C C . GLY A 1 663 ? 31.193 58.456 -31.740 1.00 29.81 663 GLY A C 1
ATOM 5266 O O . GLY A 1 663 ? 31.253 58.254 -32.955 1.00 29.81 663 GLY A O 1
ATOM 5267 N N . PRO A 1 664 ? 32.209 59.088 -31.112 1.00 33.06 664 PRO A N 1
ATOM 5268 C CA . PRO A 1 664 ? 33.160 59.948 -31.828 1.00 33.06 664 PRO A CA 1
ATOM 5269 C C . PRO A 1 664 ? 34.318 59.242 -32.565 1.00 33.06 664 PRO A C 1
ATOM 5271 O O . PRO A 1 664 ? 34.919 58.273 -32.108 1.00 33.06 664 PRO A O 1
ATOM 5274 N N . LYS A 1 665 ? 34.715 59.835 -33.700 1.00 45.62 665 LYS A N 1
ATOM 5275 C CA . LYS A 1 665 ? 35.820 59.402 -34.580 1.00 45.62 665 LYS A CA 1
ATOM 5276 C C . LYS A 1 665 ? 37.208 59.507 -33.915 1.00 45.62 665 LYS A C 1
ATOM 5278 O O . LYS A 1 665 ? 37.668 60.626 -33.688 1.00 45.62 665 LYS A O 1
ATOM 5283 N N . LYS A 1 666 ? 37.971 58.405 -33.800 1.00 30.14 666 LYS A N 1
ATOM 5284 C CA . LYS A 1 666 ? 39.455 58.441 -33.697 1.00 30.14 666 LYS A CA 1
ATOM 5285 C C . LYS A 1 666 ? 40.167 57.250 -34.373 1.00 30.14 666 LYS A C 1
ATOM 5287 O O . LYS A 1 666 ? 39.955 56.106 -34.015 1.00 30.14 666 LYS A O 1
ATOM 5292 N N . GLY A 1 667 ? 41.122 57.567 -35.259 1.00 32.53 667 GLY A N 1
ATOM 5293 C CA . GLY A 1 667 ? 42.460 56.939 -35.252 1.00 32.53 667 GLY A CA 1
ATOM 5294 C C . GLY A 1 667 ? 42.722 55.593 -35.962 1.00 32.53 667 GLY A C 1
ATOM 5295 O O . GLY A 1 667 ? 42.639 54.539 -35.356 1.00 32.53 667 GLY A O 1
ATOM 5296 N N . LYS A 1 668 ? 43.220 55.677 -37.209 1.00 35.19 668 LYS A N 1
ATOM 5297 C CA . LYS A 1 668 ? 44.179 54.785 -37.933 1.00 35.19 668 LYS A CA 1
ATOM 5298 C C . LYS A 1 668 ? 44.901 53.702 -37.072 1.00 35.19 668 LYS A C 1
ATOM 5300 O O . LYS A 1 668 ? 45.380 54.012 -35.992 1.00 35.19 668 LYS A O 1
ATOM 5305 N N . LYS A 1 669 ? 45.239 52.504 -37.585 1.00 31.62 669 LYS A N 1
ATOM 5306 C CA . LYS A 1 669 ? 46.182 52.264 -38.715 1.00 31.62 669 LYS A CA 1
ATOM 5307 C C . LYS A 1 669 ? 46.019 50.882 -39.385 1.00 31.62 669 LYS A C 1
ATOM 5309 O O . LYS A 1 669 ? 45.514 49.933 -38.806 1.00 31.62 669 LYS A O 1
ATOM 5314 N N . ARG A 1 670 ? 46.522 50.785 -40.624 1.00 44.28 670 ARG A N 1
ATOM 5315 C CA . ARG A 1 670 ? 46.589 49.572 -41.466 1.00 44.28 670 ARG A CA 1
ATOM 5316 C C . ARG A 1 670 ? 47.802 48.710 -41.081 1.00 44.28 670 ARG A C 1
ATOM 5318 O O . ARG A 1 670 ? 48.888 49.264 -40.938 1.00 44.28 670 ARG A O 1
ATOM 5325 N N . SER A 1 671 ? 47.675 47.382 -41.099 1.00 36.91 671 SER A N 1
ATOM 5326 C CA . SER A 1 671 ? 48.800 46.478 -41.395 1.00 36.91 671 SER A CA 1
ATOM 5327 C C . SER A 1 671 ? 48.397 45.495 -42.504 1.00 36.91 671 SER A C 1
ATOM 5329 O O . SER A 1 671 ? 47.225 45.145 -42.655 1.00 36.91 671 SER A O 1
ATOM 5331 N N . ARG A 1 672 ? 49.348 45.147 -43.380 1.00 47.19 672 ARG A N 1
ATOM 5332 C CA . ARG A 1 672 ? 49.085 44.489 -44.671 1.00 47.19 672 ARG A CA 1
ATOM 5333 C C . ARG A 1 672 ? 49.824 43.154 -44.743 1.00 47.19 672 ARG A C 1
ATOM 5335 O O . ARG A 1 672 ? 50.966 43.117 -45.177 1.00 47.19 672 ARG A O 1
ATOM 5342 N N . GLY A 1 673 ? 49.154 42.068 -44.361 1.00 48.88 673 GLY A N 1
ATOM 5343 C CA . GLY A 1 673 ? 49.699 40.710 -44.468 1.00 48.88 673 GLY A CA 1
ATOM 5344 C C . GLY A 1 673 ? 49.125 39.770 -43.413 1.00 48.88 673 GLY A C 1
ATOM 5345 O O . GLY A 1 673 ? 49.634 39.703 -42.305 1.00 48.88 673 GLY A O 1
ATOM 5346 N N . GLY A 1 674 ? 48.057 39.040 -43.746 1.00 50.53 674 GLY A N 1
ATOM 5347 C CA . GLY A 1 674 ? 47.443 38.096 -42.800 1.00 50.53 674 GLY A CA 1
ATOM 5348 C C . GLY A 1 674 ? 46.263 37.298 -43.349 1.00 50.53 674 GLY A C 1
ATOM 5349 O O . GLY A 1 674 ? 46.108 36.132 -42.996 1.00 50.53 674 GLY A O 1
ATOM 5350 N N . LYS A 1 675 ? 45.485 37.875 -44.281 1.00 52.69 675 LYS A N 1
ATOM 5351 C CA . LYS A 1 675 ? 44.267 37.258 -44.842 1.00 52.69 675 LYS A CA 1
ATOM 5352 C C . LYS A 1 675 ? 44.501 35.825 -45.358 1.00 52.69 675 LYS A C 1
ATOM 5354 O O . LYS A 1 675 ? 43.867 34.902 -44.867 1.00 52.69 675 LYS A O 1
ATOM 5359 N N . ARG A 1 676 ? 45.527 35.614 -46.194 1.00 53.25 676 ARG A N 1
ATOM 5360 C CA . ARG A 1 676 ? 45.858 34.301 -46.789 1.00 53.25 676 ARG A CA 1
ATOM 5361 C C . ARG A 1 676 ? 46.341 33.237 -45.781 1.00 53.25 676 ARG A C 1
ATOM 5363 O O . ARG A 1 676 ? 46.110 32.053 -45.996 1.00 53.25 676 ARG A O 1
ATOM 5370 N N . LYS A 1 677 ? 46.993 33.639 -44.675 1.00 55.22 677 LYS A N 1
ATOM 5371 C CA . LYS A 1 677 ? 47.431 32.717 -43.599 1.00 55.22 677 LYS A CA 1
ATOM 5372 C C . LYS A 1 677 ? 46.270 32.376 -42.655 1.00 55.22 677 LYS A C 1
ATOM 5374 O O . LYS A 1 677 ? 46.173 31.243 -42.197 1.00 55.22 677 LYS A O 1
ATOM 5379 N N . ARG A 1 678 ? 45.360 33.334 -42.428 1.00 56.25 678 ARG A N 1
ATOM 5380 C CA . ARG A 1 678 ? 44.107 33.134 -41.688 1.00 56.25 678 ARG A CA 1
ATOM 5381 C C . ARG A 1 678 ? 43.172 32.193 -42.456 1.00 56.25 678 ARG A C 1
ATOM 5383 O O . ARG A 1 678 ? 42.790 31.168 -41.912 1.00 56.25 678 ARG A O 1
ATOM 5390 N N . GLU A 1 679 ? 42.888 32.473 -43.727 1.00 63.81 679 GLU A N 1
ATOM 5391 C CA . GLU A 1 679 ? 42.011 31.652 -44.581 1.00 63.81 679 GLU A CA 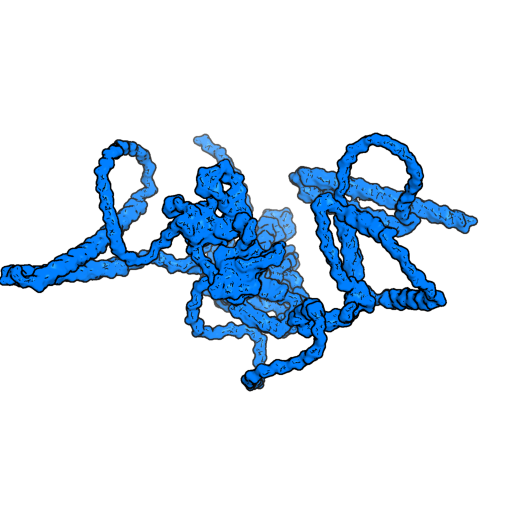1
ATOM 5392 C C . GLU A 1 679 ? 42.488 30.199 -44.708 1.00 63.81 679 GLU A C 1
ATOM 5394 O O . GLU A 1 679 ? 41.668 29.291 -44.593 1.00 63.81 679 GLU A O 1
ATOM 5399 N N . LYS A 1 680 ? 43.804 29.954 -44.840 1.00 65.94 680 LYS A N 1
ATOM 5400 C CA . LYS A 1 680 ? 44.340 28.582 -44.838 1.00 65.94 680 LYS A CA 1
ATOM 5401 C C . LYS A 1 680 ? 44.049 27.855 -43.514 1.00 65.94 680 LYS A C 1
ATOM 5403 O O . LYS A 1 680 ? 43.570 26.730 -43.556 1.00 65.94 680 LYS A O 1
ATOM 5408 N N . LYS A 1 681 ? 44.239 28.516 -42.362 1.00 62.75 681 LYS A N 1
ATOM 5409 C CA . LYS A 1 681 ? 43.958 27.934 -41.033 1.00 62.75 681 LYS A CA 1
ATOM 5410 C C . LYS A 1 681 ? 42.464 27.635 -40.818 1.00 62.75 681 LYS A C 1
ATOM 5412 O O . LYS A 1 681 ? 42.138 26.602 -40.246 1.00 62.75 681 LYS A O 1
ATOM 5417 N N . TYR A 1 682 ? 41.557 28.491 -41.302 1.00 58.12 682 TYR A N 1
ATOM 5418 C CA . TYR A 1 682 ? 40.110 28.215 -41.242 1.00 58.12 682 TYR A CA 1
ATOM 5419 C C . TYR A 1 682 ? 39.688 27.075 -42.182 1.00 58.12 682 TYR A C 1
ATOM 5421 O O . TYR A 1 682 ? 38.844 26.270 -41.806 1.00 58.12 682 TYR A O 1
ATOM 5429 N N . ALA A 1 683 ? 40.284 26.964 -43.375 1.00 64.31 683 ALA A N 1
ATOM 5430 C CA . ALA A 1 683 ? 40.001 25.862 -44.299 1.00 64.31 683 ALA A CA 1
ATOM 5431 C C . ALA A 1 683 ? 40.513 24.501 -43.788 1.00 64.31 683 ALA A C 1
ATOM 5433 O O . ALA A 1 683 ? 39.904 23.474 -44.069 1.00 64.31 683 ALA A O 1
ATOM 5434 N N . GLU A 1 684 ? 41.615 24.498 -43.038 1.00 59.03 684 GLU A N 1
ATOM 5435 C CA . GLU A 1 684 ? 42.214 23.311 -42.416 1.00 59.03 684 GLU A CA 1
ATOM 5436 C C . GLU A 1 684 ? 41.388 22.852 -41.199 1.00 59.03 684 GLU A C 1
ATOM 5438 O O . GLU A 1 684 ? 40.985 21.692 -41.133 1.00 59.03 684 GLU A O 1
ATOM 5443 N N . ALA A 1 685 ? 40.981 23.784 -40.326 1.00 59.66 685 ALA A N 1
ATOM 5444 C CA . ALA A 1 685 ? 40.043 23.508 -39.231 1.00 59.66 685 ALA A CA 1
ATOM 5445 C C . ALA A 1 685 ? 38.668 23.006 -39.726 1.00 59.66 685 ALA A C 1
ATOM 5447 O O . ALA A 1 685 ? 38.092 22.093 -39.141 1.00 59.66 685 ALA A O 1
ATOM 5448 N N . ALA A 1 686 ? 38.162 23.543 -40.843 1.00 60.59 686 ALA A N 1
ATOM 5449 C CA . ALA A 1 686 ? 36.909 23.096 -41.457 1.00 60.59 686 ALA A CA 1
ATOM 5450 C C . ALA A 1 686 ? 36.996 21.718 -42.151 1.00 60.59 686 ALA A C 1
ATOM 5452 O O . ALA A 1 686 ? 35.957 21.159 -42.508 1.00 60.59 686 ALA A O 1
ATOM 5453 N N . ARG A 1 687 ? 38.204 21.170 -42.362 1.00 57.88 687 ARG A N 1
ATOM 5454 C CA . ARG A 1 687 ? 38.400 19.773 -42.787 1.00 57.88 687 ARG A CA 1
ATOM 5455 C C . ARG A 1 687 ? 38.493 18.835 -41.589 1.00 57.88 687 ARG A C 1
ATOM 5457 O O . ARG A 1 687 ? 37.762 17.853 -41.578 1.00 57.88 687 ARG A O 1
ATOM 5464 N N . ALA A 1 688 ? 39.266 19.191 -40.561 1.00 56.84 688 ALA A N 1
ATOM 5465 C CA . ALA A 1 688 ? 39.334 18.418 -39.316 1.00 56.84 688 ALA A CA 1
ATOM 5466 C C . ALA A 1 688 ? 37.935 18.210 -38.695 1.00 56.84 688 ALA A C 1
ATOM 5468 O O . ALA A 1 688 ? 37.530 17.082 -38.431 1.00 56.84 688 ALA A O 1
ATOM 5469 N N . ALA A 1 689 ? 37.124 19.274 -38.624 1.00 52.56 689 ALA A N 1
ATOM 5470 C CA . ALA A 1 689 ? 35.739 19.211 -38.142 1.00 52.56 689 ALA A CA 1
ATOM 5471 C C . ALA A 1 689 ? 34.772 18.387 -39.029 1.00 52.56 689 ALA A C 1
ATOM 5473 O O . ALA A 1 689 ? 33.623 18.174 -38.650 1.00 52.56 689 ALA A O 1
ATOM 5474 N N . ARG A 1 690 ? 35.195 17.947 -40.225 1.00 51.88 690 ARG A N 1
ATOM 5475 C CA . ARG A 1 690 ? 34.443 17.005 -41.075 1.00 51.88 690 ARG A CA 1
ATOM 5476 C C . ARG A 1 690 ? 34.931 15.562 -40.942 1.00 51.88 690 ARG A C 1
ATOM 5478 O O . ARG A 1 690 ? 34.155 14.658 -41.231 1.00 51.88 690 ARG A O 1
ATOM 5485 N N . GLU A 1 691 ? 36.171 15.345 -40.511 1.00 48.88 691 GLU A N 1
ATOM 5486 C CA . GLU A 1 691 ? 36.746 14.010 -40.301 1.00 48.88 691 GLU A CA 1
ATOM 5487 C C . GLU A 1 691 ? 36.350 13.417 -38.933 1.00 48.88 691 GLU A C 1
ATOM 5489 O O . GLU A 1 691 ? 36.199 12.203 -38.817 1.00 48.88 691 GLU A O 1
ATOM 5494 N N . GLU A 1 692 ? 36.041 14.246 -37.928 1.00 42.94 692 GLU A N 1
ATOM 5495 C CA . GLU A 1 692 ? 35.528 13.792 -36.616 1.00 42.94 692 GLU A CA 1
ATOM 5496 C C . GLU A 1 692 ? 34.034 13.382 -36.610 1.00 42.94 692 GLU A C 1
ATOM 5498 O O . GLU A 1 692 ? 33.499 12.953 -35.587 1.00 42.94 692 GLU A O 1
ATOM 5503 N N . GLY A 1 693 ? 33.340 13.459 -37.751 1.00 43.47 693 GLY A N 1
ATOM 5504 C CA . GLY A 1 693 ? 31.894 13.225 -37.883 1.00 43.47 693 GLY A CA 1
ATOM 5505 C C . GLY A 1 693 ? 31.427 11.761 -37.809 1.00 43.47 693 GLY A C 1
ATOM 5506 O O . GLY A 1 693 ? 30.654 11.343 -38.668 1.00 43.47 693 GLY A O 1
ATOM 5507 N N . SER A 1 694 ? 31.879 10.970 -36.827 1.00 47.81 694 SER A N 1
ATOM 5508 C CA . SER A 1 694 ? 31.525 9.536 -36.705 1.00 47.81 694 SER A CA 1
ATOM 5509 C C . SER A 1 694 ? 31.184 9.028 -35.292 1.00 47.81 694 SER A C 1
ATOM 5511 O O . SER A 1 694 ? 31.212 7.822 -35.049 1.00 47.81 694 SER A O 1
ATOM 5513 N N . LYS A 1 695 ? 30.789 9.907 -34.359 1.00 41.44 695 LYS A N 1
ATOM 5514 C CA . LYS A 1 695 ? 30.166 9.494 -33.085 1.00 41.44 695 LYS A CA 1
ATOM 5515 C C . LYS A 1 695 ? 28.852 10.237 -32.850 1.00 41.44 695 LYS A C 1
ATOM 5517 O O . LYS A 1 695 ? 28.827 11.459 -32.763 1.00 41.44 695 LYS A O 1
ATOM 5522 N N . SER A 1 696 ? 27.757 9.483 -32.776 1.00 44.78 696 SER A N 1
ATOM 5523 C CA . SER A 1 696 ? 26.416 9.992 -32.486 1.00 44.78 696 SER A CA 1
ATOM 5524 C C . SER A 1 696 ? 26.262 10.254 -30.989 1.00 44.78 696 SER A C 1
ATOM 5526 O O . SER A 1 696 ? 26.163 9.305 -30.212 1.00 44.78 696 SER A O 1
ATOM 5528 N N . ASP A 1 697 ? 26.235 11.524 -30.594 1.00 48.97 697 ASP A N 1
ATOM 5529 C CA . ASP A 1 697 ? 26.054 11.924 -29.198 1.00 48.97 697 ASP A CA 1
ATOM 5530 C C . ASP A 1 697 ? 24.571 12.163 -28.852 1.00 48.97 697 ASP A C 1
ATOM 5532 O O . ASP A 1 697 ? 23.800 12.714 -29.645 1.00 48.97 697 ASP A O 1
ATOM 5536 N N . MET A 1 698 ? 24.170 11.757 -27.646 1.00 42.22 698 MET A N 1
ATOM 5537 C CA . MET A 1 698 ? 22.788 11.779 -27.153 1.00 42.22 698 MET A CA 1
ATOM 5538 C C . MET A 1 698 ? 22.209 13.202 -27.114 1.00 42.22 698 MET A C 1
ATOM 5540 O O . MET A 1 698 ? 21.026 13.413 -27.396 1.00 42.22 698 MET A O 1
ATOM 5544 N N . PHE A 1 699 ? 23.053 14.200 -26.850 1.00 43.97 699 PHE A N 1
ATOM 5545 C CA . PHE A 1 699 ? 22.652 15.605 -26.789 1.00 43.97 699 PHE A CA 1
ATOM 5546 C C . PHE A 1 699 ? 22.288 16.203 -28.156 1.00 43.97 699 PHE A C 1
ATOM 5548 O O . PHE A 1 699 ? 21.468 17.120 -28.218 1.00 43.97 699 PHE A O 1
ATOM 5555 N N . ALA A 1 700 ? 22.795 15.653 -29.267 1.00 51.84 700 ALA A N 1
ATOM 5556 C CA . ALA A 1 700 ? 22.346 16.053 -30.603 1.00 51.84 700 ALA A CA 1
ATOM 5557 C C . ALA A 1 700 ? 20.874 15.663 -30.846 1.00 51.84 700 ALA A C 1
ATOM 5559 O O . ALA A 1 700 ? 20.122 16.420 -31.462 1.00 51.84 700 ALA A O 1
ATOM 5560 N N . LEU A 1 701 ? 20.442 14.517 -30.302 1.00 49.09 701 LEU A N 1
ATOM 5561 C CA . LEU A 1 701 ? 19.058 14.049 -30.385 1.00 49.09 701 LEU A CA 1
ATOM 5562 C C . LEU A 1 701 ? 18.123 14.910 -29.520 1.00 49.09 701 LEU A C 1
ATOM 5564 O O . LEU A 1 701 ? 17.078 15.351 -29.999 1.00 49.09 701 LEU A O 1
ATOM 5568 N N . ILE A 1 702 ? 18.527 15.218 -28.283 1.00 45.66 702 ILE A N 1
ATOM 5569 C CA . ILE A 1 702 ? 17.751 16.051 -27.346 1.00 45.66 702 ILE A CA 1
ATOM 5570 C C . ILE A 1 702 ? 17.563 17.470 -27.901 1.00 45.66 702 ILE A C 1
ATOM 5572 O O . ILE A 1 702 ? 16.440 17.974 -27.933 1.00 45.66 702 ILE A O 1
ATOM 5576 N N . ASN A 1 703 ? 18.618 18.082 -28.446 1.00 48.59 703 ASN A N 1
ATOM 5577 C CA . ASN A 1 703 ? 18.526 19.408 -29.066 1.00 48.59 703 ASN A CA 1
ATOM 5578 C C . ASN A 1 703 ? 17.616 19.428 -30.312 1.00 48.59 703 ASN A C 1
ATOM 5580 O O . ASN A 1 703 ? 17.001 20.454 -30.596 1.00 48.59 703 ASN A O 1
ATOM 5584 N N . SER A 1 704 ? 17.476 18.300 -31.024 1.00 46.66 704 SER A N 1
ATOM 5585 C CA . SER A 1 704 ? 16.523 18.162 -32.139 1.00 46.66 704 SER A CA 1
ATOM 5586 C C . SER A 1 704 ? 15.067 17.945 -31.699 1.00 46.66 704 SER A C 1
ATOM 5588 O O . SER A 1 704 ? 14.150 18.274 -32.443 1.00 46.66 704 SER A O 1
ATOM 5590 N N . GLN A 1 705 ? 14.837 17.419 -30.491 1.00 46.97 705 GLN A N 1
ATOM 5591 C CA . GLN A 1 705 ? 13.498 17.226 -29.919 1.00 46.97 705 GLN A CA 1
ATOM 5592 C C . GLN A 1 705 ? 12.979 18.509 -29.251 1.00 46.97 705 GLN A C 1
ATOM 5594 O O . GLN A 1 705 ? 11.817 18.880 -29.422 1.00 46.97 705 GLN A O 1
ATOM 5599 N N . LEU A 1 706 ? 13.847 19.227 -28.530 1.00 41.50 706 LEU A N 1
ATOM 5600 C CA . LEU A 1 706 ? 13.485 20.471 -27.845 1.00 41.50 706 LEU A CA 1
ATOM 5601 C C . LEU A 1 706 ? 13.186 21.621 -28.818 1.00 41.50 706 LEU A C 1
ATOM 5603 O O . LEU A 1 706 ? 12.305 22.431 -28.536 1.00 41.50 706 LEU A O 1
ATOM 5607 N N . SER A 1 707 ? 13.849 21.677 -29.979 1.00 42.81 707 SER A N 1
ATOM 5608 C CA . SER A 1 707 ? 13.533 22.664 -31.023 1.00 42.81 707 SER A CA 1
ATOM 5609 C C . SER A 1 707 ? 12.121 22.468 -31.588 1.00 42.81 707 SER A C 1
ATOM 5611 O O . SER A 1 707 ? 11.356 23.429 -31.647 1.00 42.81 707 SER A O 1
ATOM 5613 N N . VAL A 1 708 ? 11.736 21.223 -31.893 1.00 43.69 708 VAL A N 1
ATOM 5614 C CA . VAL A 1 708 ? 10.382 20.861 -32.355 1.00 43.69 708 VAL A CA 1
ATOM 5615 C C . VAL A 1 708 ? 9.327 21.225 -31.304 1.00 43.69 708 VAL A C 1
ATOM 5617 O O . VAL A 1 708 ? 8.296 21.820 -31.625 1.00 43.69 708 VAL A O 1
ATOM 5620 N N . HIS A 1 709 ? 9.597 20.959 -30.023 1.00 38.44 709 HIS A N 1
ATOM 5621 C CA . HIS A 1 709 ? 8.662 21.305 -28.947 1.00 38.44 709 HIS A CA 1
ATOM 5622 C C . HIS A 1 709 ? 8.500 22.828 -28.747 1.00 38.44 709 HIS A C 1
ATOM 5624 O O . HIS A 1 709 ? 7.420 23.295 -28.372 1.00 38.44 709 HIS A O 1
ATOM 5630 N N . ALA A 1 710 ? 9.545 23.610 -29.048 1.00 38.22 710 ALA A N 1
ATOM 5631 C CA . ALA A 1 710 ? 9.544 25.074 -28.970 1.00 38.22 710 ALA A CA 1
ATOM 5632 C C . ALA A 1 710 ? 8.875 25.776 -30.174 1.00 38.22 710 ALA A C 1
ATOM 5634 O O . ALA A 1 710 ? 8.595 26.979 -30.104 1.00 38.22 710 ALA A O 1
ATOM 5635 N N . GLU A 1 711 ? 8.625 25.052 -31.267 1.00 37.69 711 GLU A N 1
ATOM 5636 C CA . GLU A 1 711 ? 7.791 25.507 -32.386 1.00 37.69 711 GLU A CA 1
ATOM 5637 C C . GLU A 1 711 ? 6.303 25.217 -32.127 1.00 37.69 711 GLU A C 1
ATOM 5639 O O . GLU A 1 711 ? 5.466 26.103 -32.319 1.00 37.69 711 GLU A O 1
ATOM 5644 N N . ILE A 1 712 ? 5.978 24.038 -31.577 1.00 38.97 712 ILE A N 1
ATOM 5645 C CA . ILE A 1 712 ? 4.601 23.639 -31.219 1.00 38.97 712 ILE A CA 1
ATOM 5646 C C . ILE A 1 712 ? 3.955 24.628 -30.228 1.00 38.97 712 ILE A C 1
ATOM 5648 O O . ILE A 1 712 ? 2.776 24.961 -30.358 1.00 38.97 712 ILE A O 1
ATOM 5652 N N . LEU A 1 713 ? 4.726 25.166 -29.277 1.00 36.78 713 LEU A N 1
ATOM 5653 C CA . LEU A 1 713 ? 4.244 26.125 -28.271 1.00 36.78 713 LEU A CA 1
ATOM 5654 C C . LEU A 1 713 ? 3.929 27.538 -28.808 1.00 36.78 713 LEU A C 1
ATOM 5656 O O . LEU A 1 713 ? 3.418 28.364 -28.055 1.00 36.78 713 LEU A O 1
ATOM 5660 N N . ARG A 1 714 ? 4.195 27.844 -30.089 1.00 34.59 714 ARG A N 1
ATOM 5661 C CA . ARG A 1 714 ? 3.908 29.167 -30.695 1.00 34.59 714 ARG A CA 1
ATOM 5662 C C . ARG A 1 714 ? 2.600 29.210 -31.501 1.00 34.59 714 ARG A C 1
ATOM 5664 O O . ARG A 1 714 ? 2.319 30.209 -32.164 1.00 34.59 714 ARG A O 1
ATOM 5671 N N . GLY A 1 715 ? 1.798 28.144 -31.460 1.00 32.09 715 GLY A N 1
ATOM 5672 C CA . GLY A 1 715 ? 0.518 28.040 -32.163 1.00 32.09 715 GLY A CA 1
ATOM 5673 C C . GLY A 1 715 ? -0.684 28.562 -31.360 1.00 32.09 715 GLY A C 1
ATOM 5674 O O . GLY A 1 715 ? -1.044 27.988 -30.339 1.00 32.09 715 GLY A O 1
ATOM 5675 N N . THR A 1 716 ? -1.387 29.563 -31.912 1.00 29.45 716 THR A N 1
ATOM 5676 C CA . THR A 1 716 ? -2.588 30.268 -31.383 1.00 29.45 716 THR A CA 1
ATOM 5677 C C . THR A 1 716 ? -2.307 31.316 -30.286 1.00 29.45 716 THR A C 1
ATOM 5679 O O . THR A 1 716 ? -1.521 31.087 -29.382 1.00 29.45 716 THR A O 1
ATOM 5682 N N . LYS A 1 717 ? -2.897 32.523 -30.299 1.00 29.52 717 LYS A N 1
ATOM 5683 C CA . LYS A 1 717 ? -4.071 33.046 -31.035 1.00 29.52 717 LYS A CA 1
ATOM 5684 C C . LYS A 1 717 ? -3.770 34.417 -31.675 1.00 29.52 717 LYS A C 1
ATOM 5686 O O . LYS A 1 717 ? -3.104 35.242 -31.058 1.00 29.52 717 LYS A O 1
ATOM 5691 N N . LYS A 1 718 ? -4.387 34.729 -32.822 1.00 28.25 718 LYS A N 1
ATOM 5692 C CA . LYS A 1 718 ? -4.731 36.116 -33.196 1.00 28.25 718 LYS A CA 1
ATOM 5693 C C . LYS A 1 718 ? -6.225 36.199 -33.484 1.00 28.25 718 LYS A C 1
ATOM 5695 O O . LYS A 1 718 ? -6.760 35.393 -34.236 1.00 28.25 718 LYS A O 1
ATOM 5700 N N . HIS A 1 719 ? -6.881 37.147 -32.826 1.00 28.94 719 HIS A N 1
ATOM 5701 C CA . HIS A 1 719 ? -8.314 37.395 -32.936 1.00 28.94 719 HIS A CA 1
ATOM 5702 C C . HIS A 1 719 ? -8.595 38.277 -34.157 1.00 28.94 719 HIS A C 1
ATOM 5704 O O . HIS A 1 719 ? -7.807 39.177 -34.450 1.00 28.94 719 HIS A O 1
ATOM 5710 N N . MET A 1 720 ? -9.719 38.064 -34.842 1.00 25.53 720 MET A N 1
ATOM 5711 C CA . MET A 1 720 ? -10.209 39.043 -35.814 1.00 25.53 720 MET A CA 1
ATOM 5712 C C . MET A 1 720 ? -10.747 40.274 -35.081 1.00 25.53 720 MET A C 1
ATOM 5714 O O . MET A 1 720 ? -11.529 40.138 -34.138 1.00 25.53 720 MET A O 1
ATOM 5718 N N . THR A 1 721 ? -10.400 41.457 -35.583 1.00 25.17 721 THR A N 1
ATOM 5719 C CA . THR A 1 721 ? -11.231 42.660 -35.495 1.00 25.17 721 THR A CA 1
ATOM 5720 C C . THR A 1 721 ? -11.302 43.294 -36.880 1.00 25.17 721 THR A C 1
ATOM 5722 O O . THR A 1 721 ? -10.292 43.573 -37.522 1.00 25.17 721 THR A O 1
ATOM 5725 N N . THR A 1 722 ? -12.522 43.477 -37.370 1.00 27.30 722 THR A N 1
ATOM 5726 C CA . THR A 1 722 ? -12.828 44.194 -38.609 1.00 27.30 722 THR A CA 1
ATOM 5727 C C . THR A 1 722 ? -12.652 45.695 -38.420 1.00 27.30 722 THR A C 1
ATOM 5729 O O . THR A 1 722 ? -13.242 46.248 -37.492 1.00 27.30 722 THR A O 1
ATOM 5732 N N . ASN A 1 723 ? -11.986 46.377 -39.356 1.00 25.00 723 ASN A N 1
ATOM 5733 C CA . ASN A 1 723 ? -12.479 47.681 -39.800 1.00 25.00 723 ASN A CA 1
ATOM 5734 C C . ASN A 1 723 ? -12.054 48.028 -41.237 1.00 25.00 723 ASN A C 1
ATOM 5736 O O . ASN A 1 723 ? -11.198 47.362 -41.817 1.00 25.00 723 ASN A O 1
ATOM 5740 N N . ASN A 1 724 ? -12.735 49.014 -41.819 1.00 23.78 724 ASN A N 1
ATOM 5741 C CA . ASN A 1 724 ? -12.907 49.171 -43.265 1.00 23.78 724 ASN A CA 1
ATOM 5742 C C . ASN A 1 724 ? -12.129 50.366 -43.880 1.00 23.78 724 ASN A C 1
ATOM 5744 O O . ASN A 1 724 ? -11.753 51.291 -43.167 1.00 23.78 724 ASN A O 1
ATOM 5748 N N . ASN A 1 725 ? -12.043 50.374 -45.221 1.00 24.47 725 ASN A N 1
ATOM 5749 C CA . ASN A 1 725 ? -11.728 51.483 -46.151 1.00 24.47 725 ASN A CA 1
ATOM 5750 C C . ASN A 1 725 ? -10.265 51.934 -46.433 1.00 24.47 725 ASN A C 1
ATOM 5752 O O . ASN A 1 725 ? -9.570 52.456 -45.573 1.00 24.47 725 ASN A O 1
ATOM 5756 N N . ASN A 1 726 ? -9.933 51.894 -47.741 1.00 24.59 726 ASN A N 1
ATOM 5757 C CA . ASN A 1 726 ? -9.153 52.852 -48.565 1.00 24.59 726 ASN A CA 1
ATOM 5758 C C . ASN A 1 726 ? -7.756 53.325 -48.080 1.00 24.59 726 ASN A C 1
ATOM 5760 O O . ASN A 1 726 ? -7.641 54.067 -47.118 1.00 24.59 726 ASN A O 1
ATOM 5764 N N . SER A 1 727 ? -6.645 53.161 -48.815 1.00 24.52 727 SER A N 1
ATOM 5765 C CA . SER A 1 727 ? -6.462 53.371 -50.267 1.00 24.52 727 SER A CA 1
ATOM 5766 C C . SER A 1 727 ? -4.985 53.172 -50.695 1.00 24.52 727 SER A C 1
ATOM 5768 O O . SER A 1 727 ? -4.090 53.129 -49.859 1.00 24.52 727 SER A O 1
ATOM 5770 N N . ASN A 1 728 ? -4.738 53.136 -52.013 1.00 23.70 728 ASN A N 1
ATOM 5771 C CA . ASN A 1 728 ? -3.454 53.403 -52.693 1.00 23.70 728 ASN A CA 1
ATOM 5772 C C . ASN A 1 728 ? -2.232 52.497 -52.410 1.00 23.70 728 ASN A C 1
ATOM 5774 O O . ASN A 1 728 ? -1.239 52.895 -51.812 1.00 23.70 728 ASN A O 1
ATOM 5778 N N . GLY A 1 729 ? -2.259 51.322 -53.041 1.00 25.45 729 GLY A N 1
ATOM 5779 C CA . GLY A 1 729 ? -1.331 50.974 -54.129 1.00 25.45 729 GLY A CA 1
ATOM 5780 C C . GLY A 1 729 ? 0.181 51.211 -53.977 1.00 25.45 729 GLY A C 1
ATOM 5781 O O . GLY A 1 729 ? 0.679 52.320 -54.174 1.00 25.45 729 GLY A O 1
ATOM 5782 N N . LYS A 1 730 ? 0.930 50.101 -53.927 1.00 25.14 730 LYS A N 1
ATOM 5783 C CA . LYS A 1 730 ? 2.053 49.883 -54.856 1.00 25.14 730 LYS A CA 1
ATOM 5784 C C . LYS A 1 730 ? 2.389 48.402 -55.000 1.00 25.14 730 LYS A C 1
ATOM 5786 O O . LYS A 1 730 ? 2.454 47.674 -54.016 1.00 25.14 730 LYS A O 1
ATOM 5791 N N . GLU A 1 731 ? 2.621 47.981 -56.236 1.00 31.48 731 GLU A N 1
ATOM 5792 C CA . GLU A 1 731 ? 3.080 46.636 -56.569 1.00 31.48 731 GLU A CA 1
ATOM 5793 C C . GLU A 1 731 ? 4.460 46.357 -55.958 1.00 31.48 731 GLU A C 1
ATOM 5795 O O . GLU A 1 731 ? 5.368 47.189 -56.051 1.00 31.48 731 GLU A O 1
ATOM 5800 N N . LYS A 1 732 ? 4.650 45.146 -55.427 1.00 26.52 732 LYS A N 1
ATOM 5801 C CA . LYS A 1 732 ? 5.922 44.415 -55.514 1.00 26.52 732 LYS A CA 1
ATOM 5802 C C . LYS A 1 732 ? 5.677 42.923 -55.304 1.00 26.52 732 LYS A C 1
ATOM 5804 O O . LYS A 1 732 ? 4.921 42.544 -54.419 1.00 26.52 732 LYS A O 1
ATOM 5809 N N . GLY A 1 733 ? 6.273 42.121 -56.186 1.00 24.94 733 GLY A N 1
ATOM 5810 C CA . GLY A 1 733 ? 5.906 40.728 -56.438 1.00 24.94 733 GLY A CA 1
ATOM 5811 C C . GLY A 1 733 ? 5.802 39.836 -55.202 1.00 24.94 733 GLY A C 1
ATOM 5812 O O . GLY A 1 733 ? 6.665 39.854 -54.328 1.00 24.94 733 GLY A O 1
ATOM 5813 N N . GLY A 1 734 ? 4.760 39.005 -55.190 1.00 24.72 734 GLY A N 1
ATOM 5814 C CA . GLY A 1 734 ? 4.691 37.859 -54.298 1.00 24.72 734 GLY A CA 1
ATOM 5815 C C . GLY A 1 734 ? 5.667 36.781 -54.759 1.00 24.72 734 GLY A C 1
ATOM 5816 O O . GLY A 1 734 ? 5.442 36.138 -55.783 1.00 24.72 734 GLY A O 1
ATOM 5817 N N . GLU A 1 735 ? 6.726 36.551 -53.986 1.00 26.27 735 GLU A N 1
ATOM 5818 C CA . GLU A 1 735 ? 7.378 35.244 -53.980 1.00 26.27 735 GLU A CA 1
ATOM 5819 C C . GLU A 1 735 ? 6.486 34.280 -53.195 1.00 26.27 735 GLU A C 1
ATOM 5821 O O . GLU A 1 735 ? 6.541 34.201 -51.967 1.00 26.27 735 GLU A O 1
ATOM 5826 N N . GLU A 1 736 ? 5.650 33.529 -53.914 1.00 31.14 736 GLU A N 1
ATOM 5827 C CA . GLU A 1 736 ? 5.107 32.289 -53.371 1.00 31.14 736 GLU A CA 1
ATOM 5828 C C . GLU A 1 736 ? 6.277 31.386 -52.972 1.00 31.14 736 GLU A C 1
ATOM 5830 O O . GLU A 1 736 ? 7.090 30.983 -53.813 1.00 31.14 736 GLU A O 1
ATOM 5835 N N . GLY A 1 737 ? 6.352 31.049 -51.684 1.00 32.66 737 GLY A N 1
ATOM 5836 C CA . GLY A 1 737 ? 7.320 30.096 -51.161 1.00 32.66 737 GLY A CA 1
ATOM 5837 C C . GLY A 1 737 ? 7.089 28.712 -51.762 1.00 32.66 737 GLY A C 1
ATOM 5838 O O . GLY A 1 737 ? 6.356 27.900 -51.197 1.00 32.66 737 GLY A O 1
ATOM 5839 N N . LYS A 1 738 ? 7.725 28.438 -52.908 1.00 38.59 738 LYS A N 1
ATOM 5840 C CA . LYS A 1 738 ? 7.747 27.123 -53.557 1.00 38.59 738 LYS A CA 1
ATOM 5841 C C . LYS A 1 738 ? 8.238 26.070 -52.566 1.00 38.59 738 LYS A C 1
ATOM 5843 O O . LYS A 1 738 ? 9.443 25.876 -52.411 1.00 38.59 738 LYS A O 1
ATOM 5848 N N . ARG A 1 739 ? 7.306 25.315 -51.975 1.00 43.78 739 ARG A N 1
ATOM 5849 C CA . ARG A 1 739 ? 7.597 23.973 -51.453 1.00 43.78 739 ARG A CA 1
ATOM 5850 C C . ARG A 1 739 ? 8.217 23.193 -52.615 1.00 43.78 739 ARG A C 1
ATOM 5852 O O . ARG A 1 739 ? 7.600 23.084 -53.675 1.00 43.78 739 ARG A O 1
ATOM 5859 N N . GLU A 1 740 ? 9.474 22.774 -52.467 1.00 41.12 740 GLU A N 1
ATOM 5860 C CA . GLU A 1 740 ? 10.302 22.360 -53.604 1.00 41.12 740 GLU A CA 1
ATOM 5861 C C . GLU A 1 740 ? 9.639 21.248 -54.429 1.00 41.12 740 GLU A C 1
ATOM 5863 O O . GLU A 1 740 ? 9.364 20.152 -53.936 1.00 41.12 740 GLU A O 1
ATOM 5868 N N . GLY A 1 741 ? 9.411 21.533 -55.716 1.00 48.53 741 GLY A N 1
ATOM 5869 C CA . GLY A 1 741 ? 8.771 20.632 -56.674 1.00 48.53 741 GLY A CA 1
ATOM 5870 C C . GLY A 1 741 ? 9.664 19.458 -57.075 1.00 48.53 741 GLY A C 1
ATOM 5871 O O . GLY A 1 741 ? 10.115 19.376 -58.218 1.00 48.53 741 GLY A O 1
ATOM 5872 N N . GLY A 1 742 ? 9.907 18.551 -56.133 1.00 61.06 742 GLY A N 1
ATOM 5873 C CA . GLY A 1 742 ? 10.636 17.300 -56.306 1.00 61.06 742 GLY A CA 1
ATOM 5874 C C . GLY A 1 742 ? 10.069 16.193 -55.415 1.00 61.06 742 GLY A C 1
ATOM 5875 O O . GLY A 1 742 ? 9.129 16.402 -54.652 1.00 61.06 742 GLY A O 1
ATOM 5876 N N . ARG A 1 743 ? 10.665 14.997 -55.479 1.00 65.06 743 ARG A N 1
ATOM 5877 C CA . ARG A 1 743 ? 10.162 13.796 -54.777 1.00 65.06 743 ARG A CA 1
ATOM 5878 C C . ARG A 1 743 ? 10.097 13.952 -53.244 1.00 65.06 743 ARG A C 1
ATOM 5880 O O . ARG A 1 743 ? 9.275 13.300 -52.615 1.00 65.06 743 ARG A O 1
ATOM 5887 N N . ARG A 1 744 ? 10.888 14.864 -52.657 1.00 64.06 744 ARG A N 1
ATOM 5888 C CA . ARG A 1 744 ? 10.792 15.260 -51.236 1.00 64.06 744 ARG A CA 1
ATOM 5889 C C . ARG A 1 744 ? 9.460 15.931 -50.875 1.00 64.06 744 ARG A C 1
ATOM 5891 O O . ARG A 1 744 ? 8.962 15.692 -49.783 1.00 64.06 744 ARG A O 1
ATOM 5898 N N . GLY A 1 745 ? 8.871 16.720 -51.776 1.00 70.38 745 GLY A N 1
ATOM 5899 C CA . GLY A 1 745 ? 7.583 17.377 -51.533 1.00 70.38 745 GLY A CA 1
ATOM 5900 C C . GLY A 1 745 ? 6.428 16.380 -51.401 1.00 70.38 745 GLY A C 1
ATOM 5901 O O . GLY A 1 745 ? 5.561 16.561 -50.556 1.00 70.38 745 GLY A O 1
ATOM 5902 N N . LEU A 1 746 ? 6.451 15.282 -52.170 1.00 75.38 746 LEU A N 1
ATOM 5903 C CA . LEU A 1 746 ? 5.448 14.214 -52.056 1.00 75.38 746 LEU A CA 1
ATOM 5904 C C . LEU A 1 746 ? 5.503 13.488 -50.706 1.00 75.38 746 LEU A C 1
ATOM 5906 O O . LEU A 1 746 ? 4.451 13.161 -50.170 1.00 75.38 746 LEU A O 1
ATOM 5910 N N . LEU A 1 747 ? 6.700 13.280 -50.145 1.00 76.50 747 LEU A N 1
ATOM 5911 C CA . LEU A 1 747 ? 6.861 12.663 -48.823 1.00 76.50 747 LEU A CA 1
ATOM 5912 C C . LEU A 1 747 ? 6.272 13.544 -47.710 1.00 76.50 747 LEU A C 1
ATOM 5914 O O . LEU A 1 747 ? 5.589 13.029 -46.834 1.00 76.50 747 LEU A O 1
ATOM 5918 N N . ALA A 1 748 ? 6.445 14.868 -47.792 1.00 78.06 748 ALA A N 1
ATOM 5919 C CA . ALA A 1 748 ? 5.829 15.794 -46.839 1.00 78.06 748 ALA A CA 1
ATOM 5920 C C . ALA A 1 748 ? 4.289 15.713 -46.862 1.00 78.06 748 ALA A C 1
ATOM 5922 O O . ALA A 1 748 ? 3.668 15.640 -45.805 1.00 78.06 748 ALA A O 1
ATOM 5923 N N . TYR A 1 749 ? 3.676 15.639 -48.052 1.00 83.62 749 TYR A N 1
ATOM 5924 C CA . TYR A 1 749 ? 2.231 15.404 -48.165 1.00 83.62 749 TYR A CA 1
ATOM 5925 C C . TYR A 1 749 ? 1.817 14.008 -47.665 1.00 83.62 749 TYR A C 1
ATOM 5927 O O . TYR A 1 749 ? 0.735 13.856 -47.110 1.00 83.62 749 TYR A O 1
ATOM 5935 N N . GLU A 1 750 ? 2.645 12.973 -47.840 1.00 84.06 750 GLU A N 1
ATOM 5936 C CA . GLU A 1 750 ? 2.360 11.635 -47.300 1.00 84.06 750 GLU A CA 1
ATOM 5937 C C . GLU A 1 750 ? 2.347 11.599 -45.773 1.00 84.06 750 GLU A C 1
ATOM 5939 O O . GLU A 1 750 ? 1.486 10.932 -45.199 1.00 84.06 750 GLU A O 1
ATOM 5944 N N . ASP A 1 751 ? 3.264 12.307 -45.119 1.00 85.88 751 ASP A N 1
ATOM 5945 C CA . ASP A 1 751 ? 3.315 12.374 -43.659 1.00 85.88 751 ASP A CA 1
ATOM 5946 C C . ASP A 1 751 ? 2.177 13.244 -43.089 1.00 85.88 751 ASP A C 1
ATOM 5948 O O . ASP A 1 751 ? 1.528 12.830 -42.127 1.00 85.88 751 ASP A O 1
ATOM 5952 N N . GLU A 1 752 ? 1.821 14.351 -43.754 1.00 89.25 752 GLU A N 1
ATOM 5953 C CA . GLU A 1 752 ? 0.626 15.160 -43.444 1.00 89.25 752 GLU A CA 1
ATOM 5954 C C . GLU A 1 752 ? -0.672 14.326 -43.542 1.00 89.25 752 GLU A C 1
ATOM 5956 O O . GLU A 1 752 ? -1.504 14.340 -42.632 1.00 89.25 752 GLU A O 1
ATOM 5961 N N . ILE A 1 753 ? -0.817 13.503 -44.591 1.00 92.94 753 ILE A N 1
ATOM 5962 C CA . ILE A 1 753 ? -1.961 12.586 -44.754 1.00 92.94 753 ILE A CA 1
ATOM 5963 C C . ILE A 1 753 ? -1.979 11.495 -43.667 1.00 92.94 753 ILE A C 1
ATOM 5965 O O . ILE A 1 753 ? -3.057 11.158 -43.171 1.00 92.94 753 ILE A O 1
ATOM 5969 N N . LYS A 1 754 ? -0.825 10.934 -43.269 1.00 91.38 754 LYS A N 1
ATOM 5970 C CA . LYS A 1 754 ? -0.752 9.951 -42.163 1.00 91.38 754 LYS A CA 1
ATOM 5971 C C . LYS A 1 754 ? -1.193 10.572 -40.839 1.00 91.38 754 LYS A C 1
ATOM 5973 O O . LYS A 1 754 ? -1.972 9.957 -40.110 1.00 91.38 754 LYS A O 1
ATOM 5978 N N . GLU A 1 755 ? -0.732 11.784 -40.537 1.00 91.38 755 GLU A N 1
ATOM 5979 C CA . GLU A 1 755 ? -1.093 12.497 -39.310 1.00 91.38 755 GLU A CA 1
ATOM 5980 C C . GLU A 1 755 ? -2.598 12.806 -39.260 1.00 91.38 755 GLU A C 1
ATOM 5982 O O . GLU A 1 755 ? -3.259 12.540 -38.251 1.00 91.38 755 GLU A O 1
ATOM 5987 N N . LEU A 1 756 ? -3.167 13.296 -40.368 1.00 93.06 756 LEU A N 1
ATOM 5988 C CA . LEU A 1 756 ? -4.604 13.556 -40.486 1.00 93.06 756 LEU A CA 1
ATOM 5989 C C . LEU A 1 756 ? -5.442 12.272 -40.373 1.00 93.06 756 LEU A C 1
ATOM 5991 O O . LEU A 1 756 ? -6.496 12.303 -39.737 1.00 93.06 756 LEU A O 1
ATOM 5995 N N . LYS A 1 757 ? -4.962 11.133 -40.895 1.00 92.50 757 LYS A N 1
ATOM 5996 C CA . LYS A 1 757 ? -5.622 9.821 -40.741 1.00 92.50 757 LYS A CA 1
ATOM 5997 C C . LYS A 1 757 ? -5.677 9.359 -39.288 1.00 92.50 757 LYS A C 1
ATOM 5999 O O . LYS A 1 757 ? -6.769 9.094 -38.791 1.00 92.50 757 LYS A O 1
ATOM 6004 N N . MET A 1 758 ? -4.543 9.357 -38.583 1.00 91.31 758 MET A N 1
ATOM 6005 C CA . MET A 1 758 ? -4.503 9.000 -37.154 1.00 91.31 758 MET A CA 1
ATOM 6006 C C . MET A 1 758 ? -5.371 9.942 -36.301 1.00 91.31 758 MET A C 1
ATOM 6008 O O . MET A 1 758 ? -6.025 9.517 -35.347 1.00 91.31 758 MET A O 1
ATOM 6012 N N . ARG A 1 759 ? -5.409 11.237 -36.649 1.00 90.25 759 ARG A N 1
ATOM 6013 C CA . ARG A 1 759 ? -6.254 12.230 -35.973 1.00 90.25 759 ARG A CA 1
ATOM 6014 C C . ARG A 1 759 ? -7.747 11.967 -36.202 1.00 90.25 759 ARG A C 1
ATOM 6016 O O . ARG A 1 759 ? -8.511 12.051 -35.242 1.00 90.25 759 ARG A O 1
ATOM 6023 N N . ALA A 1 760 ? -8.155 11.625 -37.425 1.00 94.06 760 ALA A N 1
ATOM 6024 C CA . ALA A 1 760 ? -9.542 11.294 -37.749 1.00 94.06 760 ALA A CA 1
ATOM 6025 C C . ALA A 1 760 ? -10.012 10.010 -37.037 1.00 94.06 760 ALA A C 1
ATOM 6027 O O . ALA A 1 760 ? -11.081 10.016 -36.429 1.00 94.06 760 ALA A O 1
ATOM 6028 N N . GLU A 1 761 ? -9.192 8.955 -37.030 1.00 92.50 761 GLU A N 1
ATOM 6029 C CA . GLU A 1 761 ? -9.475 7.686 -36.336 1.00 92.50 761 GLU A CA 1
ATOM 6030 C C . GLU A 1 761 ? -9.677 7.893 -34.824 1.00 92.50 761 GLU A C 1
ATOM 6032 O O . GLU A 1 761 ? -10.677 7.458 -34.250 1.00 92.50 761 GLU A O 1
ATOM 6037 N N . LYS A 1 762 ? -8.788 8.662 -34.180 1.00 92.44 762 LYS A N 1
ATOM 6038 C CA . LYS A 1 762 ? -8.899 8.997 -32.751 1.00 92.44 762 LYS A CA 1
ATOM 6039 C C . LYS A 1 762 ? -10.146 9.831 -32.425 1.00 92.44 762 LYS A C 1
ATOM 6041 O O . LYS A 1 762 ? -10.733 9.668 -31.355 1.00 92.44 762 LYS A O 1
ATOM 6046 N N . LEU A 1 763 ? -10.564 10.724 -33.325 1.00 92.69 763 LEU A N 1
ATOM 6047 C CA . LEU A 1 763 ? -11.812 11.483 -33.173 1.00 92.69 763 LEU A CA 1
ATOM 6048 C C . LEU A 1 763 ? -13.050 10.594 -33.371 1.00 92.69 763 LEU A C 1
ATOM 6050 O O . LEU A 1 763 ? -14.051 10.801 -32.690 1.00 92.69 763 LEU A O 1
ATOM 6054 N N . GLU A 1 764 ? -12.987 9.590 -34.244 1.00 92.81 764 GLU A N 1
ATOM 6055 C CA . GLU A 1 764 ? -14.080 8.643 -34.500 1.00 92.81 764 GLU A CA 1
ATOM 6056 C C . GLU A 1 764 ? -14.293 7.684 -33.326 1.00 92.81 764 GLU A C 1
ATOM 6058 O O . GLU A 1 764 ? -15.422 7.475 -32.875 1.00 92.81 764 GLU A O 1
ATOM 6063 N N . GLU A 1 765 ? -13.206 7.182 -32.747 1.00 93.19 765 GLU A N 1
ATOM 6064 C CA . GLU A 1 765 ? -13.231 6.419 -31.500 1.00 93.19 765 GLU A CA 1
ATOM 6065 C C . GLU A 1 765 ? -13.807 7.258 -30.339 1.00 93.19 765 GLU A C 1
ATOM 6067 O O . GLU A 1 765 ? -14.658 6.790 -29.578 1.00 93.19 765 GLU A O 1
ATOM 6072 N N . MET A 1 766 ? -13.416 8.535 -30.242 1.00 87.19 766 MET A N 1
ATOM 6073 C CA . MET A 1 766 ? -13.918 9.465 -29.226 1.00 87.19 766 MET A CA 1
ATOM 6074 C C . MET A 1 766 ? -15.391 9.853 -29.440 1.00 87.19 766 MET A C 1
ATOM 6076 O O . MET A 1 766 ? -16.113 10.039 -28.461 1.00 87.19 766 MET A O 1
ATOM 6080 N N . ALA A 1 767 ? -15.871 9.928 -30.684 1.00 91.12 767 ALA A N 1
ATOM 6081 C CA . ALA A 1 767 ? -17.292 10.097 -30.982 1.00 91.12 767 ALA A CA 1
ATOM 6082 C C . ALA A 1 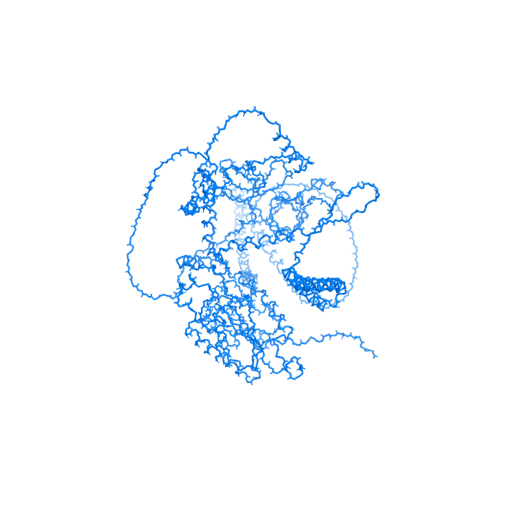767 ? -18.087 8.847 -30.576 1.00 91.12 767 ALA A C 1
ATOM 6084 O O . ALA A 1 767 ? -19.115 8.953 -29.910 1.00 91.12 767 ALA A O 1
ATOM 6085 N N . ASN A 1 768 ? -17.586 7.651 -30.904 1.00 88.94 768 ASN A N 1
ATOM 6086 C CA . ASN A 1 768 ? -18.246 6.392 -30.562 1.00 88.94 768 ASN A CA 1
ATOM 6087 C C . ASN A 1 768 ? -18.349 6.166 -29.045 1.00 88.94 768 ASN A C 1
ATOM 6089 O O . ASN A 1 768 ? -19.412 5.755 -28.575 1.00 88.94 768 ASN A O 1
ATOM 6093 N N . ARG A 1 769 ? -17.306 6.506 -28.275 1.00 89.69 769 ARG A N 1
ATOM 6094 C CA . ARG A 1 769 ? -17.331 6.445 -26.802 1.00 89.69 769 ARG A CA 1
ATOM 6095 C C . ARG A 1 769 ? -18.353 7.401 -26.176 1.00 89.69 769 ARG A C 1
ATOM 6097 O O . ARG A 1 769 ? -19.023 7.020 -25.222 1.00 89.69 769 ARG A O 1
ATOM 6104 N N . ASN A 1 770 ? -18.526 8.599 -26.738 1.00 87.50 770 ASN A N 1
ATOM 6105 C CA . ASN A 1 770 ? -19.377 9.650 -26.166 1.00 87.50 770 ASN A CA 1
ATOM 6106 C C . ASN A 1 770 ? -20.785 9.744 -26.789 1.00 87.50 770 ASN A C 1
ATOM 6108 O O . ASN A 1 770 ? -21.477 10.737 -26.580 1.00 87.50 770 ASN A O 1
ATOM 6112 N N . ARG A 1 771 ? -21.265 8.717 -27.513 1.00 88.56 771 ARG A N 1
ATOM 6113 C CA . ARG A 1 771 ? -22.601 8.705 -28.167 1.00 88.56 771 ARG A CA 1
ATOM 6114 C C . ARG A 1 771 ? -23.791 9.015 -27.246 1.00 88.56 771 ARG A C 1
ATOM 6116 O O . ARG A 1 771 ? -24.849 9.383 -27.746 1.00 88.56 771 ARG A O 1
ATOM 6123 N N . ARG A 1 772 ? -23.650 8.832 -25.928 1.00 80.62 772 ARG A N 1
ATOM 6124 C CA . ARG A 1 772 ? -24.701 9.121 -24.932 1.00 80.62 772 ARG A CA 1
ATOM 6125 C C . ARG A 1 772 ? -24.719 10.589 -24.481 1.00 80.62 772 ARG A C 1
ATOM 6127 O O . ARG A 1 772 ? -25.743 11.055 -23.995 1.00 80.62 772 ARG A O 1
ATOM 6134 N N . GLU A 1 773 ? -23.631 11.331 -24.682 1.00 89.25 773 GLU A N 1
ATOM 6135 C CA . GLU A 1 773 ? -23.481 12.726 -24.259 1.00 89.25 773 GLU A CA 1
ATOM 6136 C C . GLU A 1 773 ? -23.565 13.668 -25.461 1.00 89.25 773 GLU A C 1
ATOM 6138 O O . GLU A 1 773 ? -22.561 14.014 -26.086 1.00 89.25 773 GLU A O 1
ATOM 6143 N N . LYS A 1 774 ? -24.787 14.103 -25.791 1.00 84.06 774 LYS A N 1
ATOM 6144 C CA . LYS A 1 774 ? -25.086 14.855 -27.021 1.00 84.06 774 LYS A CA 1
ATOM 6145 C C . LYS A 1 774 ? -24.159 16.057 -27.264 1.00 84.06 774 LYS A C 1
ATOM 6147 O O . LYS A 1 774 ? -23.622 16.195 -28.355 1.00 84.06 774 LYS A O 1
ATOM 6152 N N . ALA A 1 775 ? -23.916 16.892 -26.251 1.00 86.75 775 ALA A N 1
ATOM 6153 C CA . ALA A 1 775 ? -23.074 18.085 -26.397 1.00 86.75 775 ALA A CA 1
ATOM 6154 C C . ALA A 1 775 ? -21.602 17.757 -26.724 1.00 86.75 775 ALA A C 1
ATOM 6156 O O . ALA A 1 775 ? -20.970 18.463 -27.514 1.00 86.75 775 ALA A O 1
ATOM 6157 N N . VAL A 1 776 ? -21.066 16.674 -26.148 1.00 83.38 776 VAL A N 1
ATOM 6158 C CA . VAL A 1 776 ? -19.702 16.197 -26.416 1.00 83.38 776 VAL A CA 1
ATOM 6159 C C . VAL A 1 776 ? -19.653 15.528 -27.787 1.00 83.38 776 VAL A C 1
ATOM 6161 O O . VAL A 1 776 ? -18.797 15.873 -28.600 1.00 83.38 776 VAL A O 1
ATOM 6164 N N . TYR A 1 777 ? -20.612 14.651 -28.091 1.00 91.62 777 TYR A N 1
ATOM 6165 C CA . TYR A 1 777 ? -20.748 14.002 -29.394 1.00 91.62 777 TYR A CA 1
ATOM 6166 C C . TYR A 1 777 ? -20.806 15.021 -30.545 1.00 91.62 777 TYR A C 1
ATOM 6168 O O . TYR A 1 777 ? -19.996 14.947 -31.467 1.00 91.62 777 TYR A O 1
ATOM 6176 N N . ASP A 1 778 ? -21.668 16.037 -30.451 1.00 89.88 778 ASP A N 1
ATOM 6177 C CA . ASP A 1 778 ? -21.840 17.075 -31.478 1.00 89.88 778 ASP A CA 1
ATOM 6178 C C . ASP A 1 778 ? -20.597 17.981 -31.625 1.00 89.88 778 ASP A C 1
ATOM 6180 O O . ASP A 1 778 ? -20.349 18.555 -32.691 1.00 89.88 778 ASP A O 1
ATOM 6184 N N . ALA A 1 779 ? -19.786 18.137 -30.573 1.00 89.94 779 ALA A N 1
ATOM 6185 C CA . ALA A 1 779 ? -18.508 18.852 -30.637 1.00 89.94 779 ALA A CA 1
ATOM 6186 C C . ALA A 1 779 ? -17.387 18.003 -31.266 1.00 89.94 779 ALA A C 1
ATOM 6188 O O . ALA A 1 779 ? -16.573 18.528 -32.031 1.00 89.94 779 ALA A O 1
ATOM 6189 N N . VAL A 1 780 ? -17.350 16.699 -30.979 1.00 91.25 780 VAL A N 1
ATOM 6190 C CA . VAL A 1 780 ? -16.364 15.768 -31.549 1.00 91.25 780 VAL A CA 1
ATOM 6191 C C . VAL A 1 780 ? -16.675 15.464 -33.014 1.00 91.25 780 VAL A C 1
ATOM 6193 O O . VAL A 1 780 ? -15.763 15.503 -33.836 1.00 91.25 780 VAL A O 1
ATOM 6196 N N . MET A 1 781 ? -17.946 15.266 -33.374 1.00 92.38 781 MET A N 1
ATOM 6197 C CA . MET A 1 781 ? -18.377 15.032 -34.758 1.00 92.38 781 MET A CA 1
ATOM 6198 C C . MET A 1 781 ? -18.079 16.217 -35.686 1.00 92.38 781 MET A C 1
ATOM 6200 O O . MET A 1 781 ? -17.694 16.004 -36.834 1.00 92.38 781 MET A O 1
ATOM 6204 N N . ARG A 1 782 ? -18.181 17.464 -35.200 1.00 93.38 782 ARG A N 1
ATOM 6205 C CA . ARG A 1 782 ? -17.751 18.647 -35.972 1.00 93.38 782 ARG A CA 1
ATOM 6206 C C . ARG A 1 782 ? -16.253 18.618 -36.273 1.00 93.38 782 ARG A C 1
ATOM 6208 O O . ARG A 1 782 ? -15.878 18.667 -37.440 1.00 93.38 782 ARG A O 1
ATOM 6215 N N . LYS A 1 783 ? -15.412 18.415 -35.251 1.00 93.38 783 LYS A N 1
ATOM 6216 C CA . LYS A 1 783 ? -13.952 18.289 -35.422 1.00 93.38 783 LYS A CA 1
ATOM 6217 C C . LYS A 1 783 ? -13.565 17.113 -36.322 1.00 93.38 783 LYS A C 1
ATOM 6219 O O . LYS A 1 783 ? -12.652 17.228 -37.132 1.00 93.38 783 LYS A O 1
ATOM 6224 N N . LEU A 1 784 ? -14.272 15.989 -36.211 1.00 94.75 784 LEU A N 1
ATOM 6225 C CA . LEU A 1 784 ? -14.093 14.825 -37.077 1.00 94.75 784 LEU A CA 1
ATOM 6226 C C . LEU A 1 784 ? -14.365 15.184 -38.545 1.00 94.75 784 LEU A C 1
ATOM 6228 O O . LEU A 1 784 ? -13.528 14.898 -39.399 1.00 94.75 784 LEU A O 1
ATOM 6232 N N . ASN A 1 785 ? -15.472 15.870 -38.835 1.00 92.94 785 ASN A N 1
ATOM 6233 C CA . ASN A 1 785 ? -15.803 16.305 -40.194 1.00 92.94 785 ASN A CA 1
ATOM 6234 C C . ASN A 1 785 ? -14.794 17.333 -40.740 1.00 92.94 785 ASN A C 1
ATOM 6236 O O . ASN A 1 785 ? -14.359 17.200 -41.881 1.00 92.94 785 ASN A O 1
ATOM 6240 N N . GLU A 1 786 ? -14.352 18.290 -39.917 1.00 93.88 786 GLU A N 1
ATOM 6241 C CA . GLU A 1 786 ? -13.278 19.238 -40.259 1.00 93.88 786 GLU A CA 1
ATOM 6242 C C . GLU A 1 786 ? -11.974 18.500 -40.627 1.00 93.88 786 GLU A C 1
ATOM 6244 O O . GLU A 1 786 ? -11.383 18.765 -41.675 1.00 93.88 786 GLU A O 1
ATOM 6249 N N . THR A 1 787 ? -11.555 17.510 -39.827 1.00 93.75 787 THR A N 1
ATOM 6250 C CA . THR A 1 787 ? -10.347 16.713 -40.127 1.00 93.75 787 THR A CA 1
ATOM 6251 C C . THR A 1 787 ? -10.496 15.807 -41.349 1.00 93.75 787 THR A C 1
ATOM 6253 O O . THR A 1 787 ? -9.523 15.628 -42.078 1.00 93.75 787 THR A O 1
ATOM 6256 N N . ARG A 1 788 ? -11.697 15.278 -41.625 1.00 94.31 788 ARG A N 1
ATOM 6257 C CA . ARG A 1 788 ? -11.981 14.512 -42.851 1.00 94.31 788 ARG A CA 1
ATOM 6258 C C . ARG A 1 788 ? -11.941 15.395 -44.103 1.00 94.31 788 ARG A C 1
ATOM 6260 O O . ARG A 1 788 ? -11.434 14.937 -45.122 1.00 94.31 788 ARG A O 1
ATOM 6267 N N . SER A 1 789 ? -12.394 16.651 -44.021 1.00 94.06 789 SER A N 1
ATOM 6268 C CA . SER A 1 789 ? -12.240 17.626 -45.114 1.00 94.06 789 SER A CA 1
ATOM 6269 C C . SER A 1 789 ? -10.763 17.926 -45.377 1.00 94.06 789 SER A C 1
ATOM 6271 O O . SER A 1 789 ? -10.293 17.725 -46.491 1.00 94.06 789 SER A O 1
ATOM 6273 N N . ALA A 1 790 ? -10.002 18.286 -44.336 1.00 91.19 790 ALA A N 1
ATOM 6274 C CA . ALA A 1 790 ? -8.573 18.585 -44.466 1.00 91.19 790 ALA A CA 1
ATOM 6275 C C . ALA A 1 790 ? -7.755 17.398 -45.017 1.00 91.19 790 ALA A C 1
ATOM 6277 O O . ALA A 1 790 ? -6.806 17.590 -45.774 1.00 91.19 790 ALA A O 1
ATOM 6278 N N . LEU A 1 791 ? -8.137 16.163 -44.671 1.00 93.50 791 LEU A N 1
ATOM 6279 C CA . LEU A 1 791 ? -7.558 14.939 -45.230 1.00 93.50 791 LEU A CA 1
ATOM 6280 C C . LEU A 1 791 ? -7.831 14.820 -46.735 1.00 93.50 791 LEU A C 1
ATOM 6282 O O . LEU A 1 791 ? -6.901 14.538 -47.491 1.00 93.50 791 LEU A O 1
ATOM 6286 N N . ALA A 1 792 ? -9.069 15.060 -47.178 1.00 92.19 792 ALA A N 1
ATOM 6287 C CA . ALA A 1 792 ? -9.422 15.035 -48.597 1.00 92.19 792 ALA A CA 1
ATOM 6288 C C . ALA A 1 792 ? -8.673 16.123 -49.390 1.00 92.19 792 ALA A C 1
ATOM 6290 O O . ALA A 1 792 ? -8.141 15.842 -50.466 1.00 92.19 792 ALA A O 1
ATOM 6291 N N . ASP A 1 793 ? -8.548 17.328 -48.826 1.00 90.69 793 ASP A N 1
ATOM 6292 C CA . ASP A 1 793 ? -7.791 18.435 -49.421 1.00 90.69 793 ASP A CA 1
ATOM 6293 C C . ASP A 1 793 ? -6.288 18.104 -49.538 1.00 90.69 793 ASP A C 1
ATOM 6295 O O . ASP A 1 793 ? -5.667 18.360 -50.573 1.00 90.69 793 ASP A O 1
ATOM 6299 N N . ALA A 1 794 ? -5.698 17.458 -48.523 1.00 90.25 794 ALA A N 1
ATOM 6300 C CA . ALA A 1 794 ? -4.306 17.000 -48.552 1.00 90.25 794 ALA A CA 1
ATOM 6301 C C . ALA A 1 794 ? -4.071 15.865 -49.574 1.00 90.25 794 ALA A C 1
ATOM 6303 O O . ALA A 1 794 ? -3.062 15.860 -50.288 1.00 90.25 794 ALA A O 1
ATOM 6304 N N . GLU A 1 795 ? -5.010 14.921 -49.710 1.00 90.94 795 GLU A N 1
ATOM 6305 C CA . GLU A 1 795 ? -4.957 13.867 -50.735 1.00 90.94 795 GLU A CA 1
ATOM 6306 C C . GLU A 1 795 ? -5.119 14.431 -52.162 1.00 90.94 795 GLU A C 1
ATOM 6308 O O . GLU A 1 795 ? -4.405 14.011 -53.087 1.00 90.94 795 GLU A O 1
ATOM 6313 N N . ALA A 1 796 ? -5.968 15.447 -52.343 1.00 90.75 796 ALA A N 1
ATOM 6314 C CA . ALA A 1 796 ? -6.088 16.199 -53.592 1.00 90.75 796 ALA A CA 1
ATOM 6315 C C . ALA A 1 796 ? -4.797 16.980 -53.917 1.00 90.75 796 ALA A C 1
ATOM 6317 O O . ALA A 1 796 ? -4.302 16.933 -55.048 1.00 90.75 796 ALA A O 1
ATOM 6318 N N . ALA A 1 797 ? -4.180 17.627 -52.923 1.00 87.75 797 ALA A N 1
ATOM 6319 C CA . ALA A 1 797 ? -2.898 18.313 -53.088 1.00 87.75 797 ALA A CA 1
ATOM 6320 C C . ALA A 1 797 ? -1.768 17.343 -53.487 1.00 87.75 797 ALA A C 1
ATOM 6322 O O . ALA A 1 797 ? -1.019 17.627 -54.427 1.00 87.75 797 ALA A O 1
ATOM 6323 N N . ARG A 1 798 ? -1.681 16.162 -52.854 1.00 88.88 798 ARG A N 1
ATOM 6324 C CA . ARG A 1 798 ? -0.700 15.114 -53.201 1.00 88.88 798 ARG A CA 1
ATOM 6325 C C . ARG A 1 798 ? -0.885 14.590 -54.624 1.00 88.88 798 ARG A C 1
ATOM 6327 O O . ARG A 1 798 ? 0.099 14.412 -55.344 1.00 88.88 798 ARG A O 1
ATOM 6334 N N . THR A 1 799 ? -2.123 14.334 -55.047 1.00 87.75 799 THR A N 1
ATOM 6335 C CA . THR A 1 799 ? -2.406 13.836 -56.406 1.00 87.75 799 THR A CA 1
ATOM 6336 C C . THR A 1 799 ? -2.130 14.898 -57.473 1.00 87.75 799 THR A C 1
ATOM 6338 O O . THR A 1 799 ? -1.514 14.573 -58.490 1.00 87.75 799 THR A O 1
ATOM 6341 N N . CYS A 1 800 ? -2.451 16.170 -57.213 1.00 85.94 800 CYS A N 1
ATOM 6342 C CA . CYS A 1 800 ? -2.066 17.302 -58.063 1.00 85.94 800 CYS A CA 1
ATOM 6343 C C . CYS A 1 800 ? -0.534 17.474 -58.157 1.00 85.94 800 CYS A C 1
ATOM 6345 O O . CYS A 1 800 ? 0.022 17.577 -59.251 1.00 85.94 800 CYS A O 1
ATOM 6347 N N . ALA A 1 801 ? 0.185 17.422 -57.031 1.00 84.62 801 ALA A N 1
ATOM 6348 C CA . ALA A 1 801 ? 1.647 17.497 -57.023 1.00 84.62 801 ALA A CA 1
ATOM 6349 C C . ALA A 1 801 ? 2.298 16.318 -57.777 1.00 84.62 801 ALA A C 1
ATOM 6351 O O . ALA A 1 801 ? 3.280 16.502 -58.499 1.00 84.62 801 ALA A O 1
ATOM 6352 N N . SER A 1 802 ? 1.734 15.112 -57.654 1.00 86.12 802 SER A N 1
ATOM 6353 C CA . SER A 1 802 ? 2.217 13.911 -58.344 1.00 86.12 802 SER A CA 1
ATOM 6354 C C . SER A 1 802 ? 2.032 14.006 -59.863 1.00 86.12 802 SER A C 1
ATOM 6356 O O . SER A 1 802 ? 2.982 13.783 -60.619 1.00 86.12 802 SER A O 1
ATOM 6358 N N . THR A 1 803 ? 0.851 14.422 -60.336 1.00 86.56 803 THR A N 1
ATOM 6359 C CA . THR A 1 803 ? 0.598 14.597 -61.776 1.00 86.56 803 THR A CA 1
ATOM 6360 C C . THR A 1 803 ? 1.471 15.699 -62.379 1.00 86.56 803 THR A C 1
ATOM 6362 O O . THR A 1 803 ? 2.043 15.484 -63.449 1.00 86.56 803 THR A O 1
ATOM 6365 N N . GLN A 1 804 ? 1.684 16.817 -61.672 1.00 84.56 804 GLN A N 1
ATOM 6366 C CA . GLN A 1 804 ? 2.610 17.879 -62.093 1.00 84.56 804 GLN A CA 1
ATOM 6367 C C . GLN A 1 804 ? 4.083 17.440 -62.158 1.00 84.56 804 GLN A C 1
ATOM 6369 O O . GLN A 1 804 ? 4.855 17.978 -62.956 1.00 84.56 804 GLN A O 1
ATOM 6374 N N . LEU A 1 805 ? 4.513 16.493 -61.318 1.00 83.06 805 LEU A N 1
ATOM 6375 C CA . LEU A 1 805 ? 5.858 15.920 -61.412 1.00 83.06 805 LEU A CA 1
ATOM 6376 C C . LEU A 1 805 ? 5.973 14.976 -62.613 1.00 83.06 805 LEU A C 1
ATOM 6378 O O . LEU A 1 805 ? 6.965 15.040 -63.339 1.00 83.06 805 LEU A O 1
ATOM 6382 N N . LEU A 1 806 ? 4.950 14.159 -62.873 1.00 82.69 806 LEU A N 1
ATOM 6383 C CA . LEU A 1 806 ? 4.920 13.253 -64.024 1.00 82.69 806 LEU A CA 1
ATOM 6384 C C . LEU A 1 806 ? 4.874 13.997 -65.368 1.00 82.69 806 LEU A C 1
ATOM 6386 O O . LEU A 1 806 ? 5.510 13.545 -66.322 1.00 82.69 806 LEU A O 1
ATOM 6390 N N . THR A 1 807 ? 4.180 15.137 -65.471 1.00 83.69 807 THR A N 1
ATOM 6391 C CA . THR A 1 807 ? 4.225 15.977 -66.684 1.00 83.69 807 THR A CA 1
ATOM 6392 C C . THR A 1 807 ? 5.609 16.590 -66.884 1.00 83.69 807 THR A C 1
ATOM 6394 O O . THR A 1 807 ? 6.189 16.412 -67.953 1.00 83.69 807 THR A O 1
ATOM 6397 N N . LYS A 1 808 ? 6.213 17.177 -65.842 1.00 82.38 808 LYS A N 1
ATOM 6398 C CA . LYS A 1 808 ? 7.585 17.724 -65.901 1.00 82.38 808 LYS A CA 1
ATOM 6399 C C . LYS A 1 808 ? 8.651 16.663 -66.202 1.00 82.38 808 LYS A C 1
ATOM 6401 O O . LYS A 1 808 ? 9.629 16.952 -66.890 1.00 82.38 808 LYS A O 1
ATOM 6406 N N . GLU A 1 809 ? 8.500 15.431 -65.708 1.00 81.81 809 GLU A N 1
ATOM 6407 C CA . GLU A 1 809 ? 9.392 14.319 -66.072 1.00 81.81 809 GLU A CA 1
ATOM 6408 C C . GLU A 1 809 ? 9.196 13.878 -67.535 1.00 81.81 809 GLU A C 1
ATOM 6410 O O . GLU A 1 809 ? 10.184 13.546 -68.193 1.00 81.81 809 GLU A O 1
ATOM 6415 N N . LYS A 1 810 ? 7.968 13.921 -68.078 1.00 82.00 810 LYS A N 1
ATOM 6416 C CA . LYS A 1 810 ? 7.702 13.677 -69.509 1.00 82.00 810 LYS A CA 1
ATOM 6417 C C . LYS A 1 810 ? 8.291 14.779 -70.395 1.00 82.00 810 LYS A C 1
ATOM 6419 O O . LYS A 1 810 ? 9.003 14.455 -71.340 1.00 82.00 810 LYS A O 1
ATOM 6424 N N . GLU A 1 811 ? 8.077 16.052 -70.071 1.00 80.00 811 GLU A N 1
ATOM 6425 C CA . GLU A 1 811 ? 8.661 17.201 -70.789 1.00 80.00 811 GLU A CA 1
ATOM 6426 C C . GLU A 1 811 ? 10.194 17.118 -70.836 1.00 80.00 811 GLU A C 1
ATOM 6428 O O . GLU A 1 811 ? 10.795 17.254 -71.898 1.00 80.00 811 GLU A O 1
ATOM 6433 N N . LYS A 1 812 ? 10.841 16.779 -69.712 1.00 80.31 812 LYS A N 1
ATOM 6434 C CA . LYS A 1 812 ? 12.299 16.557 -69.648 1.00 80.31 812 LYS A CA 1
ATOM 6435 C C . LYS A 1 812 ? 12.797 15.340 -70.438 1.00 80.31 812 LYS A C 1
ATOM 6437 O O . LYS A 1 812 ? 13.998 15.257 -70.688 1.00 80.31 812 LYS A O 1
ATOM 6442 N N . ARG A 1 813 ? 11.930 14.382 -70.787 1.00 75.88 813 ARG A N 1
ATOM 6443 C CA . ARG A 1 813 ? 12.265 13.275 -71.703 1.00 75.88 813 ARG A CA 1
ATOM 6444 C C . ARG A 1 813 ? 12.094 13.691 -73.162 1.00 75.88 813 ARG A C 1
ATOM 6446 O O . ARG A 1 813 ? 12.948 13.337 -73.962 1.00 75.88 813 ARG A O 1
ATOM 6453 N N . TRP A 1 814 ? 11.059 14.469 -73.481 1.00 74.00 814 TRP A N 1
ATOM 6454 C CA . TRP A 1 814 ? 10.878 15.058 -74.813 1.00 74.00 814 TRP A CA 1
ATOM 6455 C C . TRP A 1 814 ? 12.008 16.029 -75.172 1.00 74.00 814 TRP A C 1
ATOM 6457 O O . TRP A 1 814 ? 12.545 15.928 -76.258 1.00 74.00 814 TRP A O 1
ATOM 6467 N N . LEU A 1 815 ? 12.457 16.875 -74.238 1.00 71.00 815 LEU A N 1
ATOM 6468 C CA . LEU A 1 815 ? 13.604 17.788 -74.413 1.00 71.00 815 LEU A CA 1
ATOM 6469 C C . LEU A 1 815 ? 14.986 17.093 -74.474 1.00 71.00 815 LEU A C 1
ATOM 6471 O O . LEU A 1 815 ? 16.014 17.770 -74.478 1.00 71.00 815 LEU A O 1
ATOM 6475 N N . LYS A 1 816 ? 15.028 15.755 -74.434 1.00 67.69 816 LYS A N 1
ATOM 6476 C CA . LYS A 1 816 ? 16.243 14.935 -74.594 1.00 67.69 816 LYS A CA 1
ATOM 6477 C C . LYS A 1 816 ? 16.260 14.125 -75.896 1.00 67.69 816 LYS A C 1
ATOM 6479 O O . LYS A 1 816 ? 17.271 13.473 -76.157 1.00 67.69 816 LYS A O 1
ATOM 6484 N N . PHE A 1 817 ? 15.156 14.139 -76.639 1.00 54.25 817 PHE A N 1
ATOM 6485 C CA . PHE A 1 817 ? 15.057 13.687 -78.024 1.00 54.25 817 PHE A CA 1
ATOM 6486 C C . PHE A 1 817 ? 15.175 14.899 -78.959 1.00 54.25 817 PHE A C 1
ATOM 6488 O O . PHE A 1 817 ? 15.611 14.673 -80.106 1.00 54.25 817 PHE A O 1
#

Sequence (817 aa):
MLTADGENGVAAHPKLLPKRIILIRHGESQGNKDDAAYTVTPDYKIPLTAEGIEQGRRAGSRIRRVLSGGGGDWSVYFYVSPYERTRSTLREMGRAFPRKRVIGVREECRIREQDFGNFQVTERMKVIKETREKFGRFFYRFPEGESAADVFDRVSSFFESLWRDIDMQRLQGAEQQQDPMAGAAGELNLVMVSHGLALRVFMMKWFKWTVEQFERLNNLGNCEFRVMQLGSGGDYSLAVHHSPEEMRAWGLSPEMIQDQTWRASAPRGSWNEKCPWYLDAFFDTHHAPEEQFQDDDKEEEATLEEELELQLREQNDSLRDLTEALSSDPSNLELISVQEELIQSVKEVEEGLLHLKQARLLREVNASIKCSKSFSEDAVVESLDTKDAEALSDVGQHDLNDEVELLVDQKYSTGSKCRFRFTDGRWYNGLIVQLEGSHSALVSFLTPTSESMLMCQFFLQKRCRFGSSCRLSHGIDVPISSLKKFVPTVWGPSMVGYSIWALEEGKNGLWREAELESWDENLKLGHVVFRDTGKSSKLGTEAITLSEHAELSDEDEETSSDSTSSDYDQEDVDSAALPQGLGFLESTNQQSGIQTEVTLFAKWENHTRGVASKMMANMGYQEGMGLGSAGQGMLDPISVRVLPSKQSLDHAFEAQRNEQVNGPKKGKKRSRGGKRKREKKYAEAARAAREEGSKSDMFALINSQLSVHAEILRGTKKHMTTNNNNSNGKEKGGEEGKREGGRRGLLAYEDEIKELKMRAEKLEEMANRNRREKAVYDAVMRKLNETRSALADAEAARTCASTQLLTKEKEKRWLKF

Foldseek 3Di:
DDDDDDDPPPPDDPQDDFQKEKEWEFFAWVCNVDVCCLQPDWQLATAHDPRSLVLLLVLLQVVVCVQPVVVFAAAEEEEFESRNRLVSSCVSSVVSDDPVRYQYYDYDNLQADWFQAGGDDPVVVVVLVVVCVVVAQAPDAHDNTGGLVNSLVSLVVVVVVVVCCSRVVVQDHPVCVVPVPVGPTYRYYYYYRHHFSSVLSNVCNQLVDDSVQSRQFDTADHRRMQMFGQAPQGATASVLPDPPVVVVVRRHDPLSVVSRVCRNHPHPPPDCVVSVPPVCVVDPPPPCPPPPVPVVVVVVLVVVLVVLVVVLVVLVVVLVVLVVVCVVPVPDPVSVVVNVVSVVVSVVSVVVSVVSVVVVVVVVVVVVVVVVVVPDPDDDDDDDDDDDDDDDDDDDDDDDDDDDDDDDDDDDDQQAWWWAADPVRDIAIWGFHDDDPQWKTFIAGLAAQDQQRADDPCLSVVRDPQPPNDSHDNGDIDTPVRIHHDDQDDDDQVQQQAWKWFADPPPDRHTAIWGFNGADPVVQWTFIQGPVPRDTDIDHSSGIGHDPPPDPDDDDDDDDDDDDDDDDDDDDDDDDDDDDDDDDDDDDDDDDDDDPVVCVVCVCCVVVVCPVVVVQVVQVDDPPAAGHVPSPHDDDDDDDDDDDPPDDPVVVVVVVVVVVVDDDDDDDDDDDDDPVVVVVVVVVVVVVVVVPPPDDDPVVVVVVVVVVVVVVVVDDDDDDDDDDDDDDDDDDDDPPPPPDLDPVSLVVLVVVLVVLVVVLVVLVVQLVVCVVPVVSNVVSVVVSVVSVVVNVVSVVVSVVSVVVSVVVVVVVVVVVD

pLDDT: mean 71.52, std 23.98, range [22.69, 98.62]

InterPro domains:
  IPR000467 G-patch domain [PF01585] (608-650)
  IPR000467 G-patch domain [PS50174] (608-654)
  IPR000467 G-patch domain [SM00443] (606-652)
  IPR000571 Zinc finger, CCCH-type [PS50103] (450-477)
  IPR001345 Phosphoglycerate/bisphosphoglycerate mutase, active site [PS00175] (23-32)
  IPR013078 Histidine phosphatase superfamily, clade-1 [PF00300] (21-234)
  IPR013078 Histidine phosphatase superfamily, clade-1 [SM00855] (20-202)
  IPR013078 Histidine phosphatase superfamily, clade-1 [cd07067] (20-238)
  IPR029033 Histidine phosphatase superfamily [G3DSA:3.40.50.1240] (13-245)
  IPR029033 Histidine phosphatase superfamily [SSF53254] (18-234)
  IPR041367 E3 ligase, CCCH-type zinc finger [PF18044] (455-474)
  IPR060127 AtC3H22-like, SH3 domain [PF26738] (490-549)

Secondary structure (DSSP, 8-state):
-----------PPP----SEEEEEEPPPBHHHH-TTHHHHS-GGGPPBPHHHHHHHHHHHHHHHHHHHTT-SEEEEEEEE-SSHHHHHHHHHHHTTS-GGGEEEEEE-GGGSPPP--SS--HHHHHHHHHHHHHH-TTTPPPTTS--HHHHHHHHHHHHHHHHHHHHTTTTS-TTTTT-TTT-TTEEEEEEEEE-HHHHHHHHHHHHT--HHHHHTPPPPPTT-EEEEEE-TTSSEESTTTS-HHHHHHTT--HHHHHHHHHHTTPPTT--GGGSGGGTTTTS------SS-TTTHHHHHHHHHHHHHHHHHHHHHHHHHHHHHHHHH-TT-HHHHHHHHHHHHHHHHHHHHHHHHHHHHHHHHHHHHHHHHHSS-------------------------------S------TT-EEEEE-TTS-EEEEEEEEEETTTEEEEEESS--SGGGSB-HHHHTT--S-GGG-SSB--EEEEGGGPEEP-PPPP-GGGTT-EEEEE-TTSTT-EEEEEEEEEETTTTEEEEEETTT--EEEEEGGGEEE-TTS---------------------------------------------TTHHHHTTTGGGTTTHHHHHHHHTT--TTSBSSTTSBS--S--PPPPPPTT--HHHHHHHHHHHTTS------------HHHHHHHHHHHHHHHHHS-----HHHHHHHHHHHHHHHTT--------------------------TTHHHHHHHHHHHHHHHHHHHHHHHHHHHTTT-HHHHHHHHHHHHHHHHHHHHHHHHHHHHHHHHHHHHHHHHHTT-

Radius of gyration: 43.85 Å; chains: 1; bounding box: 110×91×168 Å